Protein AF-A0A7S4MJ77-F1 (afdb_monomer)

Sequence (873 aa):
TINAGFRVDDPPHLICDTVRNLVAEMRLGDESDFGPYVQYLLDQRRGQLPSAWSEAGKRLLERVLEYGAGRDGEGTLPPFYATEILDVDWRGECGGSDDPFEENAAMLVIQRAEDDLMLPIYDFYNHRNGDYLNTVSERINKERGQVDFKVYAASDIHEGEEINSSYNMCAGCGGRADNYGTPEIFMDYGFVEMYPQRWIFKEQDFYFDLSEKKNESGELTGDIELTWFKDGRPQSSHRRRVSVRFFVHQIVRIEGLKQLEHAKRKQVPEIQHAVPAYEWNTIWEYSDALVDAMKRAIGANGESPGAGVADEDEDDDEGVCYEGDESARRERKMLPKYDDLDDESDDEFYEEAPYEYTLSCNSNLLFPGHKIMEEFETLYQSVDYFVVPSDGDVCLELDSVVQTCTKYRPHYHELGMDFPARYIDSVKRVLFVGGGDSMLLAEAIKYPDLELVVGLELEQDITRKTFKHMYTQPFFHDRRVQWWFGDAVKSLRLLPKEYFGSFDLVLVDLSETVASFSVSSHLDMLEALALLVKPEGIMVKNEWRYLDKLSGMFKYTARVNMRDIPYICDQAMTMASNKVDFMNHIPKDHKVDRRLLGAHVDIDDRFFMFHDYQKNDIHPHSSCVLMEEGHESDLEHEKSEGIMMIVNAENATEPLSPFGPVLECINASMKEEGLNILSMMSSPSNDNGIGETVVIFMREGYVTARTWPEKNYCAFDVFLWARFDKHEAIRDVVLRAVGTNDASYSDYRIVTGGMLGTESWEEDRDRIGPRFAQRKACKEVYPDEAKEGDVDLGEHSSMLDAVLVKVIALVQDAGSGFIVVCGTKDQPCKSLAVIKGNVGDAEVTALWTCPGIAGEAQHAEDVTSRMDACEEE

Mean predicted aligned error: 20.36 Å

Foldseek 3Di:
DQFPFDDDPDDDLFDLSSLVSLLVQLVCACPHPCNVVSVVLVPDDAQLFLLSFAPLLVVLLCLLQVPPVDPVCPLGHDDPCLNCCCPCPACNVSVHDPPSSSSRSRLCCLQADLVRDRDVVSVQAAEADDPLAQKAWDWDDDPTDDTDIDIDTPDDADPPRGHYDHDQHHDDSPPSVPPPWQRNCCSRNVAGHDPQTWDDDPSLLATWTWHFDADPVRDGPRDIDIGGDPRRAPPDPVSNVVSLLSLVVSLVSSVVSVVVLVVVCVPDVVSVPSGDPSSVVSSVNSSVVSNVVSQNSNVVVVDDPDDDDDDDDDDDDDDDDDDDDDDDDDDDDDDDPDDDDDDDDDPPQPDDDDPDDPDPPDPALDQPPWAWPDWDDDPPWTWTWTARVVRGWIFIATNNHTQDILPLLQLPQVCLQVVQCLLAPAAAAEEEEAPLLCSNVVNSVLGPNHQAYEYHHQDNVSNVVSCVGNVRDQPLLDPRYAYEYRDLLLVQQFAWPVQFQAGQEYEYSDDPVRQQPASAPPDGPVRSSLRSHHQSHKYKYWDDPCQVVLVVSAQKKWKFWRAPRPSNGITIMMMGHNPRHLVPRDGDQSVGDHDPDDSDDDPVCSCVRTDDMDGDPDDVPSPPPVDPDDDDDPCPPPFFKKKKKKKKFFPQPDQVVVVVQLVVQLVVQCVVVVWAWDDKDWDQDDPPQKGIWIWTDTLFFIKIWIDRRVRLMIMIITMGSAPSVCPVVSNVSSNVSRPGDSNGMGMYMYMGTHDPPRPRVVVSSVTGHDDDPDPVVVPPPPVPPPPPPPPPPPPDDDPVLVVLLVVLVVPDDDADAAEAEDEAPPDDDPSQVSCVVRNPPHHYHYDYPQPPLPPDDPDDPCNVVSVVVRVVD

pLDDT: mean 75.42, std 19.95, range [20.89, 98.31]

Secondary structure (DSSP, 8-state):
-B------SS--SS-HHHHHHHHHHHHHGGGSTTHHHHHHHHTSPS--SGGGS-HHHHHHHHHHHTTT-STTSTTPPSSSSTTTHIIIIIIIIS-----HHHHHHHHHHHHHEETTEE-HHHHTSEE--GGG--EEEEEEEETTTEEEEEEEESSPPPTT---EE-SSS-TT-TTHHHH--HHHHHHHHSSPPPSSEEEEETTTTEEEEEEEEEPTTS-EEEEEEEEE-TT-S-SSHHHHHHHHHHHHHHHHHHHHHHHHHHHHHHH-HHHHHHS-HHHHHHHHHHHHHHHHHHHHHHHTTT--TT--------------------------PPPP--------SS-SSSS---S-------SS---TT-EEEEEEE-SS-EEEEEE-TTT--EEEEETTEEEEETTTHHHHHHHHHHHHHTTSS---EEEEEE-TT-HHHHHHTT-TT--EEEEEES-HHHHHHHHHHH-----TT-TTEEEEES-HHHHHHHSBGGGTT-EEEEEEE--TTTTT-BSSSS-BHHHHHHTTEEEEEEEEEESGGGHHHHHTT-SEEEEEEEEEETTTEEEEEEEEESS--TTTSPPP------SSS-SS--TTTTTTTEEEEEE---TTTT-----S---------SS-EEEEEEEEE-S--S--SS-HHHHHHHHHHHHHTT--EEEEEEEPPBTTTB--EEEEEESSEEEEEEEEGGGTEEEEEEEESS-GGGHHHHHHHHHHHHT--TTSEEEEEEEEE--TT-TTHHHHHTTBS-----GGGS----------------S---HHHHHHHHHHHHS--TT--EEEE-S-TTS--HHHHHHHHHSTT--EEEE-PPTTTTT--TT-TTHHHHHHHHHT-

Organism: NCBI:txid265563

Radius of gyration: 35.15 Å; Cα contacts (8 Å, |Δi|>4): 1336; chains: 1; bounding box: 97×71×99 Å

Structure (mmCIF, N/CA/C/O backbone):
data_AF-A0A7S4MJ77-F1
#
_entry.id   AF-A0A7S4MJ77-F1
#
loop_
_atom_site.group_PDB
_atom_site.id
_atom_site.type_symbol
_atom_site.label_atom_id
_atom_site.label_alt_id
_atom_site.label_comp_id
_atom_site.label_asym_id
_atom_site.label_entity_id
_atom_site.label_seq_id
_atom_site.pdbx_PDB_ins_code
_atom_site.Cartn_x
_atom_site.Cartn_y
_atom_site.Cartn_z
_atom_site.occupancy
_atom_site.B_iso_or_equiv
_atom_site.auth_seq_id
_atom_site.auth_comp_id
_atom_site.auth_asym_id
_atom_site.auth_atom_id
_atom_site.pdbx_PDB_model_num
ATOM 1 N N . THR A 1 1 ? 42.739 3.612 -36.713 1.00 65.12 1 THR A N 1
ATOM 2 C CA . THR A 1 1 ? 41.517 4.042 -36.014 1.00 65.12 1 THR A CA 1
ATOM 3 C C . THR A 1 1 ? 40.373 3.458 -36.811 1.00 65.12 1 THR A C 1
ATOM 5 O O . THR A 1 1 ? 40.483 3.430 -38.034 1.00 65.12 1 THR A O 1
ATOM 8 N N . ILE A 1 2 ? 39.346 2.915 -36.166 1.00 72.69 2 ILE A N 1
ATOM 9 C CA . ILE A 1 2 ? 38.156 2.413 -36.874 1.00 72.69 2 ILE A CA 1
ATOM 10 C C . ILE A 1 2 ? 37.103 3.529 -36.766 1.00 72.69 2 ILE A C 1
ATOM 12 O O . ILE A 1 2 ? 36.807 3.948 -35.651 1.00 72.69 2 ILE A O 1
ATOM 16 N N . ASN A 1 3 ? 36.643 4.088 -37.898 1.00 69.00 3 ASN A N 1
ATOM 17 C CA . ASN A 1 3 ? 35.730 5.249 -37.961 1.00 69.00 3 ASN A CA 1
ATOM 18 C C . ASN A 1 3 ? 34.825 5.189 -39.216 1.00 69.00 3 ASN A C 1
ATOM 20 O O . ASN A 1 3 ? 35.270 4.744 -40.272 1.00 69.00 3 ASN A O 1
ATOM 24 N N . ALA A 1 4 ? 33.588 5.681 -39.108 1.00 56.53 4 ALA A N 1
ATOM 25 C CA . ALA A 1 4 ? 32.627 5.998 -40.170 1.00 56.53 4 ALA A CA 1
ATOM 26 C C . ALA A 1 4 ? 33.002 7.154 -41.141 1.00 56.53 4 ALA A C 1
ATOM 28 O O . ALA A 1 4 ? 32.500 7.206 -42.263 1.00 56.53 4 ALA A O 1
ATOM 29 N N . GLY A 1 5 ? 33.883 8.088 -40.766 1.00 54.16 5 GLY A N 1
ATOM 30 C CA . GLY A 1 5 ? 34.411 9.135 -41.655 1.00 54.16 5 GLY A CA 1
ATOM 31 C C . GLY A 1 5 ? 33.525 10.375 -41.885 1.00 54.16 5 GLY A C 1
ATOM 32 O O . GLY A 1 5 ? 33.781 11.109 -42.845 1.00 54.16 5 GLY A O 1
ATOM 33 N N . PHE A 1 6 ? 32.536 10.664 -41.028 1.00 51.47 6 PHE A N 1
ATOM 34 C CA . PHE A 1 6 ? 31.674 11.858 -41.130 1.00 51.47 6 PHE A CA 1
ATOM 35 C C . PHE A 1 6 ? 31.644 12.728 -39.862 1.00 51.47 6 PHE A C 1
ATOM 37 O O . PHE A 1 6 ? 31.845 12.250 -38.755 1.00 51.47 6 PHE A O 1
ATOM 44 N N . ARG A 1 7 ? 31.387 14.034 -40.064 1.00 45.91 7 ARG A N 1
ATOM 45 C CA . ARG A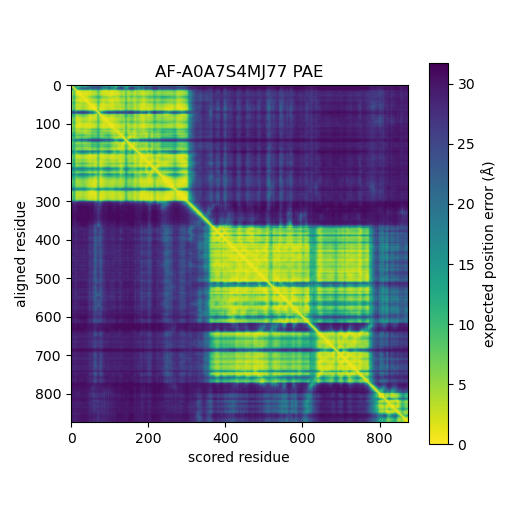 1 7 ? 31.031 15.015 -39.025 1.00 45.91 7 ARG A CA 1
ATOM 46 C C . ARG A 1 7 ? 29.522 14.976 -38.807 1.00 45.91 7 ARG A C 1
ATOM 48 O O . ARG A 1 7 ? 28.796 15.197 -39.777 1.00 45.91 7 ARG A O 1
ATOM 55 N N . VAL A 1 8 ? 29.086 14.825 -37.565 1.00 42.03 8 VAL A N 1
ATOM 56 C CA . VAL A 1 8 ? 27.757 15.262 -37.133 1.00 42.03 8 VAL A CA 1
ATOM 57 C C . VAL A 1 8 ? 27.953 16.085 -35.865 1.00 42.03 8 VAL A C 1
ATOM 59 O O . VAL A 1 8 ? 28.635 15.643 -34.944 1.00 42.03 8 VAL A O 1
ATOM 62 N N . ASP A 1 9 ? 27.432 17.310 -35.878 1.00 39.84 9 ASP A N 1
ATOM 63 C CA . ASP A 1 9 ? 27.186 18.078 -34.662 1.00 39.84 9 ASP A CA 1
ATOM 64 C C . ASP A 1 9 ? 25.943 17.422 -34.017 1.00 39.84 9 ASP A C 1
ATOM 66 O O . ASP A 1 9 ? 24.872 17.464 -34.622 1.00 39.84 9 ASP A O 1
ATOM 70 N N . ASP A 1 10 ? 26.150 16.749 -32.876 1.00 45.78 10 ASP A N 1
ATOM 71 C CA . ASP A 1 10 ? 25.280 15.787 -32.155 1.00 45.78 10 ASP A CA 1
ATOM 72 C C . ASP A 1 10 ? 25.068 14.406 -32.822 1.00 45.78 10 ASP A C 1
ATOM 74 O O . ASP A 1 10 ? 24.148 14.227 -33.626 1.00 45.78 10 ASP A O 1
ATOM 78 N N . PRO A 1 11 ? 25.902 13.391 -32.505 1.00 47.28 11 PRO A N 1
ATOM 79 C CA . PRO A 1 11 ? 25.659 12.019 -32.943 1.00 47.28 11 PRO A CA 1
ATOM 80 C C . PRO A 1 11 ? 24.521 11.351 -32.136 1.00 47.28 11 PRO A C 1
ATOM 82 O O . PRO A 1 11 ? 24.304 11.706 -30.978 1.00 47.28 11 PRO A O 1
ATOM 85 N N . PRO A 1 12 ? 23.814 10.355 -32.713 1.00 52.72 12 PRO A N 1
ATOM 86 C CA . PRO A 1 12 ? 22.982 9.426 -31.939 1.00 52.72 12 PRO A CA 1
ATOM 87 C C . PRO A 1 12 ? 23.816 8.716 -30.856 1.00 52.72 12 PRO A C 1
ATOM 89 O O . PRO A 1 12 ? 25.033 8.584 -31.016 1.00 52.72 12 PRO A O 1
ATOM 92 N N . HIS A 1 13 ? 23.171 8.232 -29.782 1.00 63.91 13 HIS A N 1
ATOM 93 C CA . HIS A 1 13 ? 23.837 7.534 -28.664 1.00 63.91 13 HIS A CA 1
ATOM 94 C C . HIS A 1 13 ? 24.745 6.378 -29.148 1.00 63.91 13 HIS A C 1
ATOM 96 O O . HIS A 1 13 ? 25.802 6.149 -28.563 1.00 63.91 13 HIS A O 1
ATOM 102 N N . LEU A 1 14 ? 24.400 5.709 -30.262 1.00 78.69 14 LEU A N 1
ATOM 103 C CA . LEU A 1 14 ? 25.219 4.693 -30.939 1.00 78.69 14 LEU A CA 1
ATOM 104 C C . LEU A 1 14 ? 25.559 5.081 -32.389 1.00 78.69 14 LEU A C 1
ATOM 106 O O . LEU A 1 14 ? 24.687 5.362 -33.210 1.00 78.69 14 LEU A O 1
ATOM 110 N N . ILE A 1 15 ? 26.836 4.978 -32.772 1.00 83.69 15 ILE A N 1
ATOM 111 C CA . ILE A 1 15 ? 27.294 5.330 -34.128 1.00 83.69 15 ILE A CA 1
ATOM 112 C C . ILE A 1 15 ? 27.328 4.087 -35.023 1.00 83.69 15 ILE A C 1
ATOM 114 O O . ILE A 1 15 ? 28.338 3.385 -35.131 1.00 83.69 15 ILE A O 1
ATOM 118 N N . CYS A 1 16 ? 26.207 3.839 -35.706 1.00 86.19 16 CYS A N 1
ATOM 119 C CA . CYS A 1 16 ? 25.943 2.634 -36.502 1.00 86.19 16 CYS A CA 1
ATOM 120 C C . CYS A 1 16 ? 27.074 2.240 -37.465 1.00 86.19 16 CYS A C 1
ATOM 122 O O . CYS A 1 16 ? 27.428 1.067 -37.583 1.00 86.19 16 CYS A O 1
ATOM 124 N N . ASP A 1 17 ? 27.648 3.207 -38.181 1.00 84.81 17 ASP A N 1
ATOM 125 C CA . ASP A 1 17 ? 28.687 2.934 -39.179 1.00 84.81 17 ASP A CA 1
ATOM 126 C C . ASP A 1 17 ? 30.021 2.537 -38.536 1.00 84.81 17 ASP A C 1
ATOM 128 O O . ASP A 1 17 ? 30.731 1.682 -39.071 1.00 84.81 17 ASP A O 1
ATOM 132 N N . THR A 1 18 ? 30.339 3.080 -37.357 1.00 86.81 18 THR A N 1
ATOM 133 C CA . THR A 1 18 ? 31.507 2.651 -36.579 1.00 86.81 18 THR A CA 1
ATOM 134 C C . THR A 1 18 ? 31.319 1.218 -36.084 1.00 86.81 18 THR A C 1
ATOM 136 O O . THR A 1 18 ? 32.254 0.425 -36.194 1.00 86.81 18 THR A O 1
ATOM 139 N N . VAL A 1 19 ? 30.105 0.840 -35.660 1.00 90.88 19 VAL A N 1
ATOM 140 C CA . VAL A 1 19 ? 29.773 -0.556 -35.313 1.00 90.88 19 VAL A CA 1
ATOM 141 C C . VAL A 1 19 ? 29.969 -1.482 -36.511 1.00 90.88 19 VAL A C 1
ATOM 143 O O . VAL A 1 19 ? 30.668 -2.485 -36.400 1.00 90.88 19 VAL A O 1
ATOM 146 N N . ARG A 1 20 ? 29.422 -1.143 -37.684 1.00 90.19 20 ARG A N 1
ATOM 147 C CA . ARG A 1 20 ? 29.556 -1.973 -38.899 1.00 90.19 20 ARG A CA 1
ATOM 148 C C . ARG A 1 20 ? 31.010 -2.140 -39.334 1.00 90.19 20 ARG A C 1
ATOM 150 O O . ARG A 1 20 ? 31.417 -3.242 -39.702 1.00 90.19 20 ARG A O 1
ATOM 157 N N . ASN A 1 21 ? 31.794 -1.066 -39.265 1.00 89.62 21 ASN A N 1
ATOM 158 C CA . ASN A 1 21 ? 33.223 -1.119 -39.558 1.00 89.62 21 ASN A CA 1
ATOM 159 C C . ASN A 1 21 ? 33.958 -2.000 -38.544 1.00 89.62 21 ASN A C 1
ATOM 161 O O . ASN A 1 21 ? 34.760 -2.841 -38.940 1.00 89.62 21 ASN A O 1
ATOM 165 N N . LEU A 1 22 ? 33.639 -1.878 -37.253 1.00 92.31 22 LEU A N 1
ATOM 166 C CA . LEU A 1 22 ? 34.215 -2.735 -36.223 1.00 92.31 22 LEU A CA 1
ATOM 167 C C . LEU A 1 22 ? 33.848 -4.210 -36.440 1.00 92.31 22 LEU A C 1
ATOM 169 O O . LEU A 1 22 ? 34.729 -5.059 -36.364 1.00 92.31 22 LEU A O 1
ATOM 173 N N . VAL A 1 23 ? 32.595 -4.527 -36.779 1.00 94.12 23 VAL A N 1
ATOM 174 C CA . VAL A 1 23 ? 32.156 -5.896 -37.110 1.00 94.12 23 VAL A CA 1
ATOM 175 C C . VAL A 1 23 ? 32.967 -6.465 -38.275 1.00 94.12 23 VAL A C 1
ATOM 177 O O . VAL A 1 23 ? 33.397 -7.619 -38.215 1.00 94.12 23 VAL A O 1
ATOM 180 N N . ALA A 1 24 ? 33.195 -5.676 -39.329 1.00 93.38 24 ALA A N 1
ATOM 181 C CA . ALA A 1 24 ? 33.993 -6.103 -40.476 1.00 93.38 24 ALA A CA 1
ATOM 182 C C . ALA A 1 24 ? 35.441 -6.423 -40.072 1.00 93.38 24 ALA A C 1
ATOM 184 O O . ALA A 1 24 ? 35.940 -7.496 -40.407 1.00 93.38 24 ALA A O 1
ATOM 185 N N . GLU A 1 25 ? 36.081 -5.545 -39.297 1.00 93.50 25 GLU A N 1
ATOM 186 C CA . GLU A 1 25 ? 37.453 -5.747 -38.817 1.00 93.50 25 GLU A CA 1
ATOM 187 C C . GLU A 1 25 ? 37.555 -6.919 -37.826 1.00 93.50 25 GLU A C 1
ATOM 189 O O . GLU A 1 25 ? 38.450 -7.755 -37.937 1.00 93.50 25 GLU A O 1
ATOM 194 N N . MET A 1 26 ? 36.598 -7.059 -36.903 1.00 94.00 26 MET A N 1
ATOM 195 C CA . MET A 1 26 ? 36.555 -8.168 -35.945 1.00 94.00 26 MET A CA 1
ATOM 196 C C . MET A 1 26 ? 36.364 -9.528 -36.622 1.00 94.00 26 MET A C 1
ATOM 198 O O . MET A 1 26 ? 36.892 -10.526 -36.134 1.00 94.00 26 MET A O 1
ATOM 202 N N . ARG A 1 27 ? 35.651 -9.589 -37.755 1.00 94.69 27 ARG A N 1
ATOM 203 C CA . ARG A 1 27 ? 35.516 -10.818 -38.559 1.00 94.69 27 ARG A CA 1
ATOM 204 C C . ARG A 1 27 ? 36.815 -11.215 -39.263 1.00 94.69 27 ARG A C 1
ATOM 206 O O . ARG A 1 27 ? 37.007 -12.402 -39.513 1.00 94.69 27 ARG A O 1
ATOM 213 N N . LEU A 1 28 ? 37.687 -10.254 -39.573 1.00 93.75 28 LEU A N 1
ATOM 214 C CA . LEU A 1 28 ? 39.014 -10.518 -40.141 1.00 93.75 28 LEU A CA 1
ATOM 215 C C . LEU A 1 28 ? 40.009 -11.021 -39.081 1.00 93.75 28 LEU A C 1
ATOM 217 O O . LEU A 1 28 ? 40.945 -11.743 -39.420 1.00 93.75 28 LEU A O 1
ATOM 221 N N . GLY A 1 29 ? 39.808 -10.679 -37.804 1.00 91.62 29 GLY A N 1
ATOM 222 C CA . GLY A 1 29 ? 40.673 -11.122 -36.707 1.00 91.62 29 GLY A CA 1
ATOM 223 C C . GLY A 1 29 ? 42.126 -10.688 -36.924 1.00 91.62 29 GLY A C 1
ATOM 224 O O . GLY A 1 29 ? 42.398 -9.513 -37.170 1.00 91.62 29 GLY A O 1
ATOM 225 N N . ASP A 1 30 ? 43.057 -11.644 -36.895 1.00 90.81 30 ASP A N 1
ATOM 226 C CA . ASP A 1 30 ? 44.486 -11.408 -37.154 1.00 90.81 30 ASP A CA 1
ATOM 227 C C . ASP A 1 30 ? 44.786 -10.885 -38.574 1.00 90.81 30 ASP A C 1
ATOM 229 O O . ASP A 1 30 ? 45.854 -10.316 -38.804 1.00 90.81 30 ASP A O 1
ATOM 233 N N . GLU A 1 31 ? 43.872 -11.078 -39.533 1.00 91.75 31 GLU A N 1
ATOM 234 C CA . GLU A 1 31 ? 44.019 -10.599 -40.916 1.00 91.75 31 GLU A CA 1
ATOM 235 C C . GLU A 1 31 ? 43.601 -9.127 -41.090 1.00 91.75 31 GLU A C 1
ATOM 237 O O . GLU A 1 31 ? 43.796 -8.563 -42.167 1.00 91.75 31 GLU A O 1
ATOM 242 N N . SER A 1 32 ? 43.047 -8.495 -40.048 1.00 91.50 32 SER A N 1
ATOM 243 C CA . SER A 1 32 ? 42.727 -7.064 -40.039 1.00 91.50 32 SER A CA 1
ATOM 244 C C . SER A 1 32 ? 43.999 -6.209 -40.083 1.00 91.50 32 SER A C 1
ATOM 246 O O . SER A 1 32 ? 44.989 -6.500 -39.404 1.00 91.50 32 SER A O 1
ATOM 248 N N . ASP A 1 33 ? 43.939 -5.065 -40.773 1.00 85.88 33 ASP A N 1
ATOM 249 C CA . ASP A 1 33 ? 44.979 -4.024 -40.698 1.00 85.88 33 ASP A CA 1
ATOM 250 C C . ASP A 1 33 ? 45.158 -3.482 -39.257 1.00 85.88 33 ASP A C 1
ATOM 252 O O . ASP A 1 33 ? 46.173 -2.857 -38.931 1.00 85.88 33 ASP A O 1
ATOM 256 N N . PHE A 1 34 ? 44.194 -3.758 -38.371 1.00 87.19 34 PHE A N 1
ATOM 257 C CA . PHE A 1 34 ? 44.184 -3.437 -36.944 1.00 87.19 34 PHE A CA 1
ATOM 258 C C . PHE A 1 34 ? 44.297 -4.681 -36.042 1.00 87.19 34 PHE A C 1
ATOM 260 O O . PHE A 1 34 ? 43.968 -4.597 -34.856 1.00 87.19 34 PHE A O 1
ATOM 267 N N . GLY A 1 35 ? 44.788 -5.809 -36.571 1.00 89.12 35 GLY A N 1
ATOM 268 C CA . GLY A 1 35 ? 44.808 -7.134 -35.931 1.00 89.12 35 GLY A CA 1
ATOM 269 C C . GLY A 1 35 ? 45.121 -7.157 -34.427 1.00 89.12 35 GLY A C 1
ATOM 270 O O . GLY A 1 35 ? 44.316 -7.692 -33.670 1.00 89.12 35 GLY A O 1
ATOM 271 N N . PRO A 1 36 ? 46.205 -6.523 -33.927 1.00 90.69 36 PRO A N 1
ATOM 272 C CA . PRO A 1 36 ? 46.503 -6.515 -32.491 1.00 90.69 36 PRO A CA 1
ATOM 273 C C . PRO A 1 36 ? 45.408 -5.891 -31.613 1.00 90.69 36 PRO A C 1
ATOM 275 O O . PRO A 1 36 ? 45.158 -6.367 -30.509 1.00 90.69 36 PRO A O 1
ATOM 278 N N . TYR A 1 37 ? 44.756 -4.826 -32.087 1.00 90.38 37 TYR A N 1
ATOM 279 C CA . TYR A 1 37 ? 43.664 -4.183 -31.355 1.00 90.38 37 TYR A CA 1
ATOM 280 C C . TYR A 1 37 ? 42.365 -4.971 -31.495 1.00 90.38 37 TYR A C 1
ATOM 282 O O . TYR A 1 37 ? 41.665 -5.167 -30.509 1.00 90.38 37 TYR A O 1
ATOM 290 N N . VAL A 1 38 ? 42.087 -5.498 -32.688 1.00 92.69 38 VAL A N 1
ATOM 291 C CA . VAL A 1 38 ? 40.949 -6.396 -32.919 1.00 92.69 38 VAL A CA 1
ATOM 292 C C . VAL A 1 38 ? 41.023 -7.622 -32.011 1.00 92.69 38 VAL A C 1
ATOM 294 O O . VAL A 1 38 ? 40.031 -7.963 -31.375 1.00 92.69 38 VAL A O 1
ATOM 297 N N . GLN A 1 39 ? 42.195 -8.246 -31.883 1.00 91.75 39 GLN A N 1
ATOM 298 C CA . GLN A 1 39 ? 42.382 -9.396 -31.004 1.00 91.75 39 GLN A CA 1
ATOM 299 C C . GLN A 1 39 ? 42.166 -9.021 -29.534 1.00 91.75 39 GLN A C 1
ATOM 301 O O . GLN A 1 39 ? 41.483 -9.739 -28.809 1.00 91.75 39 GLN A O 1
ATOM 306 N N . TYR A 1 40 ? 42.668 -7.857 -29.110 1.00 91.12 40 TYR A N 1
ATOM 307 C CA . TYR A 1 40 ? 42.387 -7.324 -27.777 1.00 91.12 40 TYR A CA 1
ATOM 308 C C . TYR A 1 40 ? 40.881 -7.130 -27.531 1.00 91.12 40 TYR A C 1
ATOM 310 O O . TYR A 1 40 ? 40.402 -7.491 -26.457 1.00 91.12 40 TYR A O 1
ATOM 318 N N . LEU A 1 41 ? 40.136 -6.600 -28.509 1.00 92.12 41 LEU A N 1
ATOM 319 C CA . LEU A 1 41 ? 38.684 -6.402 -28.425 1.00 92.12 41 LEU A CA 1
ATOM 320 C C . LEU A 1 41 ? 37.914 -7.732 -28.401 1.00 92.12 41 LEU A C 1
ATOM 322 O O . LEU A 1 41 ? 36.963 -7.874 -27.636 1.00 92.12 41 LEU A O 1
ATOM 326 N N . LEU A 1 42 ? 38.342 -8.723 -29.189 1.00 92.25 42 LEU A N 1
ATOM 327 C CA . LEU A 1 42 ? 37.767 -10.074 -29.202 1.00 92.25 42 LEU A CA 1
ATOM 328 C C . LEU A 1 42 ? 37.957 -10.813 -27.868 1.00 92.25 42 LEU A C 1
ATOM 330 O O . LEU A 1 42 ? 37.105 -11.622 -27.500 1.00 92.25 42 LEU A O 1
ATOM 334 N N . ASP A 1 43 ? 39.035 -10.508 -27.141 1.00 91.19 43 ASP A N 1
ATOM 335 C CA . ASP A 1 43 ? 39.339 -11.081 -25.826 1.00 91.19 43 ASP A CA 1
ATOM 336 C C . ASP A 1 43 ? 38.594 -10.378 -24.667 1.00 91.19 43 ASP A C 1
ATOM 338 O O . ASP A 1 43 ? 38.660 -10.837 -23.520 1.00 91.19 43 ASP A O 1
ATOM 342 N N . GLN A 1 44 ? 37.876 -9.275 -24.926 1.00 89.25 44 GLN A N 1
ATOM 343 C CA . GLN A 1 44 ? 37.091 -8.591 -23.895 1.00 89.25 44 GLN A CA 1
ATOM 344 C C . GLN A 1 44 ? 35.862 -9.402 -23.477 1.00 89.25 44 GLN A C 1
ATOM 346 O O . GLN A 1 44 ? 35.282 -10.179 -24.240 1.00 89.25 44 GLN A O 1
ATOM 351 N N . ARG A 1 45 ? 35.440 -9.212 -22.222 1.00 87.31 45 ARG A N 1
ATOM 352 C CA . ARG A 1 45 ? 34.238 -9.872 -21.701 1.00 87.31 45 ARG A CA 1
ATOM 353 C C . ARG A 1 45 ? 32.998 -9.274 -22.361 1.00 87.31 45 ARG A C 1
ATOM 355 O O . ARG A 1 45 ? 32.894 -8.061 -22.487 1.00 87.31 45 ARG A O 1
ATOM 362 N N . ARG A 1 46 ? 32.045 -10.135 -22.711 1.00 89.12 46 ARG A N 1
ATOM 363 C CA . ARG A 1 46 ? 30.735 -9.729 -23.239 1.00 89.12 46 ARG A CA 1
ATOM 364 C C . ARG A 1 46 ? 29.761 -9.406 -22.107 1.00 89.12 46 ARG A C 1
ATOM 366 O O . ARG A 1 46 ? 29.978 -9.847 -20.978 1.00 89.12 46 ARG A O 1
ATOM 373 N N . GLY A 1 47 ? 28.683 -8.689 -22.425 1.00 86.62 47 GLY A N 1
ATOM 374 C CA . GLY A 1 47 ? 27.582 -8.444 -21.486 1.00 86.62 47 GLY A CA 1
ATOM 375 C C . GLY A 1 47 ? 27.958 -7.535 -20.315 1.00 86.62 47 GLY A C 1
ATOM 376 O O . GLY A 1 47 ? 27.456 -7.729 -19.214 1.00 86.62 47 GLY A O 1
ATOM 377 N N . GLN A 1 48 ? 28.894 -6.601 -20.514 1.00 88.06 48 GLN A N 1
ATOM 378 C CA . GLN A 1 48 ? 29.344 -5.691 -19.455 1.00 88.06 48 GLN A CA 1
ATOM 379 C C . GLN A 1 48 ? 28.350 -4.551 -19.202 1.00 88.06 48 GLN A C 1
ATOM 381 O O . GLN A 1 48 ? 28.177 -4.158 -18.052 1.00 88.06 48 GLN A O 1
ATOM 386 N N . LEU A 1 49 ? 27.673 -4.072 -20.249 1.00 93.19 49 LEU A N 1
ATOM 387 C CA . LEU A 1 49 ? 26.720 -2.965 -20.169 1.00 93.19 49 LEU A CA 1
ATOM 388 C C . LEU A 1 49 ? 25.304 -3.455 -19.840 1.00 93.19 49 LEU A C 1
ATOM 390 O O . LEU A 1 49 ? 24.945 -4.547 -20.298 1.00 93.19 49 LEU A O 1
ATOM 394 N N . PRO A 1 50 ? 24.481 -2.656 -19.132 1.00 94.75 50 PRO A N 1
ATOM 395 C CA . PRO A 1 50 ? 23.134 -3.062 -18.737 1.00 94.75 50 PRO A CA 1
ATOM 396 C C . PRO A 1 50 ? 22.232 -3.519 -19.889 1.00 94.75 50 PRO A C 1
ATOM 398 O O . PRO A 1 50 ? 21.489 -4.488 -19.742 1.00 94.75 50 PRO A O 1
ATOM 401 N N . SER A 1 51 ? 22.345 -2.910 -21.072 1.00 92.88 51 SER A N 1
ATOM 402 C CA . SER A 1 51 ? 21.562 -3.324 -22.246 1.00 92.88 51 SER A CA 1
ATOM 403 C C . SER A 1 51 ? 21.903 -4.733 -22.764 1.00 92.88 51 SER A C 1
ATOM 405 O O . SER A 1 51 ? 21.062 -5.395 -23.373 1.00 92.88 51 SER A O 1
ATOM 407 N N . ALA A 1 52 ? 23.093 -5.251 -22.447 1.00 93.00 52 ALA A N 1
ATOM 408 C CA . ALA A 1 52 ? 23.533 -6.604 -22.793 1.00 93.00 52 ALA A CA 1
ATOM 409 C C . ALA A 1 52 ? 23.460 -7.599 -21.617 1.00 93.00 52 ALA A C 1
ATOM 411 O O . ALA A 1 52 ? 23.984 -8.712 -21.720 1.00 93.00 52 ALA A O 1
ATOM 412 N N . TRP A 1 53 ? 22.861 -7.207 -20.489 1.00 94.00 53 TRP A N 1
ATOM 413 C CA . TRP A 1 53 ? 22.645 -8.090 -19.342 1.00 94.00 53 TRP A CA 1
ATOM 414 C C . TRP A 1 53 ? 21.529 -9.101 -19.586 1.00 94.00 53 TRP A C 1
ATOM 416 O O . TRP A 1 53 ? 20.719 -8.979 -20.506 1.00 94.00 53 TRP A O 1
ATOM 426 N N . SER A 1 54 ? 21.471 -10.106 -18.714 1.00 92.75 54 SER A N 1
ATOM 427 C CA . SER A 1 54 ? 20.355 -11.041 -18.660 1.00 92.75 54 SER A CA 1
ATOM 428 C C . SER A 1 54 ? 19.014 -10.321 -18.458 1.00 92.75 54 SER A C 1
ATOM 430 O O . SER A 1 54 ? 18.926 -9.326 -17.742 1.00 92.75 54 SER A O 1
ATOM 432 N N . GLU A 1 55 ? 17.928 -10.884 -18.991 1.00 91.81 55 GLU A N 1
ATOM 433 C CA . GLU A 1 55 ? 16.565 -10.358 -18.784 1.00 91.81 55 GLU A CA 1
ATOM 434 C C . GLU A 1 55 ? 16.157 -10.280 -17.302 1.00 91.81 55 GLU A C 1
ATOM 436 O O . GLU A 1 55 ? 15.273 -9.519 -16.911 1.00 91.81 55 GLU A O 1
ATOM 441 N N . ALA A 1 56 ? 16.767 -11.096 -16.441 1.00 91.31 56 ALA A N 1
ATOM 442 C CA . ALA A 1 56 ? 16.569 -10.994 -15.000 1.00 91.31 56 ALA A CA 1
ATOM 443 C C . ALA A 1 56 ? 17.331 -9.796 -14.405 1.00 91.31 56 ALA A C 1
ATOM 445 O O . ALA A 1 56 ? 16.795 -9.112 -13.533 1.00 91.31 56 ALA A O 1
ATOM 446 N N . GLY A 1 57 ? 18.554 -9.534 -14.876 1.00 92.38 57 GLY A N 1
ATOM 447 C CA . GLY A 1 57 ? 19.357 -8.373 -14.493 1.00 92.38 57 GLY A CA 1
ATOM 448 C C . GLY A 1 57 ? 18.732 -7.056 -14.941 1.00 92.38 57 GLY A C 1
ATOM 449 O O . GLY A 1 57 ? 18.585 -6.158 -14.115 1.00 92.38 57 GLY A O 1
ATOM 450 N N . LYS A 1 58 ? 18.274 -6.975 -16.199 1.00 93.19 58 LYS A N 1
ATOM 451 C CA . LYS A 1 58 ? 17.553 -5.810 -16.742 1.00 93.19 58 LYS A CA 1
ATOM 452 C C . LYS A 1 58 ? 16.329 -5.458 -15.900 1.00 93.19 58 LYS A C 1
ATOM 454 O O . LYS A 1 58 ? 16.257 -4.362 -15.359 1.00 93.19 58 LYS A O 1
ATOM 459 N N . ARG A 1 59 ? 15.450 -6.435 -15.645 1.00 91.06 59 ARG A N 1
ATOM 460 C CA . ARG A 1 59 ? 14.252 -6.238 -14.806 1.00 91.06 59 ARG A CA 1
ATOM 461 C C . ARG A 1 59 ? 14.567 -5.833 -13.370 1.00 91.06 59 ARG A C 1
ATOM 463 O O . ARG A 1 59 ? 13.798 -5.100 -12.751 1.00 91.06 59 ARG A O 1
ATOM 470 N N . LEU A 1 60 ? 15.660 -6.339 -12.796 1.00 92.44 60 LEU A N 1
ATOM 471 C CA . LEU A 1 60 ? 16.079 -5.922 -11.459 1.00 92.44 60 LEU A CA 1
ATOM 472 C C . LEU A 1 60 ? 16.565 -4.468 -11.466 1.00 92.44 60 LEU A C 1
ATOM 474 O O . LEU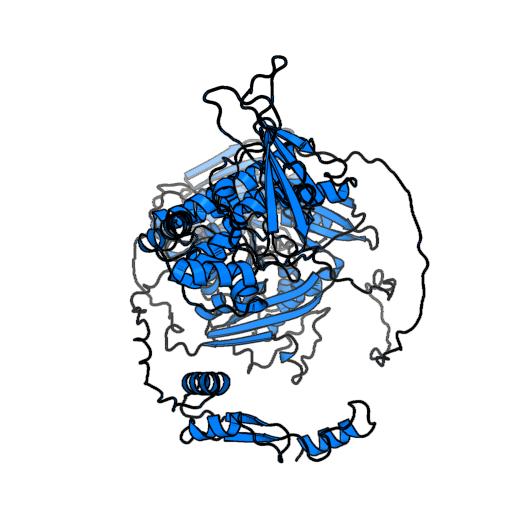 A 1 60 ? 16.166 -3.708 -10.585 1.00 92.44 60 LEU A O 1
ATOM 478 N N . LEU A 1 61 ? 17.373 -4.079 -12.455 1.00 93.62 61 LEU A N 1
ATOM 479 C CA . LEU A 1 61 ? 17.839 -2.702 -12.614 1.00 93.62 61 LEU A CA 1
ATOM 480 C C . LEU A 1 61 ? 16.671 -1.738 -12.865 1.00 93.62 61 LEU A C 1
ATOM 482 O O . LEU A 1 61 ? 16.569 -0.721 -12.190 1.00 93.62 61 LEU A O 1
ATOM 486 N N . GLU A 1 62 ? 15.742 -2.087 -13.751 1.00 91.38 62 GLU A N 1
ATOM 487 C CA . GLU A 1 62 ? 14.539 -1.295 -14.040 1.00 91.38 62 GLU A CA 1
ATOM 488 C C . GLU A 1 62 ? 13.681 -1.079 -12.791 1.00 91.38 62 GLU A C 1
ATOM 490 O O . GLU A 1 62 ? 13.192 0.022 -12.554 1.00 91.38 62 GLU A O 1
ATOM 495 N N . ARG A 1 63 ? 13.559 -2.094 -11.924 1.00 89.62 63 ARG A N 1
ATOM 496 C CA . ARG A 1 63 ? 12.886 -1.954 -10.622 1.00 89.62 63 ARG A CA 1
ATOM 497 C C . ARG A 1 63 ? 13.646 -1.052 -9.657 1.00 89.62 63 ARG A C 1
ATOM 499 O O . ARG A 1 63 ? 13.010 -0.328 -8.895 1.00 89.62 63 ARG A O 1
ATOM 506 N N . VAL A 1 64 ? 14.978 -1.099 -9.649 1.00 91.25 64 VAL A N 1
ATOM 507 C CA . VAL A 1 64 ? 15.800 -0.177 -8.848 1.00 91.25 64 VAL A CA 1
ATOM 508 C C . VAL A 1 64 ? 15.615 1.259 -9.328 1.00 91.25 64 VAL A C 1
ATOM 510 O O . VAL A 1 64 ? 15.514 2.148 -8.493 1.00 91.25 64 VAL A O 1
ATOM 513 N N . LEU A 1 65 ? 15.513 1.480 -10.634 1.00 89.94 65 LEU A N 1
ATOM 514 C CA . LEU A 1 65 ? 15.412 2.811 -11.238 1.00 89.94 65 LEU A CA 1
ATOM 515 C C . LEU A 1 65 ? 13.965 3.308 -11.419 1.00 89.94 65 LEU A C 1
ATOM 517 O O . LEU A 1 65 ? 13.755 4.462 -11.772 1.00 89.94 65 LEU A O 1
ATOM 521 N N . GLU A 1 66 ? 12.981 2.455 -11.117 1.00 83.25 66 GLU A N 1
ATOM 522 C CA . GLU A 1 66 ? 11.541 2.737 -11.208 1.00 83.25 66 GLU A CA 1
ATOM 523 C C . GLU A 1 66 ? 11.041 3.017 -12.641 1.00 83.25 66 GLU A C 1
ATOM 525 O O . GLU A 1 66 ? 10.091 3.764 -12.867 1.00 83.25 66 GLU A O 1
ATOM 530 N N . TYR A 1 67 ? 11.643 2.358 -13.636 1.00 66.75 67 TYR A N 1
ATOM 531 C CA . TYR A 1 67 ? 11.238 2.497 -15.039 1.00 66.75 67 TYR A CA 1
ATOM 532 C C . TYR A 1 67 ? 9.770 2.142 -15.273 1.00 66.75 67 TYR A C 1
ATOM 534 O O . TYR A 1 67 ? 9.297 1.078 -14.869 1.00 66.75 67 TYR A O 1
ATOM 542 N N . GLY A 1 68 ? 9.064 3.026 -15.986 1.00 53.03 68 GLY A N 1
ATOM 543 C CA . GLY A 1 68 ? 7.692 2.789 -16.443 1.00 53.03 68 GLY A CA 1
ATOM 544 C C . GLY A 1 68 ? 6.615 2.888 -15.357 1.00 53.03 68 GLY A C 1
ATOM 545 O O . GLY A 1 68 ? 5.504 2.404 -15.566 1.00 53.03 68 GLY A O 1
ATOM 546 N N . ALA A 1 69 ? 6.910 3.494 -14.201 1.00 45.44 69 ALA A N 1
ATOM 547 C CA . ALA A 1 69 ? 5.948 3.635 -13.105 1.00 45.44 69 ALA A CA 1
ATOM 548 C C . ALA A 1 69 ? 4.940 4.800 -13.262 1.00 45.44 69 ALA A C 1
ATOM 550 O O . ALA A 1 69 ? 3.960 4.833 -12.518 1.00 45.44 69 ALA A O 1
ATOM 551 N N . GLY A 1 70 ? 5.119 5.705 -14.237 1.00 40.41 70 GLY A N 1
ATOM 552 C CA . GLY A 1 70 ? 4.256 6.878 -14.473 1.00 40.41 70 GLY A CA 1
ATOM 553 C C . GLY A 1 70 ? 3.863 7.075 -15.944 1.00 40.41 70 GLY A C 1
ATOM 554 O O . GLY A 1 70 ? 4.493 6.511 -16.838 1.00 40.41 70 GLY A O 1
ATOM 555 N N . ARG A 1 71 ? 2.817 7.878 -16.213 1.00 36.25 71 ARG A N 1
ATOM 556 C CA . ARG A 1 71 ? 2.291 8.109 -17.579 1.00 36.25 71 ARG A CA 1
ATOM 557 C C . ARG A 1 71 ? 3.208 8.941 -18.489 1.00 36.25 71 ARG A C 1
ATOM 559 O O . ARG A 1 71 ? 2.961 8.922 -19.684 1.00 36.25 71 ARG A O 1
ATOM 566 N N . ASP A 1 72 ? 4.271 9.555 -17.960 1.00 38.72 72 ASP A N 1
ATOM 567 C CA . ASP A 1 72 ? 5.250 10.350 -18.727 1.00 38.72 72 ASP A CA 1
ATOM 568 C C . ASP A 1 72 ? 6.701 10.245 -18.182 1.00 38.72 72 ASP A C 1
ATOM 570 O O . ASP A 1 72 ? 7.538 11.096 -18.464 1.00 38.72 72 ASP A O 1
ATOM 574 N N . GLY A 1 73 ? 7.027 9.215 -17.387 1.00 42.34 73 GLY A N 1
ATOM 575 C CA . GLY A 1 73 ? 8.378 9.023 -16.819 1.00 42.34 73 GLY A CA 1
ATOM 576 C C . GLY A 1 73 ? 8.674 9.775 -15.513 1.00 42.34 73 GLY A C 1
ATOM 577 O O . GLY A 1 73 ? 9.682 9.473 -14.877 1.00 42.34 73 GLY A O 1
ATOM 578 N N . GLU A 1 74 ? 7.778 10.658 -15.058 1.00 44.44 74 GLU A N 1
ATOM 579 C CA . GLU A 1 74 ? 7.943 11.389 -13.794 1.00 44.44 74 GLU A CA 1
ATOM 580 C C . GLU A 1 74 ? 8.140 10.433 -12.606 1.00 44.44 74 GLU A C 1
ATOM 582 O O . GLU A 1 74 ? 7.276 9.609 -12.292 1.00 44.44 74 GLU A O 1
ATOM 587 N N . GLY A 1 75 ? 9.295 10.558 -11.949 1.00 58.78 75 GLY A N 1
ATOM 588 C CA . GLY A 1 75 ? 9.675 9.759 -10.783 1.00 58.78 75 GLY A CA 1
ATOM 589 C C . GLY A 1 75 ? 10.725 8.678 -11.051 1.00 58.78 75 GLY A C 1
ATOM 590 O O . GLY A 1 75 ? 11.077 7.938 -10.131 1.00 58.78 75 GLY A O 1
ATOM 591 N N . THR A 1 76 ? 11.254 8.602 -12.273 1.00 73.56 76 THR A N 1
ATOM 592 C CA . THR A 1 76 ? 12.340 7.681 -12.625 1.00 73.56 76 THR A CA 1
ATOM 593 C C . THR A 1 76 ? 13.697 8.196 -12.142 1.00 73.56 76 THR A C 1
ATOM 595 O O . THR A 1 76 ? 14.012 9.385 -12.205 1.00 73.56 76 THR A O 1
ATOM 598 N N . LEU A 1 77 ? 14.526 7.291 -11.620 1.00 88.44 77 LEU A N 1
ATOM 599 C CA . LEU A 1 77 ? 15.899 7.611 -11.231 1.00 88.44 77 LEU A CA 1
ATOM 600 C C . LEU A 1 77 ? 16.841 7.447 -12.430 1.00 88.44 77 LEU A C 1
ATOM 602 O O . LEU A 1 77 ? 16.647 6.536 -13.236 1.00 88.44 77 LEU A O 1
ATOM 606 N N . PRO A 1 78 ? 17.892 8.279 -12.540 1.00 89.50 78 PRO A N 1
ATOM 607 C CA . PRO A 1 78 ? 18.862 8.143 -13.617 1.00 89.50 78 PRO A CA 1
ATOM 608 C C . PRO A 1 78 ? 19.718 6.869 -13.427 1.00 89.50 78 PRO A C 1
ATOM 610 O O . PRO A 1 78 ? 19.842 6.391 -12.298 1.00 89.50 78 PRO A O 1
ATOM 613 N N . PRO A 1 79 ? 20.359 6.339 -14.489 1.00 89.44 79 PRO A N 1
ATOM 614 C CA . PRO A 1 79 ? 20.256 6.797 -15.878 1.00 89.44 79 PRO A CA 1
ATOM 615 C C . PRO A 1 79 ? 18.917 6.401 -16.497 1.00 89.44 79 PRO A C 1
ATOM 617 O O . PRO A 1 79 ? 18.326 5.419 -16.057 1.00 89.44 79 PRO A O 1
ATOM 620 N N . PHE A 1 80 ? 18.480 7.140 -17.523 1.00 83.31 80 PHE A N 1
ATOM 621 C CA . PHE A 1 80 ? 17.304 6.831 -18.351 1.00 83.31 80 PHE A CA 1
ATOM 622 C C . PHE A 1 80 ? 17.708 5.955 -19.557 1.00 83.31 80 PHE A C 1
ATOM 624 O O . PHE A 1 80 ? 18.820 6.079 -20.057 1.00 83.31 80 PHE A O 1
ATOM 631 N N . TYR A 1 81 ? 16.811 5.079 -20.017 1.00 81.00 81 TYR A N 1
ATOM 632 C CA . TYR A 1 81 ? 16.993 4.086 -21.090 1.00 81.00 81 TYR A CA 1
ATOM 633 C C . TYR A 1 81 ? 18.174 3.100 -20.935 1.00 81.00 81 TYR A C 1
ATOM 635 O O . TYR A 1 81 ? 18.682 2.556 -21.915 1.00 81.00 81 TYR A O 1
ATOM 643 N N . ALA A 1 82 ? 18.592 2.802 -19.701 1.00 86.81 82 ALA A N 1
ATOM 644 C CA . ALA A 1 82 ? 19.803 2.027 -19.405 1.00 86.81 82 ALA A CA 1
ATOM 645 C C . ALA A 1 82 ? 19.840 0.627 -20.044 1.00 86.81 82 ALA A C 1
ATOM 647 O O . ALA A 1 82 ? 20.909 0.102 -20.370 1.00 86.81 82 ALA A O 1
ATOM 648 N N . THR A 1 83 ? 18.676 -0.005 -20.201 1.00 91.12 83 THR A N 1
ATOM 649 C CA . THR A 1 83 ? 18.536 -1.374 -20.711 1.00 91.12 83 THR A CA 1
ATOM 650 C C . THR A 1 83 ? 18.229 -1.429 -22.210 1.00 91.12 83 THR A C 1
ATOM 652 O O . THR A 1 83 ? 18.289 -2.512 -22.795 1.00 91.12 83 THR A O 1
ATOM 655 N N . GLU A 1 84 ? 18.004 -0.286 -22.865 1.00 88.38 84 GLU A N 1
ATOM 656 C CA . GLU A 1 84 ? 17.344 -0.212 -24.176 1.00 88.38 84 GLU A CA 1
ATOM 657 C C . GLU A 1 84 ? 18.291 0.027 -25.367 1.00 88.38 84 GLU A C 1
ATOM 659 O O . GLU A 1 84 ? 17.863 -0.129 -26.505 1.00 88.38 84 GLU A O 1
ATOM 664 N N . ILE A 1 85 ? 19.577 0.328 -25.147 1.00 88.31 85 ILE A N 1
ATOM 665 C CA . ILE A 1 85 ? 20.543 0.694 -26.211 1.00 88.31 85 ILE A CA 1
ATOM 666 C C . ILE A 1 85 ? 20.582 -0.318 -27.378 1.00 88.31 85 ILE A C 1
ATOM 668 O O . ILE A 1 85 ? 20.575 0.052 -28.552 1.00 88.31 85 ILE A O 1
ATOM 672 N N . LEU A 1 86 ? 20.618 -1.625 -27.102 1.00 90.94 86 LEU A N 1
ATOM 673 C CA . LEU A 1 86 ? 20.611 -2.644 -28.161 1.00 90.94 86 LEU A CA 1
ATOM 674 C C . LEU A 1 86 ? 19.269 -2.722 -28.904 1.00 90.94 86 LEU A C 1
ATOM 676 O O . LEU A 1 86 ? 19.248 -3.018 -30.100 1.00 90.94 86 LEU A O 1
ATOM 680 N N . ASP A 1 87 ? 18.161 -2.489 -28.208 1.00 88.94 87 ASP A N 1
ATOM 681 C CA . ASP A 1 87 ? 16.812 -2.604 -28.760 1.00 88.94 87 ASP A CA 1
ATOM 682 C C . ASP A 1 87 ? 16.433 -1.377 -29.591 1.00 88.94 87 ASP A C 1
ATOM 684 O O . ASP A 1 87 ? 15.975 -1.510 -30.729 1.00 88.94 87 ASP A O 1
ATOM 688 N N . VAL A 1 88 ? 16.671 -0.190 -29.042 1.00 87.19 88 VAL A N 1
ATOM 689 C CA . VAL A 1 88 ? 16.311 1.091 -29.644 1.00 87.19 88 VAL A CA 1
ATOM 690 C C . VAL A 1 88 ? 17.379 1.531 -30.636 1.00 87.19 88 VAL A C 1
ATOM 692 O O . VAL A 1 88 ? 17.066 1.689 -31.815 1.00 87.19 88 VAL A O 1
ATOM 695 N N . ASP A 1 89 ? 18.642 1.648 -30.220 1.00 87.50 89 ASP A N 1
ATOM 696 C CA . ASP A 1 89 ? 19.681 2.205 -31.091 1.00 87.50 89 ASP A CA 1
ATOM 697 C C . ASP A 1 89 ? 20.182 1.173 -32.108 1.00 87.50 89 ASP A C 1
ATOM 699 O O . ASP A 1 89 ? 20.161 1.414 -33.314 1.00 87.50 89 ASP A O 1
ATOM 703 N N . TRP A 1 90 ? 20.625 -0.010 -31.664 1.00 91.56 90 TRP A N 1
ATOM 704 C CA . TRP A 1 90 ? 21.217 -0.986 -32.589 1.00 91.56 90 TRP A CA 1
ATOM 705 C C . TRP A 1 90 ? 20.171 -1.639 -33.501 1.00 91.56 90 TRP A C 1
ATOM 707 O O . TRP A 1 90 ? 20.274 -1.558 -34.727 1.00 91.56 90 TRP A O 1
ATOM 717 N N . ARG A 1 91 ? 19.148 -2.287 -32.940 1.00 91.38 91 ARG A N 1
ATOM 718 C CA . ARG A 1 91 ? 18.109 -2.959 -33.738 1.00 91.38 91 ARG A CA 1
ATOM 719 C C . ARG A 1 91 ? 17.150 -1.973 -34.397 1.00 91.38 91 ARG A C 1
ATOM 721 O O . ARG A 1 91 ? 16.818 -2.156 -35.568 1.00 91.38 91 ARG A O 1
ATOM 728 N N . GLY A 1 92 ? 16.714 -0.952 -33.664 1.00 88.00 92 GLY A N 1
ATOM 729 C CA . GLY A 1 92 ? 15.756 0.040 -34.143 1.00 88.00 92 GLY A CA 1
ATOM 730 C C . GLY A 1 92 ? 16.367 1.021 -35.141 1.00 88.00 92 GLY A C 1
ATOM 731 O O . GLY A 1 92 ? 16.033 0.985 -36.328 1.00 88.00 92 GLY A O 1
ATOM 732 N N . GLU A 1 93 ? 17.261 1.896 -34.682 1.00 85.50 93 GLU A N 1
ATOM 733 C CA . GLU A 1 93 ? 17.803 2.987 -35.503 1.00 85.50 93 GLU A CA 1
ATOM 734 C C . GLU A 1 93 ? 18.846 2.508 -36.521 1.00 85.50 93 GLU A C 1
ATOM 736 O O . GLU A 1 93 ? 18.799 2.872 -37.701 1.00 85.50 93 GLU A O 1
ATOM 741 N N . CYS A 1 94 ? 19.779 1.652 -36.100 1.00 86.19 94 CYS A N 1
ATOM 742 C CA . CYS A 1 94 ? 20.847 1.152 -36.961 1.00 86.19 94 CYS A CA 1
ATOM 743 C C . CYS A 1 94 ? 20.410 -0.011 -37.866 1.00 86.19 94 CYS A C 1
ATOM 745 O O . CYS A 1 94 ? 21.172 -0.383 -38.768 1.00 86.19 94 CYS A O 1
ATOM 747 N N . GLY A 1 95 ? 19.228 -0.603 -37.663 1.00 87.50 95 GLY A N 1
ATOM 748 C CA . GLY A 1 95 ? 18.786 -1.795 -38.401 1.00 87.50 95 GLY A CA 1
ATOM 749 C C . GLY A 1 95 ? 19.759 -2.973 -38.266 1.00 87.50 95 GLY A C 1
ATOM 750 O O . GLY A 1 95 ? 19.987 -3.710 -39.228 1.00 87.50 95 GLY A O 1
ATOM 751 N N . GLY A 1 96 ? 20.412 -3.071 -37.110 1.00 87.75 96 GLY A N 1
ATOM 752 C CA . GLY A 1 96 ? 21.368 -4.109 -36.758 1.00 87.75 96 GLY A CA 1
ATOM 753 C C . GLY A 1 96 ? 20.718 -5.472 -36.529 1.00 87.75 96 GLY A C 1
ATOM 754 O O . GLY A 1 96 ? 19.512 -5.568 -36.303 1.00 87.75 96 GLY A O 1
ATOM 755 N N . SER A 1 97 ? 21.515 -6.542 -36.607 1.00 90.94 97 SER A N 1
ATOM 756 C CA . SER A 1 97 ? 21.024 -7.906 -36.374 1.00 90.94 97 SER A CA 1
ATOM 757 C C . SER A 1 97 ? 20.998 -8.284 -34.887 1.00 90.94 97 SER A C 1
ATOM 759 O O . SER A 1 97 ? 21.597 -7.609 -34.047 1.00 90.94 97 SER A O 1
ATOM 761 N N . ASP A 1 98 ? 20.320 -9.390 -34.578 1.00 90.56 98 ASP A N 1
ATOM 762 C CA . ASP A 1 98 ? 20.312 -10.082 -33.284 1.00 90.56 98 ASP A CA 1
ATOM 763 C C . ASP A 1 98 ? 21.487 -11.072 -33.125 1.00 90.56 98 ASP A C 1
ATOM 765 O O . ASP A 1 98 ? 21.495 -11.891 -32.207 1.00 90.56 98 ASP A O 1
ATOM 769 N N . ASP A 1 99 ? 22.493 -11.019 -34.012 1.00 93.81 99 ASP A N 1
ATOM 770 C CA . ASP A 1 99 ? 23.712 -11.821 -33.888 1.00 93.81 99 ASP A CA 1
ATOM 771 C C . ASP A 1 99 ? 24.499 -11.382 -32.637 1.00 93.81 99 ASP A C 1
ATOM 773 O O . ASP A 1 99 ? 24.996 -10.250 -32.602 1.00 93.81 99 ASP A O 1
ATOM 777 N N . PRO A 1 100 ? 24.726 -12.265 -31.640 1.00 92.31 100 PRO A N 1
ATOM 778 C CA . PRO A 1 100 ? 25.448 -11.909 -30.416 1.00 92.31 100 PRO A CA 1
ATOM 779 C C . PRO A 1 100 ? 26.877 -11.408 -30.659 1.00 92.31 100 PRO A C 1
ATOM 781 O O . PRO A 1 100 ? 27.503 -10.820 -29.774 1.00 92.31 100 PRO A O 1
ATOM 784 N N . PHE A 1 101 ? 27.453 -11.700 -31.828 1.00 93.69 101 PHE A N 1
ATOM 785 C CA . PHE A 1 101 ? 28.734 -11.133 -32.235 1.00 93.69 101 PHE A CA 1
ATOM 786 C C . PHE A 1 101 ? 28.616 -9.653 -32.623 1.00 93.69 101 PHE A C 1
ATOM 788 O O . PHE A 1 101 ? 29.463 -8.856 -32.216 1.00 93.69 101 PHE A O 1
ATOM 795 N N . GLU A 1 102 ? 27.579 -9.279 -33.374 1.00 93.81 102 GLU A N 1
ATOM 796 C CA . GLU A 1 102 ? 27.325 -7.892 -33.776 1.00 93.81 102 GLU A CA 1
ATOM 797 C C . GLU A 1 102 ? 26.833 -7.041 -32.600 1.00 93.81 102 GLU A C 1
ATOM 799 O O . GLU A 1 102 ? 27.328 -5.931 -32.420 1.00 93.81 102 GLU A O 1
ATOM 804 N N . GLU A 1 103 ? 25.968 -7.577 -31.733 1.00 93.94 103 GLU A N 1
ATOM 805 C CA . GLU A 1 103 ? 25.571 -6.909 -30.482 1.00 93.94 103 GLU A CA 1
ATOM 806 C C . GLU A 1 103 ? 26.782 -6.617 -29.590 1.00 93.94 103 GLU A C 1
ATOM 808 O O . GLU A 1 103 ? 26.923 -5.526 -29.042 1.00 93.94 103 GLU A O 1
ATOM 813 N N . ASN A 1 104 ? 27.706 -7.578 -29.472 1.00 94.25 104 ASN A N 1
ATOM 814 C CA . ASN A 1 104 ? 28.932 -7.371 -28.711 1.00 94.25 104 ASN A CA 1
ATOM 815 C C . ASN A 1 104 ? 29.806 -6.272 -29.328 1.00 94.25 104 ASN A C 1
ATOM 817 O O . ASN A 1 104 ? 30.397 -5.486 -28.594 1.00 94.25 104 ASN A O 1
ATOM 821 N N . ALA A 1 105 ? 29.885 -6.191 -30.658 1.00 93.25 105 ALA A N 1
ATOM 822 C CA . ALA A 1 105 ? 30.581 -5.095 -31.324 1.00 93.25 105 ALA A CA 1
ATOM 823 C C . ALA A 1 105 ? 29.894 -3.744 -31.056 1.00 93.25 105 ALA A C 1
ATOM 825 O O . ALA A 1 105 ? 30.589 -2.766 -30.793 1.00 93.25 105 ALA A O 1
ATOM 826 N N . ALA A 1 106 ? 28.557 -3.688 -31.047 1.00 92.50 106 ALA A N 1
ATOM 827 C CA . ALA A 1 106 ? 27.808 -2.480 -30.696 1.00 92.50 106 ALA A CA 1
ATOM 828 C C . ALA A 1 106 ? 28.115 -2.011 -29.264 1.00 92.50 106 ALA A C 1
ATOM 830 O O . ALA A 1 106 ? 28.455 -0.848 -29.056 1.00 92.50 106 ALA A O 1
ATOM 831 N N . MET A 1 107 ? 28.101 -2.927 -28.291 1.00 93.38 107 MET A N 1
ATOM 832 C CA . MET A 1 107 ? 28.449 -2.615 -26.897 1.00 93.38 107 MET A CA 1
ATOM 833 C C . MET A 1 107 ? 29.911 -2.189 -26.729 1.00 93.38 107 MET A C 1
ATOM 835 O O . MET A 1 107 ? 30.202 -1.298 -25.935 1.00 93.38 107 MET A O 1
ATOM 839 N N . LEU A 1 108 ? 30.838 -2.782 -27.491 1.00 92.25 108 LEU A N 1
ATOM 840 C CA . LEU A 1 108 ? 32.240 -2.357 -27.488 1.00 92.25 108 LEU A CA 1
ATOM 841 C C . LEU A 1 108 ? 32.410 -0.938 -28.035 1.00 92.25 108 LEU A C 1
ATOM 843 O O . LEU A 1 108 ? 33.260 -0.217 -27.526 1.00 92.25 108 LEU A O 1
ATOM 847 N N . VAL A 1 109 ? 31.623 -0.530 -29.037 1.00 90.44 109 VAL A N 1
ATOM 848 C CA . VAL A 1 109 ? 31.660 0.851 -29.543 1.00 90.44 109 VAL A CA 1
ATOM 849 C C . VAL A 1 109 ? 31.214 1.835 -28.467 1.00 90.44 109 VAL A C 1
ATOM 851 O O . VAL A 1 109 ? 31.939 2.792 -28.229 1.00 90.44 109 VAL A O 1
ATOM 854 N N . ILE A 1 110 ? 30.106 1.575 -27.766 1.00 88.62 110 ILE A N 1
ATOM 855 C CA . ILE A 1 110 ? 29.650 2.443 -26.663 1.00 88.62 110 ILE A CA 1
ATOM 856 C C . ILE A 1 110 ? 30.724 2.571 -25.576 1.00 88.62 110 ILE A C 1
ATOM 858 O O . ILE A 1 110 ? 31.097 3.673 -25.189 1.00 88.62 110 ILE A O 1
ATOM 862 N N . GLN A 1 111 ? 31.282 1.443 -25.134 1.00 88.56 111 GLN A N 1
ATOM 863 C CA . GLN A 1 111 ? 32.216 1.422 -24.010 1.00 88.56 111 GLN A CA 1
ATOM 864 C C . GLN A 1 111 ? 33.598 2.016 -24.338 1.00 88.56 111 GLN A C 1
ATOM 866 O O . GLN A 1 111 ? 34.347 2.364 -23.426 1.00 88.56 111 GLN A O 1
ATOM 871 N N . ARG A 1 112 ? 34.018 2.042 -25.609 1.00 86.50 112 ARG A N 1
ATOM 872 C CA . ARG A 1 112 ? 35.439 2.261 -25.962 1.00 86.50 112 ARG A CA 1
ATOM 873 C C . ARG A 1 112 ? 35.676 3.321 -27.019 1.00 86.50 112 ARG A C 1
ATOM 875 O O . ARG A 1 112 ? 36.821 3.726 -27.208 1.00 86.50 112 ARG A O 1
ATOM 882 N N . ALA A 1 113 ? 34.645 3.772 -27.724 1.00 80.94 113 ALA A N 1
ATOM 883 C CA . ALA A 1 113 ? 34.829 4.840 -28.686 1.00 80.94 113 ALA A CA 1
ATOM 884 C C . ALA A 1 113 ? 35.016 6.184 -27.968 1.00 80.94 113 ALA A C 1
ATOM 886 O O . ALA A 1 113 ? 34.252 6.552 -27.076 1.00 80.94 113 ALA A O 1
ATOM 887 N N . GLU A 1 114 ? 36.016 6.946 -28.406 1.00 75.31 114 GLU A N 1
ATOM 888 C CA . GLU A 1 114 ? 36.050 8.386 -28.170 1.00 75.31 114 GLU A CA 1
ATOM 889 C C . GLU A 1 114 ? 35.154 9.017 -29.241 1.00 75.31 114 GLU A C 1
ATOM 891 O O . GLU A 1 114 ? 35.551 9.163 -30.399 1.00 75.31 114 GLU A O 1
ATOM 896 N N . ASP A 1 115 ? 33.888 9.237 -28.883 1.00 69.81 115 ASP A N 1
ATOM 897 C CA . ASP A 1 115 ? 32.795 9.598 -29.793 1.00 69.81 115 ASP A CA 1
ATOM 898 C C . ASP A 1 115 ? 32.617 8.590 -30.953 1.00 69.81 115 ASP A C 1
ATOM 900 O O . ASP A 1 115 ? 32.027 7.531 -30.768 1.00 69.81 115 ASP A O 1
ATOM 904 N N . ASP A 1 116 ? 33.130 8.890 -32.155 1.00 69.94 116 ASP A N 1
ATOM 905 C CA . ASP A 1 116 ? 33.051 8.057 -33.369 1.00 69.94 116 ASP A CA 1
ATOM 906 C C . ASP A 1 116 ? 34.304 7.208 -33.636 1.00 69.94 116 ASP A C 1
ATOM 908 O O . ASP A 1 116 ? 34.378 6.524 -34.666 1.00 69.94 116 ASP A O 1
ATOM 912 N N . LEU A 1 117 ? 35.303 7.258 -32.747 1.00 77.56 117 LEU A N 1
ATOM 913 C CA . LEU A 1 117 ? 36.642 6.716 -32.974 1.00 77.56 117 LEU A CA 1
ATOM 914 C C . LEU A 1 117 ? 36.995 5.574 -32.021 1.00 77.56 117 LEU A C 1
ATOM 916 O O . LEU A 1 117 ? 37.240 5.792 -30.839 1.00 77.56 117 LEU A O 1
ATOM 920 N N . MET A 1 118 ? 37.210 4.375 -32.568 1.00 84.38 118 MET A N 1
ATOM 921 C CA . MET A 1 118 ? 37.860 3.295 -31.813 1.00 84.38 118 MET A CA 1
ATOM 922 C C . MET A 1 118 ? 39.385 3.464 -31.870 1.00 84.38 118 MET A C 1
ATOM 924 O O . MET A 1 118 ? 40.003 3.398 -32.952 1.00 84.38 118 MET A O 1
ATOM 928 N N . LEU A 1 119 ? 39.994 3.699 -30.705 1.00 82.50 119 LEU A N 1
ATOM 929 C CA . LEU A 1 119 ? 41.403 4.054 -30.540 1.00 82.50 119 LEU A CA 1
ATOM 930 C C . LEU A 1 119 ? 42.038 3.223 -29.415 1.00 82.50 119 LEU A C 1
ATOM 932 O O . LEU A 1 119 ? 41.743 3.475 -28.254 1.00 82.50 119 LEU A O 1
ATOM 936 N N . PRO A 1 120 ? 43.020 2.344 -29.702 1.00 82.38 120 PRO A N 1
ATOM 937 C CA . PRO A 1 120 ? 43.643 1.521 -28.662 1.00 82.38 120 PRO A CA 1
ATOM 938 C C . PRO A 1 120 ? 44.243 2.335 -27.514 1.00 82.38 120 PRO A C 1
ATOM 940 O O . PRO A 1 120 ? 44.267 1.890 -26.377 1.00 82.38 120 PRO A O 1
ATOM 943 N N . ILE A 1 121 ? 44.771 3.525 -27.816 1.00 78.56 121 ILE A N 1
ATOM 944 C CA . ILE A 1 121 ? 45.411 4.367 -26.807 1.00 78.56 121 ILE A CA 1
ATOM 945 C C . ILE A 1 121 ? 44.401 4.954 -25.811 1.00 78.56 121 ILE A C 1
ATOM 947 O O . ILE A 1 121 ? 44.771 5.158 -24.663 1.00 78.56 121 ILE A O 1
ATOM 951 N N . TYR A 1 122 ? 43.155 5.179 -26.241 1.00 78.94 122 TYR A N 1
ATOM 952 C CA . TYR A 1 122 ? 42.073 5.661 -25.386 1.00 78.94 122 TYR A CA 1
ATOM 953 C C . TYR A 1 122 ? 41.665 4.571 -24.385 1.00 78.94 122 TYR A C 1
ATOM 955 O O . TYR A 1 122 ? 41.658 4.820 -23.185 1.00 78.94 122 TYR A O 1
ATOM 963 N N . ASP A 1 123 ? 41.510 3.327 -24.853 1.00 79.06 123 ASP A N 1
ATOM 964 C CA . ASP A 1 123 ? 41.240 2.149 -24.011 1.00 79.06 123 ASP A CA 1
ATOM 965 C C . ASP A 1 123 ? 42.324 1.865 -22.955 1.00 79.06 123 ASP A C 1
ATOM 967 O O . ASP A 1 123 ? 42.058 1.183 -21.965 1.00 79.06 123 ASP A O 1
ATOM 971 N N . PHE A 1 124 ? 43.562 2.320 -23.175 1.00 79.62 124 PHE A N 1
ATOM 972 C CA . PHE A 1 124 ? 44.683 2.090 -22.257 1.00 79.62 124 PHE A CA 1
ATOM 973 C C . PHE A 1 124 ? 44.883 3.199 -21.221 1.00 79.62 124 PHE A C 1
ATOM 975 O O . PHE A 1 124 ? 45.767 3.066 -20.371 1.00 79.62 124 PHE A O 1
ATOM 982 N N . TYR A 1 125 ? 44.101 4.278 -21.266 1.00 83.12 125 TYR A N 1
ATOM 983 C CA . TYR A 1 125 ? 44.127 5.275 -20.203 1.00 83.12 125 TYR A CA 1
ATOM 984 C C . TYR A 1 125 ? 43.357 4.781 -18.983 1.00 83.12 125 TYR A C 1
ATOM 986 O O . TYR A 1 125 ? 42.271 4.207 -19.094 1.00 83.12 125 TYR A O 1
ATOM 994 N N . ASN A 1 126 ? 43.901 5.052 -17.797 1.00 86.38 126 ASN A N 1
ATOM 995 C CA . ASN A 1 126 ? 43.073 5.019 -16.603 1.00 86.38 126 ASN A CA 1
ATOM 996 C C . ASN A 1 126 ? 42.128 6.218 -16.668 1.00 86.38 126 ASN A C 1
ATOM 998 O O . ASN A 1 126 ? 42.492 7.275 -17.180 1.00 86.38 126 ASN A O 1
ATOM 1002 N N . HIS A 1 127 ? 40.903 6.051 -16.186 1.00 84.62 127 HIS A N 1
ATOM 1003 C CA . HIS A 1 127 ? 39.911 7.116 -16.217 1.00 84.62 127 HIS A CA 1
ATOM 1004 C C . HIS A 1 127 ? 39.565 7.517 -14.790 1.00 84.62 127 HIS A C 1
ATOM 1006 O O . HIS A 1 127 ? 39.028 6.717 -14.022 1.00 84.62 127 HIS A O 1
ATOM 1012 N N . ARG A 1 128 ? 39.941 8.743 -14.421 1.00 85.19 128 ARG A N 1
ATOM 1013 C CA . ARG A 1 128 ? 39.717 9.306 -13.094 1.00 85.19 128 ARG A CA 1
ATOM 1014 C C . ARG A 1 128 ? 39.568 10.821 -13.162 1.00 85.19 128 ARG A C 1
ATOM 1016 O O . ARG A 1 128 ? 40.393 11.521 -13.745 1.00 85.19 128 ARG A O 1
ATOM 1023 N N . ASN A 1 129 ? 38.515 11.310 -12.523 1.00 83.81 129 ASN A N 1
ATOM 1024 C CA . ASN A 1 129 ? 38.123 12.712 -12.569 1.00 83.81 129 ASN A CA 1
ATOM 1025 C C . ASN A 1 129 ? 38.922 13.606 -11.612 1.00 83.81 129 ASN A C 1
ATOM 1027 O O . ASN A 1 129 ? 39.650 13.139 -10.734 1.00 83.81 129 ASN A O 1
ATOM 1031 N N . GLY A 1 130 ? 38.722 14.918 -11.752 1.00 79.81 130 GLY A N 1
ATOM 1032 C CA . GLY A 1 130 ? 39.241 15.930 -10.833 1.00 79.81 130 GLY A CA 1
ATOM 1033 C C . GLY A 1 130 ? 40.761 16.051 -10.863 1.00 79.81 130 GLY A C 1
ATOM 1034 O O . GLY A 1 130 ? 41.377 16.053 -11.924 1.00 79.81 130 GLY A O 1
ATOM 1035 N N . ASP A 1 131 ? 41.373 16.148 -9.684 1.00 78.50 131 ASP A N 1
ATOM 1036 C CA . ASP A 1 131 ? 42.812 16.415 -9.532 1.00 78.50 131 ASP A CA 1
ATOM 1037 C C . ASP A 1 131 ? 43.729 15.277 -9.999 1.00 78.50 131 ASP A C 1
ATOM 1039 O O . ASP A 1 131 ? 44.946 15.445 -10.049 1.00 78.50 131 ASP A O 1
ATOM 1043 N N . TYR A 1 132 ? 43.159 14.115 -10.313 1.00 81.75 132 TYR A N 1
ATOM 1044 C CA . TYR A 1 132 ? 43.898 12.983 -10.862 1.00 81.75 132 TYR A CA 1
ATOM 1045 C C . TYR A 1 132 ? 44.091 13.096 -12.376 1.00 81.75 132 TYR A C 1
ATOM 1047 O O . TYR A 1 132 ? 44.946 12.403 -12.921 1.00 81.75 132 TYR A O 1
ATOM 1055 N N . LEU A 1 133 ? 43.331 13.962 -13.053 1.00 84.88 133 LEU A N 1
ATOM 1056 C CA . LEU A 1 133 ? 43.438 14.181 -14.489 1.00 84.88 133 LEU A CA 1
ATOM 1057 C C . LEU A 1 133 ? 44.805 14.787 -14.833 1.00 84.88 133 LEU A C 1
ATOM 1059 O O . LEU A 1 133 ? 45.100 15.928 -14.478 1.00 84.88 133 LEU A O 1
ATOM 1063 N N . ASN A 1 134 ? 45.622 14.047 -15.581 1.00 88.44 134 ASN A N 1
ATOM 1064 C CA . ASN A 1 134 ? 46.936 14.512 -16.035 1.00 88.44 134 ASN A CA 1
ATOM 1065 C C . ASN A 1 134 ? 47.085 14.490 -17.562 1.00 88.44 134 ASN A C 1
ATOM 1067 O O . ASN A 1 134 ? 48.168 14.758 -18.086 1.00 88.44 134 ASN A O 1
ATOM 1071 N N . THR A 1 135 ? 45.991 14.265 -18.296 1.00 86.75 135 THR A N 1
ATOM 1072 C CA . THR A 1 135 ? 45.952 14.322 -19.762 1.00 86.75 135 THR A CA 1
ATOM 1073 C C . THR A 1 135 ? 44.834 15.205 -20.308 1.00 86.75 135 THR A C 1
ATOM 1075 O O . THR A 1 135 ? 43.802 15.403 -19.674 1.00 86.75 135 THR A O 1
ATOM 1078 N N . VAL A 1 136 ? 45.044 15.730 -21.516 1.00 83.12 136 VAL A N 1
ATOM 1079 C CA . VAL A 1 136 ? 44.031 16.387 -22.350 1.00 83.12 136 VAL A CA 1
ATOM 1080 C C . VAL A 1 136 ? 44.111 15.792 -23.751 1.00 83.12 136 VAL A C 1
ATOM 1082 O O . VAL A 1 136 ? 45.174 15.830 -24.376 1.00 83.12 136 VAL A O 1
ATOM 1085 N N . SER A 1 137 ? 43.002 15.254 -24.250 1.00 78.00 137 SER A N 1
ATOM 1086 C CA . SER A 1 137 ? 42.856 14.815 -25.637 1.00 78.00 137 SER A CA 1
ATOM 1087 C C . SER A 1 137 ? 42.324 15.946 -26.519 1.00 78.00 137 SER A C 1
ATOM 1089 O O . SER A 1 137 ? 41.465 16.726 -26.122 1.00 78.00 137 SER A O 1
ATOM 1091 N N . GLU A 1 138 ? 42.848 16.049 -27.736 1.00 73.50 138 GLU A N 1
ATOM 1092 C CA . GLU A 1 138 ? 42.396 16.989 -28.756 1.00 73.50 138 GLU A CA 1
ATOM 1093 C C . GLU A 1 138 ? 42.246 16.265 -30.094 1.00 73.50 138 GLU A C 1
ATOM 1095 O O . GLU A 1 138 ? 43.183 15.632 -30.604 1.00 73.50 138 GLU A O 1
ATOM 1100 N N . ARG A 1 139 ? 41.074 16.430 -30.707 1.00 70.44 139 ARG A N 1
ATOM 1101 C CA . ARG A 1 139 ? 40.804 15.972 -32.065 1.00 70.44 139 ARG A CA 1
ATOM 1102 C C . ARG A 1 139 ? 41.137 17.073 -33.068 1.00 70.44 139 ARG A C 1
ATOM 1104 O O . ARG A 1 139 ? 40.458 18.094 -33.158 1.00 70.44 139 ARG A O 1
ATOM 1111 N N . ILE A 1 140 ? 42.154 16.850 -33.892 1.00 63.88 140 ILE A N 1
ATOM 1112 C CA . ILE A 1 140 ? 42.543 17.779 -34.954 1.00 63.88 140 ILE A CA 1
ATOM 1113 C C . ILE A 1 140 ? 41.968 17.271 -36.273 1.00 63.88 140 ILE A C 1
ATOM 1115 O O . ILE A 1 140 ? 42.489 16.353 -36.909 1.00 63.88 140 ILE A O 1
ATOM 1119 N N . ASN A 1 141 ? 40.878 17.905 -36.703 1.00 59.09 141 ASN A N 1
ATOM 1120 C CA . ASN A 1 141 ? 40.278 17.666 -38.010 1.00 59.09 141 ASN A CA 1
ATOM 1121 C C . ASN A 1 141 ? 41.209 18.171 -39.123 1.00 59.09 141 ASN A C 1
ATOM 1123 O O . ASN A 1 141 ? 41.197 19.357 -39.465 1.00 59.09 141 ASN A O 1
ATOM 1127 N N . LYS A 1 142 ? 41.988 17.268 -39.722 1.00 48.91 142 LYS A N 1
ATOM 1128 C CA . LYS A 1 142 ? 42.542 17.480 -41.062 1.00 48.91 142 LYS A CA 1
ATOM 1129 C C . LYS A 1 142 ? 41.507 17.020 -42.091 1.00 48.91 142 LYS A C 1
ATOM 1131 O O . LYS A 1 142 ? 40.614 16.239 -41.784 1.00 48.91 142 LYS A O 1
ATOM 1136 N N . GLU A 1 143 ? 41.550 17.607 -43.282 1.00 47.41 143 GLU A N 1
ATOM 1137 C CA . GLU A 1 143 ? 40.545 17.419 -44.335 1.00 47.41 143 GLU A CA 1
ATOM 1138 C C . GLU A 1 143 ? 40.138 15.943 -44.547 1.00 47.41 143 GLU A C 1
ATOM 1140 O O . GLU A 1 143 ? 40.973 15.047 -44.469 1.00 47.41 143 GLU A O 1
ATOM 1145 N N . ARG A 1 144 ? 38.834 15.734 -44.813 1.00 42.59 144 ARG A N 1
ATOM 1146 C CA . ARG A 1 144 ? 38.132 14.474 -45.150 1.00 42.59 144 ARG A CA 1
ATOM 1147 C C . ARG A 1 144 ? 38.974 13.189 -45.051 1.00 42.59 144 ARG A C 1
ATOM 1149 O O . ARG A 1 144 ? 39.663 12.818 -45.998 1.00 42.59 144 ARG A O 1
ATOM 1156 N N . GLY A 1 145 ? 38.791 12.461 -43.948 1.00 51.19 145 GLY A N 1
ATOM 1157 C CA . GLY A 1 145 ? 39.224 11.065 -43.807 1.00 51.19 145 GLY A CA 1
ATOM 1158 C C . GLY A 1 145 ? 40.494 10.837 -42.983 1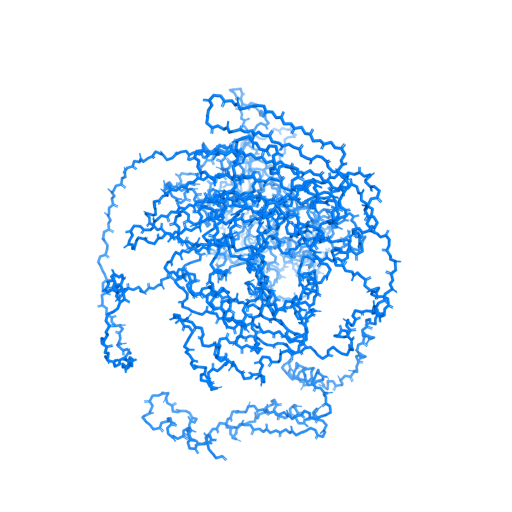.00 51.19 145 GLY A C 1
ATOM 1159 O O . GLY A 1 145 ? 40.853 9.685 -42.766 1.00 51.19 145 GLY A O 1
ATOM 1160 N N . GLN A 1 146 ? 41.156 11.888 -42.486 1.00 53.94 146 GLN A N 1
ATOM 1161 C CA . GLN A 1 146 ? 42.235 11.766 -41.498 1.00 53.94 146 GLN A CA 1
ATOM 1162 C C . GLN A 1 146 ? 41.914 12.572 -40.241 1.00 53.94 146 GLN A C 1
ATOM 1164 O O . GLN A 1 146 ? 41.985 13.800 -40.228 1.00 53.94 146 GLN A O 1
ATOM 1169 N N . VAL A 1 147 ? 41.581 11.853 -39.172 1.00 61.88 147 VAL A N 1
ATOM 1170 C CA . VAL A 1 147 ? 41.449 12.420 -37.832 1.00 61.88 147 VAL A CA 1
ATOM 1171 C C . VAL A 1 147 ? 42.781 12.237 -37.111 1.00 61.88 147 VAL A C 1
ATOM 1173 O O . VAL A 1 147 ? 43.171 11.105 -36.828 1.00 61.88 147 VAL A O 1
ATOM 1176 N N . ASP A 1 148 ? 43.480 13.336 -36.825 1.00 68.62 148 ASP A N 1
ATOM 1177 C CA . ASP A 1 148 ? 44.632 13.306 -35.921 1.00 68.62 148 ASP A CA 1
ATOM 1178 C C . ASP A 1 148 ? 44.102 13.392 -34.482 1.00 68.62 148 ASP A C 1
ATOM 1180 O O . ASP A 1 148 ? 43.552 14.420 -34.090 1.00 68.62 148 ASP A O 1
ATOM 1184 N N . PHE A 1 149 ? 44.276 12.329 -33.696 1.00 75.00 149 PHE A N 1
ATOM 1185 C CA . PHE A 1 149 ? 44.012 12.337 -32.256 1.00 75.00 149 PHE A CA 1
ATOM 1186 C C . PHE A 1 149 ? 45.322 12.608 -31.517 1.00 75.00 149 PHE A C 1
ATOM 1188 O O . PHE A 1 149 ? 46.298 11.868 -31.685 1.00 75.00 149 PHE A O 1
ATOM 1195 N N . LYS A 1 150 ? 45.380 13.692 -30.743 1.00 78.69 150 LYS A N 1
ATOM 1196 C CA . LYS A 1 150 ? 46.558 14.049 -29.947 1.00 78.69 150 LYS A CA 1
ATOM 1197 C C . LYS A 1 150 ? 46.211 14.059 -28.477 1.00 78.69 150 LYS A C 1
ATOM 1199 O O . LYS A 1 150 ? 45.152 14.535 -28.100 1.00 78.69 150 LYS A O 1
ATOM 1204 N N . VAL A 1 151 ? 47.147 13.598 -27.659 1.00 81.00 151 VAL A N 1
ATOM 1205 C CA . VAL A 1 151 ? 47.041 13.676 -26.205 1.00 81.00 151 VAL A CA 1
ATOM 1206 C C . VAL A 1 151 ? 48.233 14.451 -25.674 1.00 81.00 151 VAL A C 1
ATOM 1208 O O . VAL A 1 151 ? 49.381 14.177 -26.034 1.00 81.00 151 VAL A O 1
ATOM 1211 N N . TYR A 1 152 ? 47.942 15.451 -24.856 1.00 86.31 152 TYR A N 1
ATOM 1212 C CA . TYR A 1 152 ? 48.912 16.297 -24.180 1.00 86.31 152 TYR A CA 1
ATOM 1213 C C . TYR A 1 152 ? 48.838 16.027 -22.681 1.00 86.31 152 TYR A C 1
ATOM 1215 O O . TYR A 1 152 ? 47.777 15.691 -22.161 1.00 86.31 152 TYR A O 1
ATOM 1223 N N . ALA A 1 153 ? 49.954 16.195 -21.978 1.00 88.44 153 ALA A N 1
ATOM 1224 C CA . ALA A 1 153 ? 49.926 16.192 -20.524 1.00 88.44 153 ALA A CA 1
ATOM 1225 C C . ALA A 1 153 ? 49.248 17.484 -20.029 1.00 88.44 153 ALA A C 1
ATOM 1227 O O . ALA A 1 153 ? 49.610 18.578 -20.470 1.00 88.44 153 ALA A O 1
ATOM 1228 N N . ALA A 1 154 ? 48.255 17.353 -19.149 1.00 84.56 154 ALA A N 1
ATOM 1229 C CA . ALA A 1 154 ? 47.587 18.475 -18.485 1.00 84.56 154 ALA A CA 1
ATOM 1230 C C . ALA A 1 154 ? 48.461 19.076 -17.367 1.00 84.56 154 ALA A C 1
ATOM 1232 O O . ALA A 1 154 ? 48.323 20.249 -17.021 1.00 84.56 154 ALA A O 1
ATOM 1233 N N . SER A 1 155 ? 49.368 18.263 -16.824 1.00 85.75 155 SER A N 1
ATOM 1234 C CA . SER A 1 155 ? 50.281 18.561 -15.720 1.00 85.75 155 SER A CA 1
ATOM 1235 C C . SER A 1 155 ? 51.604 17.800 -15.897 1.00 85.75 155 SER A C 1
ATOM 1237 O O . SER A 1 155 ? 51.752 16.993 -16.816 1.00 85.75 155 SER A O 1
ATOM 1239 N N . ASP A 1 156 ? 52.595 18.074 -15.045 1.00 88.81 156 ASP A N 1
ATOM 1240 C CA . ASP A 1 156 ? 53.835 17.293 -15.022 1.00 88.81 156 ASP A CA 1
ATOM 1241 C C . ASP A 1 156 ? 53.532 15.855 -14.560 1.00 88.81 156 ASP A C 1
ATOM 1243 O O . ASP A 1 156 ? 53.038 15.666 -13.454 1.00 88.81 156 ASP A O 1
ATOM 1247 N N . ILE A 1 157 ? 53.846 14.854 -15.392 1.00 88.88 157 ILE A N 1
ATOM 1248 C CA . ILE A 1 157 ? 53.672 13.425 -15.074 1.00 88.88 157 ILE A CA 1
ATOM 1249 C C . ILE A 1 157 ? 55.023 12.853 -14.635 1.00 88.88 157 ILE A C 1
ATOM 1251 O O . ILE A 1 157 ? 55.989 12.846 -15.410 1.00 88.88 157 ILE A O 1
ATOM 1255 N N . HIS A 1 158 ? 55.115 12.384 -13.393 1.00 88.06 158 HIS A N 1
ATOM 1256 C CA . HIS A 1 158 ? 56.358 11.868 -12.820 1.00 88.06 158 HIS A CA 1
ATOM 1257 C C . HIS A 1 158 ? 56.613 10.389 -13.167 1.00 88.06 158 HIS A C 1
ATOM 1259 O O . HIS A 1 158 ? 55.722 9.637 -13.553 1.00 88.06 158 HIS A O 1
ATOM 1265 N N . GLU A 1 159 ? 57.868 9.941 -13.040 1.00 89.31 159 GLU A N 1
ATOM 1266 C CA . GLU A 1 159 ? 58.226 8.538 -13.287 1.00 89.31 159 GLU A CA 1
ATOM 1267 C C . GLU A 1 159 ? 57.456 7.600 -12.339 1.00 89.31 159 GLU A C 1
ATOM 1269 O O . GLU A 1 159 ? 57.541 7.737 -11.119 1.00 89.31 159 GLU A O 1
ATOM 1274 N N . GLY A 1 160 ? 56.730 6.634 -12.911 1.00 86.38 160 GLY A N 1
ATOM 1275 C CA . GLY A 1 160 ? 55.894 5.683 -12.169 1.00 86.38 160 GLY A CA 1
ATOM 1276 C C . GLY A 1 160 ? 54.462 6.156 -11.902 1.00 86.38 160 GLY A C 1
ATOM 1277 O O . GLY A 1 160 ? 53.689 5.395 -11.328 1.00 86.38 160 GLY A O 1
ATOM 1278 N N . GLU A 1 161 ? 54.104 7.371 -12.319 1.00 85.81 161 GLU A N 1
ATOM 1279 C CA . GLU A 1 161 ? 52.739 7.891 -12.244 1.00 85.81 161 GLU A CA 1
ATOM 1280 C C . GLU A 1 161 ? 51.863 7.327 -13.376 1.00 85.81 161 GLU A C 1
ATOM 1282 O O . GLU A 1 161 ? 52.324 7.127 -14.503 1.00 85.81 161 GLU A O 1
ATOM 1287 N N . GLU A 1 162 ? 50.594 7.049 -13.071 1.00 87.25 162 GLU A N 1
ATOM 1288 C CA . GLU A 1 162 ? 49.628 6.546 -14.047 1.00 87.25 162 GLU A CA 1
ATOM 1289 C C . GLU A 1 162 ? 49.088 7.665 -14.942 1.00 87.25 162 GLU A C 1
ATOM 1291 O O . GLU A 1 162 ? 48.885 8.797 -14.503 1.00 87.25 162 GLU A O 1
ATOM 1296 N N . ILE A 1 163 ? 48.807 7.332 -16.202 1.00 88.12 163 ILE A N 1
ATOM 1297 C CA . ILE A 1 163 ? 48.184 8.252 -17.154 1.00 88.12 163 ILE A CA 1
ATOM 1298 C C . ILE A 1 163 ? 46.672 8.201 -16.942 1.00 88.12 163 ILE A C 1
ATOM 1300 O O . ILE A 1 163 ? 46.051 7.163 -17.177 1.00 88.12 163 ILE A O 1
ATOM 1304 N N . ASN A 1 164 ? 46.101 9.324 -16.513 1.00 87.06 164 ASN A N 1
ATOM 1305 C CA . ASN A 1 164 ? 44.688 9.462 -16.197 1.00 87.06 164 ASN A CA 1
ATOM 1306 C C . ASN A 1 164 ? 44.005 10.434 -17.165 1.00 87.06 164 ASN A C 1
ATOM 1308 O O . ASN A 1 164 ? 44.458 11.568 -17.363 1.00 87.06 164 ASN A O 1
ATOM 1312 N N . SER A 1 165 ? 42.901 9.978 -17.748 1.00 85.56 165 SER A N 1
ATOM 1313 C CA . SER A 1 165 ? 41.945 10.768 -18.521 1.00 85.56 165 SER A CA 1
ATOM 1314 C C . SER A 1 165 ? 40.603 10.854 -17.787 1.00 85.56 165 SER A C 1
ATOM 1316 O O . SER A 1 165 ? 40.447 10.289 -16.708 1.00 85.56 165 SER A O 1
ATOM 1318 N N . SER A 1 166 ? 39.629 11.570 -18.337 1.00 83.50 166 SER A N 1
ATOM 1319 C CA . SER A 1 166 ? 38.291 11.705 -17.749 1.00 83.50 166 SER A CA 1
ATOM 1320 C C . SER A 1 166 ? 37.231 11.501 -18.824 1.00 83.50 166 SER A C 1
ATOM 1322 O O . SER A 1 166 ? 37.413 11.956 -19.951 1.00 83.50 166 SER A O 1
ATOM 1324 N N . TYR A 1 167 ? 36.134 10.825 -18.470 1.00 81.25 167 TYR A N 1
ATOM 1325 C CA . TYR A 1 167 ? 34.997 10.616 -19.371 1.00 81.25 167 TYR A CA 1
ATOM 1326 C C . TYR A 1 167 ? 34.069 11.839 -19.451 1.00 81.25 167 TYR A C 1
ATOM 1328 O O . TYR A 1 167 ? 33.460 12.081 -20.491 1.00 81.25 167 TYR A O 1
ATOM 1336 N N . ASN A 1 168 ? 33.957 12.615 -18.368 1.00 78.69 168 ASN A N 1
ATOM 1337 C CA . ASN A 1 168 ? 32.924 13.645 -18.197 1.00 78.69 168 ASN A CA 1
ATOM 1338 C C . ASN A 1 168 ? 33.430 14.996 -17.644 1.00 78.69 168 ASN A C 1
ATOM 1340 O O . ASN A 1 168 ? 32.721 15.996 -17.742 1.00 78.69 168 ASN A O 1
ATOM 1344 N N . MET A 1 169 ? 34.654 15.064 -17.105 1.00 77.00 169 MET A N 1
ATOM 1345 C CA . MET A 1 169 ? 35.287 16.270 -16.533 1.00 77.00 169 MET A CA 1
ATOM 1346 C C . MET A 1 169 ? 36.541 16.729 -17.309 1.00 77.00 169 MET A C 1
ATOM 1348 O O . MET A 1 169 ? 37.414 17.417 -16.781 1.00 77.00 169 MET A O 1
ATOM 1352 N N . CYS A 1 170 ? 36.651 16.342 -18.575 1.00 71.12 170 CYS A N 1
ATOM 1353 C CA . CYS A 1 170 ? 37.762 16.638 -19.481 1.00 71.12 170 CYS A CA 1
ATOM 1354 C C . CYS A 1 170 ? 37.703 18.051 -20.093 1.00 71.12 170 CYS A C 1
ATOM 1356 O O . CYS A 1 170 ? 36.641 18.587 -20.413 1.00 71.12 170 CYS A O 1
ATOM 1358 N N . ALA A 1 171 ? 38.875 18.648 -20.344 1.00 60.25 171 ALA A N 1
ATOM 1359 C CA . ALA A 1 171 ? 38.994 19.928 -21.043 1.00 60.25 171 ALA A CA 1
ATOM 1360 C C . ALA A 1 171 ? 38.746 19.752 -22.555 1.00 60.25 171 ALA A C 1
ATOM 1362 O O . ALA A 1 171 ? 39.691 19.625 -23.327 1.00 60.25 171 ALA A O 1
ATOM 1363 N N . GLY A 1 172 ? 37.475 19.742 -22.973 1.00 58.81 172 GLY A N 1
ATOM 1364 C CA . GLY A 1 172 ? 37.085 19.717 -24.390 1.00 58.81 172 GLY A CA 1
ATOM 1365 C C . GLY A 1 172 ? 36.195 18.556 -24.844 1.00 58.81 172 GLY A C 1
ATOM 1366 O O . GLY A 1 172 ? 36.016 18.405 -26.048 1.00 58.81 172 GLY A O 1
ATOM 1367 N N . CYS A 1 173 ? 35.600 17.772 -23.940 1.00 61.03 173 CYS A N 1
ATOM 1368 C CA . CYS A 1 173 ? 34.708 16.652 -24.289 1.00 61.03 173 CYS A CA 1
ATOM 1369 C C . CYS A 1 173 ? 33.273 17.053 -24.689 1.00 61.03 173 CYS A C 1
ATOM 1371 O O . CYS A 1 173 ? 32.291 16.409 -24.317 1.00 61.03 173 CYS A O 1
ATOM 1373 N N . GLY A 1 174 ? 33.141 18.135 -25.459 1.00 59.28 174 GLY A N 1
ATOM 1374 C CA . GLY A 1 174 ? 31.853 18.601 -25.977 1.00 59.28 174 GLY A CA 1
ATOM 1375 C C . GLY A 1 174 ? 30.838 18.964 -24.883 1.00 59.28 174 GLY A C 1
ATOM 1376 O O . GLY A 1 174 ? 31.205 19.457 -23.817 1.00 59.28 174 GLY A O 1
ATOM 1377 N N . GLY A 1 175 ? 29.550 18.726 -25.155 1.00 56.44 175 GLY A N 1
ATOM 1378 C CA . GLY A 1 175 ? 28.432 19.014 -24.240 1.00 56.44 175 GLY A CA 1
ATOM 1379 C C . GLY A 1 175 ? 28.319 18.081 -23.024 1.00 56.44 175 GLY A C 1
ATOM 1380 O O . GLY A 1 175 ? 27.414 18.258 -22.208 1.00 56.44 175 GLY A O 1
ATOM 1381 N N . ARG A 1 176 ? 29.230 17.104 -22.867 1.00 68.38 176 ARG A N 1
ATOM 1382 C CA . ARG A 1 176 ? 29.227 16.153 -21.737 1.00 68.38 176 ARG A CA 1
ATOM 1383 C C . ARG A 1 176 ? 29.494 16.832 -20.390 1.00 68.38 176 ARG A C 1
ATOM 1385 O O . ARG A 1 176 ? 29.051 16.337 -19.361 1.00 68.38 176 ARG A O 1
ATOM 1392 N N . ALA A 1 177 ? 30.143 17.997 -20.396 1.00 62.84 177 ALA A N 1
ATOM 1393 C CA . ALA A 1 177 ? 30.450 18.745 -19.179 1.00 62.84 177 ALA A CA 1
ATOM 1394 C C . ALA A 1 177 ? 29.204 19.151 -18.364 1.00 62.84 177 ALA A C 1
ATOM 1396 O O . ALA A 1 177 ? 29.321 19.300 -17.148 1.00 62.84 177 ALA A O 1
ATOM 1397 N N . ASP A 1 178 ? 28.035 19.287 -19.002 1.00 65.56 178 ASP A N 1
ATOM 1398 C CA . ASP A 1 178 ? 26.827 19.819 -18.355 1.00 65.56 178 ASP A CA 1
ATOM 1399 C C . ASP A 1 178 ? 25.722 18.768 -18.136 1.00 65.56 178 ASP A C 1
ATOM 1401 O O . ASP A 1 178 ? 24.838 18.977 -17.311 1.00 65.56 178 ASP A O 1
ATOM 1405 N N . ASN A 1 179 ? 25.755 17.638 -18.855 1.00 72.81 179 ASN A N 1
ATOM 1406 C CA . ASN A 1 179 ? 24.639 16.678 -18.910 1.00 72.81 179 ASN A CA 1
ATOM 1407 C C . ASN A 1 179 ? 25.041 15.200 -18.781 1.00 72.81 179 ASN A C 1
ATOM 1409 O O . ASN A 1 179 ? 24.184 14.342 -18.988 1.00 72.81 179 ASN A O 1
ATOM 1413 N N . TYR A 1 180 ? 26.306 14.911 -18.466 1.00 84.38 180 TYR A N 1
ATOM 1414 C CA . TYR A 1 180 ? 26.850 13.555 -18.395 1.00 84.38 180 TYR A CA 1
ATOM 1415 C C . TYR A 1 180 ? 27.551 13.327 -17.048 1.00 84.38 180 TYR A C 1
ATOM 1417 O O . TYR A 1 180 ? 28.475 14.061 -16.682 1.00 84.38 180 TYR A O 1
ATOM 1425 N N . GLY A 1 181 ? 27.114 12.325 -16.289 1.00 90.00 181 GLY A N 1
ATOM 1426 C CA . GLY A 1 181 ? 27.586 12.045 -14.936 1.00 90.00 181 GLY A CA 1
ATOM 1427 C C . GLY A 1 181 ? 27.758 10.558 -14.636 1.00 90.00 181 GLY A C 1
ATOM 1428 O O . GLY A 1 181 ? 27.837 9.717 -15.527 1.00 90.00 181 GLY A O 1
ATOM 1429 N N . THR A 1 182 ? 27.816 10.240 -13.344 1.00 94.06 182 THR A N 1
ATOM 1430 C CA . THR A 1 182 ? 27.890 8.870 -12.812 1.00 94.06 182 THR A CA 1
ATOM 1431 C C . THR A 1 182 ? 26.789 7.957 -13.370 1.00 94.06 182 THR A C 1
ATOM 1433 O O . THR A 1 182 ? 27.105 6.810 -13.689 1.00 94.06 182 THR A O 1
ATOM 1436 N N . PRO A 1 183 ? 25.520 8.406 -13.518 1.00 93.38 183 PRO A N 1
ATOM 1437 C CA . PRO A 1 183 ? 24.480 7.588 -14.141 1.00 93.38 183 PRO A CA 1
ATOM 1438 C C . PRO A 1 183 ? 24.815 7.171 -15.576 1.00 93.38 183 PRO A C 1
ATOM 1440 O O . PRO A 1 183 ? 24.746 5.987 -15.903 1.00 93.38 183 PRO A O 1
ATOM 1443 N N . GLU A 1 184 ? 25.225 8.117 -16.418 1.00 90.25 184 GLU A N 1
ATOM 1444 C CA . GLU A 1 184 ? 25.588 7.852 -17.810 1.00 90.25 184 GLU A CA 1
ATOM 1445 C C . GLU A 1 184 ? 26.852 6.989 -17.901 1.00 90.25 184 GLU A C 1
ATOM 1447 O O . GLU A 1 184 ? 26.916 6.085 -18.727 1.00 90.25 184 GLU A O 1
ATOM 1452 N N . ILE A 1 185 ? 27.820 7.169 -16.995 1.00 91.00 185 ILE A N 1
ATOM 1453 C CA . ILE A 1 185 ? 29.017 6.317 -16.948 1.00 91.00 185 ILE A CA 1
ATOM 1454 C C . ILE A 1 185 ? 28.669 4.868 -16.599 1.00 91.00 185 ILE A C 1
ATOM 1456 O O . ILE A 1 185 ? 29.204 3.932 -17.195 1.00 91.00 185 ILE A O 1
ATOM 1460 N N . PHE A 1 186 ? 27.755 4.666 -15.652 1.00 94.44 186 PHE A N 1
ATOM 1461 C CA . PHE A 1 186 ? 27.263 3.334 -15.319 1.00 94.44 186 PHE A CA 1
ATOM 1462 C C . PHE A 1 186 ? 26.566 2.674 -16.514 1.00 94.44 186 PHE A C 1
ATOM 1464 O O . PHE A 1 186 ? 26.804 1.495 -16.780 1.00 94.44 186 PHE A O 1
ATOM 1471 N N . MET A 1 187 ? 25.758 3.434 -17.252 1.00 91.75 187 MET A N 1
ATOM 1472 C CA . MET A 1 187 ? 25.072 2.964 -18.455 1.00 91.75 187 MET A CA 1
ATOM 1473 C C . MET A 1 187 ? 26.048 2.605 -19.588 1.00 91.75 187 MET A C 1
ATOM 1475 O O . MET A 1 187 ? 25.981 1.495 -20.117 1.00 91.75 187 MET A O 1
ATOM 1479 N N . ASP A 1 188 ? 26.976 3.505 -19.921 1.00 88.75 188 ASP A N 1
ATOM 1480 C CA . ASP A 1 188 ? 27.830 3.400 -21.112 1.00 88.75 188 ASP A CA 1
ATOM 1481 C C . ASP A 1 188 ? 29.096 2.565 -20.882 1.00 88.75 188 ASP A C 1
ATOM 1483 O O . ASP A 1 188 ? 29.639 1.982 -21.821 1.00 88.75 188 ASP A O 1
ATOM 1487 N N . TYR A 1 189 ? 29.570 2.461 -19.635 1.00 89.62 189 TYR A N 1
ATOM 1488 C CA . TYR A 1 189 ? 30.809 1.743 -19.317 1.00 89.62 189 TYR A CA 1
ATOM 1489 C C . TYR A 1 189 ? 30.637 0.561 -18.355 1.00 89.62 189 TYR A C 1
ATOM 1491 O O . TYR A 1 189 ? 31.527 -0.296 -18.289 1.00 89.62 189 TYR A O 1
ATOM 1499 N N . GLY A 1 190 ? 29.499 0.455 -17.659 1.00 90.06 190 GLY A N 1
ATOM 1500 C CA . GLY A 1 190 ? 29.157 -0.695 -16.814 1.00 90.06 190 GLY A CA 1
ATOM 1501 C C . GLY A 1 190 ? 29.832 -0.704 -15.439 1.00 90.06 190 GLY A C 1
ATOM 1502 O O . GLY A 1 190 ? 30.053 -1.779 -14.878 1.00 90.06 190 GLY A O 1
ATOM 1503 N N . PHE A 1 191 ? 30.204 0.460 -14.898 1.00 91.62 191 PHE A N 1
ATOM 1504 C CA . PHE A 1 191 ? 30.783 0.587 -13.554 1.00 91.62 191 PHE A CA 1
ATOM 1505 C C . PHE A 1 191 ? 30.429 1.928 -12.893 1.00 91.62 191 PHE A C 1
ATOM 1507 O O . PHE A 1 191 ? 30.045 2.880 -13.565 1.00 91.62 191 PHE A O 1
ATOM 1514 N N . VAL A 1 192 ? 30.585 2.011 -11.569 1.00 92.69 192 VAL A N 1
ATOM 1515 C CA . VAL A 1 192 ? 30.467 3.270 -10.816 1.00 92.69 192 VAL A CA 1
ATOM 1516 C C . VAL A 1 192 ? 31.838 3.926 -10.719 1.00 92.69 192 VAL A C 1
ATOM 1518 O O . VAL A 1 192 ? 32.788 3.310 -10.233 1.00 92.69 192 VAL A O 1
ATOM 1521 N N . GLU A 1 193 ? 31.972 5.165 -11.188 1.00 89.62 193 GLU A N 1
ATOM 1522 C CA . GLU A 1 193 ? 33.261 5.856 -11.159 1.00 89.62 193 GLU A CA 1
ATOM 1523 C C . GLU A 1 193 ? 33.756 6.148 -9.733 1.00 89.62 193 GLU A C 1
ATOM 1525 O O . GLU A 1 193 ? 32.982 6.349 -8.793 1.00 89.62 193 GLU A O 1
ATOM 1530 N N . MET A 1 194 ? 35.080 6.182 -9.566 1.00 88.50 194 MET A N 1
ATOM 1531 C CA . MET A 1 194 ? 35.693 6.659 -8.327 1.00 88.50 194 MET A CA 1
ATOM 1532 C C . MET A 1 194 ? 35.475 8.168 -8.172 1.00 88.50 194 MET A C 1
ATOM 1534 O O . MET A 1 194 ? 35.347 8.883 -9.162 1.00 88.50 194 MET A O 1
ATOM 1538 N N . TYR A 1 195 ? 35.526 8.674 -6.937 1.00 88.94 195 TYR A N 1
ATOM 1539 C CA . TYR A 1 195 ? 35.450 10.114 -6.705 1.00 88.94 195 TYR A CA 1
ATOM 1540 C C . TYR A 1 195 ? 36.581 10.879 -7.434 1.00 88.94 195 TYR A C 1
ATOM 1542 O O . TYR A 1 195 ? 37.733 10.415 -7.433 1.00 88.94 195 TYR A O 1
ATOM 1550 N N . PRO A 1 196 ? 36.288 12.071 -7.991 1.00 90.00 196 PRO A N 1
ATOM 1551 C CA . PRO A 1 196 ? 34.994 12.763 -7.947 1.00 90.00 196 PRO A CA 1
ATOM 1552 C C . PRO A 1 196 ? 33.895 12.164 -8.839 1.00 90.00 196 PRO A C 1
ATOM 1554 O O . PRO A 1 196 ? 34.132 11.866 -10.006 1.00 90.00 196 PRO A O 1
ATOM 1557 N N . GLN A 1 197 ? 32.691 12.055 -8.276 1.00 92.62 197 GLN A N 1
ATOM 1558 C CA . GLN A 1 197 ? 31.480 11.575 -8.945 1.00 92.62 197 GLN A CA 1
ATOM 1559 C C . GLN A 1 197 ? 30.556 12.743 -9.263 1.00 92.62 197 GLN A C 1
ATOM 1561 O O . GLN A 1 197 ? 30.341 13.603 -8.407 1.00 92.62 197 GLN A O 1
ATOM 1566 N N . ARG A 1 198 ? 29.953 12.738 -10.449 1.00 90.94 198 ARG A N 1
ATOM 1567 C CA . ARG A 1 198 ? 28.968 13.750 -10.855 1.00 90.94 198 ARG A CA 1
ATOM 1568 C C . ARG A 1 198 ? 27.554 13.199 -10.812 1.00 90.94 198 ARG A C 1
ATOM 1570 O O . ARG A 1 198 ? 27.305 12.139 -11.380 1.00 90.94 198 ARG A O 1
ATOM 1577 N N . TRP A 1 199 ? 26.625 13.921 -10.199 1.00 92.81 199 TRP A N 1
ATOM 1578 C CA . TRP A 1 199 ? 25.226 13.510 -10.090 1.00 92.81 199 TRP A CA 1
ATOM 1579 C C . TRP A 1 199 ? 24.297 14.576 -10.661 1.00 92.81 199 TRP A C 1
ATOM 1581 O O . TRP A 1 199 ? 24.357 15.747 -10.281 1.00 92.81 199 TRP A O 1
ATOM 1591 N N . ILE A 1 200 ? 23.453 14.146 -11.600 1.00 88.69 200 ILE A N 1
ATOM 1592 C CA . ILE A 1 200 ? 22.554 14.997 -12.377 1.00 88.69 200 ILE A CA 1
ATOM 1593 C C . ILE A 1 200 ? 21.145 14.401 -12.300 1.00 88.69 200 ILE A C 1
ATOM 1595 O O . ILE A 1 200 ? 20.823 13.435 -12.986 1.00 88.69 200 ILE A O 1
ATOM 1599 N N . PHE A 1 201 ? 20.298 14.992 -11.464 1.00 88.50 201 PHE A N 1
ATOM 1600 C CA . PHE A 1 201 ? 18.883 14.654 -11.329 1.00 88.50 201 PHE A CA 1
ATOM 1601 C C . PHE A 1 201 ? 18.058 15.716 -12.055 1.00 88.50 201 PHE A C 1
ATOM 1603 O O . PHE A 1 201 ? 17.652 16.717 -11.460 1.00 88.50 201 PHE A O 1
ATOM 1610 N N . LYS A 1 202 ? 17.866 15.515 -13.366 1.00 80.75 202 LYS A N 1
ATOM 1611 C CA . LYS A 1 202 ? 17.252 16.510 -14.264 1.00 80.75 202 LYS A CA 1
ATOM 1612 C C . LYS A 1 202 ? 15.819 16.859 -13.861 1.00 80.75 202 LYS A C 1
ATOM 1614 O O . LYS A 1 202 ? 15.471 18.028 -13.851 1.00 80.75 202 LYS A O 1
ATOM 1619 N N . GLU A 1 203 ? 15.010 15.870 -13.488 1.00 78.94 203 GLU A N 1
ATOM 1620 C CA . GLU A 1 203 ? 13.615 16.099 -13.081 1.00 78.94 203 GLU A CA 1
ATOM 1621 C C . GLU A 1 203 ? 13.511 16.878 -11.760 1.00 78.94 203 GLU A C 1
ATOM 1623 O O . GLU A 1 203 ? 12.627 17.717 -11.576 1.00 78.94 203 GLU A O 1
ATOM 1628 N N . GLN A 1 204 ? 14.444 16.632 -10.838 1.00 83.00 204 GLN A N 1
ATOM 1629 C CA . GLN A 1 204 ? 14.444 17.228 -9.503 1.00 83.00 204 GLN A CA 1
ATOM 1630 C C . GLN A 1 204 ? 15.204 18.561 -9.429 1.00 83.00 204 GLN A C 1
ATOM 1632 O O . GLN A 1 204 ? 15.171 19.201 -8.375 1.00 83.00 204 GLN A O 1
ATOM 1637 N N . ASP A 1 205 ? 15.856 18.996 -10.512 1.00 82.25 205 ASP A N 1
ATOM 1638 C CA . ASP A 1 205 ? 16.748 20.162 -10.586 1.00 82.25 205 ASP A CA 1
ATOM 1639 C C . ASP A 1 205 ? 17.956 20.099 -9.618 1.00 82.25 205 ASP A C 1
ATOM 1641 O O . ASP A 1 205 ? 18.350 21.104 -9.019 1.00 82.25 205 ASP A O 1
ATOM 1645 N N . PHE A 1 206 ? 18.563 18.919 -9.436 1.00 86.88 206 PHE A N 1
ATOM 1646 C CA . PHE A 1 206 ? 19.775 18.754 -8.613 1.00 86.88 206 PHE A CA 1
ATOM 1647 C C . PHE A 1 206 ? 20.991 18.391 -9.466 1.00 86.88 206 PHE A C 1
ATOM 1649 O O . PHE A 1 206 ? 21.008 17.362 -10.136 1.00 86.88 206 PHE A O 1
ATOM 1656 N N . TYR A 1 207 ? 22.037 19.211 -9.379 1.00 89.94 207 TYR A N 1
ATOM 1657 C CA . TYR A 1 207 ? 23.289 19.058 -10.117 1.00 89.94 207 TYR A CA 1
ATOM 1658 C C . TYR A 1 207 ? 24.455 19.340 -9.172 1.00 89.94 207 TYR A C 1
ATOM 1660 O O . TYR A 1 207 ? 24.661 20.477 -8.723 1.00 89.94 207 TYR A O 1
ATOM 1668 N N . PHE A 1 208 ? 25.212 18.301 -8.836 1.00 91.50 208 PHE A N 1
ATOM 1669 C CA . PHE A 1 208 ? 26.306 18.410 -7.878 1.00 91.50 208 PHE A CA 1
ATOM 1670 C C . PHE A 1 208 ? 27.404 17.381 -8.132 1.00 91.50 208 PHE A C 1
ATOM 1672 O O . PHE A 1 208 ? 27.163 16.293 -8.655 1.00 91.50 208 PHE A O 1
ATOM 1679 N N . ASP A 1 209 ? 28.613 17.733 -7.707 1.00 90.94 209 ASP A N 1
ATOM 1680 C CA . ASP A 1 209 ? 29.765 16.841 -7.677 1.00 90.94 209 ASP A CA 1
ATOM 1681 C C . ASP A 1 209 ? 30.027 16.390 -6.232 1.00 90.94 209 ASP A C 1
ATOM 1683 O O . ASP A 1 209 ? 29.915 17.173 -5.284 1.00 90.94 209 ASP A O 1
ATOM 1687 N N . LEU A 1 210 ? 30.385 15.121 -6.065 1.00 92.31 210 LEU A N 1
ATOM 1688 C CA . LEU A 1 210 ? 30.879 14.547 -4.818 1.00 92.31 210 LEU A CA 1
ATOM 1689 C C . LEU A 1 210 ? 32.382 14.324 -4.945 1.00 92.31 210 LEU A C 1
ATOM 1691 O O . LEU A 1 210 ? 32.818 13.594 -5.834 1.00 92.31 210 LEU A O 1
ATOM 1695 N N . SER A 1 211 ? 33.179 14.914 -4.060 1.00 90.19 211 SER A N 1
ATOM 1696 C CA . SER A 1 211 ? 34.644 14.823 -4.089 1.00 90.19 211 SER A CA 1
ATOM 1697 C C . SER A 1 211 ? 35.229 14.502 -2.719 1.00 90.19 211 SER A C 1
ATOM 1699 O O . SER A 1 211 ? 34.633 14.788 -1.685 1.00 90.19 211 SER A O 1
ATOM 1701 N N . GLU A 1 212 ? 36.425 13.919 -2.695 1.00 88.69 212 GLU A N 1
ATOM 1702 C CA . GLU A 1 212 ? 37.169 13.722 -1.450 1.00 88.69 212 GLU A CA 1
ATOM 1703 C C . GLU A 1 212 ? 37.689 15.066 -0.919 1.00 88.69 212 GLU A C 1
ATOM 1705 O O . GLU A 1 212 ? 38.439 15.778 -1.593 1.00 88.69 212 GLU A O 1
ATOM 1710 N N . LYS A 1 213 ? 37.330 15.396 0.320 1.00 85.44 213 LYS A N 1
ATOM 1711 C CA . LYS A 1 213 ? 37.729 16.625 0.994 1.00 85.44 213 LYS A CA 1
ATOM 1712 C C . LYS A 1 213 ? 39.229 16.637 1.263 1.00 85.44 213 LYS A C 1
ATOM 1714 O O . LYS A 1 213 ? 39.794 15.686 1.820 1.00 85.44 213 LYS A O 1
ATOM 1719 N N . LYS A 1 214 ? 39.863 17.766 0.954 1.00 82.50 214 LYS A N 1
ATOM 1720 C CA . LYS A 1 214 ? 41.279 18.026 1.240 1.00 82.50 214 LYS A CA 1
ATOM 1721 C C . LYS A 1 214 ? 41.455 18.835 2.523 1.00 82.50 214 LYS A C 1
ATOM 1723 O O . LYS A 1 214 ? 40.670 19.732 2.824 1.00 82.50 214 LYS A O 1
ATOM 1728 N N . ASN A 1 215 ? 42.497 18.525 3.292 1.00 80.44 215 ASN A N 1
ATOM 1729 C CA . ASN A 1 215 ? 42.907 19.347 4.433 1.00 80.44 215 ASN A CA 1
ATOM 1730 C C . ASN A 1 215 ? 43.673 20.608 3.974 1.00 80.44 215 ASN A C 1
ATOM 1732 O O . ASN A 1 215 ? 44.003 20.756 2.799 1.00 80.44 215 ASN A O 1
ATOM 1736 N N . GLU A 1 216 ? 43.994 21.519 4.901 1.00 79.06 216 GLU A N 1
ATOM 1737 C CA . GLU A 1 216 ? 44.736 22.763 4.600 1.00 79.06 216 GLU A CA 1
ATOM 1738 C C . GLU A 1 216 ? 46.124 22.519 3.969 1.00 79.06 216 GLU A C 1
ATOM 1740 O O . GLU A 1 216 ? 46.672 23.402 3.311 1.00 79.06 216 GLU A O 1
ATOM 1745 N N . SER A 1 217 ? 46.690 21.320 4.147 1.00 74.19 217 SER A N 1
ATOM 1746 C CA . SER A 1 217 ? 47.945 20.870 3.530 1.00 74.19 217 SER A CA 1
ATOM 1747 C C . SER A 1 217 ? 47.775 20.195 2.160 1.00 74.19 217 SER A C 1
ATOM 1749 O O . SER A 1 217 ? 48.777 19.839 1.545 1.00 74.19 217 SER A O 1
ATOM 1751 N N . GLY A 1 218 ? 46.544 20.037 1.663 1.00 70.00 218 GLY A N 1
ATOM 1752 C CA . GLY A 1 218 ? 46.237 19.426 0.366 1.00 70.00 218 GLY A CA 1
ATOM 1753 C C . GLY A 1 218 ? 46.166 17.894 0.359 1.00 70.00 218 GLY A C 1
ATOM 1754 O O . GLY A 1 218 ? 46.026 17.309 -0.713 1.00 70.00 218 GLY A O 1
ATOM 1755 N N . GLU A 1 219 ? 46.242 17.238 1.519 1.00 76.12 219 GLU A N 1
ATOM 1756 C CA . GLU A 1 219 ? 46.094 15.783 1.650 1.00 76.12 219 GLU A CA 1
ATOM 1757 C C . GLU A 1 219 ? 44.613 15.387 1.768 1.00 76.12 219 GLU A C 1
ATOM 1759 O O . GLU A 1 219 ? 43.807 16.103 2.371 1.00 76.12 219 GLU A O 1
ATOM 1764 N N . LEU A 1 220 ? 44.266 14.226 1.209 1.00 78.06 220 LEU A N 1
ATOM 1765 C CA . LEU A 1 220 ? 42.910 13.674 1.219 1.00 78.06 220 LEU A CA 1
ATOM 1766 C C . LEU A 1 220 ? 42.540 13.192 2.624 1.00 78.06 220 LEU A C 1
ATOM 1768 O O . LEU A 1 220 ? 43.280 12.434 3.251 1.00 78.06 220 LEU A O 1
ATOM 1772 N N . THR A 1 221 ? 41.385 13.631 3.115 1.00 78.38 221 THR A N 1
ATOM 1773 C CA . THR A 1 221 ? 40.902 13.304 4.467 1.00 78.38 221 THR A CA 1
ATOM 1774 C C . THR A 1 221 ? 40.060 12.030 4.521 1.00 78.38 221 THR A C 1
ATOM 1776 O O . THR A 1 221 ? 39.879 11.471 5.599 1.00 78.38 221 THR A O 1
ATOM 1779 N N . GLY A 1 222 ? 39.571 11.561 3.369 1.00 76.06 222 GLY A N 1
ATOM 1780 C CA . GLY A 1 222 ? 38.619 10.454 3.254 1.00 76.06 222 GLY A CA 1
ATOM 1781 C C . GLY A 1 222 ? 37.155 10.854 3.483 1.00 76.06 222 GLY A C 1
ATOM 1782 O O . GLY A 1 222 ? 36.266 10.052 3.211 1.00 76.06 222 GLY A O 1
ATOM 1783 N N . ASP A 1 223 ? 36.886 12.083 3.935 1.00 83.25 223 ASP A N 1
ATOM 1784 C CA . ASP A 1 223 ? 35.528 12.629 3.994 1.00 83.25 223 ASP A CA 1
ATOM 1785 C C . ASP A 1 223 ? 35.078 13.059 2.593 1.00 83.25 223 ASP A C 1
ATOM 1787 O O . ASP A 1 223 ? 35.859 13.642 1.845 1.00 83.25 223 ASP A O 1
ATOM 1791 N N . ILE A 1 224 ? 33.815 12.815 2.242 1.00 88.50 224 ILE A N 1
ATOM 1792 C CA . ILE A 1 224 ? 33.248 13.231 0.952 1.00 88.50 224 ILE A CA 1
ATOM 1793 C C . ILE A 1 224 ? 32.473 14.538 1.127 1.00 88.50 224 ILE A C 1
ATOM 1795 O O . ILE A 1 224 ? 31.574 14.625 1.970 1.00 88.50 224 ILE A O 1
ATOM 1799 N N . GLU A 1 225 ? 32.805 15.541 0.319 1.00 88.56 225 GLU A N 1
ATOM 1800 C CA . GLU A 1 225 ? 32.128 16.835 0.252 1.00 88.56 225 GLU A CA 1
ATOM 1801 C C . GLU A 1 225 ? 31.281 16.968 -1.016 1.00 88.56 225 GLU A C 1
ATOM 1803 O O . GLU A 1 225 ? 31.588 16.375 -2.049 1.00 88.56 225 GLU A O 1
ATOM 1808 N N . LEU A 1 226 ? 30.197 17.741 -0.916 1.00 91.12 226 LEU A N 1
ATOM 1809 C CA . LEU A 1 226 ? 29.278 18.019 -2.018 1.00 91.12 226 LEU A CA 1
ATOM 1810 C C . LEU A 1 226 ? 29.496 19.448 -2.517 1.00 91.12 226 LEU A C 1
ATOM 1812 O O . LEU A 1 226 ? 29.423 20.398 -1.733 1.00 91.12 226 LEU A O 1
ATOM 1816 N N . THR A 1 227 ? 29.705 19.596 -3.824 1.00 88.56 227 THR A N 1
ATOM 1817 C CA . THR A 1 227 ? 29.854 20.888 -4.502 1.00 88.56 227 THR A CA 1
ATOM 1818 C C . THR A 1 227 ? 28.717 21.093 -5.500 1.00 88.56 227 THR A C 1
ATOM 1820 O O . THR A 1 227 ? 28.551 20.314 -6.434 1.00 88.56 227 THR A O 1
ATOM 1823 N N . TRP A 1 228 ? 27.932 22.156 -5.311 1.00 85.56 228 TRP A N 1
ATOM 1824 C CA . TRP A 1 228 ? 26.829 22.517 -6.207 1.00 85.56 228 TRP A CA 1
ATOM 1825 C C . TRP A 1 228 ? 27.321 23.174 -7.494 1.00 85.56 228 TRP A C 1
ATOM 1827 O O . TRP A 1 228 ? 28.258 23.977 -7.481 1.00 85.56 228 TRP A O 1
ATOM 1837 N N . PHE A 1 229 ? 26.609 22.923 -8.589 1.00 83.62 229 PHE A N 1
ATOM 1838 C CA . PHE A 1 229 ? 26.740 23.729 -9.800 1.00 83.62 229 PHE A CA 1
ATOM 1839 C C . PHE A 1 229 ? 26.141 25.124 -9.573 1.00 83.62 229 PHE A C 1
ATOM 1841 O O . PHE A 1 229 ? 25.341 25.330 -8.659 1.00 83.62 229 PHE A O 1
ATOM 1848 N N . LYS A 1 230 ? 26.502 26.089 -10.431 1.00 69.06 230 LYS A N 1
ATOM 1849 C CA . LYS A 1 230 ? 26.090 27.501 -10.308 1.00 69.06 230 LYS A CA 1
ATOM 1850 C C . LYS A 1 230 ? 24.565 27.695 -10.204 1.00 69.06 230 LYS A C 1
ATOM 1852 O O . LYS A 1 230 ? 24.142 28.597 -9.492 1.00 69.06 230 LYS A O 1
ATOM 1857 N N . ASP A 1 231 ? 23.790 26.804 -10.825 1.00 67.75 231 ASP A N 1
ATOM 1858 C CA . ASP A 1 231 ? 22.324 26.712 -10.737 1.00 67.75 231 ASP A CA 1
ATOM 1859 C C . ASP A 1 231 ? 21.869 25.279 -10.386 1.00 67.75 231 ASP A C 1
ATOM 1861 O O . ASP A 1 231 ? 20.751 24.867 -10.672 1.00 67.75 231 ASP A O 1
ATOM 1865 N N . GLY A 1 232 ? 22.751 24.493 -9.761 1.00 68.19 232 GLY A N 1
ATOM 1866 C CA . GLY A 1 232 ? 22.548 23.062 -9.514 1.00 68.19 232 GLY A CA 1
ATOM 1867 C C . GLY A 1 232 ? 21.647 22.720 -8.337 1.00 68.19 232 GLY A C 1
ATOM 1868 O O . GLY A 1 232 ? 21.629 21.577 -7.890 1.00 68.19 232 GLY A O 1
ATOM 1869 N N . ARG A 1 233 ? 20.957 23.717 -7.790 1.00 77.69 233 ARG A N 1
ATOM 1870 C CA . ARG A 1 233 ? 20.074 23.588 -6.636 1.00 77.69 233 ARG A CA 1
ATOM 1871 C C . ARG A 1 233 ? 18.797 24.368 -6.929 1.00 77.69 233 ARG A C 1
ATOM 1873 O O . ARG A 1 233 ? 18.911 25.536 -7.313 1.00 77.69 233 ARG A O 1
ATOM 1880 N N . PRO A 1 234 ? 17.599 23.812 -6.661 1.00 72.62 234 PRO A N 1
ATOM 1881 C CA . PRO A 1 234 ? 16.362 24.538 -6.907 1.00 72.62 234 PRO A CA 1
ATOM 1882 C C . PRO A 1 234 ? 16.347 25.854 -6.124 1.00 72.62 234 PRO A C 1
ATOM 1884 O O . PRO A 1 234 ? 16.537 25.867 -4.896 1.00 72.62 234 PRO A O 1
ATOM 1887 N N . GLN A 1 235 ? 16.146 26.966 -6.838 1.00 72.81 235 GLN A N 1
ATOM 1888 C CA . GLN A 1 235 ? 16.128 28.298 -6.227 1.00 72.81 235 GLN A CA 1
ATOM 1889 C C . GLN A 1 235 ? 14.882 28.489 -5.357 1.00 72.81 235 GLN A C 1
ATOM 1891 O O . GLN A 1 235 ? 14.997 28.967 -4.230 1.00 72.81 235 GLN A O 1
ATOM 1896 N N . SER A 1 236 ? 13.718 28.020 -5.817 1.00 73.88 236 SER A N 1
ATOM 1897 C CA . SER A 1 236 ? 12.479 28.048 -5.036 1.00 73.88 236 SER A CA 1
ATOM 1898 C C . SER A 1 236 ? 12.529 27.065 -3.862 1.00 73.88 236 SER A C 1
ATOM 1900 O O . SER A 1 236 ? 12.796 25.873 -4.059 1.00 73.88 236 SER A O 1
ATOM 1902 N N . SER A 1 237 ? 12.194 27.543 -2.663 1.00 69.31 237 SER A N 1
ATOM 1903 C CA . SER A 1 237 ? 12.074 26.732 -1.443 1.00 69.31 237 SER A CA 1
ATOM 1904 C C . SER A 1 237 ? 11.092 25.569 -1.613 1.00 69.31 237 SER A C 1
ATOM 1906 O O . SER A 1 237 ? 11.413 24.443 -1.242 1.00 69.31 237 SER A O 1
ATOM 1908 N N . HIS A 1 238 ? 9.950 25.811 -2.262 1.00 66.62 238 HIS A N 1
ATOM 1909 C CA . HIS A 1 238 ? 8.936 24.793 -2.538 1.00 66.62 238 HIS A CA 1
ATOM 1910 C C . HIS A 1 238 ? 9.485 23.631 -3.380 1.00 66.62 238 HIS A C 1
ATOM 1912 O O . HIS A 1 238 ? 9.469 22.487 -2.933 1.00 66.62 238 HIS A O 1
ATOM 1918 N N . ARG A 1 239 ? 10.063 23.912 -4.559 1.00 68.50 239 ARG A N 1
ATOM 1919 C CA . ARG A 1 239 ? 10.640 22.865 -5.424 1.00 68.50 239 ARG A CA 1
ATOM 1920 C C . ARG A 1 239 ? 11.775 22.109 -4.737 1.00 68.50 239 ARG A C 1
ATOM 1922 O O . ARG A 1 239 ? 11.915 20.910 -4.926 1.00 68.50 239 ARG A O 1
ATOM 1929 N N . ARG A 1 240 ? 12.547 22.786 -3.880 1.00 74.56 240 ARG A N 1
ATOM 1930 C CA . ARG A 1 240 ? 13.587 22.141 -3.072 1.00 74.56 240 ARG A CA 1
ATOM 1931 C C . ARG A 1 240 ? 13.002 21.134 -2.077 1.00 74.56 240 ARG A C 1
ATOM 1933 O O . ARG A 1 240 ? 13.528 20.028 -2.001 1.00 74.56 240 ARG A O 1
ATOM 1940 N N . ARG A 1 241 ? 11.923 21.487 -1.364 1.00 68.88 241 ARG A N 1
ATOM 1941 C CA . ARG A 1 241 ? 11.212 20.576 -0.444 1.00 68.88 241 ARG A CA 1
ATOM 1942 C C . ARG A 1 241 ? 10.629 19.370 -1.192 1.00 68.88 241 ARG A C 1
ATOM 1944 O O . ARG A 1 241 ? 10.827 18.241 -0.758 1.00 68.88 241 ARG A O 1
ATOM 1951 N N . VAL A 1 242 ? 9.996 19.592 -2.349 1.00 68.50 242 VAL A N 1
ATOM 1952 C CA . VAL A 1 242 ? 9.444 18.515 -3.199 1.00 68.50 242 VAL A CA 1
ATOM 1953 C C . VAL A 1 242 ? 10.536 17.537 -3.648 1.00 68.50 242 VAL A C 1
ATOM 1955 O O . VAL A 1 242 ? 10.391 16.329 -3.475 1.00 68.50 242 VAL A O 1
ATOM 1958 N N . SER A 1 243 ? 11.665 18.041 -4.150 1.00 74.31 243 SER A N 1
ATOM 1959 C CA . SER A 1 243 ? 12.789 17.203 -4.583 1.00 74.31 243 SER A CA 1
ATOM 1960 C C . SER A 1 243 ? 13.471 16.457 -3.428 1.00 74.31 243 SER A C 1
ATOM 1962 O O . SER A 1 243 ? 13.852 15.299 -3.584 1.00 74.31 243 SER A O 1
ATOM 1964 N N . VAL A 1 244 ? 13.606 17.079 -2.248 1.00 77.44 244 VAL A N 1
ATOM 1965 C CA . VAL A 1 244 ? 14.122 16.399 -1.043 1.00 77.44 244 VAL A CA 1
ATOM 1966 C C . VAL A 1 244 ? 13.188 15.270 -0.618 1.00 77.44 244 VAL A C 1
ATOM 1968 O O . VAL A 1 244 ? 13.652 14.162 -0.349 1.00 77.44 244 VAL A O 1
ATOM 1971 N N . ARG A 1 245 ? 11.875 15.514 -0.618 1.00 73.56 245 ARG A N 1
ATOM 1972 C CA . ARG A 1 245 ? 10.872 14.493 -0.312 1.00 73.56 245 ARG A CA 1
ATOM 1973 C C . ARG A 1 245 ? 10.925 13.328 -1.301 1.00 73.56 245 ARG A C 1
ATOM 1975 O O . ARG A 1 245 ? 10.887 12.173 -0.876 1.00 73.56 245 ARG A O 1
ATOM 1982 N N . PHE A 1 246 ? 11.089 13.617 -2.592 1.00 80.50 246 PHE A N 1
ATOM 1983 C CA . PHE A 1 246 ? 11.322 12.593 -3.609 1.00 80.50 246 PHE A CA 1
ATOM 1984 C C . PHE A 1 246 ? 12.549 11.732 -3.270 1.00 80.50 246 PHE A C 1
ATOM 1986 O O . PHE A 1 246 ? 12.443 10.507 -3.236 1.00 80.50 246 PHE A O 1
ATOM 1993 N N . PHE A 1 247 ? 13.688 12.342 -2.927 1.00 83.50 247 PHE A N 1
ATOM 1994 C CA . PHE A 1 247 ? 14.887 11.594 -2.530 1.00 83.50 247 PHE A CA 1
ATOM 1995 C C . PHE A 1 247 ? 14.674 10.731 -1.285 1.00 83.50 247 PHE A C 1
ATOM 1997 O O . PHE A 1 247 ? 15.099 9.578 -1.279 1.00 83.50 247 PHE A O 1
ATOM 2004 N N . VAL A 1 248 ? 13.997 11.236 -0.248 1.00 76.19 248 VAL A N 1
ATOM 2005 C CA . VAL A 1 248 ? 13.682 10.446 0.958 1.00 76.19 248 VAL A CA 1
ATOM 2006 C C . VAL A 1 248 ? 12.861 9.208 0.594 1.00 76.19 248 VAL A C 1
ATOM 2008 O O . VAL A 1 248 ? 13.216 8.099 1.000 1.00 76.19 248 VAL A O 1
ATOM 2011 N N . HIS A 1 249 ? 11.818 9.376 -0.221 1.00 77.88 249 HIS A N 1
ATOM 2012 C CA . HIS A 1 249 ? 10.978 8.268 -0.669 1.00 77.88 249 HIS A CA 1
ATOM 2013 C C . HIS A 1 249 ? 11.783 7.220 -1.457 1.00 77.88 249 HIS A C 1
ATOM 2015 O O . HIS A 1 249 ? 11.719 6.025 -1.156 1.00 77.88 249 HIS A O 1
ATOM 2021 N N . GLN A 1 250 ? 12.613 7.664 -2.404 1.00 83.19 250 GLN A N 1
ATOM 2022 C CA . GLN A 1 250 ? 13.446 6.779 -3.221 1.00 83.19 250 GLN A CA 1
ATOM 2023 C C . GLN A 1 250 ? 14.508 6.030 -2.404 1.00 83.19 250 GLN A C 1
ATOM 2025 O O . GLN A 1 250 ? 14.743 4.844 -2.641 1.00 83.19 250 GLN A O 1
ATOM 2030 N N . ILE A 1 251 ? 15.113 6.675 -1.399 1.00 82.81 251 ILE A N 1
ATOM 2031 C CA . ILE A 1 251 ? 16.067 6.030 -0.483 1.00 82.81 251 ILE A CA 1
ATOM 2032 C C . ILE A 1 251 ? 15.397 4.867 0.253 1.00 82.81 251 ILE A C 1
ATOM 2034 O O . ILE A 1 251 ? 15.913 3.748 0.225 1.00 82.81 251 ILE A O 1
ATOM 2038 N N . VAL A 1 252 ? 14.239 5.110 0.877 1.00 75.94 252 VAL A N 1
ATOM 2039 C CA . VAL A 1 252 ? 13.506 4.077 1.628 1.00 75.94 252 VAL A CA 1
ATOM 2040 C C . VAL A 1 252 ? 13.105 2.924 0.705 1.00 75.94 252 VAL A C 1
ATOM 2042 O O . VAL A 1 252 ? 13.295 1.755 1.054 1.00 75.94 252 VAL A O 1
ATOM 2045 N N . ARG A 1 253 ? 12.621 3.240 -0.502 1.00 88.50 253 ARG A N 1
ATOM 2046 C CA . ARG A 1 253 ? 12.233 2.249 -1.513 1.00 88.50 253 ARG A CA 1
ATOM 2047 C C . ARG A 1 253 ? 13.406 1.360 -1.929 1.00 88.50 253 ARG A C 1
ATOM 2049 O O . ARG A 1 253 ? 13.270 0.136 -1.905 1.00 88.50 253 ARG A O 1
ATOM 2056 N N . ILE A 1 254 ? 14.553 1.942 -2.288 1.00 86.56 254 ILE A N 1
ATOM 2057 C CA . ILE A 1 254 ? 15.737 1.189 -2.736 1.00 86.56 254 ILE A CA 1
ATOM 2058 C C . ILE A 1 254 ? 16.306 0.340 -1.601 1.00 86.56 254 ILE A C 1
ATOM 2060 O O . ILE A 1 254 ? 16.631 -0.829 -1.817 1.00 86.56 254 ILE A O 1
ATOM 2064 N N . GLU A 1 255 ? 16.403 0.879 -0.384 1.00 83.12 255 GLU A N 1
ATOM 2065 C CA . GLU A 1 255 ? 16.904 0.125 0.769 1.00 83.12 255 GLU A CA 1
ATOM 2066 C C . GLU A 1 255 ? 15.982 -1.051 1.120 1.00 83.12 255 GLU A C 1
ATOM 2068 O O . GLU A 1 255 ? 16.464 -2.168 1.344 1.00 83.12 255 GLU A O 1
ATOM 2073 N N . GLY A 1 256 ? 14.662 -0.841 1.096 1.00 78.06 256 GLY A N 1
ATOM 2074 C CA . GLY A 1 256 ? 13.671 -1.904 1.277 1.00 78.06 256 GLY A CA 1
ATOM 2075 C C . GLY A 1 256 ? 13.746 -2.964 0.175 1.00 78.06 256 GLY A C 1
ATOM 2076 O O . GLY A 1 256 ? 13.793 -4.165 0.460 1.00 78.06 256 GLY A O 1
ATOM 2077 N N . LEU A 1 257 ? 13.846 -2.535 -1.087 1.00 85.25 257 LEU A N 1
ATOM 2078 C CA . LEU A 1 257 ? 14.004 -3.422 -2.239 1.00 85.25 257 LEU A CA 1
ATOM 2079 C C . LEU A 1 257 ? 15.282 -4.263 -2.129 1.00 85.25 257 LEU A C 1
ATOM 2081 O O . LEU A 1 257 ? 15.235 -5.477 -2.333 1.00 85.25 257 LEU A O 1
ATOM 2085 N N . LYS A 1 258 ? 16.405 -3.651 -1.742 1.00 89.38 258 LYS A N 1
ATOM 2086 C CA . LYS A 1 258 ? 17.681 -4.341 -1.521 1.00 89.38 258 LYS A CA 1
ATOM 2087 C C . LYS A 1 258 ? 17.540 -5.431 -0.470 1.00 89.38 258 LYS A C 1
ATOM 2089 O O . LYS A 1 258 ? 17.937 -6.570 -0.710 1.00 89.38 258 LYS A O 1
ATOM 2094 N N . GLN A 1 259 ? 16.942 -5.125 0.680 1.00 82.81 259 GLN A N 1
ATOM 2095 C CA . GLN A 1 259 ? 16.729 -6.119 1.738 1.00 82.81 259 GLN A CA 1
ATOM 2096 C C . GLN A 1 259 ? 15.882 -7.298 1.247 1.00 82.81 259 GLN A C 1
ATOM 2098 O O . GLN A 1 259 ? 16.249 -8.458 1.463 1.00 82.81 259 GLN A O 1
ATOM 2103 N N . LEU A 1 260 ? 14.789 -7.003 0.545 1.00 83.12 260 LEU A N 1
ATOM 2104 C CA . LEU A 1 260 ? 13.856 -7.992 0.021 1.00 83.12 260 LEU A CA 1
ATOM 2105 C C . LEU A 1 260 ? 14.506 -8.900 -1.032 1.00 83.12 260 LEU A C 1
ATOM 2107 O O . LEU A 1 260 ? 14.403 -10.124 -0.944 1.00 83.12 260 LEU A O 1
ATOM 2111 N N . GLU A 1 261 ? 15.232 -8.334 -1.994 1.00 86.75 261 GLU A N 1
ATOM 2112 C CA . GLU A 1 261 ? 15.909 -9.108 -3.038 1.00 86.75 261 GLU A CA 1
ATOM 2113 C C . GLU A 1 261 ? 17.086 -9.920 -2.470 1.00 86.75 261 GLU A C 1
ATOM 2115 O O . GLU A 1 261 ? 17.260 -11.093 -2.815 1.00 86.75 261 GLU A O 1
ATOM 2120 N N . HIS A 1 262 ? 17.852 -9.373 -1.519 1.00 86.69 262 HIS A N 1
ATOM 2121 C CA . HIS A 1 262 ? 18.884 -10.136 -0.808 1.00 86.69 262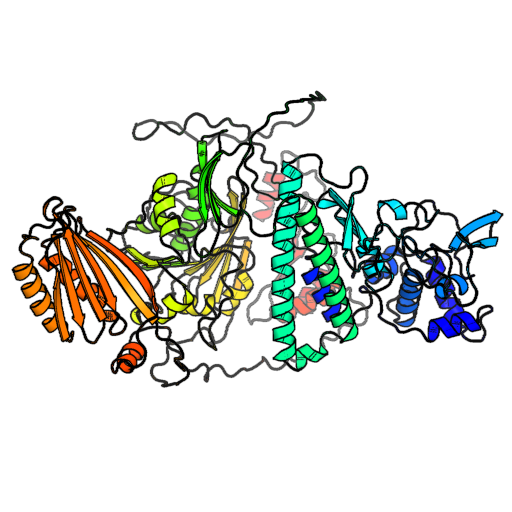 HIS A CA 1
ATOM 2122 C C . HIS A 1 262 ? 18.299 -11.292 0.019 1.00 86.69 262 HIS A C 1
ATOM 2124 O O . HIS A 1 262 ? 18.930 -12.349 0.117 1.00 86.69 262 HIS A O 1
ATOM 2130 N N . ALA A 1 263 ? 17.115 -11.122 0.616 1.00 79.44 263 ALA A N 1
ATOM 2131 C CA . ALA A 1 263 ? 16.421 -12.190 1.332 1.00 79.44 263 ALA A CA 1
ATOM 2132 C C . ALA A 1 263 ? 15.960 -13.298 0.372 1.00 79.44 263 ALA A C 1
ATOM 2134 O O . ALA A 1 263 ? 16.270 -14.468 0.610 1.00 79.44 263 ALA A O 1
ATOM 2135 N N . LYS A 1 264 ? 15.328 -12.935 -0.753 1.00 81.31 264 LYS A N 1
ATOM 2136 C CA . LYS A 1 264 ? 14.927 -13.882 -1.811 1.00 81.31 264 LYS A CA 1
ATOM 2137 C C . LYS A 1 264 ? 16.111 -14.697 -2.323 1.00 81.31 264 LYS A C 1
ATOM 2139 O O . LYS A 1 264 ? 16.043 -15.923 -2.367 1.00 81.31 264 LYS A O 1
ATOM 2144 N N . ARG A 1 265 ? 17.230 -14.030 -2.630 1.00 81.38 265 ARG A N 1
ATOM 2145 C CA . ARG A 1 265 ? 18.445 -14.676 -3.151 1.00 81.38 265 ARG A CA 1
ATOM 2146 C C . ARG A 1 265 ? 19.082 -15.661 -2.162 1.00 81.38 265 ARG A C 1
ATOM 2148 O O . ARG A 1 265 ? 19.768 -16.583 -2.589 1.00 81.38 265 ARG A O 1
ATOM 2155 N N . LYS A 1 266 ? 18.875 -15.479 -0.851 1.00 77.94 266 LYS A N 1
ATOM 2156 C CA . LYS A 1 266 ? 19.350 -16.410 0.192 1.00 77.94 266 LYS A CA 1
ATOM 2157 C C . LYS A 1 266 ? 18.431 -17.616 0.392 1.00 77.94 266 LYS A C 1
ATOM 2159 O O . LYS A 1 266 ? 18.923 -18.669 0.782 1.00 77.94 266 LYS A O 1
ATOM 2164 N N . GLN A 1 267 ? 17.123 -17.448 0.202 1.00 70.94 267 GLN A N 1
ATOM 2165 C CA . GLN A 1 267 ? 16.121 -18.471 0.526 1.00 70.94 267 GLN A CA 1
ATOM 2166 C C . GLN A 1 267 ? 15.809 -19.406 -0.648 1.00 70.94 267 GLN A C 1
ATOM 2168 O O . GLN A 1 267 ? 15.472 -20.563 -0.414 1.00 70.94 267 GLN A O 1
ATOM 2173 N N . VAL A 1 268 ? 15.945 -18.930 -1.890 1.00 67.69 268 VAL A N 1
ATOM 2174 C CA . VAL A 1 268 ? 15.571 -19.681 -3.097 1.00 67.69 268 VAL A CA 1
ATOM 2175 C C . VAL A 1 268 ? 16.817 -19.957 -3.953 1.00 67.69 268 VAL A C 1
ATOM 2177 O O . VAL A 1 268 ? 17.338 -19.029 -4.583 1.00 67.69 268 VAL A O 1
ATOM 2180 N N . PRO A 1 269 ? 17.316 -21.208 -4.005 1.00 57.31 269 PRO A N 1
ATOM 2181 C CA . PRO A 1 269 ? 18.502 -21.571 -4.782 1.00 57.31 269 PRO A CA 1
ATOM 2182 C C . PRO A 1 269 ? 18.378 -21.262 -6.281 1.00 57.31 269 PRO A C 1
ATOM 2184 O O . PRO A 1 269 ? 19.371 -20.892 -6.905 1.00 57.31 269 PRO A O 1
ATOM 2187 N N . GLU A 1 270 ? 17.178 -21.345 -6.871 1.00 58.75 270 GLU A N 1
ATOM 2188 C CA . GLU A 1 270 ? 16.965 -20.987 -8.282 1.00 58.75 270 GLU A CA 1
ATOM 2189 C C . GLU A 1 270 ? 17.151 -19.479 -8.546 1.00 58.75 270 GLU A C 1
ATOM 2191 O O . GLU A 1 270 ? 17.709 -19.091 -9.574 1.00 58.75 270 GLU A O 1
ATOM 2196 N N . ILE A 1 271 ? 16.778 -18.610 -7.596 1.00 59.91 271 ILE A N 1
ATOM 2197 C CA . ILE A 1 271 ? 16.948 -17.146 -7.705 1.00 59.91 271 ILE A CA 1
ATOM 2198 C C . ILE A 1 271 ? 18.426 -16.754 -7.575 1.00 59.91 271 ILE A C 1
ATOM 2200 O O . ILE A 1 271 ? 18.869 -15.771 -8.175 1.00 59.91 271 ILE A O 1
ATOM 2204 N N . GLN A 1 272 ? 19.231 -17.552 -6.863 1.00 57.91 272 GLN A N 1
ATOM 2205 C CA . GLN A 1 272 ? 20.678 -17.344 -6.761 1.00 57.91 272 GLN A CA 1
ATOM 2206 C C . GLN A 1 272 ? 21.383 -17.377 -8.128 1.00 57.91 272 GLN A C 1
ATOM 2208 O O . GLN A 1 272 ? 22.430 -16.740 -8.276 1.00 57.91 272 GLN A O 1
ATOM 2213 N N . HIS A 1 273 ? 20.815 -18.077 -9.115 1.00 62.16 273 HIS A N 1
ATOM 2214 C CA . HIS A 1 273 ? 21.370 -18.209 -10.464 1.00 62.16 273 HIS A CA 1
ATOM 2215 C C . HIS A 1 273 ? 20.631 -17.393 -11.532 1.00 62.16 273 HIS A C 1
ATOM 2217 O O . HIS A 1 273 ? 21.157 -17.265 -12.634 1.00 62.16 273 HIS A O 1
ATOM 2223 N N . ALA A 1 274 ? 19.463 -16.821 -11.215 1.00 81.25 274 ALA A N 1
ATOM 2224 C CA . ALA A 1 274 ? 18.662 -16.052 -12.168 1.00 81.25 274 ALA A CA 1
ATOM 2225 C C . ALA A 1 274 ? 19.363 -14.762 -12.626 1.00 81.25 274 ALA A C 1
ATOM 2227 O O . ALA A 1 274 ? 19.406 -14.488 -13.818 1.00 81.25 274 ALA A O 1
ATOM 2228 N N . VAL A 1 275 ? 19.950 -14.005 -11.690 1.00 89.94 275 VAL A N 1
ATOM 2229 C CA . VAL A 1 275 ? 20.780 -12.827 -12.000 1.00 89.94 275 VAL A CA 1
ATOM 2230 C C . VAL A 1 275 ? 22.252 -13.188 -11.775 1.00 89.94 275 VAL A C 1
ATOM 2232 O O . VAL A 1 275 ? 22.617 -13.486 -10.624 1.00 89.94 275 VAL A O 1
ATOM 2235 N N . PRO A 1 276 ? 23.109 -13.170 -12.813 1.00 90.69 276 PRO A N 1
ATOM 2236 C CA . PRO A 1 276 ? 24.548 -13.377 -12.687 1.00 90.69 276 PRO A CA 1
ATOM 2237 C C . PRO A 1 276 ? 25.184 -12.522 -11.584 1.00 90.69 276 PRO A C 1
ATOM 2239 O O . PRO A 1 276 ? 24.782 -11.391 -11.332 1.00 90.69 276 PRO A O 1
ATOM 2242 N N . ALA A 1 277 ? 26.199 -13.065 -10.906 1.00 89.94 277 ALA A N 1
ATOM 2243 C CA . ALA A 1 277 ? 26.801 -12.405 -9.744 1.00 89.94 277 ALA A CA 1
ATOM 2244 C C . ALA A 1 277 ? 27.433 -11.043 -10.077 1.00 89.94 277 ALA A C 1
ATOM 2246 O O . ALA A 1 277 ? 27.436 -10.162 -9.226 1.00 89.94 277 ALA A O 1
ATOM 2247 N N . TYR A 1 278 ? 27.962 -10.874 -11.293 1.00 90.56 278 TYR A N 1
ATOM 2248 C CA . TYR A 1 278 ? 28.529 -9.594 -11.709 1.00 90.56 278 TYR A CA 1
ATOM 2249 C C . TYR A 1 278 ? 27.425 -8.543 -11.901 1.00 90.56 278 TYR A C 1
ATOM 2251 O O . TYR A 1 278 ? 27.519 -7.501 -11.273 1.00 90.56 278 TYR A O 1
ATOM 2259 N N . GLU A 1 279 ? 26.345 -8.857 -12.634 1.00 94.00 279 GLU A N 1
ATOM 2260 C CA . GLU A 1 279 ? 25.183 -7.966 -12.808 1.00 94.00 279 GLU A CA 1
ATOM 2261 C C . GLU A 1 279 ? 24.597 -7.579 -11.449 1.00 94.00 279 GLU A C 1
ATOM 2263 O O . GLU A 1 279 ? 24.404 -6.407 -11.152 1.00 94.00 279 GLU A O 1
ATOM 2268 N N . TRP A 1 280 ? 24.403 -8.568 -10.571 1.00 93.75 280 TRP A N 1
ATOM 2269 C CA . TRP A 1 280 ? 23.910 -8.349 -9.214 1.00 93.75 280 TRP A CA 1
ATOM 2270 C C . TRP A 1 280 ? 24.782 -7.371 -8.424 1.00 93.75 280 TRP A C 1
ATOM 2272 O O . TRP A 1 280 ? 24.268 -6.447 -7.800 1.00 93.75 280 TRP A O 1
ATOM 2282 N N . ASN A 1 281 ? 26.099 -7.584 -8.424 1.00 94.06 281 ASN A N 1
ATOM 2283 C CA . ASN A 1 281 ? 27.018 -6.729 -7.681 1.00 94.06 281 ASN A CA 1
ATOM 2284 C C . ASN A 1 281 ? 27.042 -5.314 -8.260 1.00 94.06 281 ASN A C 1
ATOM 2286 O O . ASN A 1 281 ? 26.971 -4.363 -7.492 1.00 94.06 281 ASN A O 1
ATOM 2290 N N . THR A 1 282 ? 27.075 -5.180 -9.586 1.00 95.00 282 THR A N 1
ATOM 2291 C CA . THR A 1 282 ? 27.112 -3.885 -10.271 1.00 95.00 282 THR A CA 1
ATOM 2292 C C . THR A 1 282 ? 25.820 -3.088 -10.059 1.00 95.00 282 THR A C 1
ATOM 2294 O O . THR A 1 282 ? 25.893 -1.891 -9.793 1.00 95.00 282 THR A O 1
ATOM 2297 N N . ILE A 1 283 ? 24.646 -3.736 -10.064 1.00 95.75 283 ILE A N 1
ATOM 2298 C CA . ILE A 1 283 ? 23.358 -3.094 -9.729 1.00 95.75 283 ILE A CA 1
ATOM 2299 C C . ILE A 1 283 ? 23.400 -2.494 -8.325 1.00 95.75 283 ILE A C 1
ATOM 2301 O O . ILE A 1 283 ? 23.026 -1.337 -8.131 1.00 95.75 283 ILE A O 1
ATOM 2305 N N . TRP A 1 284 ? 23.838 -3.268 -7.331 1.00 96.00 284 TRP A N 1
ATOM 2306 C CA . TRP A 1 284 ? 23.823 -2.802 -5.945 1.00 96.00 284 TRP A CA 1
ATOM 2307 C C . TRP A 1 284 ? 24.946 -1.819 -5.629 1.00 96.00 284 TRP A C 1
ATOM 2309 O O . TRP A 1 284 ? 24.730 -0.934 -4.810 1.00 96.00 284 TRP A O 1
ATOM 2319 N N . GLU A 1 285 ? 26.094 -1.919 -6.298 1.00 96.81 285 GLU A N 1
ATOM 2320 C CA . GLU A 1 285 ? 27.154 -0.908 -6.237 1.00 96.81 285 GLU A CA 1
ATOM 2321 C C . GLU A 1 285 ? 26.642 0.446 -6.744 1.00 96.81 285 GLU A C 1
ATOM 2323 O O . GLU A 1 285 ? 26.793 1.458 -6.059 1.00 96.81 285 GLU A O 1
ATOM 2328 N N . TYR A 1 286 ? 25.950 0.457 -7.888 1.00 97.19 286 TYR A N 1
ATOM 2329 C CA . TYR A 1 286 ? 25.308 1.662 -8.412 1.00 97.19 286 TYR A CA 1
ATOM 2330 C C . TYR A 1 286 ? 24.205 2.185 -7.491 1.00 97.19 286 TYR A C 1
ATOM 2332 O O . TYR A 1 286 ? 24.174 3.371 -7.173 1.00 97.19 286 TYR A O 1
ATOM 2340 N N . SER A 1 287 ? 23.338 1.293 -7.004 1.00 96.31 287 SER A N 1
ATOM 2341 C CA . SER A 1 287 ? 22.252 1.647 -6.080 1.00 96.31 287 SER A CA 1
ATOM 2342 C C . SER A 1 287 ? 22.779 2.299 -4.800 1.00 96.31 287 SER A C 1
ATOM 2344 O O . SER A 1 287 ? 22.196 3.264 -4.314 1.00 96.31 287 SER A O 1
ATOM 2346 N N . ASP A 1 288 ? 23.886 1.788 -4.256 1.00 96.38 288 ASP A N 1
ATOM 2347 C CA . ASP A 1 288 ? 24.506 2.327 -3.046 1.00 96.38 288 ASP A CA 1
ATOM 2348 C C . ASP A 1 288 ? 25.104 3.715 -3.291 1.00 96.38 288 ASP A C 1
ATOM 2350 O O . ASP A 1 288 ? 24.917 4.612 -2.468 1.00 96.38 288 ASP A O 1
ATOM 2354 N N . ALA A 1 289 ? 25.764 3.915 -4.435 1.00 96.25 289 ALA A N 1
ATOM 2355 C CA . ALA A 1 289 ? 26.290 5.221 -4.825 1.00 96.25 289 ALA A CA 1
ATOM 2356 C C . ALA A 1 289 ? 25.165 6.247 -5.053 1.00 96.25 289 ALA A C 1
ATOM 2358 O O . ALA A 1 289 ? 25.255 7.380 -4.581 1.00 96.25 289 ALA A O 1
ATOM 2359 N N . LEU A 1 290 ? 24.070 5.828 -5.693 1.00 95.69 290 LEU A N 1
ATOM 2360 C CA . LEU A 1 290 ? 22.873 6.639 -5.926 1.00 95.69 290 LEU A CA 1
ATOM 2361 C C . LEU A 1 290 ? 22.202 7.060 -4.607 1.00 95.69 290 LEU A C 1
ATOM 2363 O O . LEU A 1 290 ? 21.871 8.231 -4.417 1.00 95.69 290 LEU A O 1
ATOM 2367 N N . VAL A 1 291 ? 22.051 6.128 -3.659 1.00 95.25 291 VAL A N 1
ATOM 2368 C CA . VAL A 1 291 ? 21.515 6.410 -2.317 1.00 95.25 291 VAL A CA 1
ATOM 2369 C C . VAL A 1 291 ? 22.432 7.345 -1.526 1.00 95.25 291 VAL A C 1
ATOM 2371 O O . VAL A 1 291 ? 21.937 8.272 -0.881 1.00 95.25 291 VAL A O 1
ATOM 2374 N N . ASP A 1 292 ? 23.752 7.141 -1.563 1.00 94.44 292 ASP A N 1
ATOM 2375 C CA . ASP A 1 292 ? 24.717 8.031 -0.900 1.00 94.44 292 ASP A CA 1
ATOM 2376 C C . ASP A 1 292 ? 24.647 9.455 -1.473 1.00 94.44 292 ASP A C 1
ATOM 2378 O O . ASP A 1 292 ? 24.590 10.424 -0.712 1.00 94.44 292 ASP A O 1
ATOM 2382 N N . ALA A 1 293 ? 24.541 9.592 -2.797 1.00 94.81 293 ALA A N 1
ATOM 2383 C CA . ALA A 1 293 ? 24.387 10.884 -3.455 1.00 94.81 293 ALA A CA 1
ATOM 2384 C C . ALA A 1 293 ? 23.114 11.619 -3.020 1.00 94.81 293 ALA A C 1
ATOM 2386 O O . ALA A 1 293 ? 23.185 12.786 -2.626 1.00 94.81 293 ALA A O 1
ATOM 2387 N N . MET A 1 294 ? 21.969 10.930 -3.002 1.00 93.81 294 MET A N 1
ATOM 2388 C CA . MET A 1 294 ? 20.705 11.496 -2.517 1.00 93.81 294 MET A CA 1
ATOM 2389 C C . MET A 1 294 ? 20.790 11.909 -1.039 1.00 93.81 294 MET A C 1
ATOM 2391 O O . MET A 1 294 ? 20.418 13.028 -0.688 1.00 93.81 294 MET A O 1
ATOM 2395 N N . LYS A 1 295 ? 21.351 11.063 -0.162 1.00 91.12 295 LYS A N 1
ATOM 2396 C CA . LYS A 1 295 ? 21.531 11.384 1.270 1.00 91.12 295 LYS A CA 1
ATOM 2397 C C . LYS A 1 295 ? 22.394 12.626 1.482 1.00 91.12 295 LYS A C 1
ATOM 2399 O O . LYS A 1 295 ? 22.078 13.460 2.333 1.00 91.12 295 LYS A O 1
ATOM 2404 N N . ARG A 1 296 ? 23.473 12.773 0.711 1.00 90.38 296 ARG A N 1
ATOM 2405 C CA . ARG A 1 296 ? 24.353 13.950 0.776 1.00 90.38 296 ARG A CA 1
ATOM 2406 C C . ARG A 1 296 ? 23.673 15.204 0.251 1.00 90.38 296 ARG A C 1
ATOM 2408 O O . ARG A 1 296 ? 23.829 16.256 0.866 1.00 90.38 296 ARG A O 1
ATOM 2415 N N . ALA A 1 297 ? 22.889 15.094 -0.820 1.00 89.19 297 ALA A N 1
ATOM 2416 C CA . ALA A 1 297 ? 22.090 16.199 -1.340 1.00 89.19 297 ALA A CA 1
ATOM 2417 C C . ALA A 1 297 ? 21.071 16.710 -0.306 1.00 89.19 297 ALA A C 1
ATOM 2419 O O . ALA A 1 297 ? 20.930 17.922 -0.135 1.00 89.19 297 ALA A O 1
ATOM 2420 N N . ILE A 1 298 ? 20.424 15.801 0.434 1.00 85.44 298 ILE A N 1
ATOM 2421 C CA . ILE A 1 298 ? 19.525 16.137 1.552 1.00 85.44 298 ILE A CA 1
ATOM 2422 C C . ILE A 1 298 ? 20.304 16.840 2.674 1.00 85.44 298 ILE A C 1
ATOM 2424 O O . ILE A 1 298 ? 19.962 17.957 3.057 1.00 85.44 298 ILE A O 1
ATOM 2428 N N . GLY A 1 299 ? 21.400 16.244 3.156 1.00 81.00 299 GLY A N 1
ATOM 2429 C CA . GLY A 1 299 ? 22.184 16.814 4.260 1.00 81.00 299 GLY A CA 1
ATOM 2430 C C . GLY A 1 299 ? 22.794 18.185 3.940 1.00 81.00 299 GLY A C 1
ATOM 2431 O O . GLY A 1 299 ? 22.820 19.076 4.790 1.00 81.00 299 GLY A O 1
ATOM 2432 N N . ALA A 1 300 ? 23.230 18.399 2.695 1.00 78.19 300 ALA A N 1
ATOM 2433 C CA . ALA A 1 300 ? 23.742 19.685 2.220 1.00 78.19 300 ALA A CA 1
ATOM 2434 C C . ALA A 1 300 ? 22.654 20.771 2.103 1.00 78.19 300 ALA A C 1
ATOM 2436 O O . ALA A 1 300 ? 22.982 21.956 2.002 1.00 78.19 300 ALA A O 1
ATOM 2437 N N . ASN A 1 301 ? 21.368 20.401 2.151 1.00 66.06 301 ASN A N 1
ATOM 2438 C CA . ASN A 1 301 ? 20.253 21.345 2.161 1.00 66.06 301 ASN A CA 1
ATOM 2439 C C . ASN A 1 301 ? 19.930 21.927 3.545 1.00 66.06 301 ASN A C 1
ATOM 2441 O O . ASN A 1 301 ? 19.101 22.832 3.608 1.00 66.06 301 ASN A O 1
ATOM 2445 N N . GLY A 1 302 ? 20.622 21.504 4.610 1.00 52.53 302 GLY A N 1
ATOM 2446 C CA . GLY A 1 302 ? 20.387 21.984 5.978 1.00 52.53 302 GLY A CA 1
ATOM 2447 C C . GLY A 1 302 ? 19.300 21.211 6.730 1.00 52.53 302 GLY A C 1
ATOM 2448 O O . GLY A 1 302 ? 18.994 21.555 7.868 1.00 52.53 302 GLY A O 1
ATOM 2449 N N . GLU A 1 303 ? 18.764 20.148 6.132 1.00 47.41 303 GLU A N 1
ATOM 2450 C CA . GLU A 1 303 ? 17.792 19.251 6.751 1.00 47.41 303 GLU A CA 1
ATOM 2451 C C . GLU A 1 303 ? 18.519 17.975 7.205 1.00 47.41 303 GLU A C 1
ATOM 2453 O O . GLU A 1 303 ? 19.188 17.296 6.424 1.00 47.41 303 GLU A O 1
ATOM 2458 N N . SER A 1 304 ? 18.459 17.671 8.506 1.00 33.84 304 SER A N 1
ATOM 2459 C CA . SER A 1 304 ? 18.945 16.381 9.013 1.00 33.84 304 SER A CA 1
ATOM 2460 C C . SER A 1 304 ? 17.950 15.274 8.644 1.00 33.84 304 SER A C 1
ATOM 2462 O O . SER A 1 304 ? 16.753 15.553 8.655 1.00 33.84 304 SER A O 1
ATOM 2464 N N . PRO A 1 305 ? 18.383 14.013 8.429 1.00 36.81 305 PRO A N 1
ATOM 2465 C CA . PRO A 1 305 ? 17.496 12.872 8.145 1.00 36.81 305 PRO A CA 1
ATOM 2466 C C . PRO A 1 305 ? 16.606 12.433 9.334 1.00 36.81 305 PRO A C 1
ATOM 2468 O O . PRO A 1 305 ? 16.405 11.244 9.556 1.00 36.81 305 PRO A O 1
ATOM 2471 N N . GLY A 1 306 ? 16.126 13.366 10.156 1.00 34.94 306 GLY A N 1
ATOM 2472 C CA . GLY A 1 306 ? 15.378 13.072 11.379 1.00 34.94 306 GLY A CA 1
ATOM 2473 C C . GLY A 1 306 ? 15.132 14.273 12.293 1.00 34.94 306 GLY A C 1
ATOM 2474 O O . GLY A 1 306 ? 15.101 14.103 13.508 1.00 34.94 306 GLY A O 1
ATOM 2475 N N . ALA A 1 307 ? 15.003 15.487 11.757 1.00 27.23 307 ALA A N 1
ATOM 2476 C CA . ALA A 1 307 ? 14.591 16.645 12.546 1.00 27.23 307 ALA A CA 1
ATOM 2477 C C . ALA A 1 307 ? 13.408 17.318 11.851 1.00 27.23 307 ALA A C 1
ATOM 2479 O O . ALA A 1 307 ? 13.576 17.829 10.749 1.00 27.23 307 ALA A O 1
ATOM 2480 N N . GLY A 1 308 ? 12.234 17.303 12.492 1.00 41.84 308 GLY A N 1
ATOM 2481 C CA . GLY A 1 308 ? 11.100 18.126 12.082 1.00 41.84 308 GLY A CA 1
ATOM 2482 C C . GLY A 1 308 ? 11.528 19.589 11.994 1.00 41.84 308 GLY A C 1
ATOM 2483 O O . GLY A 1 308 ? 12.250 20.084 12.867 1.00 41.84 308 GLY A O 1
ATOM 2484 N N . VAL A 1 309 ? 11.136 20.265 10.918 1.00 31.03 309 VAL A N 1
ATOM 2485 C CA . VAL A 1 309 ? 11.484 21.667 10.690 1.00 31.03 309 VAL A CA 1
ATOM 2486 C C . VAL A 1 309 ? 10.195 22.465 10.604 1.00 31.03 309 VAL A C 1
ATOM 2488 O O . VAL A 1 309 ? 9.437 22.348 9.650 1.00 31.03 309 VAL A O 1
ATOM 2491 N N . ALA A 1 310 ? 9.985 23.249 11.659 1.00 28.11 310 ALA A N 1
ATOM 2492 C CA . ALA A 1 310 ? 8.942 24.246 11.800 1.00 28.11 310 ALA A CA 1
ATOM 2493 C C . ALA A 1 310 ? 8.977 25.282 10.666 1.00 28.11 310 ALA A C 1
ATOM 2495 O O . ALA A 1 310 ? 10.053 25.684 10.213 1.00 28.11 310 ALA A O 1
ATOM 2496 N N . ASP A 1 311 ? 7.789 25.736 10.272 1.00 27.97 311 ASP A N 1
ATOM 2497 C CA . ASP A 1 311 ? 7.592 26.879 9.391 1.00 27.97 311 ASP A CA 1
ATOM 2498 C C . ASP A 1 311 ? 8.155 28.161 10.011 1.00 27.97 311 ASP A C 1
ATOM 2500 O O . ASP A 1 311 ? 7.768 28.575 11.107 1.00 27.97 311 ASP A O 1
ATOM 2504 N N . GLU A 1 312 ? 9.026 28.825 9.261 1.00 27.58 312 GLU A N 1
ATOM 2505 C CA . GLU A 1 312 ? 9.165 30.272 9.333 1.00 27.58 312 GLU A CA 1
ATOM 2506 C C . GLU A 1 312 ? 8.812 30.823 7.948 1.00 27.58 312 GLU A C 1
ATOM 2508 O O . GLU A 1 312 ? 9.488 30.543 6.953 1.00 27.58 312 GLU A O 1
ATOM 2513 N N . ASP A 1 313 ? 7.685 31.537 7.918 1.00 34.69 313 ASP A N 1
ATOM 2514 C CA . ASP A 1 313 ? 7.245 32.426 6.850 1.00 34.69 313 ASP A CA 1
ATOM 2515 C C . ASP A 1 313 ? 8.364 33.406 6.476 1.00 34.69 313 ASP A C 1
ATOM 2517 O O . ASP A 1 313 ? 8.990 33.980 7.366 1.00 34.69 313 ASP A O 1
ATOM 2521 N N . GLU A 1 314 ? 8.541 33.689 5.185 1.00 28.83 314 GLU A N 1
ATOM 2522 C CA . GLU A 1 314 ? 8.798 35.060 4.738 1.00 28.83 314 GLU A CA 1
ATOM 2523 C C . GLU A 1 314 ? 8.477 35.211 3.244 1.00 28.83 314 GLU A C 1
ATOM 2525 O O . GLU A 1 314 ? 8.863 34.396 2.401 1.00 28.83 314 GLU A O 1
ATOM 2530 N N . ASP A 1 315 ? 7.696 36.258 2.982 1.00 31.41 315 ASP A N 1
ATOM 2531 C CA . ASP A 1 315 ? 7.269 36.784 1.695 1.00 31.41 315 ASP A CA 1
ATOM 2532 C C . ASP A 1 315 ? 8.438 36.964 0.712 1.00 31.41 315 ASP A C 1
ATOM 2534 O O . ASP A 1 315 ? 9.484 37.483 1.090 1.00 31.41 315 ASP A O 1
ATOM 2538 N N . ASP A 1 316 ? 8.224 36.652 -0.568 1.00 25.14 316 ASP A N 1
ATOM 2539 C CA . ASP A 1 316 ? 8.667 37.549 -1.638 1.00 25.14 316 ASP A CA 1
ATOM 2540 C C . ASP A 1 316 ? 7.833 37.327 -2.909 1.00 25.14 316 ASP A C 1
ATOM 2542 O O . ASP A 1 316 ? 7.815 36.272 -3.548 1.00 25.14 316 ASP A O 1
ATOM 2546 N N . ASP A 1 317 ? 7.098 38.387 -3.205 1.00 29.36 317 ASP A N 1
ATOM 2547 C CA . ASP A 1 317 ? 6.150 38.623 -4.275 1.00 29.36 317 ASP A CA 1
ATOM 2548 C C . ASP A 1 317 ? 6.920 39.231 -5.459 1.00 29.36 317 ASP A C 1
ATOM 2550 O O . ASP A 1 317 ? 7.387 40.361 -5.357 1.00 29.36 317 ASP A O 1
ATOM 2554 N N . GLU A 1 318 ? 7.065 38.528 -6.587 1.00 25.92 318 GLU A N 1
ATOM 2555 C CA . GLU A 1 318 ? 7.324 39.180 -7.881 1.00 25.92 318 GLU A CA 1
ATOM 2556 C C . GLU A 1 318 ? 6.584 38.455 -9.011 1.00 25.92 318 GLU A C 1
ATOM 2558 O O . GLU A 1 318 ? 7.014 37.438 -9.559 1.00 25.92 318 GLU A O 1
ATOM 2563 N N . GLY A 1 319 ? 5.430 39.021 -9.366 1.00 24.72 319 GLY A N 1
ATOM 2564 C CA . GLY A 1 319 ? 4.672 38.657 -10.549 1.00 24.72 319 GLY A CA 1
ATOM 2565 C C . GLY A 1 319 ? 5.347 39.077 -11.854 1.00 24.72 319 GLY A C 1
ATOM 2566 O O . GLY A 1 319 ? 5.944 40.148 -11.960 1.00 24.72 319 GLY A O 1
ATOM 2567 N N . VAL A 1 320 ? 5.135 38.274 -12.897 1.00 25.08 320 VAL A N 1
ATOM 2568 C CA . VAL A 1 320 ? 5.215 38.731 -14.288 1.00 25.08 320 VAL A CA 1
ATOM 2569 C C . VAL A 1 320 ? 4.062 38.115 -15.077 1.00 25.08 320 VAL A C 1
ATOM 2571 O O . VAL A 1 320 ? 4.037 36.920 -15.359 1.00 25.08 320 VAL A O 1
ATOM 2574 N N . CYS A 1 321 ? 3.106 38.968 -15.438 1.00 20.89 321 CYS A N 1
ATOM 2575 C CA . CYS A 1 321 ? 2.041 38.681 -16.388 1.00 20.89 321 CYS A CA 1
ATOM 2576 C C . CYS A 1 321 ? 2.614 38.513 -17.804 1.00 20.89 321 CYS A C 1
ATOM 2578 O O . CYS A 1 321 ? 3.353 39.381 -18.272 1.00 20.89 321 CYS A O 1
ATOM 2580 N N . TYR A 1 322 ? 2.186 37.474 -18.522 1.00 24.02 322 TYR A N 1
ATOM 2581 C CA . TYR A 1 322 ? 2.170 37.473 -19.985 1.00 24.02 322 TYR A CA 1
ATOM 2582 C C . TYR A 1 322 ? 0.727 37.297 -20.464 1.00 24.02 322 TYR A C 1
ATOM 2584 O O . TYR A 1 322 ? 0.143 36.223 -20.354 1.00 24.02 322 TYR A O 1
ATOM 2592 N N . GLU A 1 323 ? 0.159 38.388 -20.980 1.00 25.27 323 GLU A N 1
ATOM 2593 C CA . GLU A 1 323 ? -1.025 38.383 -21.839 1.00 25.27 323 GLU A CA 1
ATOM 2594 C C . GLU A 1 323 ? -0.629 37.854 -23.227 1.00 25.27 323 GLU A C 1
ATOM 2596 O O . GLU A 1 323 ? 0.393 38.274 -23.780 1.00 25.27 323 GLU A O 1
ATOM 2601 N N . GLY A 1 324 ? -1.433 36.960 -23.811 1.00 23.50 324 GLY A N 1
ATOM 2602 C CA . GLY A 1 324 ? -1.135 36.420 -25.136 1.00 23.50 324 GLY A CA 1
ATOM 2603 C C . GLY A 1 324 ? -2.149 35.430 -25.706 1.00 23.50 324 GLY A C 1
ATOM 2604 O O . GLY A 1 324 ? -1.852 34.249 -25.810 1.00 23.50 324 GLY A O 1
ATOM 2605 N N . ASP A 1 325 ? -3.267 35.982 -26.179 1.00 24.47 325 ASP A N 1
ATOM 2606 C CA . ASP A 1 325 ? -4.058 35.545 -27.344 1.00 24.47 325 ASP A CA 1
ATOM 2607 C C . ASP A 1 325 ? -5.140 34.453 -27.173 1.00 24.47 325 ASP A C 1
ATOM 2609 O O . ASP A 1 325 ? -4.941 33.249 -27.342 1.00 24.47 325 ASP A O 1
ATOM 2613 N N . GLU A 1 326 ? -6.362 34.945 -26.945 1.00 29.22 326 GLU A N 1
ATOM 2614 C CA . GLU A 1 326 ? -7.624 34.274 -27.239 1.00 29.22 326 GLU A CA 1
ATOM 2615 C C . GLU A 1 326 ? -7.814 34.129 -28.760 1.00 29.22 326 GLU A C 1
ATOM 2617 O O . GLU A 1 326 ? -8.052 35.109 -29.463 1.00 29.22 326 GLU A O 1
ATOM 2622 N N . SER A 1 327 ? -7.856 32.902 -29.286 1.00 26.70 327 SER A N 1
ATOM 2623 C CA . SER A 1 327 ? -8.886 32.550 -30.276 1.00 26.70 327 SER A CA 1
ATOM 2624 C C . SER A 1 327 ? -8.980 31.044 -30.539 1.00 26.70 327 SER A C 1
ATOM 2626 O O . SER A 1 327 ? -7.994 30.353 -30.762 1.00 26.70 327 SER A O 1
ATOM 2628 N N . ALA A 1 328 ? -10.236 30.590 -30.613 1.00 28.45 328 ALA A N 1
ATOM 2629 C CA . ALA A 1 328 ? -10.718 29.309 -31.136 1.00 28.45 328 ALA A CA 1
ATOM 2630 C C . ALA A 1 328 ? -10.797 28.107 -30.173 1.00 28.45 328 ALA A C 1
ATOM 2632 O O . ALA A 1 328 ? -10.124 27.096 -30.355 1.00 28.45 328 ALA A O 1
ATOM 2633 N N . ARG A 1 329 ? -11.825 28.105 -29.312 1.00 26.09 329 ARG A N 1
ATOM 2634 C CA . ARG A 1 329 ? -12.625 26.888 -29.083 1.00 26.09 329 ARG A CA 1
ATOM 2635 C C . ARG A 1 329 ? -14.111 27.186 -29.257 1.00 26.09 329 ARG A C 1
ATOM 2637 O O . ARG A 1 329 ? -14.719 27.932 -28.504 1.00 26.09 329 ARG A O 1
ATOM 2644 N N . ARG A 1 330 ? -14.662 26.620 -30.335 1.00 26.69 330 ARG A N 1
ATOM 2645 C CA . ARG A 1 330 ? -16.093 26.576 -30.635 1.00 26.69 330 ARG A CA 1
ATOM 2646 C C . ARG A 1 330 ? -16.803 25.689 -29.616 1.00 26.69 330 ARG A C 1
ATOM 2648 O O . ARG A 1 330 ? -16.372 24.570 -29.352 1.00 26.69 330 ARG A O 1
ATOM 2655 N N . GLU A 1 331 ? -17.909 26.225 -29.128 1.00 25.42 331 GLU A N 1
ATOM 2656 C CA . GLU A 1 331 ? -18.914 25.638 -28.253 1.00 25.42 331 GLU A CA 1
ATOM 2657 C C . GLU A 1 331 ? -19.325 24.213 -28.664 1.00 25.42 331 GLU A C 1
ATOM 2659 O O . GLU A 1 331 ? -19.721 23.966 -29.807 1.00 25.42 331 GLU A O 1
ATOM 2664 N N . ARG A 1 332 ? -19.334 23.290 -27.695 1.00 26.09 332 ARG A N 1
ATOM 2665 C CA . ARG A 1 332 ? -20.240 22.139 -27.703 1.00 26.09 332 ARG A CA 1
ATOM 2666 C C . ARG A 1 332 ? -21.315 22.391 -26.648 1.00 26.09 332 ARG A C 1
ATOM 2668 O O . ARG A 1 332 ? -21.055 22.322 -25.455 1.00 26.09 332 ARG A O 1
ATOM 2675 N N . LYS A 1 333 ? -22.520 22.707 -27.124 1.00 24.27 333 LYS A N 1
ATOM 2676 C CA . LYS A 1 333 ? -23.767 22.695 -26.352 1.00 24.27 333 LYS A CA 1
ATOM 2677 C C . LYS A 1 333 ? -24.040 21.274 -25.850 1.00 24.27 333 LYS A C 1
ATOM 2679 O O . LYS A 1 333 ? -24.294 20.399 -26.674 1.00 24.27 333 LYS A O 1
ATOM 2684 N N . MET A 1 334 ? -24.079 21.074 -24.535 1.00 25.23 334 MET A N 1
ATOM 2685 C CA . MET A 1 334 ? -24.946 20.057 -23.935 1.00 25.23 334 MET A CA 1
ATOM 2686 C C . MET A 1 334 ? -26.275 20.714 -23.548 1.00 25.23 334 MET A C 1
ATOM 2688 O O . MET A 1 334 ? -26.305 21.826 -23.025 1.00 25.23 334 MET A O 1
ATOM 2692 N N . LEU A 1 335 ? -27.373 20.052 -23.913 1.00 25.25 335 LEU A N 1
ATOM 2693 C CA . LEU A 1 335 ? -28.745 20.447 -23.600 1.00 25.25 335 LEU A CA 1
ATOM 2694 C C . LEU A 1 335 ? -29.095 20.086 -22.141 1.00 25.25 335 LEU A C 1
ATOM 2696 O O . LEU A 1 335 ? -28.511 19.153 -21.593 1.00 25.25 335 LEU A O 1
ATOM 2700 N N . PRO A 1 336 ? -30.038 20.818 -21.521 1.00 29.69 336 PRO A N 1
ATOM 2701 C CA . PRO A 1 336 ? -30.266 20.833 -20.083 1.00 29.69 336 PRO A CA 1
ATOM 2702 C C . PRO A 1 336 ? -31.182 19.685 -19.654 1.00 29.69 336 PRO A C 1
ATOM 2704 O O . PRO A 1 336 ? -32.162 19.378 -20.335 1.00 29.69 336 PRO A O 1
ATOM 2707 N N . LYS A 1 337 ? -30.910 19.084 -18.496 1.00 29.25 337 LYS A N 1
ATOM 2708 C CA . LYS A 1 337 ? -31.861 18.189 -17.833 1.00 29.25 337 LYS A CA 1
ATOM 2709 C C . LYS A 1 337 ? -31.850 18.410 -16.326 1.00 29.25 337 LYS A C 1
ATOM 2711 O O . LYS A 1 337 ? -31.468 17.517 -15.588 1.00 29.25 337 LYS A O 1
ATOM 2716 N N . TYR A 1 338 ? -32.303 19.583 -15.900 1.00 28.41 338 TYR A N 1
ATOM 2717 C CA . TYR A 1 338 ? -32.831 19.782 -14.554 1.00 28.41 338 TYR A CA 1
ATOM 2718 C C . TYR A 1 338 ? -34.063 20.674 -14.689 1.00 28.41 338 TYR A C 1
ATOM 2720 O O . TYR A 1 338 ? -33.964 21.793 -15.187 1.00 28.41 338 TYR A O 1
ATOM 2728 N N . ASP A 1 339 ? -35.223 20.094 -14.381 1.00 28.12 339 ASP A N 1
ATOM 2729 C CA . ASP A 1 339 ? -36.483 20.813 -14.205 1.00 28.12 339 ASP A CA 1
ATOM 2730 C C . ASP A 1 339 ? -36.579 21.161 -12.717 1.00 28.12 339 ASP A C 1
ATOM 2732 O O . ASP A 1 339 ? -36.288 20.317 -11.864 1.00 28.12 339 ASP A O 1
ATOM 2736 N N . ASP A 1 340 ? -36.959 22.410 -12.461 1.00 38.34 340 ASP A N 1
ATOM 2737 C CA . ASP A 1 340 ? -37.176 23.029 -11.157 1.00 38.34 340 ASP A CA 1
ATOM 2738 C C . ASP A 1 340 ? -38.069 22.176 -10.235 1.00 38.34 340 ASP A C 1
ATOM 2740 O O . ASP A 1 340 ? -39.012 21.533 -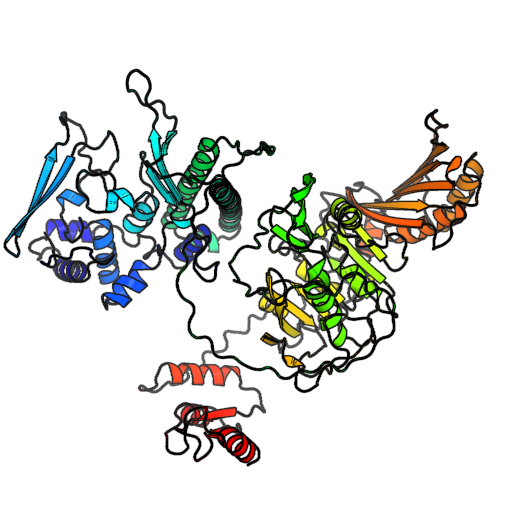10.708 1.00 38.34 340 ASP A O 1
ATOM 2744 N N . LEU A 1 341 ? -37.830 22.236 -8.917 1.00 28.16 341 LEU A N 1
ATOM 2745 C CA . LEU A 1 341 ? -38.812 22.710 -7.926 1.00 28.16 341 LEU A CA 1
ATOM 2746 C C . LEU A 1 341 ? -38.291 22.589 -6.481 1.00 28.16 341 LEU A C 1
ATOM 2748 O O . LEU A 1 341 ? -37.852 21.528 -6.042 1.00 28.16 341 LEU A O 1
ATOM 2752 N N . ASP A 1 342 ? -38.448 23.707 -5.775 1.00 32.75 342 ASP A N 1
ATOM 2753 C CA . ASP A 1 342 ? -38.271 23.943 -4.344 1.00 32.75 342 ASP A CA 1
ATOM 2754 C C . ASP A 1 342 ? -39.100 23.007 -3.438 1.00 32.75 342 ASP A C 1
ATOM 2756 O O . ASP A 1 342 ? -40.264 22.719 -3.731 1.00 32.75 342 ASP A O 1
ATOM 2760 N N . ASP A 1 343 ? -38.532 22.629 -2.288 1.00 30.06 343 ASP A N 1
ATOM 2761 C CA . ASP A 1 343 ? -39.112 22.898 -0.958 1.00 30.06 343 ASP A CA 1
ATOM 2762 C C . ASP A 1 343 ? -38.063 22.570 0.136 1.00 30.06 343 ASP A C 1
ATOM 2764 O O . ASP A 1 343 ? -37.573 21.447 0.242 1.00 30.06 343 ASP A O 1
ATOM 2768 N N . GLU A 1 344 ? -37.721 23.589 0.928 1.00 38.50 344 GLU A N 1
ATOM 2769 C CA . GLU A 1 344 ? -36.565 23.718 1.835 1.00 38.50 344 GLU A CA 1
ATOM 2770 C C . GLU A 1 344 ? -36.382 22.607 2.902 1.00 38.50 344 GLU A C 1
ATOM 2772 O O . GLU A 1 344 ? -37.280 22.378 3.720 1.00 38.50 344 GLU A O 1
ATOM 2777 N N . SER A 1 345 ? -35.160 22.048 3.008 1.00 34.66 345 SER A N 1
ATOM 2778 C CA . SER A 1 345 ? -34.409 21.907 4.281 1.00 34.66 345 SER A CA 1
ATOM 2779 C C . SER A 1 345 ? -32.969 21.395 4.070 1.00 34.66 345 SER A C 1
ATOM 2781 O O . SER A 1 345 ? -32.789 20.322 3.501 1.00 34.66 345 SER A O 1
ATOM 2783 N N . ASP A 1 346 ? -32.002 22.122 4.654 1.00 33.47 346 ASP A N 1
ATOM 2784 C CA . ASP A 1 346 ? -30.529 21.931 4.687 1.00 33.47 346 ASP A CA 1
ATOM 2785 C C . ASP A 1 346 ? -29.699 22.503 3.503 1.00 33.47 346 ASP A C 1
ATOM 2787 O O . ASP A 1 346 ? -28.562 22.092 3.266 1.00 33.47 346 ASP A O 1
ATOM 2791 N N . ASP A 1 347 ? -30.212 23.546 2.836 1.00 33.25 347 ASP A N 1
ATOM 2792 C CA . ASP A 1 347 ? -29.622 24.197 1.646 1.00 33.25 347 ASP A CA 1
ATOM 2793 C C . ASP A 1 347 ? -28.778 25.471 1.905 1.00 33.25 347 ASP A C 1
ATOM 2795 O O . ASP A 1 347 ? -28.913 26.459 1.189 1.00 33.25 347 ASP A O 1
ATOM 2799 N N . GLU A 1 348 ? -27.871 25.507 2.889 1.00 29.58 348 GLU A N 1
ATOM 2800 C CA . GLU A 1 348 ? -26.989 26.692 3.067 1.00 29.58 348 GLU A CA 1
ATOM 2801 C C . GLU A 1 348 ? -25.549 26.529 2.541 1.00 29.58 348 GLU A C 1
ATOM 2803 O O . GLU A 1 348 ? -24.703 27.381 2.804 1.00 29.58 348 GLU A O 1
ATOM 2808 N N . PHE A 1 349 ? -25.239 25.480 1.763 1.00 34.81 349 PHE A N 1
ATOM 2809 C CA . PHE A 1 349 ? -23.861 25.253 1.280 1.00 34.81 349 PHE A CA 1
ATOM 2810 C C . PHE A 1 349 ? -23.687 25.011 -0.232 1.00 34.81 349 PHE A C 1
ATOM 2812 O O . PHE A 1 349 ? -22.559 24.815 -0.679 1.00 34.81 349 PHE A O 1
ATOM 2819 N N . TYR A 1 350 ? -24.750 25.039 -1.044 1.00 38.66 350 TYR A N 1
ATOM 2820 C CA . TYR A 1 350 ? -24.680 24.526 -2.424 1.00 38.66 350 TYR A CA 1
ATOM 2821 C C . TYR A 1 350 ? -24.816 25.542 -3.574 1.00 38.66 350 TYR A C 1
ATOM 2823 O O . TYR A 1 350 ? -24.845 25.113 -4.723 1.00 38.66 350 TYR A O 1
ATOM 2831 N N . GLU A 1 351 ? -24.801 26.859 -3.336 1.00 27.28 351 GLU A N 1
ATOM 2832 C CA . GLU A 1 351 ? -25.020 27.836 -4.429 1.00 27.28 351 GLU A CA 1
ATOM 2833 C C . GLU A 1 351 ? -23.815 28.659 -4.925 1.00 27.28 351 GLU A C 1
ATOM 2835 O O . GLU A 1 351 ? -23.973 29.421 -5.874 1.00 27.28 351 GLU A O 1
ATOM 2840 N N . GLU A 1 352 ? -22.586 28.476 -4.431 1.00 27.91 352 GLU A N 1
ATOM 2841 C CA . GLU A 1 352 ? -21.421 29.165 -5.027 1.00 27.91 352 GLU A CA 1
ATOM 2842 C C . GLU A 1 352 ? -20.238 28.223 -5.297 1.00 27.91 352 GLU A C 1
ATOM 2844 O O . GLU A 1 352 ? -19.190 28.295 -4.661 1.00 27.91 352 GLU A O 1
ATOM 2849 N N . ALA A 1 353 ? -20.381 27.346 -6.294 1.00 29.83 353 ALA A N 1
ATOM 2850 C CA . ALA A 1 353 ? -19.234 26.757 -6.986 1.00 29.83 353 ALA A CA 1
ATOM 2851 C C . ALA A 1 353 ? -19.114 27.412 -8.376 1.00 29.83 353 ALA A C 1
ATOM 2853 O O . ALA A 1 353 ? -19.983 27.192 -9.226 1.00 29.83 353 ALA A O 1
ATOM 2854 N N . PRO A 1 354 ? -18.083 28.238 -8.642 1.00 29.38 354 PRO A N 1
ATOM 2855 C CA . PRO A 1 354 ? -17.868 28.799 -9.966 1.00 29.38 354 PRO A CA 1
ATOM 2856 C C . PRO A 1 354 ? -17.644 27.671 -10.975 1.00 29.38 354 PRO A C 1
ATOM 2858 O O . PRO A 1 354 ? -16.719 26.867 -10.849 1.00 29.38 354 PRO A O 1
ATOM 2861 N N . TYR A 1 355 ? -18.510 27.640 -11.985 1.00 29.73 355 TYR A N 1
ATOM 2862 C CA . TYR A 1 355 ? -18.381 26.874 -13.220 1.00 29.73 355 TYR A CA 1
ATOM 2863 C C . TYR A 1 355 ? -17.148 27.348 -14.008 1.00 29.73 355 TYR A C 1
ATOM 2865 O O . TYR A 1 355 ? -17.284 28.038 -15.010 1.00 29.73 355 TYR A O 1
ATOM 2873 N N . GLU A 1 356 ? -15.941 27.022 -13.544 1.00 26.33 356 GLU A N 1
ATOM 2874 C CA . GLU A 1 356 ? -14.702 27.198 -14.314 1.00 26.33 356 GLU A CA 1
ATOM 2875 C C . GLU A 1 356 ? -13.516 26.451 -13.671 1.00 26.33 356 GLU A C 1
ATOM 2877 O O . GLU A 1 356 ? -12.483 27.025 -13.355 1.00 26.33 356 GLU A O 1
ATOM 2882 N N . TYR A 1 357 ? -13.635 25.134 -13.477 1.00 32.03 357 TYR A N 1
ATOM 2883 C CA . TYR A 1 357 ? -12.458 24.284 -13.260 1.00 32.03 357 TYR A CA 1
ATOM 2884 C C . TYR A 1 357 ? -12.218 23.432 -14.503 1.00 32.03 357 TYR A C 1
ATOM 2886 O O . TYR A 1 357 ? -12.639 22.283 -14.608 1.00 32.03 357 TYR A O 1
ATOM 2894 N N . THR A 1 358 ? -11.510 24.002 -15.476 1.00 27.16 358 THR A N 1
ATOM 2895 C CA . THR A 1 358 ? -10.686 23.197 -16.381 1.00 27.16 358 THR A CA 1
ATOM 2896 C C . THR A 1 358 ? -9.574 22.559 -15.548 1.00 27.16 358 THR A C 1
ATOM 2898 O O . THR A 1 358 ? -8.537 23.176 -15.320 1.00 27.16 358 THR A O 1
ATOM 2901 N N . LEU A 1 359 ? -9.822 21.347 -15.045 1.00 36.56 359 LEU A N 1
ATOM 2902 C CA . LEU A 1 359 ? -8.851 20.530 -14.317 1.00 36.56 359 LEU A CA 1
ATOM 2903 C C . LEU A 1 359 ? -7.689 20.145 -15.245 1.00 36.56 359 LEU A C 1
ATOM 2905 O O . LEU A 1 359 ? -7.855 19.355 -16.174 1.00 36.56 359 LEU A O 1
ATOM 2909 N N . SER A 1 360 ? -6.498 20.691 -14.991 1.00 35.16 360 SER A N 1
ATOM 2910 C CA . SER A 1 360 ? -5.255 20.067 -15.439 1.00 35.16 360 SER A CA 1
ATOM 2911 C C . SER A 1 360 ? -4.974 18.891 -14.505 1.00 35.16 360 SER A C 1
ATOM 2913 O O . SER A 1 360 ? -4.538 19.094 -13.372 1.00 35.16 360 SER A O 1
ATOM 2915 N N . CYS A 1 361 ? -5.258 17.670 -14.954 1.00 41.03 361 CYS A N 1
ATOM 2916 C CA . CYS A 1 361 ? -4.841 16.452 -14.260 1.00 41.03 361 CYS A CA 1
ATOM 2917 C C . CYS A 1 361 ? -3.311 16.313 -14.377 1.00 41.03 361 CYS A C 1
ATOM 2919 O O . CYS A 1 361 ? -2.821 15.641 -15.281 1.00 41.03 361 CYS A O 1
ATOM 2921 N N . ASN A 1 362 ? -2.568 16.997 -13.502 1.00 36.22 362 ASN A N 1
ATOM 2922 C CA . ASN A 1 362 ? -1.144 16.751 -13.280 1.00 36.22 362 ASN A CA 1
ATOM 2923 C C . ASN A 1 362 ? -0.982 15.702 -12.168 1.00 36.22 362 ASN A C 1
ATOM 2925 O O . ASN A 1 362 ? -1.801 15.615 -11.258 1.00 36.22 362 ASN A O 1
ATOM 2929 N N . SER A 1 363 ? 0.084 14.915 -12.256 1.00 45.56 363 SER A N 1
ATOM 2930 C CA . SER A 1 363 ? 0.416 13.686 -11.508 1.00 45.56 363 SER A CA 1
ATOM 2931 C C . SER A 1 363 ? 0.549 13.793 -9.977 1.00 45.56 363 SER A C 1
ATOM 2933 O O . SER A 1 363 ? 0.822 12.785 -9.331 1.00 45.56 363 SER A O 1
ATOM 2935 N N . ASN A 1 364 ? 0.332 14.966 -9.375 1.00 43.97 364 ASN A N 1
ATOM 2936 C CA . ASN A 1 364 ? 0.356 15.165 -7.926 1.00 43.97 364 ASN A CA 1
ATOM 2937 C C . ASN A 1 364 ? -0.869 15.970 -7.479 1.00 43.97 364 ASN A C 1
ATOM 2939 O O . ASN A 1 364 ? -1.110 17.064 -7.999 1.00 43.97 364 ASN A O 1
ATOM 2943 N N . LEU A 1 365 ? -1.594 15.475 -6.466 1.00 56.78 365 LEU A N 1
ATOM 2944 C CA . LEU A 1 365 ? -2.563 16.292 -5.734 1.00 56.78 365 LEU A CA 1
ATOM 2945 C C . LEU A 1 365 ? -1.813 17.403 -5.001 1.00 56.78 365 LEU A C 1
ATOM 2947 O O . LEU A 1 365 ? -1.239 17.190 -3.937 1.00 56.78 365 LEU A O 1
ATOM 2951 N N . LEU A 1 366 ? -1.808 18.593 -5.588 1.00 55.72 366 LEU A N 1
ATOM 2952 C CA . LEU A 1 366 ? -1.221 19.782 -4.991 1.00 55.72 366 LEU A CA 1
ATOM 2953 C C . LEU A 1 366 ? -2.339 20.745 -4.609 1.00 55.72 366 LEU A C 1
ATOM 2955 O O . LEU A 1 366 ? -3.113 21.183 -5.458 1.00 55.72 366 LEU A O 1
ATOM 2959 N N . PHE A 1 367 ? -2.383 21.105 -3.328 1.00 67.94 367 PHE A N 1
ATOM 2960 C CA . PHE A 1 367 ? -3.290 22.113 -2.791 1.00 67.94 367 PHE A CA 1
ATOM 2961 C C . PHE A 1 367 ? -2.503 23.405 -2.527 1.00 67.94 367 PHE A C 1
ATOM 2963 O O . PHE A 1 367 ? -1.947 23.579 -1.436 1.00 67.94 367 PHE A O 1
ATOM 2970 N N . PRO A 1 368 ? -2.367 24.306 -3.519 1.00 57.44 368 PRO A N 1
ATOM 2971 C CA . PRO A 1 368 ? -1.617 25.542 -3.339 1.00 57.44 368 PRO A CA 1
ATOM 2972 C C . PRO A 1 368 ? -2.253 26.405 -2.244 1.00 57.44 368 PRO A C 1
ATOM 2974 O O . PRO A 1 368 ? -3.461 26.630 -2.227 1.00 57.44 368 PRO A O 1
ATOM 2977 N N . GLY A 1 369 ? -1.421 26.883 -1.317 1.00 65.56 369 GLY A N 1
ATOM 2978 C CA . GLY A 1 369 ? -1.855 27.731 -0.208 1.00 65.56 369 GLY A CA 1
ATOM 2979 C C . GLY A 1 369 ? -2.641 27.012 0.891 1.00 65.56 369 GLY A C 1
ATOM 2980 O O . GLY A 1 369 ? -3.232 27.702 1.714 1.00 65.56 369 GLY A O 1
ATOM 2981 N N . HIS A 1 370 ? -2.677 25.673 0.933 1.00 77.31 370 HIS A N 1
ATOM 2982 C CA . HIS A 1 370 ? -3.308 24.954 2.042 1.00 77.31 370 HIS A CA 1
ATOM 2983 C C . HIS A 1 370 ? -2.767 25.407 3.404 1.00 77.31 370 HIS A C 1
ATOM 2985 O O . HIS A 1 370 ? -1.602 25.773 3.550 1.00 77.31 370 HIS A O 1
ATOM 2991 N N . LYS A 1 371 ? -3.631 25.380 4.417 1.00 83.75 371 LYS A N 1
ATOM 2992 C CA . LYS A 1 371 ? -3.283 25.749 5.785 1.00 83.75 371 LYS A CA 1
ATOM 2993 C C . LYS A 1 371 ? -3.439 24.545 6.696 1.00 83.75 371 LYS A C 1
ATOM 2995 O O . LYS A 1 371 ? -4.547 24.035 6.852 1.00 83.75 371 LYS A O 1
ATOM 3000 N N . ILE A 1 372 ? -2.352 24.145 7.346 1.00 87.50 372 ILE A N 1
ATOM 3001 C CA . ILE A 1 372 ? -2.364 23.058 8.326 1.00 87.50 372 ILE A CA 1
ATOM 3002 C C . ILE A 1 372 ? -3.264 23.450 9.509 1.00 87.50 372 ILE A C 1
ATOM 3004 O O . ILE A 1 372 ? -3.137 24.525 10.102 1.00 87.50 372 ILE A O 1
ATOM 3008 N N . MET A 1 373 ? -4.221 22.581 9.821 1.00 88.50 373 MET A N 1
ATOM 3009 C CA . MET A 1 373 ? -5.114 22.679 10.975 1.00 88.50 373 MET A CA 1
ATOM 3010 C C . MET A 1 373 ? -4.533 21.944 12.181 1.00 88.50 373 MET A C 1
ATOM 3012 O O . MET A 1 373 ? -4.594 22.450 13.303 1.00 88.50 373 MET A O 1
ATOM 3016 N N . GLU A 1 374 ? -4.004 20.744 11.958 1.00 90.25 374 GLU A N 1
ATOM 3017 C CA . GLU A 1 374 ? -3.327 19.939 12.968 1.00 90.25 374 GLU A CA 1
ATOM 3018 C C . GLU A 1 374 ? -2.375 18.960 12.277 1.00 90.25 374 GLU A C 1
ATOM 3020 O O . GLU A 1 374 ? -2.800 18.228 11.390 1.00 90.25 374 GLU A O 1
ATOM 3025 N N . GLU A 1 375 ? -1.124 18.947 12.726 1.00 89.56 375 GLU A N 1
ATOM 3026 C CA . GLU A 1 375 ? -0.060 18.030 12.305 1.00 89.56 375 GLU A CA 1
ATOM 3027 C C . GLU A 1 375 ? 0.406 17.255 13.538 1.00 89.56 375 GLU A C 1
ATOM 3029 O O . GLU A 1 375 ? 0.556 17.824 14.632 1.00 89.56 375 GLU A O 1
ATOM 3034 N N . PHE A 1 376 ? 0.584 15.947 13.391 1.00 85.69 376 PHE A N 1
ATOM 3035 C CA . PHE A 1 376 ? 1.128 15.091 14.438 1.00 85.69 376 PHE A CA 1
ATOM 3036 C C . PHE A 1 376 ? 1.712 13.800 13.864 1.00 85.69 376 PHE A C 1
ATOM 3038 O O . PHE A 1 376 ? 1.345 13.336 12.791 1.00 85.69 376 PHE A O 1
ATOM 3045 N N . GLU A 1 377 ? 2.604 13.183 14.633 1.00 82.62 377 GLU A N 1
ATOM 3046 C CA . GLU A 1 377 ? 3.208 11.894 14.304 1.00 82.62 377 GLU A CA 1
ATOM 3047 C C . GLU A 1 377 ? 2.630 10.809 15.217 1.00 82.62 377 GLU A C 1
ATOM 3049 O O . GLU A 1 377 ? 2.515 10.993 16.438 1.00 82.62 377 GLU A O 1
ATOM 3054 N N . THR A 1 378 ? 2.240 9.681 14.628 1.00 78.94 378 THR A N 1
ATOM 3055 C CA . THR A 1 378 ? 1.746 8.511 15.361 1.00 78.94 378 THR A CA 1
ATOM 3056 C C . THR A 1 378 ? 2.896 7.525 15.571 1.00 78.94 378 THR A C 1
ATOM 3058 O O . THR A 1 378 ? 4.046 7.792 15.236 1.00 78.94 378 THR A O 1
ATOM 3061 N N . LEU A 1 379 ? 2.629 6.349 16.145 1.00 76.00 379 LEU A N 1
ATOM 3062 C CA . LEU A 1 379 ? 3.649 5.291 16.201 1.00 76.00 379 LEU A CA 1
ATOM 3063 C C . LEU A 1 379 ? 3.954 4.674 14.822 1.00 76.00 379 LEU A C 1
ATOM 3065 O O . LEU A 1 379 ? 4.848 3.829 14.738 1.00 76.00 379 LEU A O 1
ATOM 3069 N N . TYR A 1 380 ? 3.191 5.038 13.787 1.00 75.69 380 TYR A N 1
ATOM 3070 C CA . TYR A 1 380 ? 3.174 4.356 12.497 1.00 75.69 380 TYR A CA 1
ATOM 3071 C C . TYR A 1 380 ? 3.407 5.284 11.301 1.00 75.69 380 TYR A C 1
ATOM 3073 O O . TYR A 1 380 ? 4.069 4.844 10.366 1.00 75.69 380 TYR A O 1
ATOM 3081 N N . GLN A 1 381 ? 2.879 6.512 11.324 1.00 75.06 381 GLN A N 1
ATOM 3082 C CA . GLN A 1 381 ? 2.858 7.421 10.169 1.00 75.06 381 GLN A CA 1
ATOM 3083 C C . GLN A 1 381 ? 2.753 8.897 10.591 1.00 75.06 381 GLN A C 1
ATOM 3085 O O . GLN A 1 381 ? 2.364 9.199 11.728 1.00 75.06 381 GLN A O 1
ATOM 3090 N N . SER A 1 382 ? 3.077 9.819 9.681 1.00 81.69 382 SER A N 1
ATOM 3091 C CA . SER A 1 382 ? 2.776 11.248 9.851 1.00 81.69 382 SER A CA 1
ATOM 3092 C C . SER A 1 382 ? 1.344 11.551 9.409 1.00 81.69 382 SER A C 1
ATOM 3094 O O . SER A 1 382 ? 0.870 10.998 8.415 1.00 81.69 382 SER A O 1
ATOM 3096 N N . VAL A 1 383 ? 0.640 12.406 10.155 1.00 85.88 383 VAL A N 1
ATOM 3097 C CA . VAL A 1 383 ? -0.772 12.728 9.916 1.00 85.88 383 VAL A CA 1
ATOM 3098 C C . VAL A 1 383 ? -0.985 14.232 9.904 1.00 85.88 383 VAL A C 1
ATOM 3100 O O . VAL A 1 383 ? -0.798 14.896 10.928 1.00 85.88 383 VAL A O 1
ATOM 3103 N N . ASP A 1 384 ? -1.510 14.722 8.785 1.00 89.44 384 ASP A N 1
ATOM 3104 C CA . ASP A 1 384 ? -1.799 16.131 8.563 1.00 89.44 384 ASP A CA 1
ATOM 3105 C C . ASP A 1 384 ? -3.269 16.331 8.205 1.00 89.44 384 ASP A C 1
ATOM 3107 O O . ASP A 1 384 ? -3.817 15.714 7.291 1.00 89.44 384 ASP A O 1
ATOM 3111 N N . TYR A 1 385 ? -3.921 17.234 8.932 1.00 90.81 385 TYR A N 1
ATOM 3112 C CA . TYR A 1 385 ? -5.200 17.803 8.529 1.00 90.81 385 TYR A CA 1
ATOM 3113 C C . TYR A 1 385 ? -4.951 19.220 8.059 1.00 90.81 385 TYR A C 1
ATOM 3115 O O . TYR A 1 385 ? -4.437 20.040 8.824 1.00 90.81 385 TYR A O 1
ATOM 3123 N N . PHE A 1 386 ? -5.362 19.541 6.840 1.00 89.62 386 PHE A N 1
ATOM 3124 C CA . PHE A 1 386 ? -5.242 20.888 6.297 1.00 89.62 386 PHE A CA 1
ATOM 3125 C C . PHE A 1 386 ? -6.550 21.359 5.678 1.00 89.62 386 PHE A C 1
ATOM 3127 O O . PHE A 1 386 ? -7.381 20.564 5.250 1.00 89.62 386 PHE A O 1
ATOM 3134 N N . VAL A 1 387 ? -6.724 22.677 5.635 1.00 90.00 387 VAL A N 1
ATOM 3135 C CA . VAL A 1 387 ? -7.828 23.332 4.937 1.00 90.00 387 VAL A CA 1
ATOM 3136 C C . VAL A 1 387 ? -7.316 23.987 3.663 1.00 90.00 387 VAL A C 1
ATOM 3138 O O . VAL A 1 387 ? -6.266 24.632 3.665 1.00 90.00 387 VAL A O 1
ATOM 3141 N N . VAL A 1 388 ? -8.066 23.850 2.581 1.00 83.38 388 VAL A N 1
ATOM 3142 C CA . VAL A 1 388 ? -7.805 24.477 1.288 1.00 83.38 388 VAL A CA 1
ATOM 3143 C C . VAL A 1 388 ? -8.476 25.858 1.278 1.00 83.38 388 VAL A C 1
ATOM 3145 O O . VAL A 1 388 ? -9.704 25.931 1.296 1.00 83.38 388 VAL A O 1
ATOM 3148 N N . PRO A 1 389 ? -7.745 26.992 1.267 1.00 75.94 389 PRO A N 1
ATOM 3149 C CA . PRO A 1 389 ? -8.378 28.302 1.434 1.00 75.94 389 PRO A CA 1
ATOM 3150 C C . PRO A 1 389 ? -9.265 28.732 0.275 1.00 75.94 389 PRO A C 1
ATOM 3152 O O . PRO A 1 389 ? -10.136 29.573 0.481 1.00 75.94 389 PRO A O 1
ATOM 3155 N N . SER A 1 390 ? -9.034 28.202 -0.932 1.00 74.31 390 SER A N 1
ATOM 3156 C CA . SER A 1 390 ? -9.818 28.570 -2.113 1.00 74.31 390 SER A CA 1
ATOM 3157 C C . SER A 1 390 ? -11.298 28.265 -1.935 1.00 74.31 390 SER A C 1
ATOM 3159 O O . SER A 1 390 ? -12.135 28.959 -2.504 1.00 74.31 390 SER A O 1
ATOM 3161 N N . ASP A 1 391 ? -11.623 27.224 -1.172 1.00 77.19 391 ASP A N 1
ATOM 3162 C CA . ASP A 1 391 ? -12.981 26.709 -1.111 1.00 77.19 391 ASP A CA 1
ATOM 3163 C C . ASP A 1 391 ? -13.374 26.127 0.264 1.00 77.19 391 ASP A C 1
ATOM 3165 O O . ASP A 1 391 ? -14.514 25.695 0.442 1.00 77.19 391 ASP A O 1
ATOM 3169 N N . GLY A 1 392 ? -12.468 26.159 1.241 1.00 82.75 392 GLY A N 1
ATOM 3170 C CA . GLY A 1 392 ? -12.688 25.727 2.618 1.00 82.75 392 GLY A CA 1
ATOM 3171 C C . GLY A 1 392 ? -12.705 24.212 2.822 1.00 82.75 392 GLY A C 1
ATOM 3172 O O . GLY A 1 392 ? -13.107 23.783 3.903 1.00 82.75 392 GLY A O 1
ATOM 3173 N N . ASP A 1 393 ? -12.318 23.406 1.824 1.00 86.50 393 ASP A N 1
ATOM 3174 C CA . ASP A 1 393 ? -12.305 21.944 1.956 1.00 86.50 393 ASP A CA 1
ATOM 3175 C C . ASP A 1 393 ? -11.256 21.493 2.980 1.00 86.50 393 ASP A C 1
ATOM 3177 O O . ASP A 1 393 ? -10.142 22.015 3.004 1.00 86.50 393 ASP A O 1
ATOM 3181 N N . VAL A 1 394 ? -11.609 20.531 3.831 1.00 90.31 394 VAL A N 1
ATOM 3182 C CA . VAL A 1 394 ? -10.680 19.926 4.792 1.00 90.31 394 VAL A CA 1
ATOM 3183 C C . VAL A 1 394 ? -10.211 18.592 4.236 1.00 90.31 394 VAL A C 1
ATOM 3185 O O . VAL A 1 394 ? -11.033 17.764 3.846 1.00 90.31 394 VAL A O 1
ATOM 3188 N N . CYS A 1 395 ? -8.903 18.375 4.235 1.00 89.00 395 CYS A N 1
ATOM 3189 C CA . CYS A 1 395 ? -8.252 17.185 3.710 1.00 89.00 395 CYS A CA 1
ATOM 3190 C C . CYS A 1 395 ? -7.461 16.458 4.797 1.00 89.00 395 CYS A C 1
ATOM 3192 O O . CYS A 1 395 ? -6.922 17.091 5.709 1.00 89.00 395 CYS A O 1
ATOM 3194 N N . LEU A 1 396 ? -7.393 15.134 4.667 1.00 89.75 396 LEU A N 1
ATOM 3195 C CA . LEU A 1 396 ? -6.538 14.238 5.437 1.00 89.75 396 LEU A CA 1
ATOM 3196 C C . LEU A 1 396 ? -5.366 13.797 4.566 1.00 89.75 396 LEU A C 1
ATOM 3198 O O . LEU A 1 396 ? -5.557 13.258 3.474 1.00 89.75 396 LEU A O 1
ATOM 3202 N N . GLU A 1 397 ? -4.166 13.968 5.090 1.00 85.56 397 GLU A N 1
ATOM 3203 C CA . GLU A 1 397 ? -2.914 13.536 4.496 1.00 85.56 397 GLU A CA 1
ATOM 3204 C C . GLU A 1 397 ? -2.179 12.593 5.462 1.00 85.56 397 GLU A C 1
ATOM 3206 O O . GLU A 1 397 ? -2.067 12.869 6.656 1.00 85.56 397 GLU A O 1
ATOM 3211 N N . LEU A 1 398 ? -1.734 11.443 4.946 1.00 81.69 398 LEU A N 1
ATOM 3212 C CA . LEU A 1 398 ? -0.986 10.412 5.679 1.00 81.69 398 LEU A CA 1
ATOM 3213 C C . LEU A 1 398 ? 0.330 10.139 4.952 1.00 81.69 398 LEU A C 1
ATOM 3215 O O . LEU A 1 398 ? 0.306 9.906 3.743 1.00 81.69 398 LEU A O 1
ATOM 3219 N N . ASP A 1 399 ? 1.468 10.195 5.650 1.00 77.75 399 ASP A N 1
ATOM 3220 C CA . ASP A 1 399 ? 2.821 10.105 5.055 1.00 77.75 399 ASP A CA 1
ATOM 3221 C C . ASP A 1 399 ? 2.980 11.005 3.817 1.00 77.75 399 ASP A C 1
ATOM 3223 O O . ASP A 1 399 ? 3.570 10.679 2.778 1.00 77.75 399 ASP A O 1
ATOM 3227 N N . SER A 1 400 ? 2.377 12.181 3.953 1.00 71.31 400 SER A N 1
ATOM 3228 C CA . SER A 1 400 ? 2.299 13.231 2.963 1.00 71.31 400 SER A CA 1
ATOM 3229 C C . SER A 1 400 ? 1.527 12.881 1.666 1.00 71.31 400 SER A C 1
ATOM 3231 O O . SER A 1 400 ? 1.638 13.565 0.642 1.00 71.31 400 SER A O 1
ATOM 3233 N N . VAL A 1 401 ? 0.753 11.793 1.672 1.00 74.38 401 VAL A N 1
ATOM 3234 C CA . VAL A 1 401 ? -0.192 11.411 0.613 1.00 74.38 401 VAL A CA 1
ATOM 3235 C C . VAL A 1 401 ? -1.604 11.797 1.040 1.00 74.38 401 VAL A C 1
ATOM 3237 O O . VAL A 1 401 ? -2.107 11.317 2.059 1.00 74.38 401 VAL A O 1
ATOM 3240 N N . VAL A 1 402 ? -2.264 12.630 0.237 1.00 80.81 402 VAL A N 1
ATOM 3241 C CA . VAL A 1 402 ? -3.664 13.014 0.455 1.00 80.81 402 VAL A CA 1
ATOM 3242 C C . VAL A 1 402 ? -4.552 11.785 0.293 1.00 80.81 402 VAL A C 1
ATOM 3244 O O . VAL A 1 402 ? -4.598 11.187 -0.778 1.00 80.81 402 VAL A O 1
ATOM 3247 N N . GLN A 1 403 ? -5.250 11.417 1.363 1.00 83.62 403 GLN A N 1
ATOM 3248 C CA . GLN A 1 403 ? -6.133 10.252 1.399 1.00 83.62 403 GLN A CA 1
ATOM 3249 C C . GLN A 1 403 ? -7.554 10.618 0.974 1.00 83.62 403 GLN A C 1
ATOM 3251 O O . GLN A 1 403 ? -8.166 9.938 0.158 1.00 83.62 403 GLN A O 1
ATOM 3256 N N . THR A 1 404 ? -8.096 11.693 1.547 1.00 85.69 404 THR A N 1
ATOM 3257 C CA . THR A 1 404 ? -9.488 12.104 1.336 1.00 85.69 404 THR A CA 1
ATOM 3258 C C . THR A 1 404 ? -9.676 13.580 1.685 1.00 85.69 404 THR A C 1
ATOM 3260 O O . THR A 1 404 ? -8.972 14.106 2.547 1.00 85.69 404 THR A O 1
ATOM 3263 N N . CYS A 1 405 ? -10.643 14.250 1.054 1.00 86.69 405 CYS A N 1
ATOM 3264 C CA . CYS A 1 405 ? -11.122 15.569 1.473 1.00 86.69 405 CYS A CA 1
ATOM 3265 C C . CYS A 1 405 ? -12.648 15.589 1.598 1.00 86.69 405 CYS A C 1
ATOM 3267 O O . CYS A 1 405 ? -13.366 14.787 0.986 1.00 86.69 405 CYS A O 1
ATOM 3269 N N . THR A 1 406 ? -13.172 16.508 2.408 1.00 83.50 406 THR A N 1
ATOM 3270 C CA . THR A 1 406 ? -14.598 16.540 2.752 1.00 83.50 406 THR A CA 1
ATOM 3271 C C . THR A 1 406 ? -15.514 16.743 1.546 1.00 83.50 406 THR A C 1
ATOM 3273 O O . THR A 1 406 ? -16.580 16.123 1.506 1.00 83.50 406 THR A O 1
ATOM 3276 N N . LYS A 1 407 ? -15.124 17.538 0.540 1.00 77.44 407 LYS A N 1
ATOM 3277 C CA . LYS A 1 407 ? -16.007 17.849 -0.599 1.00 77.44 407 LYS A CA 1
ATOM 3278 C C . LYS A 1 407 ? -16.163 16.727 -1.610 1.00 77.44 407 LYS A C 1
ATOM 3280 O O . LYS A 1 407 ? -17.225 16.625 -2.219 1.00 77.44 407 LYS A O 1
ATOM 3285 N N . TYR A 1 408 ? -15.160 15.870 -1.788 1.00 76.62 408 TYR A N 1
ATOM 3286 C CA . TYR A 1 408 ? -15.265 14.760 -2.741 1.00 76.62 408 TYR A CA 1
ATOM 3287 C C . TYR A 1 408 ? -15.561 13.410 -2.107 1.00 76.62 408 TYR A C 1
ATOM 3289 O O . TYR A 1 408 ? -15.750 12.444 -2.842 1.00 76.62 408 TYR A O 1
ATOM 3297 N N . ARG A 1 409 ? -15.734 13.363 -0.783 1.00 78.19 409 ARG A N 1
ATOM 3298 C CA . ARG A 1 409 ? -16.175 12.195 -0.013 1.00 78.19 409 ARG A CA 1
ATOM 3299 C C . ARG A 1 409 ? -17.110 11.218 -0.753 1.00 78.19 409 ARG A C 1
ATOM 3301 O O . ARG A 1 409 ? -16.772 10.032 -0.756 1.00 78.19 409 ARG A O 1
ATOM 3308 N N . PRO A 1 410 ? -18.253 11.628 -1.352 1.00 79.06 410 PRO A N 1
ATOM 3309 C CA . PRO A 1 410 ? -19.161 10.663 -1.973 1.00 79.06 410 PRO A CA 1
ATOM 3310 C C . PRO A 1 410 ? -18.543 9.957 -3.191 1.00 79.06 410 PRO A C 1
ATOM 3312 O O . PRO A 1 410 ? -18.867 8.805 -3.446 1.00 79.06 410 PRO A O 1
ATOM 3315 N N . HIS A 1 411 ? -17.609 10.584 -3.908 1.00 81.19 411 HIS A N 1
ATOM 3316 C CA . HIS A 1 411 ? -17.046 10.030 -5.143 1.00 81.19 411 HIS A CA 1
ATOM 3317 C C . HIS A 1 411 ? -16.248 8.752 -4.900 1.00 81.19 411 HIS A C 1
ATOM 3319 O O . HIS A 1 411 ? -16.303 7.847 -5.718 1.00 81.19 411 HIS A O 1
ATOM 3325 N N . TYR A 1 412 ? -15.553 8.640 -3.769 1.00 85.75 412 TYR A N 1
ATOM 3326 C CA . TYR A 1 412 ? -14.837 7.413 -3.423 1.00 85.75 412 TYR A CA 1
ATOM 3327 C C . TYR A 1 412 ? -15.701 6.461 -2.589 1.00 85.75 412 TYR A C 1
ATOM 3329 O O . TYR A 1 412 ? -15.860 5.291 -2.931 1.00 85.75 412 TYR A O 1
ATOM 3337 N N . HIS A 1 413 ? -16.308 6.962 -1.510 1.00 89.94 413 HIS A N 1
ATOM 3338 C CA . HIS A 1 413 ? -16.928 6.109 -0.494 1.00 89.94 413 HIS A CA 1
ATOM 3339 C C . HIS A 1 413 ? -18.320 5.612 -0.889 1.00 89.94 413 HIS A C 1
ATOM 3341 O O . HIS A 1 413 ? -18.625 4.440 -0.671 1.00 89.94 413 HIS A O 1
ATOM 3347 N N . GLU A 1 414 ? -19.153 6.470 -1.496 1.00 87.62 414 GLU A N 1
ATOM 3348 C CA . GLU A 1 414 ? -20.477 6.055 -1.982 1.00 87.62 414 GLU A CA 1
ATOM 3349 C C . GLU A 1 414 ? -20.299 5.047 -3.117 1.00 87.62 414 GLU A C 1
ATOM 3351 O O . GLU A 1 414 ? -20.916 3.988 -3.103 1.00 87.62 414 GLU A O 1
ATOM 3356 N N . LEU A 1 415 ? -19.385 5.308 -4.060 1.00 86.38 415 LEU A N 1
ATOM 3357 C CA . LEU A 1 415 ? -19.085 4.350 -5.125 1.00 86.38 415 LEU A CA 1
ATOM 3358 C C . LEU A 1 415 ? -18.484 3.049 -4.572 1.00 86.38 415 LEU A C 1
ATOM 3360 O O . LEU A 1 415 ? -18.924 1.970 -4.959 1.00 86.38 415 LEU A O 1
ATOM 3364 N N . GLY A 1 416 ? -17.540 3.122 -3.633 1.00 88.94 416 GLY A N 1
ATOM 3365 C CA . GLY A 1 416 ? -16.894 1.945 -3.051 1.00 88.94 416 GLY A CA 1
ATOM 3366 C C . GLY A 1 416 ? -17.805 1.050 -2.216 1.00 88.94 416 GLY A C 1
ATOM 3367 O O . GLY A 1 416 ? -17.565 -0.155 -2.147 1.00 88.94 416 GLY A O 1
ATOM 3368 N N . MET A 1 417 ? -18.864 1.603 -1.623 1.00 92.06 417 MET A N 1
ATOM 3369 C CA . MET A 1 417 ? -19.834 0.847 -0.828 1.00 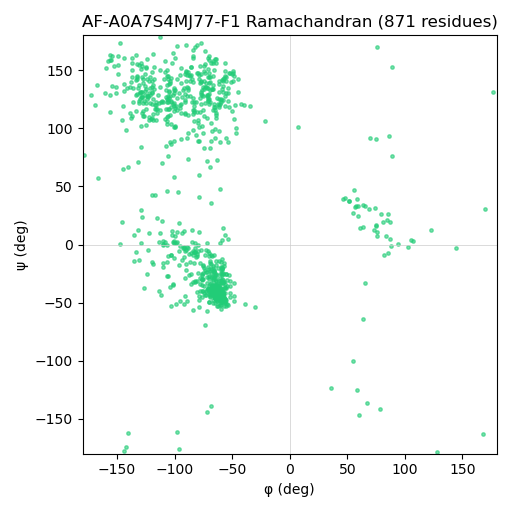92.06 417 MET A CA 1
ATOM 3370 C C . MET A 1 417 ? -21.098 0.492 -1.622 1.00 92.06 417 MET A C 1
ATOM 3372 O O . MET A 1 417 ? -21.499 -0.673 -1.688 1.00 92.06 417 MET A O 1
ATOM 3376 N N . ASP A 1 418 ? -21.730 1.473 -2.264 1.00 90.31 418 ASP A N 1
ATOM 3377 C CA . ASP A 1 418 ? -23.053 1.298 -2.863 1.00 90.31 418 ASP A CA 1
ATOM 3378 C C . ASP A 1 418 ? -23.005 0.650 -4.242 1.00 90.31 418 ASP A C 1
ATOM 3380 O O . ASP A 1 418 ? -23.929 -0.086 -4.599 1.00 90.31 418 ASP A O 1
ATOM 3384 N N . PHE A 1 419 ? -21.947 0.872 -5.029 1.00 90.19 419 PHE A N 1
ATOM 3385 C CA . PHE A 1 419 ? -21.808 0.195 -6.317 1.00 90.19 419 PHE A CA 1
ATOM 3386 C C . PHE A 1 419 ? -21.751 -1.338 -6.173 1.00 90.19 419 PHE A C 1
ATOM 3388 O O . PHE A 1 419 ? -22.571 -2.010 -6.806 1.00 90.19 419 PHE A O 1
ATOM 3395 N N . PRO A 1 420 ? -20.881 -1.929 -5.327 1.00 93.31 420 PRO A N 1
ATOM 3396 C CA . PRO A 1 420 ? -20.876 -3.375 -5.114 1.00 93.31 420 PRO A CA 1
ATOM 3397 C C . PRO A 1 420 ? -22.151 -3.865 -4.417 1.00 93.31 420 PRO A C 1
ATOM 3399 O O . PRO A 1 420 ? -22.665 -4.927 -4.774 1.00 93.31 420 PRO A O 1
ATOM 3402 N N . ALA A 1 421 ? -22.729 -3.089 -3.492 1.00 93.62 421 ALA A N 1
ATOM 3403 C CA . ALA A 1 421 ? -23.969 -3.461 -2.810 1.00 93.62 421 ALA A CA 1
ATOM 3404 C C . ALA A 1 421 ? -25.145 -3.702 -3.771 1.00 93.62 421 ALA A C 1
ATOM 3406 O O . ALA A 1 421 ? -25.989 -4.558 -3.496 1.00 93.62 421 ALA A O 1
ATOM 3407 N N . ARG A 1 422 ? -25.193 -3.024 -4.929 1.00 90.38 422 ARG A N 1
ATOM 3408 C CA . ARG A 1 422 ? -26.223 -3.247 -5.969 1.00 90.38 422 ARG A CA 1
ATOM 3409 C C . ARG A 1 422 ? -26.254 -4.680 -6.499 1.00 90.38 422 ARG A C 1
ATOM 3411 O O . ARG A 1 422 ? -27.271 -5.098 -7.045 1.00 90.38 422 ARG A O 1
ATOM 3418 N N . TYR A 1 423 ? -25.180 -5.441 -6.338 1.00 92.44 423 TYR A N 1
ATOM 3419 C CA . TYR A 1 423 ? -25.091 -6.830 -6.788 1.00 92.44 423 TYR A CA 1
ATOM 3420 C C . TYR A 1 423 ? -25.371 -7.847 -5.672 1.00 92.44 423 TYR A C 1
ATOM 3422 O O . TYR A 1 423 ? -25.151 -9.044 -5.849 1.00 92.44 423 TYR A O 1
ATOM 3430 N N . ILE A 1 424 ? -25.859 -7.380 -4.519 1.00 92.50 424 ILE A N 1
ATOM 3431 C CA . ILE A 1 424 ? -26.226 -8.205 -3.367 1.00 92.50 424 ILE A CA 1
ATOM 3432 C C . ILE A 1 424 ? -27.696 -7.956 -3.028 1.00 92.50 424 ILE A C 1
ATOM 3434 O O . ILE A 1 424 ? -28.172 -6.826 -3.048 1.00 92.50 424 ILE A O 1
ATOM 3438 N N . ASP A 1 425 ? -28.429 -9.010 -2.666 1.00 90.62 425 ASP A N 1
ATOM 3439 C CA . ASP A 1 425 ? -29.853 -8.900 -2.335 1.00 90.62 425 ASP A CA 1
ATOM 3440 C C . ASP A 1 425 ? -30.147 -8.122 -1.045 1.00 90.62 425 ASP A C 1
ATOM 3442 O O . ASP A 1 425 ? -31.163 -7.434 -0.966 1.00 90.62 425 ASP A O 1
ATOM 3446 N N . SER A 1 426 ? -29.310 -8.237 -0.020 1.00 92.75 426 SER A N 1
ATOM 3447 C CA . SER A 1 426 ? -29.461 -7.544 1.265 1.00 92.75 426 SER A CA 1
ATOM 3448 C C . SER A 1 426 ? -28.082 -7.400 1.903 1.00 92.75 426 SER A C 1
ATOM 3450 O O . SER A 1 426 ? -27.289 -8.345 1.866 1.00 92.75 426 SER A O 1
ATOM 3452 N N . VAL A 1 427 ? -27.800 -6.215 2.444 1.00 95.94 427 VAL A N 1
ATOM 3453 C CA . VAL A 1 427 ? -26.530 -5.872 3.093 1.00 95.94 427 VAL A CA 1
ATOM 3454 C C . VAL A 1 427 ? -26.743 -5.894 4.603 1.00 95.94 427 VAL A C 1
ATOM 3456 O O . VAL A 1 427 ? -27.352 -4.986 5.165 1.00 95.94 427 VAL A O 1
ATOM 3459 N N . LYS A 1 428 ? -26.259 -6.953 5.249 1.00 97.44 428 LYS A N 1
ATOM 3460 C CA . LYS A 1 428 ? -26.411 -7.236 6.682 1.00 97.44 428 LYS A CA 1
ATOM 3461 C C . LYS A 1 428 ? -25.086 -7.182 7.424 1.00 97.44 428 LYS A C 1
ATOM 3463 O O . LYS A 1 428 ? -25.036 -6.711 8.556 1.00 97.44 428 LYS A O 1
ATOM 3468 N N . ARG A 1 429 ? -24.022 -7.705 6.821 1.00 98.25 429 ARG A N 1
ATOM 3469 C CA . ARG A 1 429 ? -22.703 -7.871 7.431 1.00 98.25 429 ARG A CA 1
ATOM 3470 C C . ARG A 1 429 ? -21.644 -7.268 6.524 1.00 98.25 429 ARG A C 1
ATOM 3472 O O . ARG A 1 429 ? -21.386 -7.790 5.441 1.00 98.25 429 ARG A O 1
ATOM 3479 N N . VAL A 1 430 ? -21.016 -6.196 6.988 1.00 98.31 430 VAL A N 1
ATOM 3480 C CA . VAL A 1 430 ? -19.955 -5.480 6.269 1.00 98.31 430 VAL A CA 1
ATOM 3481 C C . VAL A 1 430 ? -18.670 -5.539 7.087 1.00 98.31 430 VAL A C 1
ATOM 3483 O O . VAL A 1 430 ? -18.696 -5.390 8.305 1.00 98.31 430 VAL A O 1
ATOM 3486 N N . LEU A 1 431 ? -17.537 -5.777 6.445 1.00 97.94 431 LEU A N 1
ATOM 3487 C CA . LEU A 1 431 ? -16.227 -5.612 7.064 1.00 97.94 431 LEU A CA 1
ATOM 3488 C C . LEU A 1 431 ? -15.409 -4.669 6.203 1.00 97.94 431 LEU A C 1
ATOM 3490 O O . LEU A 1 431 ? -15.383 -4.839 4.988 1.00 97.94 431 LEU A O 1
ATOM 3494 N N . PHE A 1 432 ? -14.741 -3.704 6.819 1.00 96.56 432 PHE A N 1
ATOM 3495 C CA . PHE A 1 432 ? -13.775 -2.863 6.134 1.00 96.56 432 PHE A CA 1
ATOM 3496 C C . PHE A 1 432 ? -12.425 -2.884 6.853 1.00 96.56 432 PHE A C 1
ATOM 3498 O O . PHE A 1 432 ? -12.359 -3.045 8.074 1.00 96.56 432 PHE A O 1
ATOM 3505 N N . VAL A 1 433 ? -11.349 -2.787 6.079 1.00 94.19 433 VAL A N 1
ATOM 3506 C CA . VAL A 1 433 ? -9.965 -2.760 6.570 1.00 94.19 433 VAL A CA 1
ATOM 3507 C C . VAL A 1 433 ? -9.329 -1.452 6.134 1.00 94.19 433 VAL A C 1
ATOM 3509 O O . VAL A 1 433 ? -9.414 -1.130 4.953 1.00 94.19 433 VAL A O 1
ATOM 3512 N N . GLY A 1 434 ? -8.705 -0.738 7.070 1.00 90.44 434 GLY A N 1
ATOM 3513 C CA . GLY A 1 434 ? -8.396 0.681 6.921 1.00 90.44 434 GLY A CA 1
ATOM 3514 C C . GLY A 1 434 ? -9.646 1.525 7.170 1.00 90.44 434 GLY A C 1
ATOM 3515 O O . GLY A 1 434 ? -10.464 1.190 8.034 1.00 90.44 434 GLY A O 1
ATOM 3516 N N . GLY A 1 435 ? -9.827 2.594 6.395 1.00 87.12 435 GLY A N 1
ATOM 3517 C CA . GLY A 1 435 ? -11.004 3.456 6.512 1.00 87.12 435 GLY A CA 1
ATOM 3518 C C . GLY A 1 435 ? -11.081 4.189 7.854 1.00 87.12 435 GLY A C 1
ATOM 3519 O O . GLY A 1 435 ? -12.176 4.413 8.381 1.00 87.12 435 GLY A O 1
ATOM 3520 N N . GLY A 1 436 ? -9.927 4.549 8.430 1.00 86.94 436 GLY A N 1
ATOM 3521 C CA . GLY A 1 436 ? -9.830 5.319 9.669 1.00 86.94 436 GLY A CA 1
ATOM 3522 C C . GLY A 1 436 ? -10.647 6.613 9.637 1.00 86.94 436 GLY A C 1
ATOM 3523 O O . GLY A 1 436 ? -11.147 7.032 10.679 1.00 86.94 436 GLY A O 1
ATOM 3524 N N . ASP A 1 437 ? -10.895 7.180 8.453 1.00 91.12 437 ASP A N 1
ATOM 3525 C CA . ASP A 1 437 ? -11.756 8.347 8.254 1.00 91.12 437 ASP A CA 1
ATOM 3526 C C . ASP A 1 437 ? -13.258 8.114 8.536 1.00 91.12 437 ASP A C 1
ATOM 3528 O O . ASP A 1 437 ? -14.035 9.071 8.618 1.00 91.12 437 ASP A O 1
ATOM 3532 N N . SER A 1 438 ? -13.682 6.861 8.741 1.00 92.44 438 SER A N 1
ATOM 3533 C CA . SER A 1 438 ? -15.069 6.441 9.002 1.00 92.44 438 SER A CA 1
ATOM 3534 C C . SER A 1 438 ? -16.075 6.760 7.886 1.00 92.44 438 SER A C 1
ATOM 3536 O O . SER A 1 438 ? -17.288 6.681 8.104 1.00 92.44 438 SER A O 1
ATOM 3538 N N . MET A 1 439 ? -15.627 7.106 6.681 1.00 91.06 439 MET A N 1
ATOM 3539 C CA . MET A 1 439 ? -16.514 7.464 5.577 1.00 91.06 439 MET A CA 1
ATOM 3540 C C . MET A 1 439 ? -17.168 6.229 4.949 1.00 91.06 439 MET A C 1
ATOM 3542 O O . MET A 1 439 ? -18.376 6.263 4.726 1.00 91.06 439 MET A O 1
ATOM 3546 N N . LEU A 1 440 ? -16.444 5.112 4.780 1.00 93.19 440 LEU A N 1
ATOM 3547 C CA . LEU A 1 440 ? -17.055 3.824 4.394 1.00 93.19 440 LEU A CA 1
ATOM 3548 C C . LEU A 1 440 ? -18.112 3.368 5.409 1.00 93.19 440 LEU A C 1
ATOM 3550 O O . LEU A 1 440 ? -19.190 2.908 5.033 1.00 93.19 440 LEU A O 1
ATOM 3554 N N . LEU A 1 441 ? -17.831 3.539 6.706 1.00 95.25 441 LEU A N 1
ATOM 3555 C CA . LEU A 1 441 ? -18.778 3.228 7.778 1.00 95.25 441 LEU A CA 1
ATOM 3556 C C . LEU A 1 441 ? -20.055 4.071 7.664 1.00 95.25 441 LEU A C 1
ATOM 3558 O O . LEU A 1 441 ? -21.162 3.558 7.834 1.00 95.25 441 LEU A O 1
ATOM 3562 N N . ALA A 1 442 ? -19.911 5.358 7.361 1.00 92.81 442 ALA A N 1
ATOM 3563 C CA . ALA A 1 442 ? -21.040 6.261 7.217 1.00 92.81 442 ALA A CA 1
ATOM 3564 C C . ALA A 1 442 ? -21.908 5.969 5.979 1.00 92.81 442 ALA A C 1
ATOM 3566 O O . ALA A 1 442 ? -23.088 6.314 5.987 1.00 92.81 442 ALA A O 1
ATOM 3567 N N . GLU A 1 443 ? -21.368 5.307 4.954 1.00 93.31 443 GLU A N 1
ATOM 3568 C CA . GLU A 1 443 ? -22.162 4.753 3.850 1.00 93.31 443 GLU A CA 1
ATOM 3569 C C . GLU A 1 443 ? -22.830 3.433 4.260 1.00 93.31 443 GLU A C 1
ATOM 3571 O O . GLU A 1 443 ? -24.035 3.251 4.079 1.00 93.31 443 GLU A O 1
ATOM 3576 N N . ALA A 1 444 ? -22.094 2.539 4.927 1.00 95.06 444 ALA A N 1
ATOM 3577 C CA . ALA A 1 444 ? -22.619 1.247 5.361 1.00 95.06 444 ALA A CA 1
ATOM 3578 C C . ALA A 1 444 ? -23.806 1.363 6.330 1.00 95.06 444 ALA A C 1
ATOM 3580 O O . ALA A 1 444 ? -24.763 0.593 6.238 1.00 95.06 444 ALA A O 1
ATOM 3581 N N . ILE A 1 445 ? -23.788 2.344 7.235 1.00 94.12 445 ILE A N 1
ATOM 3582 C CA . ILE A 1 445 ? -24.827 2.515 8.259 1.00 94.12 445 ILE A CA 1
ATOM 3583 C C . ILE A 1 445 ? -26.195 2.933 7.693 1.00 94.12 445 ILE A C 1
ATOM 3585 O O . ILE A 1 445 ? -27.209 2.786 8.383 1.00 94.12 445 ILE A O 1
ATOM 3589 N N . LYS A 1 446 ? -26.236 3.418 6.442 1.00 92.81 446 LYS A N 1
ATOM 3590 C CA . LYS A 1 446 ? -27.470 3.792 5.731 1.00 92.81 446 LYS A CA 1
ATOM 3591 C C . LYS A 1 446 ? -28.341 2.581 5.390 1.00 92.81 446 LYS A C 1
ATOM 3593 O O . LYS A 1 446 ? -29.540 2.739 5.164 1.00 92.81 446 LYS A O 1
ATOM 3598 N N . TYR A 1 447 ? -27.765 1.377 5.356 1.00 94.44 447 TYR A N 1
ATOM 3599 C CA . TYR A 1 447 ? -28.486 0.162 4.993 1.00 94.44 447 TYR A CA 1
ATOM 3600 C C . TYR A 1 447 ? -29.424 -0.284 6.129 1.00 94.44 447 TYR A C 1
ATOM 3602 O O . TYR A 1 447 ? -28.967 -0.556 7.242 1.00 94.44 447 TYR A O 1
ATOM 3610 N N . PRO A 1 448 ? -30.743 -0.401 5.875 1.00 91.31 448 PRO A N 1
ATOM 3611 C CA . PRO A 1 448 ? -31.724 -0.694 6.922 1.00 91.31 448 PRO A CA 1
ATOM 3612 C C . PRO A 1 448 ? -31.622 -2.126 7.464 1.00 91.31 448 PRO A C 1
ATOM 3614 O O . PRO A 1 448 ? -31.968 -2.366 8.617 1.00 91.31 448 PRO A O 1
ATOM 3617 N N . ASP A 1 449 ? -31.133 -3.059 6.644 1.00 94.12 449 ASP A N 1
ATOM 3618 C CA . ASP A 1 449 ? -30.941 -4.464 7.015 1.00 94.12 449 ASP A CA 1
ATOM 3619 C C . ASP A 1 449 ? -29.596 -4.713 7.724 1.00 94.12 449 ASP A C 1
ATOM 3621 O O . ASP A 1 449 ? -29.294 -5.860 8.049 1.00 94.12 449 ASP A O 1
ATOM 3625 N N . LEU A 1 450 ? -28.780 -3.674 7.963 1.00 96.75 450 LEU A N 1
ATOM 3626 C CA . LEU A 1 450 ? -27.457 -3.824 8.567 1.00 96.75 450 LEU A CA 1
ATOM 3627 C C . LEU A 1 450 ? -27.566 -4.403 9.989 1.00 96.75 450 LEU A C 1
ATOM 3629 O O . LEU A 1 450 ? -28.169 -3.805 10.880 1.00 96.75 450 LEU A O 1
ATOM 3633 N N . GLU A 1 451 ? -26.923 -5.548 10.202 1.00 96.94 451 GLU A N 1
ATOM 3634 C CA . GLU A 1 451 ? -26.841 -6.274 11.472 1.00 96.94 451 GLU A CA 1
ATOM 3635 C C . GLU A 1 451 ? -25.467 -6.090 12.138 1.00 96.94 451 GLU A C 1
ATOM 3637 O O . GLU A 1 451 ? -25.389 -5.996 13.363 1.00 96.94 451 GLU A O 1
ATOM 3642 N N . LEU A 1 452 ? -24.388 -6.036 11.348 1.00 97.19 452 LEU A N 1
ATOM 3643 C CA . LEU A 1 452 ? -23.015 -5.872 11.830 1.00 97.19 452 LEU A CA 1
ATOM 3644 C C . LEU A 1 452 ? -22.138 -5.157 10.792 1.00 97.19 452 LEU A C 1
ATOM 3646 O O . LEU A 1 452 ? -22.113 -5.532 9.623 1.00 97.19 452 LEU A O 1
ATOM 3650 N N . VAL A 1 453 ? -21.334 -4.204 11.242 1.00 97.81 453 VAL A N 1
ATOM 3651 C CA . VAL A 1 453 ? -20.212 -3.628 10.508 1.00 97.81 453 VAL A CA 1
ATOM 3652 C C . VAL A 1 453 ? -18.950 -3.678 11.368 1.00 97.81 453 VAL A C 1
ATOM 3654 O O . VAL A 1 453 ? -18.952 -3.246 12.520 1.00 97.81 453 VAL A O 1
ATOM 3657 N N . VAL A 1 454 ? -17.874 -4.243 10.824 1.00 97.50 454 VAL A N 1
ATOM 3658 C CA . VAL A 1 454 ? -16.585 -4.393 11.513 1.00 97.50 454 VAL A CA 1
ATOM 3659 C C . VAL A 1 454 ? -15.540 -3.524 10.824 1.00 97.50 454 VAL A C 1
ATOM 3661 O O . VAL A 1 454 ? -15.288 -3.717 9.639 1.00 97.50 454 VAL A O 1
ATOM 3664 N N . GLY A 1 455 ? -14.927 -2.603 11.566 1.00 96.94 455 GLY A N 1
ATOM 3665 C CA . GLY A 1 455 ? -13.799 -1.794 11.103 1.00 96.94 455 GLY A CA 1
ATOM 3666 C C . GLY A 1 455 ? -12.488 -2.300 11.693 1.00 96.94 455 GLY A C 1
ATOM 3667 O O . GLY A 1 455 ? -12.333 -2.310 12.918 1.00 96.94 455 GLY A O 1
ATOM 3668 N N . LEU A 1 456 ? -11.564 -2.739 10.837 1.00 96.06 456 LEU A N 1
ATOM 3669 C CA . LEU A 1 456 ? -10.196 -3.100 11.212 1.00 96.06 456 LEU A CA 1
ATOM 3670 C C . LEU A 1 456 ? -9.268 -1.938 10.848 1.00 96.06 456 LEU A C 1
ATOM 3672 O O . LEU A 1 456 ? -8.900 -1.790 9.687 1.00 96.06 456 LEU A O 1
ATOM 3676 N N . GLU A 1 457 ? -8.884 -1.134 11.829 1.00 92.75 457 GLU A N 1
ATOM 3677 C CA . GLU A 1 457 ? -8.045 0.055 11.633 1.00 92.75 457 GLU A CA 1
ATOM 3678 C C . GLU A 1 457 ? -6.777 -0.081 12.473 1.00 92.75 457 GLU A C 1
ATOM 3680 O O . GLU A 1 457 ? -6.810 -0.635 13.567 1.00 92.75 457 GLU A O 1
ATOM 3685 N N . LEU A 1 458 ? -5.637 0.392 11.986 1.00 89.00 458 LEU A N 1
ATOM 3686 C CA . LEU A 1 458 ? -4.382 0.290 12.719 1.00 89.00 458 LEU A CA 1
ATOM 3687 C C . LEU A 1 458 ? -4.413 1.143 13.990 1.00 89.00 458 LEU A C 1
ATOM 3689 O O . LEU A 1 458 ? -3.958 0.695 15.047 1.00 89.00 458 LEU A O 1
ATOM 3693 N N . GLU A 1 459 ? -4.978 2.347 13.908 1.00 84.31 459 GLU A N 1
ATOM 3694 C CA . GLU A 1 459 ? -4.901 3.323 14.989 1.00 84.31 459 GLU A CA 1
ATOM 3695 C C . GLU A 1 459 ? -6.162 4.180 15.185 1.00 84.31 459 GLU A C 1
ATOM 3697 O O . GLU A 1 459 ? -6.711 4.796 14.278 1.00 84.31 459 GLU A O 1
ATOM 3702 N N . GLN A 1 460 ? -6.602 4.283 16.443 1.00 90.31 460 GLN A N 1
ATOM 3703 C CA . GLN A 1 460 ? -7.811 5.036 16.802 1.00 90.31 460 GLN A CA 1
ATOM 3704 C C . GLN A 1 460 ? -7.665 6.558 16.682 1.00 90.31 460 GLN A C 1
ATOM 3706 O O . GLN A 1 460 ? -8.673 7.272 16.696 1.00 90.31 460 GLN A O 1
ATOM 3711 N N . ASP A 1 461 ? -6.432 7.069 16.665 1.00 89.38 461 ASP A N 1
ATOM 3712 C CA . ASP A 1 461 ? -6.187 8.508 16.673 1.00 89.38 461 ASP A CA 1
ATOM 3713 C C . ASP A 1 461 ? -6.635 9.130 15.351 1.00 89.38 461 ASP A C 1
ATOM 3715 O O . ASP A 1 461 ? -7.311 10.159 15.385 1.00 89.38 461 ASP A O 1
ATOM 3719 N N . ILE A 1 462 ? -6.412 8.450 14.219 1.00 90.44 462 ILE A N 1
ATOM 3720 C CA . ILE A 1 462 ? -6.939 8.858 12.908 1.00 90.44 462 ILE A CA 1
ATOM 3721 C C . ILE A 1 462 ? -8.459 8.990 12.969 1.00 90.44 462 ILE A C 1
ATOM 3723 O O . ILE A 1 462 ? -8.995 10.051 12.658 1.00 90.44 462 ILE A O 1
ATOM 3727 N N . THR A 1 463 ? -9.161 7.979 13.477 1.00 92.06 463 THR A N 1
ATOM 3728 C CA . THR A 1 463 ? -10.624 7.998 13.600 1.00 92.06 463 THR A CA 1
ATOM 3729 C C . THR A 1 463 ? -11.144 9.147 14.457 1.00 92.06 463 THR A C 1
ATOM 3731 O O . THR A 1 463 ? -12.086 9.851 14.084 1.00 92.06 463 THR A O 1
ATOM 3734 N N . ARG A 1 464 ? -10.517 9.401 15.607 1.00 91.31 464 ARG A N 1
ATOM 3735 C CA . ARG A 1 464 ? -10.939 10.483 16.510 1.00 91.31 464 ARG A CA 1
ATOM 3736 C C . ARG A 1 464 ? -10.631 11.868 15.953 1.00 91.31 464 ARG A C 1
ATOM 3738 O O . ARG A 1 464 ? -11.417 12.794 16.157 1.00 91.31 464 ARG A O 1
ATOM 3745 N N . LYS A 1 465 ? -9.487 12.030 15.293 1.00 91.44 465 LYS A N 1
ATOM 3746 C CA . LYS A 1 465 ? -9.067 13.302 14.694 1.00 91.44 465 LYS A CA 1
ATOM 3747 C C . LYS A 1 465 ? -9.859 13.599 13.427 1.00 91.44 465 LYS A C 1
ATOM 3749 O O . LYS A 1 465 ? -10.274 14.741 13.255 1.00 91.44 465 LYS A O 1
ATOM 3754 N N . THR A 1 466 ? -10.199 12.578 12.643 1.00 91.56 466 THR A N 1
ATOM 3755 C CA . THR A 1 466 ? -11.099 12.733 11.495 1.00 91.56 466 THR A CA 1
ATOM 3756 C C . THR A 1 466 ? -12.473 13.183 11.972 1.00 91.56 466 THR A C 1
ATOM 3758 O O . THR A 1 466 ? -13.013 14.154 11.450 1.00 91.56 466 THR A O 1
ATOM 3761 N N . PHE A 1 467 ? -13.005 12.589 13.046 1.00 92.12 467 PHE A N 1
ATOM 3762 C CA . PHE A 1 467 ? -14.252 13.075 13.634 1.00 92.12 467 PHE A CA 1
ATOM 3763 C C . PHE A 1 467 ? -14.163 14.548 14.072 1.00 92.12 467 PHE A C 1
ATOM 3765 O O . PHE A 1 467 ? -15.090 15.325 13.846 1.00 92.12 467 PHE A O 1
ATOM 3772 N N . LYS A 1 468 ? -13.038 14.954 14.673 1.00 92.00 468 LYS A N 1
ATOM 3773 C CA . LYS A 1 468 ? -12.806 16.337 15.116 1.00 92.00 468 LYS A CA 1
ATOM 3774 C C . LYS A 1 468 ? -12.757 17.336 13.951 1.00 92.00 468 LYS A C 1
ATOM 3776 O O . LYS A 1 468 ? -13.295 18.430 14.106 1.00 92.00 468 LYS A O 1
ATOM 3781 N N . HIS A 1 469 ? -12.095 16.993 12.844 1.00 90.31 469 HIS A N 1
ATOM 3782 C CA . HIS A 1 469 ? -11.783 17.938 11.758 1.00 90.31 469 HIS A CA 1
ATOM 3783 C C . HIS A 1 469 ? -12.704 17.833 10.543 1.00 90.31 469 HIS A C 1
ATOM 3785 O O . HIS A 1 469 ? -13.004 18.843 9.920 1.00 90.31 469 HIS A O 1
ATOM 3791 N N . MET A 1 470 ? -13.174 16.629 10.222 1.00 89.56 470 MET A N 1
ATOM 3792 C CA . MET A 1 470 ? -14.002 16.329 9.045 1.00 89.56 470 MET A CA 1
ATOM 3793 C C . MET A 1 470 ? -15.430 15.896 9.418 1.00 89.56 470 MET A C 1
ATOM 3795 O O . MET A 1 470 ? -16.232 15.576 8.541 1.00 89.56 470 MET A O 1
ATOM 3799 N N . TYR A 1 471 ? -15.764 15.881 10.715 1.00 88.69 471 TYR A N 1
ATOM 3800 C CA . TYR A 1 471 ? -17.106 15.609 11.249 1.00 88.69 471 TYR A CA 1
ATOM 3801 C C . TYR A 1 471 ? -17.695 14.235 10.873 1.00 88.69 471 TYR A C 1
ATOM 3803 O O . TYR A 1 471 ? -18.914 14.042 10.894 1.00 88.69 471 TYR A O 1
ATOM 3811 N N . THR A 1 472 ? -16.850 13.247 10.568 1.00 86.81 472 THR A N 1
ATOM 3812 C CA . THR A 1 472 ? -17.267 11.863 10.303 1.00 86.81 472 THR A CA 1
ATOM 3813 C C . THR A 1 472 ? -17.442 11.092 11.610 1.00 86.81 472 THR A C 1
ATOM 3815 O O . THR A 1 472 ? -16.524 10.954 12.413 1.00 86.81 472 THR A O 1
ATOM 3818 N N . GLN A 1 473 ? -18.656 10.606 11.871 1.00 90.38 473 GLN A N 1
ATOM 3819 C CA . GLN A 1 473 ? -18.957 9.895 13.113 1.00 90.38 473 GLN A CA 1
ATOM 3820 C C . GLN A 1 473 ? -18.395 8.465 13.076 1.00 90.38 473 GLN A C 1
ATOM 3822 O O . GLN A 1 473 ? -18.730 7.717 12.159 1.00 90.38 473 GLN A O 1
ATOM 3827 N N . PRO A 1 474 ? -17.631 8.033 14.095 1.00 91.50 474 PRO A N 1
ATOM 3828 C CA . PRO A 1 474 ? -17.146 6.657 14.185 1.00 91.50 474 PRO A CA 1
ATOM 3829 C C . PRO A 1 474 ? -18.183 5.688 14.768 1.00 91.50 474 PRO A C 1
ATOM 3831 O O . PRO A 1 474 ? -17.936 4.488 14.830 1.00 91.50 474 PRO A O 1
ATOM 3834 N N . PHE A 1 475 ? -19.328 6.197 15.240 1.00 93.56 475 PHE A N 1
ATOM 3835 C CA . PHE A 1 475 ? -20.446 5.407 15.769 1.00 93.56 475 PHE A CA 1
ATOM 3836 C C . PHE A 1 475 ? -20.062 4.380 16.851 1.00 93.56 475 PHE A C 1
ATOM 3838 O O . PHE A 1 475 ? -20.671 3.320 16.937 1.00 93.56 475 PHE A O 1
ATOM 3845 N N . PHE A 1 476 ? -19.119 4.707 17.748 1.00 92.06 476 PHE A N 1
ATOM 3846 C CA . PHE A 1 476 ? -18.734 3.818 18.863 1.00 92.06 476 PHE A CA 1
ATOM 3847 C C . PHE A 1 476 ? -19.898 3.413 19.789 1.00 92.06 476 PHE A C 1
ATOM 3849 O O . PHE A 1 476 ? -19.746 2.508 20.600 1.00 92.06 476 PHE A O 1
ATOM 3856 N N . HIS A 1 477 ? -21.031 4.115 19.719 1.00 88.88 477 HIS A N 1
ATOM 3857 C CA . HIS A 1 477 ? -22.243 3.845 20.492 1.00 88.88 477 HIS A CA 1
ATOM 3858 C C . HIS A 1 477 ? -23.259 2.954 19.760 1.00 88.88 477 HIS A C 1
ATOM 3860 O O . HIS A 1 477 ? -24.215 2.487 20.375 1.00 88.88 477 HIS A O 1
ATOM 3866 N N . ASP A 1 478 ? -23.105 2.733 18.451 1.00 91.56 478 ASP A N 1
ATOM 3867 C CA . ASP A 1 478 ? -24.033 1.907 17.683 1.00 91.56 478 ASP A CA 1
ATOM 3868 C C . ASP A 1 478 ? -23.658 0.430 17.834 1.00 91.56 478 ASP A C 1
ATOM 3870 O O . ASP A 1 478 ? -22.558 0.005 17.491 1.00 91.56 478 ASP A O 1
ATOM 3874 N N . ARG A 1 479 ? -24.603 -0.379 18.319 1.00 89.19 479 ARG A N 1
ATOM 3875 C CA . ARG A 1 479 ? -24.421 -1.822 18.539 1.00 89.19 479 ARG A CA 1
ATOM 3876 C C . ARG A 1 479 ? -24.077 -2.627 17.296 1.00 89.19 479 ARG A C 1
ATOM 3878 O O . ARG A 1 479 ? -23.556 -3.734 17.422 1.00 89.19 479 ARG A O 1
ATOM 3885 N N . ARG A 1 480 ? -24.405 -2.106 16.117 1.00 93.75 480 ARG A N 1
ATOM 3886 C CA . ARG A 1 480 ? -24.061 -2.729 14.841 1.00 93.75 480 ARG A CA 1
ATOM 3887 C C . ARG A 1 480 ? -22.586 -2.523 14.516 1.00 93.75 480 ARG A C 1
ATOM 3889 O O . ARG A 1 480 ? -22.082 -3.240 13.669 1.00 93.75 480 ARG A O 1
ATOM 3896 N N . VAL A 1 481 ? -21.891 -1.582 15.154 1.00 95.62 481 VAL A N 1
ATOM 3897 C CA . VAL A 1 481 ? -20.524 -1.180 14.805 1.00 95.62 481 VAL A CA 1
ATOM 3898 C C . VAL A 1 481 ? -19.518 -1.810 15.761 1.00 95.62 481 VAL A C 1
ATOM 3900 O O . VAL A 1 481 ? -19.635 -1.699 16.978 1.00 95.62 481 VAL A O 1
ATOM 3903 N N . GLN A 1 482 ? -18.493 -2.458 15.212 1.00 95.38 482 GLN A N 1
ATOM 3904 C CA . GLN A 1 482 ? -17.368 -2.985 15.979 1.00 95.38 482 GLN A CA 1
ATOM 3905 C C . GLN A 1 482 ? -16.046 -2.480 15.417 1.00 95.38 482 GLN A C 1
ATOM 3907 O O . GLN A 1 482 ? -15.598 -2.926 14.363 1.00 95.38 482 GLN A O 1
ATOM 3912 N N . TRP A 1 483 ? -15.378 -1.612 16.171 1.00 96.44 483 TRP A N 1
ATOM 3913 C CA . TRP A 1 483 ? -14.009 -1.206 15.874 1.00 96.44 483 TRP A CA 1
ATOM 3914 C C . TRP A 1 483 ? -12.995 -2.135 16.530 1.00 96.44 483 TRP A C 1
ATOM 3916 O O . TRP A 1 483 ? -13.113 -2.460 17.717 1.00 96.44 483 TRP A O 1
ATOM 3926 N N . TRP A 1 484 ? -11.995 -2.527 15.749 1.00 96.12 484 TRP A N 1
ATOM 3927 C CA . TRP A 1 484 ? -10.824 -3.280 16.170 1.00 96.12 484 TRP A CA 1
ATOM 3928 C C . TRP A 1 484 ? -9.585 -2.491 15.762 1.00 96.12 484 TRP A C 1
ATOM 3930 O O . TRP A 1 484 ? -9.208 -2.483 14.593 1.00 96.12 484 TRP A O 1
ATOM 3940 N N . PHE A 1 485 ? -8.976 -1.822 16.738 1.00 94.69 485 PHE A N 1
ATOM 3941 C CA . PHE A 1 485 ? -7.762 -1.050 16.536 1.00 94.69 485 PHE A CA 1
ATOM 3942 C C . PHE A 1 485 ? -6.516 -1.910 16.719 1.00 94.69 485 PHE A C 1
ATOM 3944 O O . PHE A 1 485 ? -6.394 -2.623 17.715 1.00 94.69 485 PHE A O 1
ATOM 3951 N N . GLY A 1 486 ? -5.573 -1.816 15.797 1.00 88.94 486 GLY A N 1
ATOM 3952 C CA . GLY A 1 486 ? -4.303 -2.525 15.818 1.00 88.94 486 GLY A CA 1
ATOM 3953 C C . GLY A 1 486 ? -4.047 -3.282 14.521 1.00 88.94 486 GLY A C 1
ATOM 3954 O O . GLY A 1 486 ? -4.827 -3.261 13.577 1.00 88.94 486 GLY A O 1
ATOM 3955 N N . ASP A 1 487 ? -2.917 -3.977 14.484 1.00 84.88 487 ASP A N 1
ATOM 3956 C CA . ASP A 1 487 ? -2.462 -4.718 13.309 1.00 84.88 487 ASP A CA 1
ATOM 3957 C C . ASP A 1 487 ? -3.548 -5.675 12.772 1.00 84.88 487 ASP A C 1
ATOM 3959 O O . ASP A 1 487 ? -3.970 -6.614 13.461 1.00 84.88 487 ASP A O 1
ATOM 3963 N N . ALA A 1 488 ? -3.987 -5.449 11.530 1.00 84.25 488 ALA A N 1
ATOM 3964 C CA . ALA A 1 488 ? -5.017 -6.245 10.870 1.00 84.25 488 ALA A CA 1
ATOM 3965 C C . ALA A 1 488 ? -4.631 -7.730 10.769 1.00 84.25 488 ALA A C 1
ATOM 3967 O O . ALA A 1 488 ? -5.494 -8.594 10.924 1.00 84.25 488 ALA A O 1
ATOM 3968 N N . VAL A 1 489 ? -3.341 -8.058 10.609 1.00 81.75 489 VAL A N 1
ATOM 3969 C CA . VAL A 1 489 ? -2.857 -9.449 10.601 1.00 81.75 489 VAL A CA 1
ATOM 3970 C C . VAL A 1 489 ? -3.146 -10.132 11.935 1.00 81.75 489 VAL A C 1
ATOM 3972 O O . VAL A 1 489 ? -3.610 -11.275 11.966 1.00 81.75 489 VAL A O 1
ATOM 3975 N N . LYS A 1 490 ? -2.905 -9.437 13.049 1.00 84.12 490 LYS A N 1
ATOM 3976 C CA . LYS A 1 490 ? -3.205 -9.966 14.389 1.00 84.12 490 LYS A CA 1
ATOM 3977 C C . LYS A 1 490 ? -4.707 -10.040 14.614 1.00 84.12 490 LYS A C 1
ATOM 3979 O O . LYS A 1 490 ? -5.194 -11.055 15.102 1.00 84.12 490 LYS A O 1
ATOM 3984 N N . SER A 1 491 ? -5.437 -9.007 14.202 1.00 89.12 491 SER A N 1
ATOM 3985 C CA . SER A 1 491 ? -6.897 -8.957 14.299 1.00 89.12 491 SER A CA 1
ATOM 3986 C C . SER A 1 491 ? -7.541 -10.152 13.596 1.00 89.12 491 SER A C 1
ATOM 3988 O O . SER A 1 491 ? -8.340 -10.852 14.210 1.00 89.12 491 SER A O 1
ATOM 3990 N N . LEU A 1 492 ? -7.118 -10.476 12.369 1.00 87.44 492 LEU A N 1
ATOM 3991 C CA . LEU A 1 492 ? -7.623 -11.617 11.593 1.00 87.44 492 LEU A CA 1
ATOM 3992 C C . LEU A 1 492 ? -7.443 -12.967 12.301 1.00 87.44 492 LEU A C 1
ATOM 3994 O O . LEU A 1 492 ? -8.294 -13.845 12.165 1.00 87.44 492 LEU A O 1
ATOM 3998 N N . ARG A 1 493 ? -6.375 -13.145 13.088 1.00 83.75 493 ARG A N 1
ATOM 3999 C CA . ARG A 1 493 ? -6.161 -14.363 13.894 1.00 83.75 493 ARG A CA 1
ATOM 4000 C C . ARG A 1 493 ? -7.089 -14.448 15.104 1.00 83.75 493 ARG A C 1
ATOM 4002 O O . ARG A 1 493 ? -7.334 -15.543 15.596 1.00 83.75 493 ARG A O 1
ATOM 4009 N N . LEU A 1 494 ? -7.585 -13.309 15.579 1.00 86.75 494 LEU A N 1
ATOM 4010 C CA . LEU A 1 494 ? -8.418 -13.191 16.774 1.00 86.75 494 LEU A CA 1
ATOM 4011 C C . LEU A 1 494 ? -9.911 -13.055 16.468 1.00 86.75 494 LEU A C 1
ATOM 4013 O O . LEU A 1 494 ? -10.725 -13.162 17.388 1.00 86.75 494 LEU A O 1
ATOM 4017 N N . LEU A 1 495 ? -10.281 -12.823 15.204 1.00 90.25 495 LEU A N 1
ATOM 4018 C CA . LEU A 1 495 ? -11.681 -12.730 14.808 1.00 90.25 495 LEU A CA 1
ATOM 4019 C C . LEU A 1 495 ? -12.438 -14.019 15.168 1.00 90.25 495 LEU A C 1
ATOM 4021 O O . LEU A 1 495 ? -11.882 -15.115 15.020 1.00 90.25 495 LEU A O 1
ATOM 4025 N N . PRO A 1 496 ? -13.708 -13.912 15.602 1.00 89.44 496 PRO A N 1
ATOM 4026 C CA . PRO A 1 496 ? -14.528 -15.077 15.899 1.00 89.44 496 PRO A CA 1
ATOM 4027 C C . PRO A 1 496 ? -14.657 -16.008 14.692 1.00 89.44 496 PRO A C 1
ATOM 4029 O O . PRO A 1 496 ? -14.769 -15.563 13.551 1.00 89.44 496 PRO A O 1
ATOM 4032 N N . LYS A 1 497 ? -14.684 -17.319 14.916 1.00 84.19 497 LYS A N 1
ATOM 4033 C CA . LYS A 1 497 ? -14.791 -18.310 13.835 1.00 84.19 497 LYS A CA 1
ATOM 4034 C C . LYS A 1 497 ? -16.036 -18.093 12.969 1.00 84.19 497 LYS A C 1
ATOM 4036 O O . LYS A 1 497 ? -15.986 -18.282 11.758 1.00 84.19 497 LYS A O 1
ATOM 4041 N N . GLU A 1 498 ? -17.147 -17.695 13.574 1.00 87.19 498 GLU A N 1
ATOM 4042 C CA . GLU A 1 498 ? -18.415 -17.416 12.898 1.00 87.19 498 GLU A CA 1
ATOM 4043 C C . GLU A 1 498 ? -18.365 -16.205 11.954 1.00 87.19 498 GLU A C 1
ATOM 4045 O O . GLU A 1 498 ? -19.309 -15.990 11.198 1.00 87.19 498 GLU A O 1
ATOM 4050 N N . TYR A 1 499 ? -17.283 -15.418 11.970 1.00 92.19 499 TYR A N 1
ATOM 4051 C CA . TYR A 1 499 ? -17.088 -14.307 11.037 1.00 92.19 499 TYR A CA 1
ATOM 4052 C C . TYR A 1 499 ? -16.669 -14.806 9.646 1.00 92.19 499 TYR A C 1
ATOM 4054 O O . TYR A 1 499 ? -17.048 -14.198 8.642 1.00 92.19 499 TYR A O 1
ATOM 4062 N N . PHE A 1 500 ? -15.965 -15.936 9.563 1.00 88.44 500 PHE A N 1
ATOM 4063 C CA . PHE A 1 500 ? -15.497 -16.509 8.301 1.00 88.44 500 PHE A CA 1
ATOM 4064 C C . PHE A 1 500 ? -16.659 -17.089 7.477 1.00 88.44 500 PHE A C 1
ATOM 4066 O O . PHE A 1 500 ? -17.429 -17.918 7.958 1.00 88.44 500 PHE A O 1
ATOM 4073 N N . GLY A 1 501 ? -16.795 -16.626 6.231 1.00 88.50 501 GLY A N 1
ATOM 4074 C CA . GLY A 1 501 ? -17.891 -16.953 5.316 1.00 88.50 501 GLY A CA 1
ATOM 4075 C C . GLY A 1 501 ? -19.219 -16.261 5.635 1.00 88.50 501 GLY A C 1
ATOM 4076 O O . GLY A 1 501 ? -20.259 -16.713 5.154 1.00 88.50 501 GLY A O 1
ATOM 4077 N N . SER A 1 502 ? -19.210 -15.208 6.461 1.00 92.75 502 SER A N 1
ATOM 4078 C CA . SER A 1 502 ? -20.432 -14.552 6.952 1.00 92.75 502 SER A CA 1
ATOM 4079 C C . SER A 1 502 ? -20.687 -13.156 6.387 1.00 92.75 502 SER A C 1
ATOM 4081 O O . SER A 1 502 ? -21.798 -12.656 6.539 1.00 92.75 502 SER A O 1
ATOM 4083 N N . PHE A 1 503 ? -19.695 -12.504 5.776 1.00 97.25 503 PHE A N 1
ATOM 4084 C CA . PHE A 1 503 ? -19.816 -11.109 5.350 1.00 97.25 503 PHE A CA 1
ATOM 4085 C C . PHE A 1 503 ? -20.381 -10.986 3.940 1.00 97.25 503 PHE A C 1
ATOM 4087 O O . PHE A 1 503 ? -19.960 -11.691 3.022 1.00 97.25 503 PHE A O 1
ATOM 4094 N N . ASP A 1 504 ? -21.327 -10.063 3.772 1.00 97.44 504 ASP A N 1
ATOM 4095 C CA . ASP A 1 504 ? -21.885 -9.711 2.472 1.00 97.44 504 ASP A CA 1
ATOM 4096 C C . ASP A 1 504 ? -20.893 -8.874 1.666 1.00 97.44 504 ASP A C 1
ATOM 4098 O O . ASP A 1 504 ? -20.708 -9.123 0.476 1.00 97.44 504 ASP A O 1
ATOM 4102 N N . LEU A 1 505 ? -20.233 -7.925 2.335 1.00 97.88 505 LEU A N 1
ATOM 4103 C CA . LEU A 1 505 ? -19.224 -7.046 1.756 1.00 97.88 505 LEU A CA 1
ATOM 4104 C C . LEU A 1 505 ? -17.956 -7.058 2.607 1.00 97.88 505 LEU A C 1
ATOM 4106 O O . LEU A 1 505 ? -18.022 -6.890 3.825 1.00 97.88 505 LEU A O 1
ATOM 4110 N N . VAL A 1 506 ? -16.812 -7.235 1.948 1.00 97.38 506 VAL A N 1
ATOM 4111 C CA . VAL A 1 506 ? -15.481 -7.046 2.537 1.00 97.38 506 VAL A CA 1
ATOM 4112 C C . VAL A 1 506 ? -14.757 -5.974 1.728 1.00 97.38 506 VAL A C 1
ATOM 4114 O O . VAL A 1 506 ? -14.377 -6.216 0.584 1.00 97.38 506 VAL A O 1
ATOM 4117 N N . LEU A 1 507 ? -14.601 -4.787 2.308 1.00 96.50 507 LEU A N 1
ATOM 4118 C CA . LEU A 1 507 ? -13.996 -3.612 1.684 1.00 96.50 507 LEU A CA 1
ATOM 4119 C C . LEU A 1 507 ? -12.556 -3.465 2.174 1.00 96.50 507 LEU A C 1
ATOM 4121 O O . LEU A 1 507 ? -12.302 -3.330 3.368 1.00 96.50 507 LEU A O 1
ATOM 4125 N N . VAL A 1 508 ? -11.593 -3.516 1.268 1.00 93.38 508 VAL A N 1
ATOM 4126 C CA . VAL A 1 508 ? -10.181 -3.356 1.607 1.00 93.38 508 VAL A CA 1
ATOM 4127 C C . VAL A 1 508 ? -9.743 -1.988 1.122 1.00 93.38 508 VAL A C 1
ATOM 4129 O O . VAL A 1 508 ? -9.540 -1.807 -0.076 1.00 93.38 508 VAL A O 1
ATOM 4132 N N . ASP A 1 509 ? -9.622 -1.059 2.062 1.00 90.12 509 ASP A N 1
ATOM 4133 C CA . ASP A 1 509 ? -9.262 0.339 1.850 1.00 90.12 509 ASP A CA 1
ATOM 4134 C C . ASP A 1 509 ? -7.867 0.586 2.428 1.00 90.12 509 ASP A C 1
ATOM 4136 O O . ASP A 1 509 ? -7.678 1.144 3.507 1.00 90.12 509 ASP A O 1
ATOM 4140 N N . LEU A 1 510 ? -6.878 0.016 1.743 1.00 80.81 510 LEU A N 1
ATOM 4141 C CA . LEU A 1 510 ? -5.481 0.028 2.163 1.00 80.81 510 LEU A CA 1
ATOM 4142 C C . LEU A 1 510 ? -4.603 0.545 1.032 1.00 80.81 510 LEU A C 1
ATOM 4144 O O . LEU A 1 510 ? -4.791 0.167 -0.133 1.00 80.81 510 LEU A O 1
ATOM 4148 N N . SER A 1 511 ? -3.586 1.321 1.399 1.00 65.06 511 SER A N 1
ATOM 4149 C CA . SER A 1 511 ? -2.495 1.696 0.504 1.00 65.06 511 SER A CA 1
ATOM 4150 C C . SER A 1 511 ? -1.674 0.468 0.069 1.00 65.06 511 SER A C 1
ATOM 4152 O O . SER A 1 511 ? -1.657 -0.582 0.725 1.00 65.06 511 SER A O 1
ATOM 4154 N N . GLU A 1 512 ? -0.995 0.586 -1.077 1.00 58.72 512 GLU A N 1
ATOM 4155 C CA . GLU A 1 512 ? -0.267 -0.504 -1.755 1.00 58.72 512 GLU A CA 1
ATOM 4156 C C . GLU A 1 512 ? 0.783 -1.214 -0.872 1.00 58.72 512 GLU A C 1
ATOM 4158 O O . GLU A 1 512 ? 1.094 -2.386 -1.087 1.00 58.72 512 GLU A O 1
ATOM 4163 N N . THR A 1 513 ? 1.317 -0.546 0.156 1.00 48.72 513 THR A N 1
ATOM 4164 C CA . THR A 1 513 ? 2.399 -1.056 1.017 1.00 48.72 513 THR A CA 1
ATOM 4165 C C . THR A 1 513 ? 1.957 -2.121 2.029 1.00 48.72 513 THR A C 1
ATOM 4167 O O . THR A 1 513 ? 2.802 -2.868 2.524 1.00 48.72 513 THR A O 1
ATOM 4170 N N . VAL A 1 514 ? 0.657 -2.237 2.330 1.00 49.88 514 VAL A N 1
ATOM 4171 C CA . VAL A 1 514 ? 0.156 -3.041 3.468 1.00 49.88 514 VAL A CA 1
ATOM 4172 C C . VAL A 1 514 ? -0.497 -4.365 3.039 1.00 49.88 514 VAL A C 1
ATOM 4174 O O . VAL A 1 514 ? -0.457 -5.357 3.772 1.00 49.88 514 VAL A O 1
ATOM 4177 N N . ALA A 1 515 ? -1.046 -4.443 1.823 1.00 47.12 515 ALA A N 1
ATOM 4178 C CA . ALA A 1 515 ? -1.837 -5.592 1.357 1.00 47.12 515 ALA A CA 1
ATOM 4179 C C . ALA A 1 515 ? -1.026 -6.887 1.094 1.00 47.12 515 ALA A C 1
ATOM 4181 O O . ALA A 1 515 ? -1.606 -7.935 0.792 1.00 47.12 515 ALA A O 1
ATOM 4182 N N . SER A 1 516 ? 0.309 -6.839 1.200 1.00 45.91 516 SER A N 1
ATOM 4183 C CA . SER A 1 516 ? 1.214 -7.982 0.996 1.00 45.91 516 SER A CA 1
ATOM 4184 C C . SER A 1 516 ? 1.718 -8.649 2.282 1.00 45.91 516 SER A C 1
ATOM 4186 O O . SER A 1 516 ? 2.530 -9.572 2.200 1.00 45.91 516 SER A O 1
ATOM 4188 N N . PHE A 1 517 ? 1.282 -8.217 3.472 1.00 54.09 517 PHE A N 1
ATOM 4189 C CA . PHE A 1 517 ? 1.714 -8.852 4.721 1.00 54.09 517 PHE A CA 1
ATOM 4190 C C . PHE A 1 517 ? 1.101 -10.250 4.907 1.00 54.09 517 PHE A C 1
ATOM 4192 O O . PHE A 1 517 ? -0.097 -10.471 4.722 1.00 54.09 517 PHE A O 1
ATOM 4199 N N . SER A 1 518 ? 1.940 -11.209 5.298 1.00 45.62 518 SER A N 1
ATOM 4200 C CA . SER A 1 518 ? 1.548 -12.597 5.561 1.00 45.62 518 SER A CA 1
ATOM 4201 C C . SER A 1 518 ? 0.860 -12.750 6.923 1.00 45.62 518 SER A C 1
ATOM 4203 O O . SER A 1 518 ? 1.427 -12.386 7.955 1.00 45.62 518 SER A O 1
ATOM 4205 N N . VAL A 1 519 ? -0.345 -13.333 6.931 1.00 48.62 519 VAL A N 1
ATOM 4206 C CA . VAL A 1 519 ? -1.158 -13.598 8.132 1.00 48.62 519 VAL A CA 1
ATOM 4207 C C . VAL A 1 519 ? -0.765 -14.899 8.818 1.00 48.62 519 VAL A C 1
ATOM 4209 O O . VAL A 1 519 ? -0.819 -14.998 10.044 1.00 48.62 519 VAL A O 1
ATOM 4212 N N . SER A 1 520 ? -0.318 -15.895 8.063 1.00 50.12 520 SER A N 1
ATOM 4213 C CA . SER A 1 520 ? 0.275 -17.137 8.571 1.00 50.12 520 SER A CA 1
ATOM 4214 C C . SER A 1 520 ? 1.395 -17.595 7.632 1.00 50.12 520 SER A C 1
ATOM 4216 O O . SER A 1 520 ? 1.677 -16.930 6.638 1.00 50.12 520 SER A O 1
ATOM 4218 N N . SER A 1 521 ? 2.024 -18.742 7.906 1.00 43.81 521 SER A N 1
ATOM 4219 C CA . SER A 1 521 ? 2.980 -19.380 6.984 1.00 43.81 521 SER A CA 1
ATOM 4220 C C . SER A 1 521 ? 2.385 -19.719 5.606 1.00 43.81 521 SER A C 1
ATOM 4222 O O . SER A 1 521 ? 3.134 -20.060 4.691 1.00 43.81 521 SER A O 1
ATOM 4224 N N . HIS A 1 522 ? 1.056 -19.658 5.454 1.00 52.50 522 HIS A N 1
ATOM 4225 C CA . HIS A 1 522 ? 0.337 -20.141 4.274 1.00 52.50 522 HIS A CA 1
ATOM 4226 C C . HIS A 1 522 ? -0.727 -19.186 3.720 1.00 52.50 522 HIS A C 1
ATOM 4228 O O . HIS A 1 522 ? -1.299 -19.520 2.686 1.00 52.50 522 HIS A O 1
ATOM 4234 N N . LEU A 1 523 ? -1.024 -18.073 4.403 1.00 60.88 523 LEU A N 1
ATOM 4235 C CA . LEU A 1 523 ? -2.035 -17.098 3.985 1.00 60.88 523 LEU A CA 1
ATOM 4236 C C . LEU A 1 523 ? -1.465 -15.687 4.004 1.00 60.88 523 LEU A C 1
ATOM 4238 O O . LEU A 1 523 ? -0.913 -15.259 5.025 1.00 60.88 523 LEU A O 1
ATOM 4242 N N . ASP A 1 524 ? -1.665 -14.950 2.919 1.00 73.19 524 ASP A N 1
ATOM 4243 C CA . ASP A 1 524 ? -1.551 -13.495 2.927 1.00 73.19 524 ASP A CA 1
ATOM 4244 C C . ASP A 1 524 ? -2.832 -12.813 3.444 1.00 73.19 524 ASP A C 1
ATOM 4246 O O . ASP A 1 524 ? -3.858 -13.454 3.695 1.00 73.19 524 ASP A O 1
ATOM 4250 N N . MET A 1 525 ? -2.756 -11.503 3.687 1.00 79.62 525 MET A N 1
ATOM 4251 C CA . MET A 1 525 ? -3.884 -10.724 4.200 1.00 79.62 525 MET A CA 1
ATOM 4252 C C . MET A 1 525 ? -5.121 -10.797 3.298 1.00 79.62 525 MET A C 1
ATOM 4254 O O . MET A 1 525 ? -6.229 -10.951 3.810 1.00 79.62 525 MET A O 1
ATOM 4258 N N . LEU A 1 526 ? -4.957 -10.719 1.975 1.00 81.94 526 LEU A N 1
ATOM 4259 C CA . LEU A 1 526 ? -6.089 -10.742 1.047 1.00 81.94 526 LEU A CA 1
ATOM 4260 C C . LEU A 1 526 ? -6.724 -12.133 0.978 1.00 81.94 526 LEU A C 1
ATOM 4262 O O . LEU A 1 526 ? -7.948 -12.227 0.946 1.00 81.94 526 LEU A O 1
ATOM 4266 N N . GLU A 1 527 ? -5.929 -13.201 1.042 1.00 81.25 527 GLU A N 1
ATOM 4267 C CA . GLU A 1 527 ? -6.432 -14.576 1.132 1.00 81.25 527 GLU A CA 1
ATOM 4268 C C . GLU A 1 527 ? -7.218 -14.802 2.432 1.00 81.25 527 GLU A C 1
ATOM 4270 O O . GLU A 1 527 ? -8.287 -15.412 2.418 1.00 81.25 527 GLU A O 1
ATOM 4275 N N . ALA A 1 528 ? -6.734 -14.278 3.562 1.00 82.75 528 ALA A N 1
ATOM 4276 C CA . ALA A 1 528 ? -7.446 -14.364 4.837 1.00 82.75 528 ALA A CA 1
ATOM 4277 C C . ALA A 1 528 ? -8.761 -13.562 4.829 1.00 82.75 528 ALA A C 1
ATOM 4279 O O . ALA A 1 528 ? -9.772 -14.037 5.349 1.00 82.75 528 ALA A O 1
ATOM 4280 N N . LEU A 1 529 ? -8.771 -12.377 4.212 1.00 89.69 529 LEU A N 1
ATOM 4281 C CA . LEU A 1 529 ? -9.974 -11.557 4.038 1.00 89.69 529 LEU A CA 1
ATOM 4282 C C . LEU A 1 529 ? -10.979 -12.209 3.082 1.00 89.69 529 LEU A C 1
ATOM 4284 O O . LEU A 1 529 ? -12.180 -12.170 3.346 1.00 89.69 529 LEU A O 1
ATOM 4288 N N . ALA A 1 530 ? -10.514 -12.884 2.029 1.00 88.69 530 ALA A N 1
ATOM 4289 C CA . ALA A 1 530 ? -11.376 -13.623 1.109 1.00 88.69 530 ALA A CA 1
ATOM 4290 C C . ALA A 1 530 ? -12.178 -14.729 1.821 1.00 88.69 530 ALA A C 1
ATOM 4292 O O . ALA A 1 530 ? -13.326 -14.986 1.461 1.00 88.69 530 ALA A O 1
ATOM 4293 N N . LEU A 1 531 ? -11.626 -15.334 2.883 1.00 87.06 531 LEU A N 1
ATOM 4294 C CA . LEU A 1 531 ? -12.329 -16.325 3.709 1.00 87.06 531 LEU A CA 1
ATOM 4295 C C . LEU A 1 531 ? -13.469 -15.730 4.552 1.00 87.06 531 LEU A C 1
ATOM 4297 O O . LEU A 1 531 ? -14.293 -16.488 5.059 1.00 87.06 531 LEU A O 1
ATOM 4301 N N . LEU A 1 532 ? -13.540 -14.408 4.737 1.00 90.06 532 LEU A N 1
ATOM 4302 C CA . LEU A 1 532 ? -14.641 -13.740 5.449 1.00 90.06 532 LEU A CA 1
ATOM 4303 C C . LEU A 1 532 ? -15.882 -13.575 4.563 1.00 90.06 532 LEU A C 1
ATOM 4305 O O . LEU A 1 532 ? -17.001 -13.520 5.078 1.00 90.06 532 LEU A O 1
ATOM 4309 N N . VAL A 1 533 ? -15.691 -13.550 3.244 1.00 91.44 533 VAL A N 1
ATOM 4310 C CA . VAL A 1 533 ? -16.734 -13.298 2.246 1.00 91.44 533 VAL A CA 1
ATOM 4311 C C . VAL A 1 533 ? -17.668 -14.506 2.147 1.00 91.44 533 VAL A C 1
ATOM 4313 O O . VAL A 1 533 ? -17.230 -15.641 1.944 1.00 91.44 533 VAL A O 1
ATOM 4316 N N . LYS A 1 534 ? -18.979 -14.280 2.267 1.00 90.75 534 LYS A N 1
ATOM 4317 C CA . LYS A 1 534 ? -19.989 -15.318 2.004 1.00 90.75 534 LYS A CA 1
ATOM 4318 C C . LYS A 1 534 ? -19.942 -15.742 0.519 1.00 90.75 534 LYS A C 1
ATOM 4320 O O . LYS A 1 534 ? -19.499 -14.964 -0.322 1.00 90.75 534 LYS A O 1
ATOM 4325 N N . PRO A 1 535 ? -20.453 -16.921 0.123 1.00 83.50 535 PRO A N 1
ATOM 4326 C CA . PRO A 1 535 ? -20.416 -17.350 -1.282 1.00 83.50 535 PRO A CA 1
ATOM 4327 C C . PRO A 1 535 ? -21.067 -16.362 -2.271 1.00 83.50 535 PRO A C 1
ATOM 4329 O O . PRO A 1 535 ? -20.579 -16.193 -3.386 1.00 83.50 535 PRO A O 1
ATOM 4332 N N . GLU A 1 536 ? -22.159 -15.714 -1.864 1.00 88.44 536 GLU A N 1
ATOM 4333 C CA . GLU A 1 536 ? -22.879 -14.658 -2.594 1.00 88.44 536 GLU A CA 1
ATOM 4334 C C . GLU A 1 536 ? -22.396 -13.236 -2.239 1.00 88.44 536 GLU A C 1
ATOM 4336 O O . GLU A 1 536 ? -23.090 -12.261 -2.514 1.00 88.44 536 GLU A O 1
ATOM 4341 N N . GLY A 1 537 ? -21.276 -13.112 -1.530 1.00 94.00 537 GLY A N 1
ATOM 4342 C CA . GLY A 1 537 ? -20.703 -11.844 -1.095 1.00 94.00 537 GLY A CA 1
ATOM 4343 C C . GLY A 1 537 ? -19.728 -11.290 -2.115 1.00 94.00 537 GLY A C 1
ATOM 4344 O O . GLY A 1 537 ? -19.384 -11.958 -3.098 1.00 94.00 537 GLY A O 1
ATOM 4345 N N . ILE A 1 538 ? -19.291 -10.061 -1.870 1.00 96.88 538 ILE A N 1
ATOM 4346 C CA . ILE A 1 538 ? -18.358 -9.349 -2.737 1.00 96.88 538 ILE A CA 1
ATOM 4347 C C . ILE A 1 538 ? -17.199 -8.820 -1.898 1.00 96.88 538 ILE A C 1
ATOM 4349 O O . ILE A 1 538 ? -17.394 -8.181 -0.864 1.00 96.88 538 ILE A O 1
ATOM 4353 N N . MET A 1 539 ? -15.985 -9.082 -2.368 1.00 95.69 539 MET A N 1
ATOM 4354 C CA . MET A 1 539 ? -14.778 -8.412 -1.902 1.00 95.69 539 MET A CA 1
ATOM 4355 C C . MET A 1 539 ? -14.472 -7.235 -2.820 1.00 95.69 539 MET A C 1
ATOM 4357 O O . MET A 1 539 ? -14.584 -7.369 -4.039 1.00 95.69 539 MET A O 1
ATOM 4361 N N . VAL A 1 540 ? -14.068 -6.108 -2.246 1.00 95.50 540 VAL A N 1
ATOM 4362 C CA . VAL A 1 540 ? -13.706 -4.892 -2.977 1.00 95.50 540 VAL A CA 1
ATOM 4363 C C . VAL A 1 540 ? -12.317 -4.470 -2.540 1.00 95.50 540 VAL A C 1
ATOM 4365 O O . VAL A 1 540 ? -12.038 -4.420 -1.345 1.00 95.50 540 VAL A O 1
ATOM 4368 N N . LYS A 1 541 ? -11.445 -4.169 -3.497 1.00 91.12 541 LYS A N 1
ATOM 4369 C CA . LYS A 1 541 ? -10.120 -3.603 -3.242 1.00 91.12 541 LYS A CA 1
ATOM 4370 C C . LYS A 1 541 ? -9.945 -2.357 -4.100 1.00 91.12 541 LYS A C 1
ATOM 4372 O O . LYS A 1 541 ? -10.152 -2.422 -5.314 1.00 91.12 541 LYS A O 1
ATOM 4377 N N . ASN A 1 542 ? -9.580 -1.242 -3.474 1.00 82.94 542 ASN A N 1
ATOM 4378 C CA . ASN A 1 542 ? -9.158 -0.039 -4.189 1.00 82.94 542 ASN A CA 1
ATOM 4379 C C . ASN A 1 542 ? -7.835 -0.285 -4.928 1.00 82.94 542 ASN A C 1
ATOM 4381 O O . ASN A 1 542 ? -7.065 -1.155 -4.520 1.00 82.94 542 ASN A O 1
ATOM 4385 N N . GLU A 1 543 ? -7.572 0.495 -5.974 1.00 77.31 543 GLU A N 1
ATOM 4386 C CA . GLU A 1 543 ? -6.412 0.428 -6.876 1.00 77.31 543 GLU A CA 1
ATOM 4387 C C . GLU A 1 543 ? -6.557 -0.498 -8.091 1.00 77.31 543 GLU A C 1
ATOM 4389 O O . GLU A 1 543 ? -7.266 -1.510 -8.110 1.00 77.31 543 GLU A O 1
ATOM 4394 N N . TRP A 1 544 ? -5.824 -0.141 -9.146 1.00 71.56 544 TRP A N 1
ATOM 4395 C CA . TRP A 1 544 ? -5.959 -0.743 -10.471 1.00 71.56 544 TRP A CA 1
ATOM 4396 C C . TRP A 1 544 ? -5.318 -2.138 -10.601 1.00 71.56 544 TRP A C 1
ATOM 4398 O O . TRP A 1 544 ? -5.754 -2.940 -11.430 1.00 71.56 544 TRP A O 1
ATOM 4408 N N . ARG A 1 545 ? -4.311 -2.483 -9.786 1.00 77.06 545 ARG A N 1
ATOM 4409 C CA . ARG A 1 545 ? -3.460 -3.684 -9.975 1.00 77.06 545 ARG A CA 1
ATOM 4410 C C . ARG A 1 545 ? -4.036 -5.004 -9.441 1.00 77.06 545 ARG A C 1
ATOM 4412 O O . ARG A 1 545 ? -3.392 -6.042 -9.563 1.00 77.06 545 ARG A O 1
ATOM 4419 N N . TYR A 1 546 ? -5.241 -5.005 -8.872 1.00 81.94 546 TYR A N 1
ATOM 4420 C CA . TYR A 1 546 ? -5.744 -6.148 -8.091 1.00 81.94 546 TYR A CA 1
ATOM 4421 C C . TYR A 1 546 ? -6.628 -7.145 -8.850 1.00 81.94 546 TYR A C 1
ATOM 4423 O O . TYR A 1 546 ? -7.014 -8.162 -8.268 1.00 81.94 546 TYR A O 1
ATOM 4431 N N . LEU A 1 547 ? -6.909 -6.909 -10.137 1.00 83.88 547 LEU A N 1
ATOM 4432 C CA . LEU A 1 547 ? -7.724 -7.817 -10.955 1.00 83.88 547 LEU A CA 1
ATOM 4433 C C . LEU A 1 547 ? -7.139 -9.234 -10.988 1.00 83.88 547 LEU A C 1
ATOM 4435 O O . LEU A 1 547 ? -7.828 -10.176 -10.603 1.00 83.88 547 LEU A O 1
ATOM 4439 N N . ASP A 1 548 ? -5.860 -9.373 -11.344 1.00 79.88 548 ASP A N 1
ATOM 4440 C CA . ASP A 1 548 ? -5.204 -10.679 -11.472 1.00 79.88 548 ASP A CA 1
ATOM 4441 C C . ASP A 1 548 ? -5.183 -11.428 -10.135 1.00 79.88 548 ASP A C 1
ATOM 4443 O O . ASP A 1 548 ? -5.555 -12.602 -10.063 1.00 79.88 548 ASP A O 1
ATOM 4447 N N . LYS A 1 549 ? -4.825 -10.730 -9.049 1.00 81.00 549 LYS A N 1
ATOM 4448 C CA . LYS A 1 549 ? -4.735 -11.321 -7.709 1.00 81.00 549 LYS A CA 1
ATOM 4449 C C . LYS A 1 549 ? -6.099 -11.788 -7.198 1.00 81.00 549 LYS A C 1
ATOM 4451 O O . LYS A 1 549 ? -6.209 -12.908 -6.703 1.00 81.00 549 LYS A O 1
ATOM 4456 N N . LEU A 1 550 ? -7.143 -10.968 -7.339 1.00 84.75 550 LEU A N 1
ATOM 4457 C CA . LEU A 1 550 ? -8.498 -11.361 -6.947 1.00 84.75 550 LEU A CA 1
ATOM 4458 C C . LEU A 1 550 ? -9.061 -12.457 -7.857 1.00 84.75 550 LEU A C 1
ATOM 4460 O O . LEU A 1 550 ? -9.762 -13.342 -7.368 1.00 84.75 550 LEU A O 1
ATOM 4464 N N . SER A 1 551 ? -8.713 -12.465 -9.145 1.00 84.31 551 SER A N 1
ATOM 4465 C CA . SER A 1 551 ? -9.152 -13.512 -10.075 1.00 84.31 551 SER A CA 1
ATOM 4466 C C . SER A 1 551 ? -8.599 -14.891 -9.696 1.00 84.31 551 SER A C 1
ATOM 4468 O O . SER A 1 551 ? -9.275 -15.903 -9.871 1.00 84.31 551 SER A O 1
ATOM 4470 N N . GLY A 1 552 ? -7.407 -14.949 -9.092 1.00 78.88 552 GLY A N 1
ATOM 4471 C CA . GLY A 1 552 ? -6.845 -16.189 -8.553 1.00 78.88 552 GLY A CA 1
ATOM 4472 C C . GLY A 1 552 ? -7.617 -16.759 -7.354 1.00 78.88 552 GLY A C 1
ATOM 4473 O O . GLY A 1 552 ? -7.498 -17.949 -7.070 1.00 78.88 552 GLY A O 1
ATOM 4474 N N . MET A 1 553 ? -8.415 -15.936 -6.662 1.00 81.50 553 MET A N 1
ATOM 4475 C CA . MET A 1 553 ? -9.166 -16.317 -5.456 1.00 81.50 553 MET A CA 1
ATOM 4476 C C . MET A 1 553 ? -10.674 -16.474 -5.692 1.00 81.50 553 MET A C 1
ATOM 4478 O O . MET A 1 553 ? -11.326 -17.236 -4.978 1.00 81.50 553 MET A O 1
ATOM 4482 N N . PHE A 1 554 ? -11.233 -15.766 -6.676 1.00 85.69 554 PHE A N 1
ATOM 4483 C CA . PHE A 1 554 ? -12.670 -15.695 -6.928 1.00 85.69 554 PHE A CA 1
ATOM 4484 C C . PHE A 1 554 ? -13.028 -16.090 -8.359 1.00 85.69 554 PHE A C 1
ATOM 4486 O O . PHE A 1 554 ? -12.263 -15.900 -9.301 1.00 85.69 554 PHE A O 1
ATOM 4493 N N . LYS A 1 555 ? -14.244 -16.616 -8.533 1.00 84.94 555 LYS A N 1
ATOM 4494 C CA . LYS A 1 555 ? -14.746 -17.032 -9.848 1.00 84.94 555 LYS A CA 1
ATOM 4495 C C . LYS A 1 555 ? -15.010 -15.856 -10.795 1.00 84.94 555 LYS A C 1
ATOM 4497 O O . LYS A 1 555 ? -14.710 -15.964 -11.983 1.00 84.94 555 LYS A O 1
ATOM 4502 N N . TYR A 1 556 ? -15.624 -14.795 -10.285 1.00 91.06 556 TYR A N 1
ATOM 4503 C CA . TYR A 1 556 ? -16.017 -13.615 -11.047 1.00 91.06 556 TYR A CA 1
ATOM 4504 C C . TYR A 1 556 ? -15.297 -12.402 -10.482 1.00 91.06 556 TYR A C 1
ATOM 4506 O O . TYR A 1 556 ? -15.416 -12.116 -9.289 1.00 91.06 556 TYR A O 1
ATOM 4514 N N . THR A 1 557 ? -14.583 -11.673 -11.330 1.00 92.56 557 THR A N 1
ATOM 4515 C CA . THR A 1 557 ? -13.932 -10.417 -10.962 1.00 92.56 557 THR A CA 1
ATOM 4516 C C . THR A 1 557 ? -14.220 -9.340 -11.992 1.00 92.56 557 THR A C 1
ATOM 4518 O O . THR A 1 557 ? -14.341 -9.607 -13.186 1.00 92.56 557 THR A O 1
ATOM 4521 N N . ALA A 1 558 ? -14.369 -8.110 -11.518 1.00 92.38 558 ALA A N 1
ATOM 4522 C CA . ALA A 1 558 ? -14.637 -6.949 -12.346 1.00 92.38 558 ALA A CA 1
ATOM 4523 C C . ALA A 1 558 ? -13.823 -5.758 -11.855 1.00 92.38 558 ALA A C 1
ATOM 4525 O O . ALA A 1 558 ? -13.768 -5.490 -10.655 1.00 92.38 558 ALA A O 1
ATOM 4526 N N . ARG A 1 559 ? -13.220 -5.027 -12.787 1.00 90.38 559 ARG A N 1
ATOM 4527 C CA . ARG A 1 559 ? -12.609 -3.726 -12.533 1.00 90.38 559 ARG A CA 1
ATOM 4528 C C . ARG A 1 559 ? -13.599 -2.635 -12.906 1.00 90.38 559 ARG A C 1
ATOM 4530 O O . ARG A 1 559 ? -14.149 -2.641 -14.007 1.00 90.38 559 ARG A O 1
ATOM 4537 N N . VAL A 1 560 ? -13.778 -1.696 -11.993 1.00 87.50 560 VAL A N 1
ATOM 4538 C CA . VAL A 1 560 ? -14.674 -0.555 -12.113 1.00 87.50 560 VAL A CA 1
ATOM 4539 C C . VAL A 1 560 ? -13.824 0.708 -12.097 1.00 87.50 560 VAL A C 1
ATOM 4541 O O . VAL A 1 560 ? -13.082 0.927 -11.142 1.00 87.50 560 VAL A O 1
ATOM 4544 N N . ASN A 1 561 ? -13.924 1.524 -13.144 1.00 82.62 561 ASN A N 1
ATOM 4545 C CA . ASN A 1 561 ? -13.252 2.814 -13.231 1.00 82.62 561 ASN A CA 1
ATOM 4546 C C . ASN A 1 561 ? -14.259 3.930 -12.968 1.00 82.62 561 ASN A C 1
ATOM 4548 O O . ASN A 1 561 ? -15.267 4.072 -13.662 1.00 82.62 561 ASN A O 1
ATOM 4552 N N . MET A 1 562 ? -13.944 4.732 -11.967 1.00 77.00 562 MET A N 1
ATOM 4553 C CA . MET A 1 562 ? -14.683 5.901 -11.534 1.00 77.00 562 MET A CA 1
ATOM 4554 C C . MET A 1 562 ? -13.965 7.117 -12.109 1.00 77.00 562 MET A C 1
ATOM 4556 O O . MET A 1 562 ? -12.803 7.347 -11.786 1.00 77.00 562 MET A O 1
ATOM 4560 N N . ARG A 1 563 ? -14.631 7.839 -13.007 1.00 70.81 563 ARG A N 1
ATOM 4561 C CA . ARG A 1 563 ? -14.078 9.022 -13.678 1.00 70.81 563 ARG A CA 1
ATOM 4562 C C . ARG A 1 563 ? -14.613 10.296 -13.048 1.00 70.81 563 ARG A C 1
ATOM 4564 O O . ARG A 1 563 ? -15.627 10.259 -12.353 1.00 70.81 563 ARG A O 1
ATOM 4571 N N . ASP A 1 564 ? -13.948 11.402 -13.350 1.00 69.06 564 ASP A N 1
ATOM 4572 C CA . ASP A 1 564 ? -14.328 12.750 -12.928 1.00 69.06 564 ASP A CA 1
ATOM 4573 C C . ASP A 1 564 ? -14.387 12.906 -11.397 1.00 69.06 564 ASP A C 1
ATOM 4575 O O . ASP A 1 564 ? -15.195 13.664 -10.857 1.00 69.06 564 ASP A O 1
ATOM 4579 N N . ILE A 1 565 ? -13.517 12.191 -10.677 1.00 70.88 565 ILE A N 1
ATOM 4580 C CA . ILE A 1 565 ? -13.384 12.361 -9.231 1.00 70.88 565 ILE A CA 1
ATOM 4581 C C . ILE A 1 565 ? -12.617 13.659 -8.962 1.00 70.88 565 ILE A C 1
ATOM 4583 O O . ILE A 1 565 ? -11.514 13.836 -9.492 1.00 70.88 565 ILE A O 1
ATOM 4587 N N . PRO A 1 566 ? -13.145 14.566 -8.120 1.00 67.31 566 PRO A N 1
ATOM 4588 C CA . PRO A 1 566 ? -12.438 15.790 -7.786 1.00 67.31 566 PRO A CA 1
ATOM 4589 C C . PRO A 1 566 ? -11.035 15.505 -7.239 1.00 67.31 566 PRO A C 1
ATOM 4591 O O . PRO A 1 566 ? -10.828 14.569 -6.470 1.00 67.31 566 PRO A O 1
ATOM 4594 N N . TYR A 1 567 ? -10.082 16.341 -7.643 1.00 65.62 567 TYR A N 1
ATOM 4595 C CA . TYR A 1 567 ? -8.658 16.291 -7.298 1.00 65.62 567 TYR A CA 1
ATOM 4596 C C . TYR A 1 567 ? -7.857 15.073 -7.802 1.00 65.62 567 TYR A C 1
ATOM 4598 O O . TYR A 1 567 ? -6.693 15.258 -8.143 1.00 65.62 567 TYR A O 1
ATOM 4606 N N . ILE A 1 568 ? -8.441 13.871 -7.904 1.00 63.53 568 ILE A N 1
ATOM 4607 C CA . ILE A 1 568 ? -7.729 12.642 -8.335 1.00 63.53 568 ILE A CA 1
ATOM 4608 C C . ILE A 1 568 ? -8.019 12.224 -9.789 1.00 63.53 568 ILE A C 1
ATOM 4610 O O . ILE A 1 568 ? -7.344 11.351 -10.326 1.00 63.53 568 ILE A O 1
ATOM 4614 N N . CYS A 1 569 ? -8.989 12.870 -10.443 1.00 66.69 569 CYS A N 1
ATOM 4615 C CA . CYS A 1 569 ? -9.470 12.619 -11.805 1.00 66.69 569 CYS A CA 1
ATOM 4616 C C . CYS A 1 569 ? -10.108 11.232 -12.005 1.00 66.69 569 CYS A C 1
ATOM 4618 O O . CYS A 1 569 ? -11.311 11.163 -12.243 1.00 66.69 569 CYS A O 1
ATOM 4620 N N . ASP A 1 570 ? -9.351 10.142 -11.856 1.00 71.50 570 ASP A N 1
ATOM 4621 C CA . ASP A 1 570 ? -9.825 8.769 -12.045 1.00 71.50 570 ASP A CA 1
ATOM 4622 C C . ASP A 1 570 ? -9.419 7.875 -10.857 1.00 71.50 570 ASP A C 1
ATOM 4624 O O . ASP A 1 570 ? -8.267 7.895 -10.433 1.00 71.50 570 ASP A O 1
ATOM 4628 N N . GLN A 1 571 ? -10.330 7.024 -10.373 1.00 76.94 571 GLN A N 1
ATOM 4629 C CA . GLN A 1 571 ? -10.035 5.947 -9.416 1.00 76.94 571 GLN A CA 1
ATOM 4630 C C . GLN A 1 571 ? -10.490 4.602 -9.974 1.00 76.94 571 GLN A C 1
ATOM 4632 O O . GLN A 1 571 ? -11.552 4.492 -10.585 1.00 76.94 571 GLN A O 1
ATOM 4637 N N . ALA A 1 572 ? -9.718 3.549 -9.716 1.00 83.44 572 ALA A N 1
ATOM 4638 C CA . ALA A 1 572 ? -10.120 2.182 -10.026 1.00 83.44 572 ALA A CA 1
ATOM 4639 C C . ALA A 1 572 ? -10.425 1.387 -8.751 1.00 83.44 572 ALA A C 1
ATOM 4641 O O . ALA A 1 572 ? -9.724 1.491 -7.741 1.00 83.44 572 ALA A O 1
ATOM 4642 N N . MET A 1 573 ? -11.448 0.540 -8.825 1.00 89.44 573 MET A N 1
ATOM 4643 C CA . MET A 1 573 ? -11.762 -0.467 -7.817 1.00 89.44 573 MET A CA 1
ATOM 4644 C C . MET A 1 573 ? -11.924 -1.836 -8.461 1.00 89.44 573 MET A C 1
ATOM 4646 O O . MET A 1 573 ? -12.462 -1.967 -9.558 1.00 89.44 573 MET A O 1
ATOM 4650 N N . THR A 1 574 ? -11.487 -2.878 -7.764 1.00 92.38 574 THR A N 1
ATOM 4651 C CA . THR A 1 574 ? -11.669 -4.263 -8.198 1.00 92.38 574 THR A CA 1
ATOM 4652 C C . THR A 1 574 ? -12.656 -4.965 -7.275 1.00 92.38 574 THR A C 1
ATOM 4654 O O . THR A 1 574 ? -12.443 -5.035 -6.067 1.00 92.38 574 THR A O 1
ATOM 4657 N N . MET A 1 575 ? -13.725 -5.505 -7.854 1.00 94.75 575 MET A N 1
ATOM 4658 C CA . MET A 1 575 ? -14.755 -6.291 -7.181 1.00 94.75 575 MET A CA 1
ATOM 4659 C C . MET A 1 575 ? -14.607 -7.772 -7.519 1.00 94.75 575 MET A C 1
ATOM 4661 O O . MET A 1 575 ? -14.311 -8.126 -8.661 1.00 94.75 575 MET A O 1
ATOM 4665 N N . ALA A 1 576 ? -14.856 -8.650 -6.551 1.00 93.50 576 ALA A N 1
ATOM 4666 C CA . ALA A 1 576 ? -14.685 -10.089 -6.714 1.00 93.50 576 ALA A CA 1
ATOM 4667 C C . ALA A 1 576 ? -15.747 -10.900 -5.962 1.00 93.50 576 ALA A C 1
ATOM 4669 O O . ALA A 1 576 ? -16.085 -10.581 -4.824 1.00 93.50 576 ALA A O 1
ATOM 4670 N N . SER A 1 577 ? -16.275 -11.957 -6.586 1.00 93.12 577 SER A N 1
ATOM 4671 C CA . SER A 1 577 ? -17.276 -12.853 -5.994 1.00 93.12 577 SER A CA 1
ATOM 4672 C C . SER A 1 577 ? -17.168 -14.288 -6.513 1.00 93.12 577 SER A C 1
ATOM 4674 O O . SER A 1 577 ? -16.720 -14.551 -7.628 1.00 93.12 577 SER A O 1
ATOM 4676 N N . ASN A 1 578 ? -17.633 -15.248 -5.711 1.00 87.06 578 ASN A N 1
ATOM 4677 C CA . ASN A 1 578 ? -17.700 -16.658 -6.102 1.00 87.06 578 ASN A CA 1
ATOM 4678 C C . ASN A 1 578 ? -19.000 -17.030 -6.829 1.00 87.06 578 ASN A C 1
ATOM 4680 O O . ASN A 1 578 ? -19.013 -17.984 -7.612 1.00 87.06 578 ASN A O 1
ATOM 4684 N N . LYS A 1 579 ? -20.095 -16.297 -6.589 1.00 88.88 579 LYS A N 1
ATOM 4685 C CA . LYS A 1 579 ? -21.412 -16.588 -7.183 1.00 88.88 579 LYS A CA 1
ATOM 4686 C C . LYS A 1 579 ? -22.031 -15.432 -7.955 1.00 88.88 579 LYS A C 1
ATOM 4688 O O . LYS A 1 579 ? -22.847 -15.701 -8.834 1.00 88.88 579 LYS A O 1
ATOM 4693 N N . VAL A 1 580 ? -21.669 -14.192 -7.643 1.00 90.25 580 VAL A N 1
ATOM 4694 C CA . VAL A 1 580 ? -22.234 -13.018 -8.310 1.00 90.25 580 VAL A CA 1
ATOM 4695 C C . VAL A 1 580 ? -21.540 -12.825 -9.652 1.00 90.25 580 VAL A C 1
ATOM 4697 O O . VAL A 1 580 ? -20.384 -12.421 -9.715 1.00 90.25 580 VAL A O 1
ATOM 4700 N N . ASP A 1 581 ? -22.257 -13.123 -10.730 1.00 90.06 581 ASP A N 1
ATOM 4701 C CA . ASP A 1 581 ? -21.821 -12.802 -12.084 1.00 90.06 581 ASP A CA 1
ATOM 4702 C C . ASP A 1 581 ? -22.214 -11.358 -12.417 1.00 90.06 581 ASP A C 1
ATOM 4704 O O . ASP A 1 581 ? -23.357 -11.092 -12.790 1.00 90.06 581 ASP A O 1
ATOM 4708 N N . PHE A 1 582 ? -21.267 -10.429 -12.287 1.00 90.25 582 PHE A N 1
ATOM 4709 C CA . PHE A 1 582 ? -21.504 -8.998 -12.498 1.00 90.25 582 PHE A CA 1
ATOM 4710 C C . PHE A 1 582 ? -22.036 -8.648 -13.899 1.00 90.25 582 PHE A C 1
ATOM 4712 O O . PHE A 1 582 ? -22.732 -7.647 -14.046 1.00 90.25 582 PHE A O 1
ATOM 4719 N N . MET A 1 583 ? -21.771 -9.479 -14.917 1.00 84.94 583 MET A N 1
ATOM 4720 C CA . MET A 1 583 ? -22.261 -9.243 -16.281 1.00 84.94 583 MET A CA 1
ATOM 4721 C C . MET A 1 583 ? -23.749 -9.573 -16.436 1.00 84.94 583 MET A C 1
ATOM 4723 O O . MET A 1 583 ? -24.476 -8.925 -17.191 1.00 84.94 583 MET A O 1
ATOM 4727 N N . ASN A 1 584 ? -24.218 -10.592 -15.720 1.00 83.88 584 ASN A N 1
ATOM 4728 C CA . ASN A 1 584 ? -25.576 -11.118 -15.870 1.00 83.88 584 ASN A CA 1
ATOM 4729 C C . ASN A 1 584 ? -26.503 -10.749 -14.707 1.00 83.88 584 ASN A C 1
ATOM 4731 O O . ASN A 1 584 ? -27.722 -10.886 -14.821 1.00 83.88 584 ASN A O 1
ATOM 4735 N N . HIS A 1 585 ? -25.949 -10.284 -13.590 1.00 84.62 585 HIS A N 1
ATOM 4736 C CA . HIS A 1 585 ? -26.724 -9.860 -12.438 1.00 84.62 585 HIS A CA 1
ATOM 4737 C C . HIS A 1 585 ? -27.332 -8.477 -12.681 1.00 84.62 585 HIS A C 1
ATOM 4739 O O . HIS A 1 585 ? -26.649 -7.535 -13.074 1.00 84.62 585 HIS A O 1
ATOM 4745 N N . ILE A 1 586 ? -28.630 -8.345 -12.415 1.00 83.75 586 ILE A N 1
ATOM 4746 C CA . ILE A 1 586 ? -29.338 -7.072 -12.549 1.00 83.75 586 ILE A CA 1
ATOM 4747 C C . ILE A 1 586 ? -29.075 -6.245 -11.281 1.00 83.75 586 ILE A C 1
ATOM 4749 O O . ILE A 1 586 ? -29.369 -6.738 -10.188 1.00 83.75 586 ILE A O 1
ATOM 4753 N N . PRO A 1 587 ? -28.529 -5.021 -11.387 1.00 85.62 587 PRO A N 1
ATOM 4754 C CA . PRO A 1 587 ? -28.298 -4.162 -10.232 1.00 85.62 587 PRO A CA 1
ATOM 4755 C C . PRO A 1 587 ? -29.596 -3.848 -9.477 1.00 85.62 587 PRO A C 1
ATOM 4757 O O . PRO A 1 587 ? -30.616 -3.501 -10.074 1.00 85.62 587 PRO A O 1
ATOM 4760 N N . LYS A 1 588 ? -29.554 -3.957 -8.150 1.00 85.56 588 LYS A N 1
ATOM 4761 C CA . LYS A 1 588 ? -30.678 -3.709 -7.249 1.00 85.56 588 LYS A CA 1
ATOM 4762 C C . LYS A 1 588 ? -30.577 -2.332 -6.607 1.00 85.56 588 LYS A C 1
ATOM 4764 O O . LYS A 1 588 ? -29.541 -1.961 -6.066 1.00 85.56 588 LYS A O 1
ATOM 4769 N N . ASP A 1 589 ? -31.695 -1.613 -6.586 1.00 85.19 589 ASP A N 1
ATOM 4770 C CA . ASP A 1 589 ? -31.833 -0.414 -5.768 1.00 85.19 589 ASP A CA 1
ATOM 4771 C C . ASP A 1 589 ? -32.242 -0.776 -4.328 1.00 85.19 589 ASP A C 1
ATOM 4773 O O . ASP A 1 589 ? -33.364 -1.229 -4.080 1.00 85.19 589 ASP A O 1
ATOM 4777 N N . HIS A 1 590 ? -31.333 -0.556 -3.375 1.00 87.38 590 HIS A N 1
ATOM 4778 C CA . HIS A 1 590 ? -31.575 -0.737 -1.937 1.00 87.38 590 HIS A CA 1
ATOM 4779 C C . HIS A 1 590 ? -32.337 0.419 -1.280 1.00 87.38 590 HIS A C 1
ATOM 4781 O O . HIS A 1 590 ? -32.637 0.342 -0.091 1.00 87.38 590 HIS A O 1
ATOM 4787 N N . LYS A 1 591 ? -32.705 1.460 -2.042 1.00 84.94 591 LYS A N 1
ATOM 4788 C CA . LYS A 1 591 ? -33.456 2.638 -1.571 1.00 84.94 591 LYS A CA 1
ATOM 4789 C C . LYS A 1 591 ? -32.766 3.384 -0.424 1.00 84.94 591 LYS A C 1
ATOM 4791 O O . LYS A 1 591 ? -33.434 3.929 0.452 1.00 84.94 591 LYS A O 1
ATOM 4796 N N . VAL A 1 592 ? -31.438 3.382 -0.441 1.00 85.69 592 VAL A N 1
ATOM 4797 C CA . VAL A 1 592 ? -30.596 4.186 0.447 1.00 85.69 592 VAL A CA 1
ATOM 4798 C C . VAL A 1 592 ? -30.383 5.579 -0.149 1.00 85.69 592 VAL A C 1
ATOM 4800 O O . VAL A 1 592 ? -30.471 5.760 -1.369 1.00 85.69 592 VAL A O 1
ATOM 4803 N N . ASP A 1 593 ? -30.149 6.558 0.723 1.00 80.56 593 ASP A N 1
ATOM 4804 C CA . ASP A 1 593 ? -29.863 7.940 0.335 1.00 80.56 593 ASP A CA 1
ATOM 4805 C C . ASP A 1 593 ? -28.476 8.055 -0.316 1.00 80.56 593 ASP A C 1
ATOM 4807 O O . ASP A 1 593 ? -27.471 7.629 0.264 1.00 80.56 593 ASP A O 1
ATOM 4811 N N . ARG A 1 594 ? -28.441 8.618 -1.526 1.00 77.31 594 ARG A N 1
ATOM 4812 C CA . ARG A 1 594 ? -27.290 8.639 -2.440 1.00 77.31 594 ARG A CA 1
ATOM 4813 C C . ARG A 1 594 ? -27.166 10.009 -3.072 1.00 77.31 594 ARG A C 1
ATOM 4815 O O . ARG A 1 594 ? -28.173 10.594 -3.470 1.00 77.31 594 ARG A O 1
ATOM 4822 N N . ARG A 1 595 ? -25.935 10.487 -3.208 1.00 74.06 595 ARG A N 1
ATOM 4823 C CA . ARG A 1 595 ? -25.628 11.800 -3.778 1.00 74.06 595 ARG A CA 1
ATOM 4824 C C . ARG A 1 595 ? -25.154 11.708 -5.221 1.00 74.06 595 ARG A C 1
ATOM 4826 O O . ARG A 1 595 ? -25.469 12.598 -6.001 1.00 74.06 595 ARG A O 1
ATOM 4833 N N . LEU A 1 596 ? -24.420 10.654 -5.581 1.00 73.56 596 LEU A N 1
ATOM 4834 C CA . LEU A 1 596 ? -23.826 10.498 -6.915 1.00 73.56 596 LEU A CA 1
ATOM 4835 C C . LEU A 1 596 ? -24.470 9.369 -7.711 1.00 73.56 596 LEU A C 1
ATOM 4837 O O . LEU A 1 596 ? -24.762 9.515 -8.898 1.00 73.56 596 LEU A O 1
ATOM 4841 N N . LEU A 1 597 ? -24.712 8.229 -7.071 1.00 71.62 597 LEU A N 1
ATOM 4842 C CA . LEU A 1 597 ? -25.295 7.076 -7.735 1.00 71.62 597 LEU A CA 1
ATOM 4843 C C . LEU A 1 597 ? -26.811 7.244 -7.859 1.00 71.62 597 LEU A C 1
ATOM 4845 O O . LEU A 1 597 ? -27.560 7.022 -6.908 1.00 71.62 597 LEU A O 1
ATOM 4849 N N . GLY A 1 598 ? -27.278 7.553 -9.072 1.00 64.44 598 GLY A N 1
ATOM 4850 C CA . GLY A 1 598 ? -28.706 7.676 -9.379 1.00 64.44 598 GLY A CA 1
ATOM 4851 C C . GLY A 1 598 ? -29.530 6.454 -8.946 1.00 64.44 598 GLY A C 1
ATOM 4852 O O . GLY A 1 598 ? -29.048 5.315 -8.965 1.00 64.44 598 GLY A O 1
ATOM 4853 N N . ALA A 1 599 ? -30.791 6.683 -8.560 1.00 59.22 599 ALA A N 1
ATOM 4854 C CA . ALA A 1 599 ? -31.666 5.640 -8.012 1.00 59.22 599 ALA A CA 1
ATOM 4855 C C . ALA A 1 599 ? -32.017 4.522 -9.005 1.00 59.22 599 ALA A C 1
ATOM 4857 O O . ALA A 1 599 ? -32.267 3.382 -8.615 1.00 59.22 599 ALA A O 1
ATOM 4858 N N . HIS A 1 600 ? -31.985 4.838 -10.298 1.00 55.62 600 HIS A N 1
ATOM 4859 C CA . HIS A 1 600 ? -32.165 3.881 -11.375 1.00 55.62 600 HIS A CA 1
ATOM 4860 C C . HIS A 1 600 ? -30.818 3.613 -12.043 1.00 55.62 600 HIS A C 1
ATOM 4862 O O . HIS A 1 600 ? -30.172 4.538 -12.526 1.00 55.62 600 HIS A O 1
ATOM 4868 N N . VAL A 1 601 ? -30.400 2.344 -12.074 1.00 57.66 601 VAL A N 1
ATOM 4869 C CA . VAL A 1 601 ? -29.408 1.902 -13.059 1.00 57.66 601 VAL A CA 1
ATOM 4870 C C . VAL A 1 601 ? -30.159 1.744 -14.363 1.00 57.66 601 VAL A C 1
ATOM 4872 O O . VAL A 1 601 ? -31.044 0.890 -14.445 1.00 57.66 601 VAL A O 1
ATOM 4875 N N . ASP A 1 602 ? -29.841 2.572 -15.354 1.00 60.31 602 ASP A N 1
ATOM 4876 C CA . ASP A 1 602 ? -30.269 2.272 -16.711 1.00 60.31 602 ASP A CA 1
ATOM 4877 C C . ASP A 1 602 ? -29.658 0.919 -17.102 1.00 60.31 602 ASP A C 1
ATOM 4879 O O . ASP A 1 602 ? -28.454 0.695 -16.952 1.00 60.31 602 ASP A O 1
ATOM 4883 N N . ILE A 1 603 ? -30.505 -0.021 -17.520 1.00 60.28 603 ILE A N 1
ATOM 4884 C CA . ILE A 1 603 ? -30.078 -1.380 -17.872 1.00 60.28 603 ILE A CA 1
ATOM 4885 C C . ILE A 1 603 ? -29.084 -1.332 -19.035 1.00 60.28 603 ILE A C 1
ATOM 4887 O O . ILE A 1 603 ? -28.214 -2.211 -19.101 1.00 60.28 603 ILE A O 1
ATOM 4891 N N . ASP A 1 604 ? -29.197 -0.311 -19.886 1.00 57.88 604 ASP A N 1
ATOM 4892 C CA . ASP A 1 604 ? -28.334 -0.087 -21.041 1.00 57.88 604 ASP A CA 1
ATOM 4893 C C . ASP A 1 604 ? -26.959 0.483 -20.627 1.00 57.88 604 ASP A C 1
ATOM 4895 O O . ASP A 1 604 ? -25.948 0.104 -21.215 1.00 57.88 604 ASP A O 1
ATOM 4899 N N . ASP A 1 605 ? -26.877 1.246 -19.527 1.00 65.25 605 ASP A N 1
ATOM 4900 C CA . ASP A 1 605 ? -25.627 1.837 -19.005 1.00 65.25 605 ASP A CA 1
ATOM 4901 C C . ASP A 1 605 ? -25.000 1.059 -17.833 1.00 65.25 605 ASP A C 1
ATOM 4903 O O . ASP A 1 605 ? -24.015 1.496 -17.231 1.00 65.25 605 ASP A O 1
ATOM 4907 N N . ARG A 1 606 ? -25.519 -0.125 -17.481 1.00 68.50 606 ARG A N 1
ATOM 4908 C CA . ARG A 1 606 ? -25.044 -0.879 -16.299 1.00 68.50 606 ARG A CA 1
ATOM 4909 C C . ARG A 1 606 ? -23.557 -1.258 -16.338 1.00 68.50 606 ARG A C 1
ATOM 4911 O O . ARG A 1 606 ? -22.975 -1.537 -15.292 1.00 68.50 606 ARG A O 1
ATOM 4918 N N . PHE A 1 607 ? -22.950 -1.251 -17.526 1.00 77.31 607 PHE A N 1
ATOM 4919 C CA . PHE A 1 607 ? -21.529 -1.536 -17.742 1.00 77.31 607 PHE A CA 1
ATOM 4920 C C . PHE A 1 607 ? -20.665 -0.292 -17.932 1.00 77.31 607 PHE A C 1
ATOM 4922 O O . PHE A 1 607 ? -19.465 -0.434 -18.126 1.00 77.31 607 PHE A O 1
ATOM 4929 N N . PHE A 1 608 ? -21.231 0.914 -17.865 1.00 74.44 608 PHE A N 1
ATOM 4930 C CA . PHE A 1 608 ? -20.506 2.152 -18.165 1.00 74.44 608 PHE A CA 1
ATOM 4931 C C . PHE A 1 608 ? -19.232 2.325 -17.324 1.00 74.44 608 PHE A C 1
ATOM 4933 O O . PHE A 1 608 ? -18.210 2.783 -17.826 1.00 74.44 608 PHE A O 1
ATOM 4940 N N . MET A 1 609 ? -19.281 1.916 -16.054 1.00 76.25 609 MET A N 1
ATOM 4941 C CA . MET A 1 609 ? -18.124 1.981 -15.160 1.00 76.25 609 MET A CA 1
ATOM 4942 C C . MET A 1 609 ? -17.226 0.736 -15.228 1.00 76.25 609 MET A C 1
ATOM 4944 O O . MET A 1 609 ? -16.155 0.746 -14.633 1.00 76.25 609 MET A O 1
ATOM 4948 N N . PHE A 1 610 ? -17.611 -0.338 -15.925 1.00 83.50 610 PHE A N 1
ATOM 4949 C CA . PHE A 1 610 ? -16.773 -1.534 -16.046 1.00 83.50 610 PHE A CA 1
ATOM 4950 C C . PHE A 1 610 ? -15.649 -1.288 -17.049 1.00 83.50 610 PHE A C 1
ATOM 4952 O O . PHE A 1 610 ? -15.889 -0.870 -18.179 1.00 83.50 610 PHE A O 1
ATOM 4959 N N . HIS A 1 611 ? -14.421 -1.590 -16.640 1.00 84.69 611 HIS A N 1
ATOM 4960 C CA . HIS A 1 611 ? -13.256 -1.551 -17.516 1.00 84.69 611 HIS A CA 1
ATOM 4961 C C . HIS A 1 611 ? -12.839 -2.958 -17.947 1.00 84.69 611 HIS A C 1
ATOM 4963 O O . HIS A 1 611 ? -12.752 -3.236 -19.138 1.00 84.69 611 HIS A O 1
ATOM 4969 N N . ASP A 1 612 ? -12.648 -3.862 -16.982 1.00 86.12 612 ASP A N 1
ATOM 4970 C CA . ASP A 1 612 ? -12.274 -5.255 -17.234 1.00 86.12 612 ASP A CA 1
ATOM 4971 C C . ASP A 1 612 ? -13.205 -6.203 -16.488 1.00 86.12 612 ASP A C 1
ATOM 4973 O O . ASP A 1 612 ? -13.707 -5.891 -15.407 1.00 86.12 612 ASP A O 1
ATOM 4977 N N . TYR A 1 613 ? -13.398 -7.394 -17.041 1.00 88.69 613 TYR A N 1
ATOM 4978 C CA . TYR A 1 613 ? -14.144 -8.468 -16.402 1.00 88.69 613 TYR A CA 1
ATOM 4979 C C . TYR A 1 613 ? -13.459 -9.798 -16.685 1.00 88.69 613 TYR A C 1
ATOM 4981 O O . TYR A 1 613 ? -13.098 -10.092 -17.826 1.00 88.69 613 TYR A O 1
ATOM 4989 N N . GLN A 1 614 ? -13.319 -10.621 -15.653 1.00 86.62 614 GLN A N 1
ATOM 4990 C CA . GLN A 1 614 ? -12.756 -11.952 -15.764 1.00 86.62 614 GLN A CA 1
ATOM 4991 C C . GLN A 1 614 ? -13.679 -12.965 -15.091 1.00 86.62 614 GLN A C 1
ATOM 4993 O O . GLN A 1 614 ? -14.119 -12.814 -13.950 1.00 86.62 614 GLN A O 1
ATOM 4998 N N . LYS A 1 615 ? -13.961 -14.031 -15.837 1.00 86.62 615 LYS A N 1
ATOM 4999 C CA . LYS A 1 615 ? -14.655 -15.218 -15.355 1.00 86.62 615 LYS A CA 1
ATOM 5000 C C . LYS A 1 615 ? -13.699 -16.388 -15.486 1.00 86.62 615 LYS A C 1
ATOM 5002 O O . LYS A 1 615 ? -13.327 -16.763 -16.593 1.00 86.62 615 LYS A O 1
ATOM 5007 N N . ASN A 1 616 ? -13.344 -16.983 -14.359 1.00 76.62 616 ASN A N 1
ATOM 5008 C CA . ASN A 1 616 ? -12.453 -18.128 -14.336 1.00 76.62 616 ASN A CA 1
ATOM 5009 C C . ASN A 1 616 ? -13.269 -19.430 -14.300 1.00 76.62 616 ASN A C 1
ATOM 5011 O O . ASN A 1 616 ? -13.999 -19.697 -13.340 1.00 76.62 616 ASN A O 1
ATOM 5015 N N . ASP A 1 617 ? -13.133 -20.268 -15.336 1.00 55.34 617 ASP A N 1
ATOM 5016 C CA . ASP A 1 617 ? -13.689 -21.631 -15.385 1.00 55.34 617 ASP A CA 1
ATOM 5017 C C . ASP A 1 617 ? -12.808 -22.596 -14.589 1.00 55.34 617 ASP A C 1
ATOM 5019 O O . ASP A 1 617 ? -12.238 -23.577 -15.062 1.00 55.34 617 ASP A O 1
ATOM 5023 N N . ILE A 1 618 ? -12.683 -22.291 -13.306 1.00 47.41 618 ILE A N 1
ATOM 5024 C CA . ILE A 1 618 ? -12.000 -23.144 -12.355 1.00 47.41 618 ILE A CA 1
ATOM 5025 C C . ILE A 1 618 ? -12.930 -24.331 -12.049 1.00 47.41 618 ILE A C 1
ATOM 5027 O O . ILE A 1 618 ? -13.811 -24.260 -11.183 1.00 47.41 618 ILE A O 1
ATOM 5031 N N . HIS A 1 619 ? -12.726 -25.450 -12.753 1.00 39.00 619 HIS A N 1
ATOM 5032 C CA . HIS A 1 619 ? -13.068 -26.784 -12.245 1.00 39.00 619 HIS A CA 1
ATOM 5033 C C . HIS A 1 619 ? -12.464 -26.954 -10.835 1.00 39.00 619 HIS A C 1
ATOM 5035 O O . HIS A 1 619 ? -11.391 -26.431 -10.555 1.00 39.00 619 HIS A O 1
ATOM 5041 N N . PRO A 1 620 ? -13.131 -27.697 -9.942 1.00 37.69 620 PRO A N 1
ATOM 5042 C CA . PRO A 1 620 ? -13.641 -27.292 -8.627 1.00 37.69 620 PRO A CA 1
ATOM 5043 C C . PRO A 1 620 ? -12.608 -26.789 -7.584 1.00 37.69 620 PRO A C 1
ATOM 5045 O O . PRO A 1 620 ? -12.690 -27.155 -6.418 1.00 37.69 620 PRO A O 1
ATOM 5048 N N . HIS A 1 621 ? -11.682 -25.888 -7.921 1.00 39.94 621 HIS A N 1
ATOM 5049 C CA . HIS A 1 621 ? -10.979 -25.086 -6.904 1.00 39.94 621 HIS A CA 1
ATOM 5050 C C . HIS A 1 621 ? -11.850 -23.940 -6.357 1.00 39.94 621 HIS A C 1
ATOM 5052 O O . HIS A 1 621 ? -11.487 -23.308 -5.375 1.00 39.94 621 HIS A O 1
ATOM 5058 N N . SER A 1 622 ? -13.054 -23.748 -6.914 1.00 37.62 622 SER A N 1
ATOM 5059 C CA . SER A 1 622 ? -14.138 -22.946 -6.326 1.00 37.62 622 SER A CA 1
ATOM 5060 C C . SER A 1 622 ? -14.987 -23.719 -5.305 1.00 37.62 622 SER A C 1
ATOM 5062 O O . SER A 1 622 ? -15.840 -23.134 -4.639 1.00 37.62 622 SER A O 1
ATOM 5064 N N . SER A 1 623 ? -14.747 -25.027 -5.128 1.00 35.34 623 SER A N 1
ATOM 5065 C CA . SER A 1 623 ? -15.276 -25.786 -3.995 1.00 35.34 623 SER A CA 1
ATOM 5066 C C . SER A 1 623 ? -14.201 -25.966 -2.927 1.00 35.34 623 SER A C 1
ATOM 5068 O O . SER A 1 623 ? -13.909 -27.084 -2.506 1.00 35.34 623 SER A O 1
ATOM 5070 N N . CYS A 1 624 ? -13.663 -24.861 -2.413 1.00 40.75 624 CYS A N 1
ATOM 5071 C CA . CYS A 1 624 ? -13.245 -24.838 -1.013 1.00 40.75 624 CYS A CA 1
ATOM 5072 C C . CYS A 1 624 ? -14.515 -24.887 -0.152 1.00 40.75 624 CYS A C 1
ATOM 5074 O O . CYS A 1 624 ? -14.894 -23.931 0.517 1.00 40.75 624 CYS A O 1
ATOM 5076 N N . VAL A 1 625 ? -15.229 -26.015 -0.215 1.00 35.38 625 VAL A N 1
ATOM 5077 C CA . VAL A 1 625 ? -16.148 -26.379 0.853 1.00 35.38 625 VAL A CA 1
ATOM 5078 C C . VAL A 1 625 ? -15.254 -26.528 2.069 1.00 35.38 625 VAL A C 1
ATOM 5080 O O . VAL A 1 625 ? -14.325 -27.335 2.041 1.00 35.38 625 VAL A O 1
ATOM 5083 N N . LEU A 1 626 ? -15.518 -25.721 3.096 1.00 39.12 626 LEU A N 1
ATOM 5084 C CA . LEU A 1 626 ? -15.009 -25.921 4.446 1.00 39.12 626 LEU A CA 1
ATOM 5085 C C . LEU A 1 626 ? -15.232 -27.397 4.807 1.00 39.12 626 LEU A C 1
ATOM 5087 O O . LEU A 1 626 ? -16.341 -27.791 5.162 1.00 39.12 626 LEU A O 1
ATOM 5091 N N . MET A 1 627 ? -14.213 -28.238 4.625 1.00 29.44 627 MET A N 1
ATOM 5092 C CA . MET A 1 627 ? -14.272 -29.614 5.086 1.00 29.44 627 MET A CA 1
ATOM 5093 C C . MET A 1 627 ? -14.042 -29.582 6.588 1.00 29.44 627 MET A C 1
ATOM 5095 O O . MET A 1 627 ? -13.027 -29.074 7.065 1.00 29.44 627 MET A O 1
ATOM 5099 N N . GLU A 1 628 ? -15.021 -30.083 7.331 1.00 39.16 628 GLU A N 1
ATOM 5100 C CA . GLU A 1 628 ? -14.868 -30.314 8.756 1.00 39.16 628 GLU A CA 1
ATOM 5101 C C . GLU A 1 628 ? -13.753 -31.338 9.008 1.00 39.16 628 GLU A C 1
ATOM 5103 O O . GLU A 1 628 ? -13.652 -32.360 8.332 1.00 39.16 628 GLU A O 1
ATOM 5108 N N . GLU A 1 629 ? -12.959 -31.021 10.033 1.00 38.50 629 GLU A N 1
ATOM 5109 C CA . GLU A 1 629 ? -11.997 -31.880 10.724 1.00 38.50 629 GLU A CA 1
ATOM 5110 C C . GLU A 1 629 ? -10.676 -32.191 9.996 1.00 38.50 629 GLU A C 1
ATOM 5112 O O . GLU A 1 629 ? -10.482 -33.215 9.345 1.00 38.50 629 GLU A O 1
ATOM 5117 N N . GLY A 1 630 ? -9.688 -31.332 10.260 1.00 35.09 630 GLY A N 1
ATOM 5118 C CA . GLY A 1 630 ? -8.268 -31.662 10.188 1.00 35.09 630 GLY A CA 1
ATOM 5119 C C . GLY A 1 630 ? -7.507 -30.888 11.263 1.00 35.09 630 GLY A C 1
ATOM 5120 O O . GLY A 1 630 ? -7.358 -29.675 11.161 1.00 35.09 630 GLY A O 1
ATOM 5121 N N . HIS A 1 631 ? -7.057 -31.573 12.317 1.00 45.00 631 HIS A N 1
ATOM 5122 C CA . HIS A 1 631 ? -6.105 -31.011 13.275 1.00 45.00 631 HIS A CA 1
ATOM 5123 C C . HIS A 1 631 ? -4.735 -30.915 12.594 1.00 45.00 631 HIS A C 1
ATOM 5125 O O . HIS A 1 631 ? -4.100 -31.944 12.371 1.00 45.00 631 HIS A O 1
ATOM 5131 N N . GLU A 1 632 ? -4.270 -29.706 12.282 1.00 40.78 632 GLU A N 1
ATOM 5132 C CA . GLU A 1 632 ? -2.879 -29.482 11.882 1.00 40.78 632 GLU A CA 1
ATOM 5133 C C . GLU A 1 632 ? -2.289 -28.284 12.635 1.00 40.78 632 GLU A C 1
ATOM 5135 O O . GLU A 1 632 ? -2.987 -27.343 13.017 1.00 40.78 632 GLU A O 1
ATOM 5140 N N . SER A 1 633 ? -1.016 -28.435 12.976 1.00 39.50 633 SER A N 1
ATOM 5141 C CA . SER A 1 633 ? -0.412 -28.065 14.253 1.00 39.50 633 SER A CA 1
ATOM 5142 C C . SER A 1 633 ? 0.707 -27.037 14.108 1.00 39.50 633 SER A C 1
ATOM 5144 O O . SER A 1 633 ? 1.730 -27.181 14.766 1.00 39.50 633 SER A O 1
ATOM 5146 N N . ASP A 1 634 ? 0.524 -26.010 13.280 1.00 35.84 634 ASP A N 1
ATOM 5147 C CA . ASP A 1 634 ? 1.615 -25.083 12.937 1.00 35.84 634 ASP A CA 1
ATOM 5148 C C . ASP A 1 634 ? 1.341 -23.641 13.396 1.00 35.84 634 ASP A C 1
ATOM 5150 O O . ASP A 1 634 ? 1.610 -22.670 12.695 1.00 35.84 634 ASP A O 1
ATOM 5154 N N . LEU A 1 635 ? 0.818 -23.485 14.615 1.00 44.28 635 LEU A N 1
ATOM 5155 C CA . LEU A 1 635 ? 1.000 -22.246 15.374 1.00 44.28 635 LEU A CA 1
ATOM 5156 C C . LEU A 1 635 ? 2.020 -22.524 16.484 1.00 44.28 635 LEU A C 1
ATOM 5158 O O . LEU A 1 635 ? 1.652 -22.710 17.648 1.00 44.28 635 LEU A O 1
ATOM 5162 N N . GLU A 1 636 ? 3.307 -22.590 16.131 1.00 41.81 636 GLU A N 1
ATOM 5163 C CA . GLU A 1 636 ? 4.368 -22.383 17.121 1.00 41.81 636 GLU A CA 1
ATOM 5164 C C . GLU A 1 636 ? 4.206 -20.956 17.670 1.00 41.81 636 GLU A C 1
ATOM 5166 O O . GLU A 1 636 ? 4.585 -19.968 17.043 1.00 41.81 636 GLU A O 1
ATOM 5171 N N . HIS A 1 637 ? 3.550 -20.835 18.825 1.00 49.31 637 HIS A N 1
ATOM 5172 C CA . HIS A 1 637 ? 3.309 -19.547 19.467 1.00 49.31 637 HIS A CA 1
ATOM 5173 C C . HIS A 1 637 ? 4.583 -19.084 20.183 1.00 49.31 637 HIS A C 1
ATOM 5175 O O . HIS A 1 637 ? 4.774 -19.344 21.370 1.00 49.31 637 HIS A O 1
ATOM 5181 N N . GLU A 1 638 ? 5.448 -18.352 19.480 1.00 48.47 638 GLU A N 1
ATOM 5182 C CA . GLU A 1 638 ? 6.486 -17.545 20.139 1.00 48.47 638 GLU A CA 1
ATOM 5183 C C . GLU A 1 638 ? 5.888 -16.327 20.875 1.00 48.47 638 GLU A C 1
ATOM 5185 O O . GLU A 1 638 ? 6.518 -15.776 21.779 1.00 48.47 638 GLU A O 1
ATOM 5190 N N . LYS A 1 639 ? 4.671 -15.889 20.507 1.00 58.00 639 LYS A N 1
ATOM 5191 C CA . LYS A 1 639 ? 3.986 -14.703 21.050 1.00 58.00 639 LYS A CA 1
ATOM 5192 C C . LYS A 1 639 ? 2.506 -15.006 21.303 1.00 58.00 639 LYS A C 1
ATOM 5194 O O . LYS A 1 639 ? 1.905 -15.763 20.554 1.00 58.00 639 LYS A O 1
ATOM 5199 N N . SER A 1 640 ? 1.950 -14.431 22.370 1.00 73.06 640 SER A N 1
ATOM 5200 C CA . SER A 1 640 ? 0.515 -14.467 22.681 1.00 73.06 640 SER A CA 1
ATOM 5201 C C . SER A 1 640 ? -0.089 -13.112 22.339 1.00 73.06 640 SER A C 1
ATOM 5203 O O . SER A 1 640 ? 0.524 -12.082 22.631 1.00 73.06 640 SER A O 1
ATOM 5205 N N . GLU A 1 641 ? -1.273 -13.108 21.744 1.00 82.00 641 GLU A N 1
ATOM 5206 C CA . GLU A 1 641 ? -2.082 -11.921 21.485 1.00 82.00 641 GLU A CA 1
ATOM 5207 C C . GLU A 1 641 ? -3.238 -11.792 22.496 1.00 82.00 641 GLU A C 1
ATOM 5209 O O . GLU A 1 641 ? -3.653 -12.760 23.136 1.00 82.00 641 GLU A O 1
ATOM 5214 N N . GLY A 1 642 ? -3.729 -10.570 22.683 1.00 87.38 642 GLY A N 1
ATOM 5215 C CA . GLY A 1 642 ? -4.812 -10.225 23.598 1.00 87.38 642 GLY A CA 1
ATOM 5216 C C . GLY A 1 642 ? -5.685 -9.117 23.018 1.00 87.38 642 GLY A C 1
ATOM 5217 O O . GLY A 1 642 ? -5.262 -8.380 22.126 1.00 87.38 642 GLY A O 1
ATOM 5218 N N . ILE A 1 643 ? -6.901 -8.980 23.536 1.00 91.56 643 ILE A N 1
ATOM 5219 C CA . ILE A 1 643 ? -7.843 -7.942 23.111 1.00 91.56 643 ILE A CA 1
ATOM 5220 C C . ILE A 1 643 ? -8.234 -7.130 24.340 1.00 91.56 643 ILE A C 1
ATOM 5222 O O . ILE A 1 643 ? -8.664 -7.681 25.354 1.00 91.56 643 ILE A O 1
ATOM 5226 N N . MET A 1 644 ? -8.086 -5.814 24.239 1.00 94.50 644 MET A N 1
ATOM 5227 C CA . MET A 1 644 ? -8.593 -4.855 25.210 1.00 94.50 644 MET A CA 1
ATOM 5228 C C . MET A 1 644 ? -9.834 -4.184 24.643 1.00 94.50 644 MET A C 1
ATOM 5230 O O . MET A 1 644 ? -9.740 -3.409 23.699 1.00 94.50 644 MET A O 1
ATOM 5234 N N . MET A 1 645 ? -10.993 -4.454 25.221 1.00 95.81 645 MET A N 1
ATOM 5235 C CA . MET A 1 645 ? -12.209 -3.706 24.947 1.00 95.81 645 MET A CA 1
ATOM 5236 C C . MET A 1 645 ? -12.323 -2.543 25.931 1.00 95.81 645 MET A C 1
ATOM 5238 O O . MET A 1 645 ? -12.324 -2.740 27.147 1.00 95.81 645 MET A O 1
ATOM 5242 N N . ILE A 1 646 ? -12.446 -1.333 25.400 1.00 95.94 646 ILE A N 1
ATOM 5243 C CA . ILE A 1 646 ? -12.770 -0.143 26.180 1.00 95.94 646 ILE A CA 1
ATOM 5244 C C . ILE A 1 646 ? -14.279 0.044 26.130 1.00 95.94 646 ILE A C 1
ATOM 5246 O O . ILE A 1 646 ? -14.850 0.083 25.045 1.00 95.94 646 ILE A O 1
ATOM 5250 N N . VAL A 1 647 ? -14.915 0.165 27.294 1.00 95.81 647 VAL A N 1
ATOM 5251 C CA . VAL A 1 647 ? -16.357 0.399 27.420 1.00 95.81 647 VAL A CA 1
ATOM 5252 C C . VAL A 1 647 ? -16.572 1.644 28.263 1.00 95.81 647 VAL A C 1
ATOM 5254 O O . VAL A 1 647 ? -16.229 1.672 29.444 1.00 95.81 647 VAL A O 1
ATOM 5257 N N . ASN A 1 648 ? -17.168 2.674 27.678 1.00 94.56 648 ASN A N 1
ATOM 5258 C CA . ASN A 1 648 ? -17.527 3.889 28.398 1.00 94.56 648 ASN A CA 1
ATOM 5259 C C . ASN A 1 648 ? -19.032 3.894 28.630 1.00 94.56 648 ASN A C 1
ATOM 5261 O O . ASN A 1 648 ? -19.802 3.925 27.674 1.00 94.56 648 ASN A O 1
ATOM 5265 N N . ALA A 1 649 ? -19.440 3.857 29.894 1.00 93.88 649 ALA A N 1
ATOM 5266 C CA . ALA A 1 649 ? -20.827 3.969 30.308 1.00 93.88 649 ALA A CA 1
ATOM 5267 C C . ALA A 1 649 ? -21.116 5.412 30.729 1.00 93.88 649 ALA A C 1
ATOM 5269 O O . ALA A 1 649 ? -20.557 5.917 31.708 1.00 93.88 649 ALA A O 1
ATOM 5270 N N . GLU A 1 650 ? -22.002 6.063 29.992 1.00 91.94 650 GLU A N 1
ATOM 5271 C CA . GLU A 1 650 ? -22.545 7.380 30.293 1.00 91.94 650 GLU A CA 1
ATOM 5272 C C . GLU A 1 650 ? -23.933 7.236 30.931 1.00 91.94 650 GLU A C 1
ATOM 5274 O O . GLU A 1 650 ? -24.599 6.200 30.816 1.00 91.94 650 GLU A O 1
ATOM 5279 N N . ASN A 1 651 ? -24.381 8.286 31.623 1.00 91.06 651 ASN A N 1
ATOM 5280 C CA . ASN A 1 651 ? -25.701 8.349 32.259 1.00 91.06 651 ASN A CA 1
ATOM 5281 C C . ASN A 1 651 ? -26.027 7.142 33.162 1.00 91.06 651 ASN A C 1
ATOM 5283 O O . ASN A 1 651 ? -27.173 6.691 33.201 1.00 91.06 651 ASN A O 1
ATOM 5287 N N . ALA A 1 652 ? -25.035 6.630 33.895 1.00 91.00 652 ALA A N 1
ATOM 5288 C CA . ALA A 1 652 ? -25.220 5.531 34.839 1.00 91.00 652 ALA A CA 1
ATOM 5289 C C . ALA A 1 652 ? -26.303 5.876 35.877 1.00 91.00 652 ALA A C 1
ATOM 5291 O O . ALA A 1 652 ? -26.249 6.933 36.515 1.00 91.00 652 ALA A O 1
ATOM 5292 N N . THR A 1 653 ? -27.292 4.995 36.047 1.00 90.44 653 THR A N 1
ATOM 5293 C CA . THR A 1 653 ? -28.387 5.203 37.011 1.00 90.44 653 THR A CA 1
ATOM 5294 C C . THR A 1 653 ? -28.079 4.630 38.388 1.00 90.44 653 THR A C 1
ATOM 5296 O O . THR A 1 653 ? -28.688 5.052 39.373 1.00 90.44 653 THR A O 1
ATOM 5299 N N . GLU A 1 654 ? -27.162 3.665 38.465 1.00 88.75 654 GLU A N 1
ATOM 5300 C CA . GLU A 1 654 ? -26.761 3.053 39.729 1.00 88.75 654 GLU A CA 1
ATOM 5301 C C . GLU A 1 654 ? -25.739 3.924 40.485 1.00 88.75 654 GLU A C 1
ATOM 5303 O O . GLU A 1 654 ? -24.914 4.606 39.867 1.00 88.75 654 GLU A O 1
ATOM 5308 N N . PRO A 1 655 ? -25.744 3.918 41.833 1.00 85.06 655 PRO A N 1
ATOM 5309 C CA . PRO A 1 655 ? -24.796 4.701 42.617 1.00 85.06 655 PRO A CA 1
ATOM 5310 C C . PRO A 1 655 ? -23.350 4.235 42.394 1.00 85.06 655 PRO A C 1
ATOM 5312 O O . PRO A 1 655 ? -22.956 3.157 42.831 1.00 85.06 655 PRO A O 1
ATOM 5315 N N . LEU A 1 656 ? -22.528 5.089 41.776 1.00 86.00 656 LEU A N 1
ATOM 5316 C CA . LEU A 1 656 ? -21.104 4.808 41.541 1.00 86.00 656 LEU A CA 1
ATOM 5317 C C . LEU A 1 656 ? -20.215 5.046 42.778 1.00 86.00 656 LEU A C 1
ATOM 5319 O O . LEU A 1 656 ? -19.018 4.778 42.740 1.00 86.00 656 LEU A O 1
ATOM 5323 N N . SER A 1 657 ? -20.782 5.569 43.871 1.00 82.62 657 SER A N 1
ATOM 5324 C CA . SER A 1 657 ? -20.103 5.738 45.158 1.00 82.62 657 SER A CA 1
ATOM 5325 C C . SER A 1 657 ? -21.083 5.515 46.320 1.00 82.62 657 SER A C 1
ATOM 5327 O O . SER A 1 657 ? -22.071 6.252 46.422 1.00 82.62 657 SER A O 1
ATOM 5329 N N . PRO A 1 658 ? -20.841 4.524 47.204 1.00 80.25 658 PRO A N 1
ATOM 5330 C CA . PRO A 1 658 ? -19.766 3.520 47.141 1.00 80.25 658 PRO A CA 1
ATOM 5331 C C . PRO A 1 658 ? -19.997 2.496 46.012 1.00 80.25 658 PRO A C 1
ATOM 5333 O O . PRO A 1 658 ? -21.135 2.091 45.790 1.00 80.25 658 PRO A O 1
ATOM 5336 N N . PHE A 1 659 ? -18.941 2.021 45.340 1.00 84.75 659 PHE A N 1
ATOM 5337 C CA . PHE A 1 659 ? -19.067 1.107 44.188 1.00 84.75 659 PHE A CA 1
ATOM 5338 C C . PHE A 1 659 ? -19.302 -0.365 44.584 1.00 84.75 659 PHE A C 1
ATOM 5340 O O . PHE A 1 659 ? -19.597 -1.213 43.744 1.00 84.75 659 PHE A O 1
ATOM 5347 N N . GLY A 1 660 ? -19.197 -0.691 45.876 1.00 83.69 660 GLY A N 1
ATOM 5348 C CA . GLY A 1 660 ? -19.334 -2.055 46.407 1.00 83.69 660 GLY A CA 1
ATOM 5349 C C . GLY A 1 660 ? -20.563 -2.847 45.916 1.00 83.69 660 GLY A C 1
ATOM 5350 O O . GLY A 1 660 ? -20.382 -3.980 45.473 1.00 83.69 660 GLY A O 1
ATOM 5351 N N . PRO A 1 661 ? -21.794 -2.295 45.934 1.00 85.12 661 PRO A N 1
ATOM 5352 C CA . PRO A 1 661 ? -22.984 -3.008 45.456 1.00 85.12 661 PRO A CA 1
ATOM 5353 C C . PRO A 1 661 ? -22.934 -3.354 43.960 1.00 85.12 661 PRO A C 1
ATOM 5355 O O . PRO A 1 661 ? -23.304 -4.460 43.565 1.00 85.12 661 PRO A O 1
ATOM 5358 N N . VAL A 1 662 ? -22.426 -2.433 43.133 1.00 87.19 662 VAL A N 1
ATOM 5359 C CA . VAL A 1 662 ? -22.224 -2.650 41.691 1.00 87.19 662 VAL A CA 1
ATOM 5360 C C . VAL A 1 662 ? -21.190 -3.756 41.472 1.00 87.19 662 VAL A C 1
ATOM 5362 O O . VAL A 1 662 ? -21.406 -4.669 40.676 1.00 87.19 662 VAL A O 1
ATOM 5365 N N . LEU A 1 663 ? -20.099 -3.742 42.243 1.00 87.25 663 LEU A N 1
ATOM 5366 C CA . LEU A 1 663 ? -19.057 -4.767 42.184 1.00 87.25 663 LEU A CA 1
ATOM 5367 C C . LEU A 1 663 ? -19.576 -6.171 42.543 1.00 87.25 663 LEU A C 1
ATOM 5369 O O . LEU A 1 663 ? -19.198 -7.151 41.899 1.00 87.25 663 LEU A O 1
ATOM 5373 N N . GLU A 1 664 ? -20.453 -6.291 43.543 1.00 87.00 664 GLU A N 1
ATOM 5374 C CA . GLU A 1 664 ? -21.086 -7.570 43.892 1.00 87.00 664 GLU A CA 1
ATOM 5375 C C . GLU A 1 664 ? -21.963 -8.106 42.751 1.00 87.00 664 GLU A C 1
ATOM 5377 O O . GLU A 1 664 ? -21.922 -9.306 42.459 1.00 87.00 664 GLU A O 1
ATOM 5382 N N . CYS A 1 665 ? -22.694 -7.222 42.063 1.00 88.00 665 CYS A N 1
ATOM 5383 C CA . CYS A 1 665 ? -23.498 -7.570 40.891 1.00 88.00 665 CYS A CA 1
ATOM 5384 C C . CYS A 1 665 ? -22.631 -8.059 39.719 1.00 88.00 665 CYS A C 1
ATOM 5386 O O . CYS A 1 665 ? -22.922 -9.107 39.129 1.00 88.00 665 CYS A O 1
ATOM 5388 N N . ILE A 1 666 ? -21.526 -7.359 39.431 1.00 89.69 666 ILE A N 1
ATOM 5389 C CA . ILE A 1 666 ? -20.557 -7.755 38.396 1.00 89.69 666 ILE A CA 1
ATOM 5390 C C . ILE A 1 666 ? -19.968 -9.136 38.719 1.00 89.69 666 ILE A C 1
ATOM 5392 O O . ILE A 1 666 ? -19.960 -10.019 37.865 1.00 89.69 666 ILE A O 1
ATOM 5396 N N . ASN A 1 667 ? -19.540 -9.364 39.964 1.00 88.56 667 ASN A N 1
ATOM 5397 C CA . ASN A 1 667 ? -18.955 -10.635 40.409 1.00 88.56 667 ASN A CA 1
ATOM 5398 C C . ASN A 1 667 ? -19.931 -11.819 40.283 1.00 88.56 667 ASN A C 1
ATOM 5400 O O . ASN A 1 667 ? -19.531 -12.902 39.853 1.00 88.56 667 ASN A O 1
ATOM 5404 N N . ALA A 1 668 ? -21.203 -11.632 40.648 1.00 88.75 668 ALA A N 1
ATOM 5405 C CA . ALA A 1 668 ? -22.219 -12.672 40.489 1.00 88.75 668 ALA A CA 1
ATOM 5406 C C . ALA A 1 668 ? -22.438 -13.017 39.007 1.00 88.75 668 ALA A C 1
ATOM 5408 O O . ALA A 1 668 ? -22.362 -14.184 38.628 1.00 88.75 668 ALA A O 1
ATOM 5409 N N . SER A 1 669 ? -22.606 -11.994 38.169 1.00 88.81 669 SER A N 1
ATOM 5410 C CA . SER A 1 669 ? -22.911 -12.150 36.744 1.00 88.81 669 SER A CA 1
ATOM 5411 C C . SER A 1 669 ? -21.738 -12.735 35.946 1.00 88.81 669 SER A C 1
ATOM 5413 O O . SER A 1 669 ? -21.926 -13.610 35.107 1.00 88.81 669 SER A O 1
ATOM 5415 N N . MET A 1 670 ? -20.499 -12.329 36.242 1.00 89.62 670 MET A N 1
ATOM 5416 C CA . MET A 1 670 ? -19.304 -12.888 35.594 1.00 89.62 670 MET A CA 1
ATOM 5417 C C . MET A 1 670 ? -19.125 -14.386 35.884 1.00 89.62 670 MET A C 1
ATOM 5419 O O . MET A 1 670 ? -18.686 -15.137 35.014 1.00 89.62 670 MET A O 1
ATOM 5423 N N . LYS A 1 671 ? -19.495 -14.850 37.087 1.00 88.25 671 LYS A N 1
ATOM 5424 C CA . LYS A 1 671 ? -19.469 -16.284 37.422 1.00 88.25 671 LYS A CA 1
ATOM 5425 C C . LYS A 1 671 ? -20.542 -17.075 36.682 1.00 88.25 671 LYS A C 1
ATOM 5427 O O . LYS A 1 671 ? -20.282 -18.216 36.310 1.00 88.25 671 LYS A O 1
ATOM 5432 N N . GLU A 1 672 ? -21.718 -16.488 36.459 1.00 89.38 672 GLU A N 1
ATOM 5433 C CA . GLU A 1 672 ? -22.773 -17.098 35.635 1.00 89.38 672 GLU A CA 1
ATOM 5434 C C . GLU A 1 672 ? -22.329 -17.257 34.175 1.00 89.38 672 GLU A C 1
ATOM 5436 O O . GLU A 1 672 ? -22.608 -18.283 33.558 1.00 89.38 672 GLU A O 1
ATOM 5441 N N . GLU A 1 673 ? -21.539 -16.311 33.663 1.00 87.25 673 GLU A N 1
ATOM 5442 C CA . GLU A 1 673 ? -20.920 -16.387 32.332 1.00 87.25 673 GLU A CA 1
ATOM 5443 C C . GLU A 1 673 ? -19.758 -17.393 32.228 1.00 87.25 673 GLU A C 1
ATOM 5445 O O . GLU A 1 673 ? -19.241 -17.643 31.132 1.00 87.25 673 GLU A O 1
ATOM 5450 N N . GLY A 1 674 ? -19.370 -18.013 33.348 1.00 85.69 674 GLY A N 1
ATOM 5451 C CA . GLY A 1 674 ? -18.326 -19.033 33.416 1.00 85.69 674 GLY A CA 1
ATOM 5452 C C . GLY A 1 674 ? -16.899 -18.486 33.521 1.00 85.69 674 GLY A C 1
ATOM 5453 O O . GLY A 1 674 ? -15.967 -19.215 33.186 1.00 85.69 674 GLY A O 1
ATOM 5454 N N . LEU A 1 675 ? -16.715 -17.236 33.966 1.00 86.69 675 LEU A N 1
ATOM 5455 C CA . LEU A 1 675 ? -15.396 -16.622 34.180 1.00 86.69 675 LEU A CA 1
ATOM 5456 C C . LEU A 1 675 ? -14.841 -16.934 35.576 1.00 86.69 675 LEU A C 1
ATOM 5458 O O . LEU A 1 675 ? -15.576 -16.990 36.570 1.00 86.69 675 LEU A O 1
ATOM 5462 N N . ASN A 1 676 ? -13.520 -17.098 35.677 1.00 83.94 676 ASN A N 1
ATOM 5463 C CA . ASN A 1 676 ? -12.857 -17.520 36.910 1.00 83.94 676 ASN A CA 1
ATOM 5464 C C . ASN A 1 676 ? -12.226 -16.333 37.647 1.00 83.94 676 ASN A C 1
ATOM 5466 O O . ASN A 1 676 ? -11.046 -16.035 37.467 1.00 83.94 676 ASN A O 1
ATOM 5470 N N . ILE A 1 677 ? -12.991 -15.680 38.526 1.00 87.44 677 ILE A N 1
ATOM 5471 C CA . ILE A 1 677 ? -12.498 -14.552 39.337 1.00 87.44 677 ILE A CA 1
ATOM 5472 C C . ILE A 1 677 ? -11.479 -15.037 40.381 1.00 87.44 677 ILE A C 1
ATOM 5474 O O . ILE A 1 677 ? -11.792 -15.871 41.233 1.00 87.44 677 ILE A O 1
ATOM 5478 N N . LEU A 1 678 ? -10.272 -14.470 40.337 1.00 85.88 678 LEU A N 1
ATOM 5479 C CA . LEU A 1 678 ? -9.154 -14.770 41.235 1.00 85.88 678 LEU A CA 1
ATOM 5480 C C . LEU A 1 678 ? -9.091 -13.795 42.414 1.00 85.88 678 LEU A C 1
ATOM 5482 O O . LEU A 1 678 ? -8.951 -14.213 43.564 1.00 85.88 678 LEU A O 1
ATOM 5486 N N . SER A 1 679 ? -9.174 -12.492 42.139 1.00 87.12 679 SER A N 1
ATOM 5487 C CA . SER A 1 679 ? -9.105 -11.443 43.158 1.00 87.12 679 SER A CA 1
ATOM 5488 C C . SER A 1 679 ? -9.804 -10.164 42.697 1.00 87.12 679 SER A C 1
ATOM 5490 O O . SER A 1 679 ? -10.008 -9.938 41.507 1.00 87.12 679 SER A O 1
ATOM 5492 N N . MET A 1 680 ? -10.187 -9.326 43.659 1.00 85.69 680 MET A N 1
ATOM 5493 C CA . MET A 1 680 ? -10.743 -7.996 43.416 1.00 85.69 680 MET A CA 1
ATOM 5494 C C . MET A 1 680 ? -10.024 -7.001 44.319 1.00 85.69 680 MET A C 1
ATOM 5496 O O . MET A 1 680 ? -9.822 -7.270 45.505 1.00 85.69 680 MET A O 1
ATOM 5500 N N . MET A 1 681 ? -9.625 -5.867 43.757 1.00 83.69 681 MET A N 1
ATOM 5501 C CA . MET A 1 681 ? -8.948 -4.788 44.471 1.00 83.69 681 MET A CA 1
ATOM 5502 C C . MET A 1 681 ? -9.674 -3.474 44.212 1.00 83.69 681 MET A C 1
ATOM 5504 O O . MET A 1 681 ? -10.066 -3.198 43.084 1.00 83.69 681 MET A O 1
ATOM 5508 N N . SER A 1 682 ? -9.828 -2.659 45.252 1.00 81.38 682 SER A N 1
ATOM 5509 C CA . SER A 1 682 ? -10.403 -1.317 45.165 1.00 81.38 682 SER A CA 1
ATOM 5510 C C . SER A 1 682 ? -9.433 -0.311 45.772 1.00 81.38 682 SER A C 1
ATOM 5512 O O . SER A 1 682 ? -8.988 -0.498 46.909 1.00 81.38 682 SER A O 1
ATOM 5514 N N . SER A 1 683 ? -9.122 0.755 45.041 1.00 77.56 683 SER A N 1
ATOM 5515 C CA . SER A 1 683 ? -8.394 1.906 45.574 1.00 77.56 683 SER A CA 1
ATOM 5516 C C . SER A 1 683 ? -9.380 3.031 45.905 1.00 77.56 683 SER A C 1
ATOM 5518 O O . SER A 1 683 ? -10.233 3.336 45.065 1.00 77.56 683 SER A O 1
ATOM 5520 N N . PRO A 1 684 ? -9.277 3.658 47.093 1.00 66.56 684 PRO A N 1
ATOM 5521 C CA . PRO A 1 684 ? -10.105 4.805 47.455 1.00 66.56 684 PRO A CA 1
ATOM 5522 C C . PRO A 1 684 ? -9.816 6.027 46.566 1.00 66.56 684 PRO A C 1
ATOM 5524 O O . PRO A 1 684 ? -8.754 6.116 45.945 1.00 66.56 684 PRO A O 1
ATOM 5527 N N . SER A 1 685 ? -10.780 6.952 46.519 1.00 63.25 685 SER A N 1
ATOM 5528 C CA . SER A 1 685 ? -10.772 8.158 45.681 1.00 63.25 685 SER A CA 1
ATOM 5529 C C . SER A 1 685 ? -9.567 9.068 45.932 1.00 63.25 685 SER A C 1
ATOM 5531 O O . SER A 1 685 ? -9.215 9.326 47.085 1.00 63.25 685 SER A O 1
ATOM 5533 N N . ASN A 1 686 ? -9.015 9.638 44.861 1.00 59.19 686 ASN A N 1
ATOM 5534 C CA . ASN A 1 686 ? -8.035 10.727 44.926 1.00 59.19 686 ASN A CA 1
ATOM 5535 C C . ASN A 1 686 ? -8.751 12.087 44.792 1.00 59.19 686 ASN A C 1
ATOM 5537 O O . ASN A 1 686 ? -9.767 12.173 44.107 1.00 59.19 686 ASN A O 1
ATOM 5541 N N . ASP A 1 687 ? -8.191 13.160 45.366 1.00 53.34 687 ASP A N 1
ATOM 5542 C CA . ASP A 1 687 ? -8.761 14.531 45.436 1.00 53.34 687 ASP A CA 1
ATOM 5543 C C . ASP A 1 687 ? -9.085 15.215 44.075 1.00 53.34 687 ASP A C 1
ATOM 5545 O O . ASP A 1 687 ? -9.523 16.363 44.043 1.00 53.34 687 ASP A O 1
ATOM 5549 N N . ASN A 1 688 ? -8.922 14.528 42.938 1.00 56.75 688 ASN A N 1
ATOM 5550 C CA . ASN A 1 688 ? -9.115 15.059 41.581 1.00 56.75 688 ASN A CA 1
ATOM 5551 C C . ASN A 1 688 ? -10.510 14.770 40.974 1.00 56.75 688 ASN A C 1
ATOM 5553 O O . ASN A 1 688 ? -10.661 14.802 39.755 1.00 56.75 688 ASN A O 1
ATOM 5557 N N . GLY A 1 689 ? -11.524 14.440 41.784 1.00 58.03 689 GLY A N 1
ATOM 5558 C CA . GLY A 1 689 ? -12.886 14.143 41.296 1.00 58.03 689 GLY A CA 1
ATOM 5559 C C . GLY A 1 689 ? -13.054 12.764 40.636 1.00 58.03 689 GLY A C 1
ATOM 5560 O O . GLY A 1 689 ? -14.115 12.462 40.092 1.00 58.03 689 GLY A O 1
ATOM 5561 N N . ILE A 1 690 ? -12.018 11.920 40.698 1.00 65.44 690 ILE A N 1
ATOM 5562 C CA . ILE A 1 690 ? -12.074 10.497 40.343 1.00 65.44 690 ILE A CA 1
ATOM 5563 C C . ILE A 1 690 ? -12.598 9.744 41.571 1.00 65.44 690 ILE A C 1
ATOM 5565 O O . ILE A 1 690 ? -12.056 9.897 42.668 1.00 65.44 690 ILE A O 1
ATOM 5569 N N . GLY A 1 691 ? -13.653 8.952 41.385 1.00 74.00 691 GLY A N 1
ATOM 5570 C CA . GLY A 1 691 ? -14.228 8.083 42.407 1.00 74.00 691 GLY A CA 1
ATOM 5571 C C . GLY A 1 691 ? -13.343 6.872 42.713 1.00 74.00 691 GLY A C 1
ATOM 5572 O O . GLY A 1 691 ? -12.115 6.943 42.719 1.00 74.00 691 GLY A O 1
ATOM 5573 N N . GLU A 1 692 ? -13.968 5.733 42.990 1.00 82.19 692 GLU A N 1
ATOM 5574 C CA . GLU A 1 692 ? -13.251 4.480 43.236 1.00 82.19 692 GLU A CA 1
ATOM 5575 C C . GLU A 1 692 ? -12.703 3.901 41.921 1.00 82.19 692 GLU A C 1
ATOM 5577 O O . GLU A 1 692 ? -13.366 3.946 40.878 1.00 82.19 692 GLU A O 1
ATOM 5582 N N . THR A 1 693 ? -11.484 3.354 41.979 1.00 86.69 693 THR A N 1
ATOM 5583 C CA . THR A 1 693 ? -10.916 2.513 40.913 1.00 86.69 693 THR A CA 1
ATOM 5584 C C . THR A 1 693 ? -10.905 1.069 41.381 1.00 86.69 693 THR A C 1
ATOM 5586 O O . THR A 1 693 ? -10.341 0.762 42.435 1.00 86.69 693 THR A O 1
ATOM 5589 N N . VAL A 1 694 ? -11.507 0.183 40.595 1.00 88.94 694 VAL A N 1
ATOM 5590 C CA . VAL A 1 694 ? -11.633 -1.241 40.906 1.00 88.94 694 VAL A CA 1
ATOM 5591 C C . VAL A 1 694 ? -10.945 -2.068 39.836 1.00 88.94 694 VAL A C 1
ATOM 5593 O O . VAL A 1 694 ? -11.032 -1.753 38.655 1.00 88.94 694 VAL A O 1
ATOM 5596 N N . VAL A 1 695 ? -10.260 -3.131 40.248 1.00 89.69 695 VAL A N 1
ATOM 5597 C CA . VAL A 1 695 ? -9.655 -4.112 39.345 1.00 89.69 695 VAL A CA 1
ATOM 5598 C C . VAL A 1 695 ? -10.130 -5.504 39.736 1.00 89.69 695 VAL A C 1
ATOM 5600 O O . VAL A 1 695 ? -9.950 -5.930 40.880 1.00 89.69 695 VAL A O 1
ATOM 5603 N N . ILE A 1 696 ? -10.732 -6.208 38.784 1.00 90.19 696 ILE A N 1
ATOM 5604 C CA . ILE A 1 696 ? -11.211 -7.585 38.895 1.00 90.19 696 ILE A CA 1
ATOM 5605 C C . ILE A 1 696 ? -10.251 -8.455 38.091 1.00 90.19 696 ILE A C 1
ATOM 5607 O O . ILE A 1 696 ? -10.229 -8.389 36.865 1.00 90.19 696 ILE A O 1
ATOM 5611 N N . PHE A 1 697 ? -9.451 -9.267 38.775 1.00 89.12 697 PHE A N 1
ATOM 5612 C CA . PHE A 1 697 ? -8.556 -10.221 38.130 1.00 89.12 697 PHE A CA 1
ATOM 5613 C C . PHE A 1 697 ? -9.273 -11.548 37.925 1.00 89.12 697 PHE A C 1
ATOM 5615 O O . PHE A 1 697 ? -9.800 -12.137 38.874 1.00 89.12 697 PHE A O 1
ATOM 5622 N N . MET A 1 698 ? -9.248 -12.032 36.693 1.00 90.00 698 MET A N 1
ATOM 5623 C CA . MET A 1 698 ? -9.792 -13.315 36.270 1.00 90.00 698 MET A CA 1
ATOM 5624 C C . MET A 1 698 ? -8.659 -14.182 35.715 1.00 90.00 698 MET A C 1
ATOM 5626 O O . MET A 1 698 ? -7.571 -13.696 35.406 1.00 90.00 698 MET A O 1
ATOM 5630 N N . ARG A 1 699 ? -8.885 -15.489 35.591 1.00 84.38 699 ARG A N 1
ATOM 5631 C CA . ARG A 1 699 ? -7.916 -16.380 34.933 1.00 84.38 699 ARG A CA 1
ATOM 5632 C C . ARG A 1 699 ? -7.753 -16.023 33.452 1.00 84.38 699 ARG A C 1
ATOM 5634 O O . ARG A 1 699 ? -6.663 -16.154 32.906 1.00 84.38 699 ARG A O 1
ATOM 5641 N N . GLU A 1 700 ? -8.835 -15.576 32.830 1.00 87.31 700 GLU A N 1
ATOM 5642 C CA . GLU A 1 700 ? -8.957 -15.280 31.403 1.00 87.31 700 GLU A CA 1
ATOM 5643 C C . GLU A 1 700 ? -8.524 -13.848 31.037 1.00 87.31 700 GLU A C 1
ATOM 5645 O O . GLU A 1 700 ? -8.310 -13.542 29.865 1.00 87.31 700 GLU A O 1
ATOM 5650 N N . GLY A 1 701 ? -8.390 -12.965 32.031 1.00 89.69 701 GLY A N 1
ATOM 5651 C CA . GLY A 1 701 ? -8.158 -11.543 31.804 1.00 89.69 701 GLY A CA 1
ATOM 5652 C C . GLY A 1 701 ? -8.322 -10.684 33.055 1.00 89.69 701 GLY A C 1
ATOM 5653 O O . GLY A 1 701 ? -8.362 -11.186 34.178 1.00 89.69 701 GLY A O 1
ATOM 5654 N N . TYR A 1 702 ? -8.474 -9.376 32.879 1.00 91.88 702 TYR A N 1
ATOM 5655 C CA . TYR A 1 702 ? -8.893 -8.471 33.947 1.00 91.88 702 TYR A CA 1
ATOM 5656 C C . TYR A 1 702 ? -9.935 -7.466 33.460 1.00 91.88 702 TYR A C 1
ATOM 5658 O O . TYR A 1 702 ? -10.007 -7.142 32.279 1.00 91.88 702 TYR A O 1
ATOM 5666 N N . VAL A 1 703 ? -10.722 -6.946 34.400 1.00 94.19 703 VAL A N 1
ATOM 5667 C CA . VAL A 1 703 ? -11.604 -5.797 34.178 1.00 94.19 703 VAL A CA 1
ATOM 5668 C C . VAL A 1 703 ? -11.224 -4.694 35.149 1.00 94.19 703 VAL A C 1
ATOM 5670 O O . VAL A 1 703 ? -11.243 -4.906 36.363 1.00 94.19 703 VAL A O 1
ATOM 5673 N N . THR A 1 704 ? -10.873 -3.520 34.637 1.00 93.31 704 THR A N 1
ATOM 5674 C CA . THR A 1 704 ? -10.759 -2.303 35.448 1.00 93.31 704 THR A CA 1
ATOM 5675 C C . THR A 1 704 ? -12.064 -1.518 35.355 1.00 93.31 704 THR A C 1
ATOM 5677 O O . THR A 1 704 ? -12.720 -1.521 34.320 1.00 93.31 704 THR A O 1
ATOM 5680 N N . ALA A 1 705 ? -12.453 -0.845 36.433 1.00 92.38 705 ALA A N 1
ATOM 5681 C CA . ALA A 1 705 ? -13.556 0.105 36.457 1.00 92.38 705 ALA A CA 1
ATOM 5682 C C . ALA A 1 705 ? -13.064 1.401 37.099 1.00 92.38 705 ALA A C 1
ATOM 5684 O O . ALA A 1 705 ? -12.509 1.386 38.201 1.00 92.38 705 ALA A O 1
ATOM 5685 N N . ARG A 1 706 ? -13.250 2.522 36.408 1.00 92.12 706 ARG A N 1
ATOM 5686 C CA . ARG A 1 706 ? -12.905 3.868 36.871 1.00 92.12 706 ARG A CA 1
ATOM 5687 C C . ARG A 1 706 ? -14.181 4.693 36.911 1.00 92.12 706 ARG A C 1
ATOM 5689 O O . ARG A 1 706 ? -14.846 4.845 35.888 1.00 92.12 706 ARG A O 1
ATOM 5696 N N . THR A 1 707 ? -14.531 5.205 38.087 1.00 90.69 707 THR A N 1
ATOM 5697 C CA . THR A 1 707 ? -15.813 5.888 38.300 1.00 90.69 707 THR A CA 1
ATOM 5698 C C . THR A 1 707 ? -15.662 7.397 38.436 1.00 90.69 707 THR A C 1
ATOM 5700 O O . THR A 1 707 ? -14.716 7.893 39.046 1.00 90.69 707 THR A O 1
ATOM 5703 N N . TRP A 1 708 ? -16.644 8.132 37.920 1.00 91.12 708 TRP A N 1
ATOM 5704 C CA . TRP A 1 708 ? -16.830 9.566 38.136 1.00 91.12 708 TRP A CA 1
ATOM 5705 C C . TRP A 1 708 ? -18.276 9.815 38.576 1.00 91.12 708 TRP A C 1
ATOM 5707 O O . TRP A 1 708 ? -19.132 10.135 37.744 1.00 91.12 708 TRP A O 1
ATOM 5717 N N . PRO A 1 709 ? -18.574 9.669 39.884 1.00 87.75 709 PRO A N 1
ATOM 5718 C CA . PRO A 1 709 ? -19.936 9.774 40.405 1.00 87.75 709 PRO A CA 1
ATOM 5719 C C . PRO A 1 709 ? -20.621 11.103 40.066 1.00 87.75 709 PRO A C 1
ATOM 5721 O O . PRO A 1 709 ? -21.795 11.115 39.727 1.00 87.75 709 PRO A O 1
ATOM 5724 N N . GLU A 1 710 ? -19.886 12.221 40.076 1.00 87.69 710 GLU A N 1
ATOM 5725 C CA . GLU A 1 710 ? -20.433 13.545 39.733 1.00 87.69 710 GLU A CA 1
ATOM 5726 C C . GLU A 1 710 ? -20.854 13.683 38.261 1.00 87.69 710 GLU A C 1
ATOM 5728 O O . GLU A 1 710 ? -21.602 14.596 37.911 1.00 87.69 710 GLU A O 1
ATOM 5733 N N . LYS A 1 711 ? -20.356 12.802 37.387 1.00 89.75 711 LYS A N 1
ATOM 5734 C CA . LYS A 1 711 ? -20.641 12.792 35.947 1.00 89.75 711 LYS A CA 1
ATOM 5735 C C . LYS A 1 711 ? -21.567 11.650 35.531 1.00 89.75 711 LYS A C 1
ATOM 5737 O O . LYS A 1 711 ? -21.862 11.549 34.347 1.00 89.75 711 LYS A O 1
ATOM 5742 N N . ASN A 1 712 ? -22.004 10.801 36.468 1.00 91.25 712 ASN A N 1
ATOM 5743 C CA . ASN A 1 712 ? -22.698 9.540 36.171 1.00 91.25 712 ASN A CA 1
ATOM 5744 C C . ASN A 1 712 ? -21.962 8.725 35.091 1.00 91.25 712 ASN A C 1
ATOM 5746 O O . ASN A 1 712 ? -22.581 8.179 34.180 1.00 91.25 712 ASN A O 1
ATOM 5750 N N . TYR A 1 713 ? -20.629 8.707 35.170 1.00 92.31 713 TYR A N 1
ATOM 5751 C CA . TYR A 1 713 ? -19.759 8.131 34.151 1.00 92.31 713 TYR A CA 1
ATOM 5752 C C . TYR A 1 713 ? -18.886 7.029 34.746 1.00 92.31 713 TYR A C 1
ATOM 5754 O O . TYR A 1 713 ? -18.288 7.205 35.815 1.00 92.31 713 TYR A O 1
ATOM 5762 N N . CYS A 1 714 ? -18.787 5.905 34.044 1.00 92.75 714 CYS A N 1
ATOM 5763 C CA . CYS A 1 714 ? -17.925 4.791 34.415 1.00 92.75 714 CYS A CA 1
ATOM 5764 C C . CYS A 1 714 ? -17.190 4.266 33.180 1.00 92.75 714 CYS A C 1
ATOM 5766 O O . CYS A 1 714 ? -17.819 3.860 32.208 1.00 92.75 714 CYS A O 1
ATOM 5768 N N . ALA A 1 715 ? -15.860 4.251 33.231 1.00 94.12 715 ALA A N 1
ATOM 5769 C CA . ALA A 1 715 ? -15.028 3.659 32.189 1.00 94.12 715 ALA A CA 1
ATOM 5770 C C . ALA A 1 715 ? -14.565 2.270 32.622 1.00 94.12 715 ALA A C 1
ATOM 5772 O O . ALA A 1 715 ? -14.066 2.109 33.741 1.00 94.12 715 ALA A O 1
ATOM 5773 N N . PHE A 1 716 ? -14.688 1.295 31.730 1.00 95.31 716 PHE A N 1
ATOM 5774 C CA . PHE A 1 716 ? -14.204 -0.060 31.924 1.00 95.31 716 PHE A CA 1
ATOM 5775 C C . PHE A 1 716 ? -13.142 -0.409 30.888 1.00 95.31 716 PHE A C 1
ATOM 5777 O O . PHE A 1 716 ? -13.363 -0.215 29.693 1.00 95.31 716 PHE A O 1
ATOM 5784 N N . ASP A 1 717 ? -12.038 -0.997 31.344 1.00 95.69 717 ASP A N 1
ATOM 5785 C CA . ASP A 1 717 ? -11.076 -1.645 30.454 1.00 95.69 717 ASP A CA 1
ATOM 5786 C C . ASP A 1 717 ? -11.211 -3.156 30.666 1.00 95.69 717 ASP A C 1
ATOM 5788 O O . ASP A 1 717 ? -10.858 -3.686 31.723 1.00 95.69 717 ASP A O 1
ATOM 5792 N N . VAL A 1 718 ? -11.779 -3.847 29.680 1.00 95.25 718 VAL A N 1
ATOM 5793 C CA . VAL A 1 718 ? -11.974 -5.300 29.673 1.00 95.25 718 VAL A CA 1
ATOM 5794 C C . VAL A 1 718 ? -10.856 -5.906 28.841 1.00 95.25 718 VAL A C 1
ATOM 5796 O O . VAL A 1 718 ? -10.894 -5.861 27.616 1.00 95.25 718 VAL A O 1
ATOM 5799 N N . PHE A 1 719 ? -9.838 -6.452 29.496 1.00 93.88 719 PHE A N 1
ATOM 5800 C CA . PHE A 1 719 ? -8.709 -7.070 28.816 1.00 93.88 719 PHE A CA 1
ATOM 5801 C C . PHE A 1 719 ? -8.766 -8.582 28.947 1.00 93.88 719 PHE A C 1
ATOM 5803 O O . PHE A 1 719 ? -8.646 -9.104 30.055 1.00 93.88 719 PHE A O 1
ATOM 5810 N N . LEU A 1 720 ? -8.908 -9.282 27.825 1.00 90.50 720 LEU A N 1
ATOM 5811 C CA . LEU A 1 720 ? -8.857 -10.737 27.771 1.00 90.50 720 LEU A CA 1
ATOM 5812 C C . LEU A 1 720 ? -7.610 -11.192 27.009 1.00 90.50 720 LEU A C 1
ATOM 5814 O O . LEU A 1 720 ? -7.293 -10.677 25.937 1.00 90.50 720 LEU A O 1
ATOM 5818 N N . TRP A 1 721 ? -6.925 -12.191 27.559 1.00 87.06 721 TRP A N 1
ATOM 5819 C CA . TRP A 1 721 ? -5.879 -12.974 26.880 1.00 87.06 721 TRP A CA 1
ATOM 5820 C C . TRP A 1 721 ? -6.338 -14.410 26.600 1.00 87.06 721 TRP A C 1
ATOM 5822 O O . TRP A 1 721 ? -5.564 -15.223 26.104 1.00 87.06 721 TRP A O 1
ATOM 5832 N N . ALA A 1 722 ? -7.572 -14.733 26.988 1.00 83.62 722 ALA A N 1
ATOM 5833 C CA . ALA A 1 722 ? -8.246 -15.979 26.688 1.00 83.62 722 ALA A CA 1
ATOM 5834 C C . ALA A 1 722 ? -9.766 -15.785 26.704 1.00 83.62 722 ALA A C 1
ATOM 5836 O O . ALA A 1 722 ? -10.266 -14.826 27.295 1.00 83.62 722 ALA A O 1
ATOM 5837 N N . ARG A 1 723 ? -10.515 -16.713 26.106 1.00 84.75 723 ARG A N 1
ATOM 5838 C CA . ARG A 1 723 ? -11.987 -16.696 26.033 1.00 84.75 723 ARG A CA 1
ATOM 5839 C C . ARG A 1 723 ? -12.530 -15.409 25.421 1.00 84.75 723 ARG A C 1
ATOM 5841 O O . ARG A 1 723 ? -13.472 -14.807 25.934 1.00 84.75 723 ARG A O 1
ATOM 5848 N N . PHE A 1 724 ? -11.946 -15.002 24.291 1.00 86.38 724 PHE A N 1
ATOM 5849 C CA . PHE A 1 724 ? -12.319 -13.784 23.560 1.00 86.38 724 PHE A CA 1
ATOM 5850 C C . PHE A 1 724 ? -13.809 -13.733 23.182 1.00 86.38 724 PHE A C 1
ATOM 5852 O O . PHE A 1 724 ? -14.371 -12.641 23.097 1.00 86.38 724 PHE A O 1
ATOM 5859 N N . ASP A 1 725 ? -14.459 -14.901 23.052 1.00 85.19 725 ASP A N 1
ATOM 5860 C CA . ASP A 1 725 ? -15.907 -15.066 22.848 1.00 85.19 725 ASP A CA 1
ATOM 5861 C C . ASP A 1 725 ? -16.769 -14.413 23.942 1.00 85.19 725 ASP A C 1
ATOM 5863 O O . ASP A 1 725 ? -17.957 -14.167 23.743 1.00 85.19 725 ASP A O 1
ATOM 5867 N N . LYS A 1 726 ? -16.185 -14.115 25.108 1.00 89.62 726 LYS A N 1
ATOM 5868 C CA . LYS A 1 726 ? -16.887 -13.535 26.257 1.00 89.62 726 LYS A CA 1
ATOM 5869 C C . LYS A 1 726 ? -16.876 -12.011 26.317 1.00 89.62 726 LYS A C 1
ATOM 5871 O O . LYS A 1 726 ? -17.531 -11.471 27.206 1.00 89.62 726 LYS A O 1
ATOM 5876 N N . HIS A 1 727 ? -16.217 -11.310 25.393 1.00 91.00 727 HIS A N 1
ATOM 5877 C CA . HIS A 1 727 ? -16.184 -9.841 25.399 1.00 91.00 727 HIS A CA 1
ATOM 5878 C C . HIS A 1 727 ? -17.576 -9.200 25.427 1.00 91.00 727 HIS A C 1
ATOM 5880 O O . HIS A 1 727 ? -17.848 -8.394 26.315 1.00 91.00 727 HIS A O 1
ATOM 5886 N N . GLU A 1 728 ? -18.472 -9.600 24.518 1.00 91.25 728 GLU A N 1
ATOM 5887 C CA . GLU A 1 728 ? -19.835 -9.049 24.455 1.00 91.25 728 GLU A CA 1
ATOM 5888 C C . GLU A 1 728 ? -20.607 -9.302 25.752 1.00 91.25 728 GLU A C 1
ATOM 5890 O O . GLU A 1 728 ? -21.226 -8.397 26.306 1.00 91.25 728 GLU A O 1
ATOM 5895 N N . ALA A 1 729 ? -20.510 -10.524 26.283 1.00 92.12 729 ALA A N 1
ATOM 5896 C CA . ALA A 1 729 ? -21.184 -10.901 27.519 1.00 92.12 729 ALA A CA 1
ATOM 5897 C C . ALA A 1 729 ? -20.675 -10.080 28.715 1.00 92.12 729 ALA A C 1
ATOM 5899 O O . ALA A 1 729 ? -21.473 -9.617 29.530 1.00 92.12 729 ALA A O 1
ATOM 5900 N N . ILE A 1 730 ? -19.359 -9.850 28.811 1.00 93.44 730 ILE A N 1
ATOM 5901 C CA . ILE A 1 730 ? -18.770 -9.015 29.866 1.00 93.44 730 ILE A CA 1
ATOM 5902 C C . ILE A 1 730 ? -19.225 -7.565 29.721 1.00 93.44 730 ILE A C 1
ATOM 5904 O O . ILE A 1 730 ? -19.638 -6.980 30.723 1.00 93.44 730 ILE A O 1
ATOM 5908 N N . ARG A 1 731 ? -19.197 -6.999 28.506 1.00 93.12 731 ARG A N 1
ATOM 5909 C CA . ARG A 1 731 ? -19.706 -5.646 28.232 1.00 93.12 731 ARG A CA 1
ATOM 5910 C C . ARG A 1 731 ? -21.144 -5.507 28.731 1.00 93.12 731 ARG A C 1
ATOM 5912 O O . ARG A 1 731 ? -21.447 -4.611 29.516 1.00 93.12 731 ARG A O 1
ATOM 5919 N N . ASP A 1 732 ? -22.018 -6.424 28.336 1.00 92.12 732 ASP A N 1
ATOM 5920 C CA . ASP A 1 732 ? -23.437 -6.371 28.692 1.00 92.12 732 ASP A CA 1
ATOM 5921 C C . ASP A 1 732 ? -23.662 -6.577 30.199 1.00 92.12 732 ASP A C 1
ATOM 5923 O O . ASP A 1 732 ? -24.611 -6.043 30.777 1.00 92.12 732 ASP A O 1
ATOM 5927 N N . VAL A 1 733 ? -22.797 -7.339 30.872 1.00 92.75 733 VAL A N 1
ATOM 5928 C CA . VAL A 1 733 ? -22.793 -7.463 32.336 1.00 92.75 733 VAL A CA 1
ATOM 5929 C C . VAL A 1 733 ? -22.404 -6.145 33.004 1.00 92.75 733 VAL A C 1
ATOM 5931 O O . VAL A 1 733 ? -23.131 -5.693 33.890 1.00 92.75 733 VAL A O 1
ATOM 5934 N N . VAL A 1 734 ? -21.297 -5.514 32.599 1.00 92.81 734 VAL A N 1
ATOM 5935 C CA . VAL A 1 734 ? -20.824 -4.284 33.258 1.00 92.81 734 VAL A CA 1
ATOM 5936 C C . VAL A 1 734 ? -21.766 -3.107 33.008 1.00 92.81 734 VAL A C 1
ATOM 5938 O O . VAL A 1 734 ? -22.042 -2.359 33.943 1.00 92.81 734 VAL A O 1
ATOM 5941 N N . LEU A 1 735 ? -22.344 -2.995 31.806 1.00 92.69 735 LEU A N 1
ATOM 5942 C CA . LEU A 1 735 ? -23.334 -1.965 31.470 1.00 92.69 735 LEU A CA 1
ATOM 5943 C C . LEU A 1 735 ? -24.632 -2.127 32.268 1.00 92.69 735 LEU A C 1
ATOM 5945 O O . LEU A 1 735 ? -25.142 -1.151 32.823 1.00 92.69 735 LEU A O 1
ATOM 5949 N N . ARG A 1 736 ? -25.143 -3.361 32.389 1.00 91.44 736 ARG A N 1
ATOM 5950 C CA . ARG A 1 736 ? -26.320 -3.646 33.228 1.00 91.44 736 ARG A CA 1
ATOM 5951 C C . ARG A 1 736 ? -26.055 -3.349 34.698 1.00 91.44 736 ARG A C 1
ATOM 5953 O O . ARG A 1 736 ? -26.945 -2.839 35.369 1.00 91.44 736 ARG A O 1
ATOM 5960 N N . ALA A 1 737 ? -24.850 -3.635 35.189 1.00 91.25 737 ALA A N 1
ATOM 5961 C CA . ALA A 1 737 ? -24.496 -3.404 36.585 1.00 91.25 737 ALA A CA 1
ATOM 5962 C C . ALA A 1 737 ? -24.453 -1.913 36.963 1.00 91.25 737 ALA A C 1
ATOM 5964 O O . ALA A 1 737 ? -24.736 -1.584 38.111 1.00 91.25 737 ALA A O 1
ATOM 5965 N N . VAL A 1 738 ? -24.131 -1.015 36.022 1.00 92.06 738 VAL A N 1
ATOM 5966 C CA . VAL A 1 738 ? -24.168 0.448 36.244 1.00 92.06 738 VAL A CA 1
ATOM 5967 C C . VAL A 1 738 ? -25.495 1.102 35.837 1.00 92.06 738 VAL A C 1
ATOM 5969 O O . VAL A 1 738 ? -25.691 2.298 36.058 1.00 92.06 738 VAL A O 1
ATOM 5972 N N . GLY A 1 739 ? -26.426 0.327 35.276 1.00 89.56 739 GLY A N 1
ATOM 5973 C CA . GLY A 1 739 ? -27.753 0.803 34.889 1.00 89.56 739 GLY A CA 1
ATOM 5974 C C . GLY A 1 739 ? -27.767 1.679 33.633 1.00 89.56 739 GLY A C 1
ATOM 5975 O O . GLY A 1 739 ? -28.597 2.576 33.511 1.00 89.56 739 GLY A O 1
ATOM 5976 N N . THR A 1 740 ? -26.854 1.439 32.693 1.00 84.75 740 THR A N 1
ATOM 5977 C CA . THR A 1 740 ? -26.800 2.168 31.417 1.00 84.75 740 THR A CA 1
ATOM 5978 C C . THR A 1 740 ? -27.657 1.474 30.350 1.00 84.75 740 THR A C 1
ATOM 5980 O O . THR A 1 740 ? -27.788 0.250 30.332 1.00 84.75 740 THR A O 1
ATOM 5983 N N . ASN A 1 741 ? -28.271 2.263 29.462 1.00 77.00 741 ASN A N 1
ATOM 5984 C CA . ASN A 1 741 ? -29.044 1.773 28.318 1.00 77.00 741 ASN A CA 1
ATOM 5985 C C . ASN A 1 741 ? -28.215 1.785 27.022 1.00 77.00 741 ASN A C 1
ATOM 5987 O O . ASN A 1 741 ? -27.132 2.365 26.967 1.00 77.00 741 ASN A O 1
ATOM 5991 N N . ASP A 1 742 ? -28.759 1.189 25.962 1.00 71.56 742 ASP A N 1
ATOM 5992 C CA . ASP A 1 742 ? -28.055 1.021 24.685 1.00 71.56 742 ASP A CA 1
ATOM 5993 C C . ASP A 1 742 ? -27.698 2.336 23.972 1.00 71.56 742 ASP A C 1
ATOM 5995 O O . ASP A 1 742 ? -26.884 2.330 23.062 1.00 71.56 742 ASP A O 1
ATOM 5999 N N . ALA A 1 743 ? -28.284 3.464 24.385 1.00 72.31 743 ALA A N 1
ATOM 6000 C CA . ALA A 1 743 ? -28.032 4.783 23.809 1.00 72.31 743 ALA A CA 1
ATOM 6001 C C . ALA A 1 743 ? -27.034 5.621 24.628 1.00 72.31 743 ALA A C 1
ATOM 6003 O O . ALA A 1 743 ? -26.818 6.790 24.323 1.00 72.31 743 ALA A O 1
ATOM 6004 N N . SER A 1 744 ? -26.490 5.084 25.720 1.00 85.94 744 SER A N 1
ATOM 6005 C CA . SER A 1 744 ? -25.620 5.819 26.649 1.00 85.94 744 SER A CA 1
ATOM 6006 C C . SER A 1 744 ? -24.322 5.070 26.932 1.00 85.94 744 SER A C 1
ATOM 6008 O O . SER A 1 744 ? -23.759 5.196 28.014 1.00 85.94 744 SER A O 1
ATOM 6010 N N . TYR A 1 745 ? -23.832 4.279 25.978 1.00 92.25 745 TYR A N 1
ATOM 6011 C CA . TYR A 1 745 ? -22.499 3.698 26.074 1.00 92.25 745 TYR A CA 1
ATOM 6012 C C . TYR A 1 745 ? -21.747 3.780 24.750 1.00 92.25 745 TYR A C 1
ATOM 6014 O O . TYR A 1 745 ? -22.352 3.946 23.696 1.00 92.25 745 TYR A O 1
ATOM 6022 N N . SER A 1 746 ? -20.424 3.657 24.815 1.00 92.94 746 SER A N 1
ATOM 6023 C CA . SER A 1 746 ? -19.578 3.423 23.644 1.00 92.94 746 SER A CA 1
ATOM 6024 C C . SER A 1 746 ? -18.588 2.292 23.899 1.00 92.94 746 SER A C 1
ATOM 6026 O O . SER A 1 746 ? -18.109 2.146 25.027 1.00 92.94 746 SER A O 1
ATOM 6028 N N . ASP A 1 747 ? -18.286 1.494 22.872 1.00 94.38 747 ASP A N 1
ATOM 6029 C CA . ASP A 1 747 ? -17.250 0.462 22.932 1.00 94.38 747 ASP A CA 1
ATOM 6030 C C . ASP A 1 747 ? -16.366 0.394 21.681 1.00 94.38 747 ASP A C 1
ATOM 6032 O O . ASP A 1 747 ? -16.774 0.735 20.573 1.00 94.38 747 ASP A O 1
ATOM 6036 N N . TYR A 1 748 ? -15.115 -0.016 21.884 1.00 94.94 748 TYR A N 1
ATOM 6037 C CA . TYR A 1 748 ? -14.171 -0.366 20.822 1.00 94.94 748 TYR A CA 1
ATOM 6038 C C . TYR A 1 748 ? -13.105 -1.324 21.364 1.00 94.94 748 TYR A C 1
ATOM 6040 O O . TYR A 1 748 ? -12.874 -1.401 22.573 1.00 94.94 748 TYR A O 1
ATOM 6048 N N . ARG A 1 749 ? -12.452 -2.075 20.474 1.00 95.31 749 ARG A N 1
ATOM 6049 C CA . ARG A 1 749 ? -11.405 -3.048 20.814 1.00 95.31 749 ARG A CA 1
ATOM 6050 C C . ARG A 1 749 ? -10.041 -2.538 20.372 1.00 95.31 749 ARG A C 1
ATOM 6052 O O . ARG A 1 749 ? -9.931 -1.852 19.364 1.00 95.31 749 ARG A O 1
ATOM 6059 N N . ILE A 1 750 ? -9.009 -2.914 21.111 1.00 93.81 750 ILE A N 1
ATOM 6060 C CA . ILE A 1 750 ? -7.601 -2.709 20.786 1.00 93.81 750 ILE A CA 1
ATOM 6061 C C . ILE A 1 750 ? -6.917 -4.075 20.838 1.00 93.81 750 ILE A C 1
ATOM 6063 O O . ILE A 1 750 ? -6.935 -4.751 21.871 1.00 93.81 750 ILE A O 1
ATOM 6067 N N . VAL A 1 751 ? -6.307 -4.485 19.734 1.00 90.31 751 VAL A N 1
ATOM 6068 C CA . VAL A 1 751 ? -5.529 -5.715 19.617 1.00 90.31 751 VAL A CA 1
ATOM 6069 C C . VAL A 1 751 ? -4.102 -5.453 20.088 1.00 90.31 751 VAL A C 1
ATOM 6071 O O . VAL A 1 751 ? -3.403 -4.578 19.582 1.00 90.31 751 VAL A O 1
ATOM 6074 N N . THR A 1 752 ? -3.656 -6.218 21.080 1.00 86.06 752 THR A N 1
ATOM 6075 C CA . THR A 1 752 ? -2.364 -6.033 21.755 1.00 86.06 752 THR A CA 1
ATOM 6076 C C . THR A 1 752 ? -1.714 -7.382 22.091 1.00 86.06 752 THR A C 1
ATOM 6078 O O . THR A 1 752 ? -2.180 -8.438 21.665 1.00 86.06 752 THR A O 1
ATOM 6081 N N . GLY A 1 753 ? -0.588 -7.373 22.807 1.00 80.25 753 GLY A N 1
ATOM 6082 C CA . GLY A 1 753 ? 0.058 -8.589 23.307 1.00 80.25 753 GLY A CA 1
ATOM 6083 C C . GLY A 1 753 ? -0.725 -9.219 24.462 1.00 80.25 753 GLY A C 1
ATOM 6084 O O . GLY A 1 753 ? -1.206 -8.511 25.340 1.00 80.25 753 GLY A O 1
ATOM 6085 N N . GLY A 1 754 ? -0.838 -10.543 24.463 1.00 79.31 754 GLY A N 1
ATOM 6086 C CA . GLY A 1 754 ? -1.501 -11.359 25.480 1.00 79.31 754 GLY A CA 1
ATOM 6087 C C . GLY A 1 754 ? -0.538 -11.971 26.501 1.00 79.31 754 GLY A C 1
ATOM 6088 O O . GLY A 1 754 ? 0.601 -11.528 26.669 1.00 79.31 754 GLY A O 1
ATOM 6089 N N . MET A 1 755 ? -1.003 -13.008 27.201 1.00 74.25 755 MET A N 1
ATOM 6090 C CA . MET A 1 755 ? -0.249 -13.708 28.242 1.00 74.25 755 MET A CA 1
ATOM 6091 C C . MET A 1 755 ? 0.095 -15.138 27.807 1.00 74.25 755 MET A C 1
ATOM 6093 O O . MET A 1 755 ? -0.779 -15.985 27.648 1.00 74.25 755 MET A O 1
ATOM 6097 N N . LEU A 1 756 ? 1.392 -15.421 27.658 1.00 65.88 756 LEU A N 1
ATOM 6098 C CA . LEU A 1 756 ? 1.899 -16.752 27.312 1.00 65.88 756 LEU A CA 1
ATOM 6099 C C . LEU A 1 756 ? 1.713 -17.754 28.467 1.00 65.88 756 LEU A C 1
ATOM 6101 O O . LEU A 1 756 ? 1.975 -17.432 29.626 1.00 65.88 756 LEU A O 1
ATOM 6105 N N . GLY A 1 757 ? 1.337 -18.995 28.138 1.00 59.19 757 GLY A N 1
ATOM 6106 C CA . GLY A 1 757 ? 1.281 -20.115 29.089 1.00 59.19 757 GLY A CA 1
ATOM 6107 C C . GLY A 1 757 ? -0.033 -20.269 29.867 1.00 59.19 757 GLY A C 1
ATOM 6108 O O . GLY A 1 757 ? -0.045 -20.915 30.915 1.00 59.19 757 GLY A O 1
ATOM 6109 N N . THR A 1 758 ? -1.134 -19.687 29.389 1.00 65.69 758 THR A N 1
ATOM 6110 C CA . THR A 1 758 ? -2.475 -19.858 29.974 1.00 65.69 758 THR A CA 1
ATOM 6111 C C . THR A 1 758 ? -3.051 -21.229 29.624 1.00 65.69 758 THR A C 1
ATOM 6113 O O . THR A 1 758 ? -2.970 -21.641 28.483 1.00 65.69 758 THR A O 1
ATOM 6116 N N . GLU A 1 759 ? -3.663 -21.961 30.561 1.00 59.69 759 GLU A N 1
ATOM 6117 C CA . GLU A 1 759 ? -4.215 -23.312 30.294 1.00 59.69 759 GLU A CA 1
ATOM 6118 C C . GLU A 1 759 ? -5.374 -23.327 29.269 1.00 59.69 759 GLU A C 1
ATOM 6120 O O . GLU A 1 759 ? -5.699 -24.377 28.727 1.00 59.69 759 GLU A O 1
ATOM 6125 N N . SER A 1 760 ? -6.001 -22.177 29.000 1.00 64.12 760 SER A N 1
ATOM 6126 C CA . SER A 1 760 ? -7.198 -22.030 28.159 1.00 64.12 760 SER A CA 1
ATOM 6127 C C . SER A 1 760 ? -6.921 -21.820 26.664 1.00 64.12 760 SER A C 1
ATOM 6129 O O . SER A 1 760 ? -7.870 -21.779 25.884 1.00 64.12 760 SER A O 1
ATOM 6131 N N . TRP A 1 761 ? -5.653 -21.722 26.241 1.00 64.12 761 TRP A N 1
ATOM 6132 C CA . TRP A 1 761 ? -5.287 -21.446 24.841 1.00 64.12 761 TRP A CA 1
ATOM 6133 C C . TRP A 1 761 ? -5.827 -22.494 23.851 1.00 64.12 761 TRP A C 1
ATOM 6135 O O . TRP A 1 761 ? -6.167 -22.164 22.714 1.00 64.12 761 TRP A O 1
ATOM 6145 N N . GLU A 1 762 ? -5.934 -23.759 24.277 1.00 64.06 762 GLU A N 1
ATOM 6146 C CA . GLU A 1 762 ? -6.458 -24.846 23.442 1.00 64.06 762 GLU A CA 1
ATOM 6147 C C . GLU A 1 762 ? -7.943 -24.650 23.112 1.00 64.06 762 GLU A C 1
ATOM 6149 O O . GLU A 1 762 ? -8.368 -24.974 22.003 1.00 64.06 762 GLU A O 1
ATOM 6154 N N . GLU A 1 763 ? -8.719 -24.092 24.051 1.00 68.56 763 GLU A N 1
ATOM 6155 C CA . GLU A 1 763 ? -10.136 -23.780 23.840 1.00 68.56 763 GLU A CA 1
ATOM 6156 C C . GLU A 1 763 ? -10.311 -22.601 22.877 1.00 68.56 763 GLU A C 1
ATOM 6158 O O . GLU A 1 763 ? -11.223 -22.616 22.048 1.00 68.56 763 GLU A O 1
ATOM 6163 N N . ASP A 1 764 ? -9.433 -21.599 22.968 1.00 71.19 764 ASP A N 1
ATOM 6164 C CA . ASP A 1 764 ? -9.481 -20.393 22.136 1.00 71.19 764 ASP A C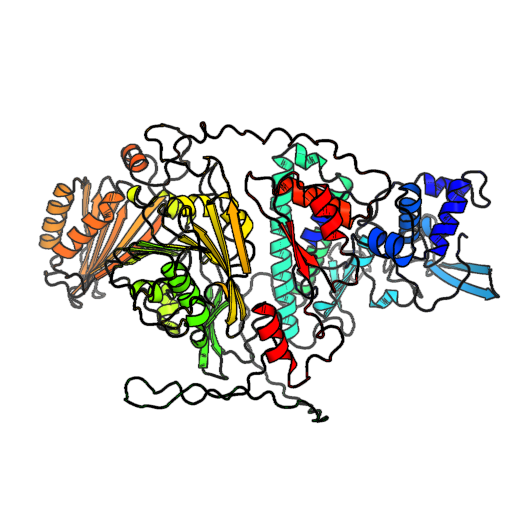A 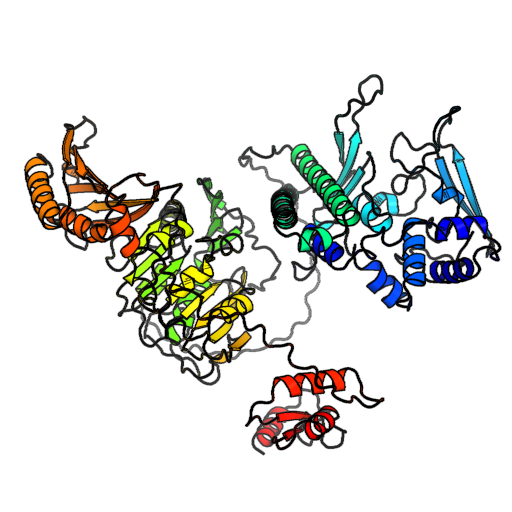1
ATOM 6165 C C . ASP A 1 764 ? -9.084 -20.677 20.694 1.00 71.19 764 ASP A C 1
ATOM 6167 O O . ASP A 1 764 ? -9.766 -20.217 19.777 1.00 71.19 764 ASP A O 1
ATOM 6171 N N . ARG A 1 765 ? -8.072 -21.533 20.486 1.00 68.50 765 ARG A N 1
ATOM 6172 C CA . ARG A 1 765 ? -7.675 -22.033 19.158 1.00 68.50 765 ARG A CA 1
ATOM 6173 C C . ARG A 1 765 ? -8.874 -22.539 18.368 1.00 68.50 765 ARG A C 1
ATOM 6175 O O . ARG A 1 765 ? -8.886 -22.448 17.141 1.00 68.50 765 ARG A O 1
ATOM 6182 N N . ASP A 1 766 ? -9.869 -23.098 19.058 1.00 70.88 766 ASP A N 1
ATOM 6183 C CA . ASP A 1 766 ? -11.016 -23.688 18.396 1.00 70.88 766 ASP A CA 1
ATOM 6184 C C . ASP A 1 766 ? -12.158 -22.725 18.050 1.00 70.88 766 ASP A C 1
ATOM 6186 O O . ASP A 1 766 ? -13.054 -23.091 17.279 1.00 70.88 766 ASP A O 1
ATOM 6190 N N . ARG A 1 767 ? -12.061 -21.479 18.523 1.00 75.88 767 ARG A N 1
ATOM 6191 C CA . ARG A 1 767 ? -13.100 -20.442 18.448 1.00 75.88 767 ARG A CA 1
ATOM 6192 C C . ARG A 1 767 ? -12.696 -19.200 17.660 1.00 75.88 767 ARG A C 1
ATOM 6194 O O . ARG A 1 767 ? -13.589 -18.449 17.282 1.00 75.88 767 ARG A O 1
ATOM 6201 N N . ILE A 1 768 ? -11.406 -18.988 17.408 1.00 79.75 768 ILE A N 1
ATOM 6202 C CA . ILE A 1 768 ? -10.892 -17.798 16.716 1.00 79.75 768 ILE A CA 1
ATOM 6203 C C . ILE A 1 768 ? -10.056 -18.156 15.486 1.00 79.75 768 ILE A C 1
ATOM 6205 O O . ILE A 1 768 ? -9.525 -19.264 15.376 1.00 79.75 768 ILE A O 1
ATOM 6209 N N . GLY A 1 769 ? -9.921 -17.183 14.589 1.00 74.62 769 GLY A N 1
ATOM 6210 C CA . GLY A 1 769 ? -8.998 -17.213 13.464 1.00 74.62 769 GLY A CA 1
ATOM 6211 C C . GLY A 1 769 ? -9.430 -18.106 12.293 1.00 74.62 769 GLY A C 1
ATOM 6212 O O . GLY A 1 769 ? -10.388 -18.884 12.382 1.00 74.62 769 GLY A O 1
ATOM 6213 N N . PRO A 1 770 ? -8.717 -18.002 11.159 1.00 70.31 770 PRO A N 1
ATOM 6214 C CA . PRO A 1 770 ? -9.023 -18.786 9.972 1.00 70.31 770 PRO A CA 1
ATOM 6215 C C . PRO A 1 770 ? -8.691 -20.266 10.211 1.00 70.31 770 PRO A C 1
ATOM 6217 O O . PRO A 1 770 ? -7.604 -20.612 10.679 1.00 70.31 770 PRO A O 1
ATOM 6220 N N . ARG A 1 771 ? -9.610 -21.175 9.862 1.00 62.81 771 ARG A N 1
ATOM 6221 C CA . ARG A 1 771 ? -9.359 -22.623 9.920 1.00 62.81 771 ARG A CA 1
ATOM 6222 C C . ARG A 1 771 ? -8.900 -23.146 8.570 1.00 62.81 771 ARG A C 1
ATOM 6224 O O . ARG A 1 771 ? -9.634 -23.086 7.588 1.00 62.81 771 ARG A O 1
ATOM 6231 N N . PHE A 1 772 ? -7.709 -23.732 8.553 1.00 51.00 772 PHE A N 1
ATOM 6232 C CA . PHE A 1 772 ? -7.219 -24.486 7.411 1.00 51.00 772 PHE A CA 1
ATOM 6233 C C . PHE A 1 772 ? -7.865 -25.877 7.408 1.00 51.00 772 PHE A C 1
ATOM 6235 O O . PHE A 1 772 ? -7.452 -26.768 8.146 1.00 51.00 772 PHE A O 1
ATOM 6242 N N . ALA A 1 773 ? -8.884 -26.081 6.576 1.00 42.22 773 ALA A N 1
ATOM 6243 C CA . ALA A 1 773 ? -9.169 -27.422 6.086 1.00 42.22 773 ALA A CA 1
ATOM 6244 C C . ALA A 1 773 ? -8.098 -27.727 5.033 1.00 42.22 773 ALA A C 1
ATOM 6246 O O . ALA A 1 773 ? -7.987 -27.011 4.040 1.00 42.22 773 ALA A O 1
ATOM 6247 N N . GLN A 1 774 ? -7.262 -28.729 5.304 1.00 36.44 774 GLN A N 1
ATOM 6248 C CA . GLN A 1 774 ? -6.102 -29.099 4.500 1.00 36.44 774 GLN A CA 1
ATOM 6249 C C . GLN A 1 774 ? -6.298 -28.904 2.987 1.00 36.44 774 GLN A C 1
ATOM 6251 O O . GLN A 1 774 ? -7.058 -29.623 2.339 1.00 36.44 774 GLN A O 1
ATOM 6256 N N . ARG A 1 775 ? -5.453 -28.046 2.404 1.00 38.84 775 ARG A N 1
ATOM 6257 C CA . ARG A 1 775 ? -5.173 -27.881 0.961 1.00 38.84 775 ARG A CA 1
ATOM 6258 C C . ARG A 1 775 ? -4.714 -29.187 0.267 1.00 38.84 775 ARG A C 1
ATOM 6260 O O . ARG A 1 775 ? -4.341 -29.163 -0.897 1.00 38.84 775 ARG A O 1
ATOM 6267 N N . LYS A 1 776 ? -4.767 -30.354 0.934 1.00 30.53 776 LYS A N 1
ATOM 6268 C CA . LYS A 1 776 ? -4.349 -31.674 0.415 1.00 30.53 776 LYS A CA 1
ATOM 6269 C C . LYS A 1 776 ? -5.296 -32.298 -0.613 1.00 30.53 776 LYS A C 1
ATOM 6271 O O . LYS A 1 776 ? -4.919 -33.296 -1.224 1.00 30.53 776 LYS A O 1
ATOM 6276 N N . ALA A 1 777 ? -6.482 -31.733 -0.841 1.00 29.03 777 ALA A N 1
ATOM 6277 C CA . ALA A 1 777 ? -7.314 -32.098 -1.992 1.00 29.03 777 ALA A CA 1
ATOM 6278 C C . ALA A 1 777 ? -7.058 -31.214 -3.226 1.00 29.03 777 ALA A C 1
ATOM 6280 O O . ALA A 1 777 ? -7.473 -31.578 -4.324 1.00 29.03 777 ALA A O 1
ATOM 6281 N N . CYS A 1 778 ? -6.314 -30.113 -3.085 1.00 40.12 778 CYS A N 1
ATOM 6282 C CA . CYS A 1 778 ? -5.757 -29.380 -4.214 1.00 40.12 778 CYS A CA 1
ATOM 6283 C C . CYS A 1 778 ? -4.402 -30.005 -4.531 1.00 40.12 778 CYS A C 1
ATOM 6285 O O . CYS A 1 778 ? -3.356 -29.453 -4.202 1.00 40.12 778 CYS A O 1
ATOM 6287 N N . LYS A 1 779 ? -4.405 -31.206 -5.122 1.00 27.11 779 LYS A N 1
ATOM 6288 C CA . LYS A 1 779 ? -3.201 -31.638 -5.830 1.00 27.11 779 LYS A CA 1
ATOM 6289 C C . LYS A 1 779 ? -2.874 -30.532 -6.825 1.00 27.11 779 LYS A C 1
ATOM 6291 O O . LYS A 1 779 ? -3.728 -30.198 -7.642 1.00 27.11 779 LYS A O 1
ATOM 6296 N N . GLU A 1 780 ? -1.663 -30.000 -6.731 1.00 32.50 780 GLU A N 1
ATOM 6297 C CA . GLU A 1 780 ? -0.987 -29.336 -7.835 1.00 32.50 780 GLU A CA 1
ATOM 6298 C C . GLU A 1 780 ? -0.986 -30.315 -9.008 1.00 32.50 780 GLU A C 1
ATOM 6300 O O . GLU A 1 780 ? -0.112 -31.166 -9.166 1.00 32.50 780 GLU A O 1
ATOM 6305 N N . VAL A 1 781 ? -2.049 -30.264 -9.794 1.00 26.64 781 VAL A N 1
ATOM 6306 C CA . VAL A 1 781 ? -1.960 -30.594 -11.195 1.00 26.64 781 VAL A CA 1
ATOM 6307 C C . VAL A 1 781 ? -1.613 -29.250 -11.799 1.00 26.64 781 VAL A C 1
ATOM 6309 O O . VAL A 1 781 ? -2.497 -28.450 -12.096 1.00 26.64 781 VAL A O 1
ATOM 6312 N N . TYR A 1 782 ? -0.309 -28.979 -11.933 1.00 28.42 782 TYR A N 1
ATOM 6313 C CA . TYR A 1 782 ? 0.121 -28.217 -13.099 1.00 28.42 782 TYR A CA 1
ATOM 6314 C C . TYR A 1 782 ? -0.677 -28.816 -14.256 1.00 28.42 782 TYR A C 1
ATOM 6316 O O . TYR A 1 782 ? -0.619 -30.046 -14.389 1.00 28.42 782 TYR A O 1
ATOM 6324 N N . PRO A 1 783 ? -1.502 -28.054 -14.999 1.00 29.41 783 PRO A N 1
ATOM 6325 C CA . PRO A 1 783 ? -2.031 -28.596 -16.235 1.00 29.41 783 PRO A CA 1
ATOM 6326 C C . PRO A 1 783 ? -0.804 -29.127 -16.964 1.00 29.41 783 PRO A C 1
ATOM 6328 O O . PRO A 1 783 ? 0.127 -28.353 -17.203 1.00 29.41 783 PRO A O 1
ATOM 6331 N N . ASP A 1 784 ? -0.750 -30.456 -17.157 1.00 26.81 784 ASP A N 1
ATOM 6332 C CA . ASP A 1 784 ? 0.243 -31.087 -18.018 1.00 26.81 784 ASP A CA 1
ATOM 6333 C C . ASP A 1 784 ? 0.342 -30.155 -19.206 1.00 26.81 784 ASP A C 1
ATOM 6335 O O . ASP A 1 784 ? -0.717 -29.870 -19.782 1.00 26.81 784 ASP A O 1
ATOM 6339 N N . GLU A 1 785 ? 1.550 -29.615 -19.439 1.00 31.45 785 GLU A N 1
ATOM 6340 C CA . GLU A 1 785 ? 1.895 -28.733 -20.551 1.00 31.45 785 GLU A CA 1
ATOM 6341 C C . GLU A 1 785 ? 0.871 -28.976 -21.637 1.00 31.45 785 GLU A C 1
ATOM 6343 O O . GLU A 1 785 ? 0.834 -30.095 -22.167 1.00 31.45 785 GLU A O 1
ATOM 6348 N N . ALA A 1 786 ? -0.064 -28.028 -21.820 1.00 29.58 786 ALA A N 1
ATOM 6349 C CA . ALA A 1 786 ? -1.107 -28.172 -22.817 1.00 29.58 786 ALA A CA 1
ATOM 6350 C C . ALA A 1 786 ? -0.353 -28.585 -24.063 1.00 29.58 786 ALA A C 1
ATOM 6352 O O . ALA A 1 786 ? 0.477 -27.797 -24.519 1.00 29.58 786 ALA A O 1
ATOM 6353 N N . LYS A 1 787 ? -0.504 -29.864 -24.458 1.00 31.22 787 LYS A N 1
ATOM 6354 C CA . LYS A 1 787 ? 0.378 -30.469 -25.451 1.00 31.22 787 LYS A CA 1
ATOM 6355 C C . LYS A 1 787 ? 0.438 -29.454 -26.561 1.00 31.22 787 LYS A C 1
ATOM 6357 O O . LYS A 1 787 ? -0.630 -29.091 -27.060 1.00 31.22 787 LYS A O 1
ATOM 6362 N N . GLU A 1 788 ? 1.635 -28.963 -26.867 1.00 34.66 788 GLU A N 1
ATOM 6363 C CA . GLU A 1 788 ? 1.860 -28.242 -28.103 1.00 34.66 788 GLU A CA 1
ATOM 6364 C C . GLU A 1 788 ? 1.404 -29.207 -29.192 1.00 34.66 788 GLU A C 1
ATOM 6366 O O . GLU A 1 788 ? 2.104 -30.130 -29.601 1.00 34.66 788 GLU A O 1
ATOM 6371 N N . GLY A 1 789 ? 0.131 -29.094 -29.559 1.00 34.94 789 GLY A N 1
ATOM 6372 C CA . GLY A 1 789 ? -0.346 -29.594 -30.812 1.00 34.94 789 GLY A CA 1
ATOM 6373 C C . GLY A 1 789 ? 0.414 -28.746 -31.797 1.00 34.94 789 GLY A C 1
ATOM 6374 O O . GLY A 1 789 ? 0.176 -27.541 -31.854 1.00 34.94 789 GLY A O 1
ATOM 6375 N N . ASP A 1 790 ? 1.370 -29.363 -32.485 1.00 34.25 790 ASP A N 1
ATOM 6376 C CA . ASP A 1 790 ? 1.949 -28.815 -33.699 1.00 34.25 790 ASP A CA 1
ATOM 6377 C C . ASP A 1 790 ? 0.784 -28.349 -34.573 1.00 34.25 790 ASP A C 1
ATOM 6379 O O . ASP A 1 790 ? 0.086 -29.148 -35.206 1.00 34.25 790 ASP A O 1
ATOM 6383 N N . VAL A 1 791 ? 0.520 -27.046 -34.552 1.00 43.22 791 VAL A N 1
ATOM 6384 C CA . VAL A 1 791 ? -0.304 -26.423 -35.567 1.00 43.22 791 VAL A CA 1
ATOM 6385 C C . VAL A 1 791 ? 0.656 -26.171 -36.712 1.00 43.22 791 VAL A C 1
ATOM 6387 O O . VAL A 1 791 ? 1.536 -25.320 -36.612 1.00 43.22 791 VAL A O 1
ATOM 6390 N N . ASP A 1 792 ? 0.518 -26.980 -37.760 1.00 41.97 792 ASP A N 1
ATOM 6391 C CA . ASP A 1 792 ? 1.256 -26.859 -39.014 1.00 41.97 792 ASP A CA 1
ATOM 6392 C C . ASP A 1 792 ? 0.943 -25.499 -39.657 1.00 41.97 792 ASP A C 1
ATOM 6394 O O . ASP A 1 792 ? -0.019 -25.329 -40.411 1.00 41.97 792 ASP A O 1
ATOM 6398 N N . LEU A 1 793 ? 1.723 -24.487 -39.281 1.00 44.34 793 LEU A N 1
ATOM 6399 C CA . LEU A 1 793 ? 1.702 -23.169 -39.892 1.00 44.34 793 LEU A CA 1
ATOM 6400 C C . LEU A 1 793 ? 2.510 -23.270 -41.185 1.00 44.34 793 LEU A C 1
ATOM 6402 O O . LEU A 1 793 ? 3.723 -23.070 -41.199 1.00 44.34 793 LEU A O 1
ATOM 6406 N N . GLY A 1 794 ? 1.825 -23.621 -42.275 1.00 47.97 794 GLY A N 1
ATOM 6407 C CA . GLY A 1 794 ? 2.419 -23.640 -43.611 1.00 47.97 794 GLY A CA 1
ATOM 6408 C C . GLY A 1 794 ? 3.170 -22.336 -43.927 1.00 47.97 794 GLY A C 1
ATOM 6409 O O . GLY A 1 794 ? 2.788 -21.265 -43.462 1.00 47.97 794 GLY A O 1
ATOM 6410 N N . GLU A 1 795 ? 4.224 -22.435 -44.745 1.00 42.88 795 GLU A N 1
ATOM 6411 C CA . GLU A 1 795 ? 5.334 -21.470 -44.923 1.00 42.88 795 GLU A CA 1
ATOM 6412 C C . GLU A 1 795 ? 5.001 -19.991 -45.263 1.00 42.88 795 GLU A C 1
ATOM 6414 O O . GLU A 1 795 ? 5.921 -19.198 -45.460 1.00 42.88 795 GLU A O 1
ATOM 6419 N N . HIS A 1 796 ? 3.741 -19.546 -45.303 1.00 46.34 796 HIS A N 1
ATOM 6420 C CA . HIS A 1 796 ? 3.372 -18.168 -45.661 1.00 46.34 796 HIS A CA 1
ATOM 6421 C C . HIS A 1 796 ? 2.150 -17.611 -44.897 1.00 46.34 796 HIS A C 1
ATOM 6423 O O . HIS A 1 796 ? 1.141 -17.277 -45.521 1.00 46.34 796 HIS A O 1
ATOM 6429 N N . SER A 1 797 ? 2.225 -17.435 -43.572 1.00 50.59 797 SER A N 1
ATOM 6430 C CA . SER A 1 797 ? 1.209 -16.671 -42.819 1.00 50.59 797 SER A CA 1
ATOM 6431 C C . SER A 1 797 ? 1.838 -15.548 -41.992 1.00 50.59 797 SER A C 1
ATOM 6433 O O . SER A 1 797 ? 2.876 -15.741 -41.365 1.00 50.59 797 SER A O 1
ATOM 6435 N N . SER A 1 798 ? 1.235 -14.359 -42.008 1.00 61.53 798 SER A N 1
ATOM 6436 C CA . SER A 1 798 ? 1.728 -13.184 -41.277 1.00 61.53 798 SER A CA 1
ATOM 6437 C C . SER A 1 798 ? 1.636 -13.380 -39.754 1.00 61.53 798 SER A C 1
ATOM 6439 O O . SER A 1 798 ? 0.836 -14.186 -39.289 1.00 61.53 798 SER A O 1
ATOM 6441 N N . MET A 1 799 ? 2.418 -12.637 -38.955 1.00 55.09 799 MET A N 1
ATOM 6442 C CA . MET A 1 799 ? 2.412 -12.736 -37.478 1.00 55.09 799 MET A CA 1
ATOM 6443 C C . MET A 1 799 ? 0.998 -12.615 -36.877 1.00 55.09 799 MET A C 1
ATOM 6445 O O . MET A 1 799 ? 0.653 -13.320 -35.935 1.00 55.09 799 MET A O 1
ATOM 6449 N N . LEU A 1 800 ? 0.152 -11.777 -37.482 1.00 58.94 800 LEU A N 1
ATOM 6450 C CA . LEU A 1 800 ? -1.260 -11.609 -37.130 1.00 58.94 800 LEU A CA 1
ATOM 6451 C C . LEU A 1 800 ? -2.090 -12.887 -37.326 1.00 58.94 800 LEU A C 1
ATOM 6453 O O . LEU A 1 800 ? -2.944 -13.190 -36.496 1.00 58.94 800 LEU A O 1
ATOM 6457 N N . ASP A 1 801 ? -1.820 -13.653 -38.383 1.00 69.44 801 ASP A N 1
ATOM 6458 C CA . ASP A 1 801 ? -2.512 -14.915 -38.657 1.00 69.44 801 ASP A CA 1
ATOM 6459 C C . ASP A 1 801 ? -2.127 -15.975 -37.612 1.00 69.44 801 ASP A C 1
ATOM 6461 O O . ASP A 1 801 ? -2.991 -16.692 -37.110 1.00 69.44 801 ASP A O 1
ATOM 6465 N N . ALA A 1 802 ? -0.848 -16.022 -37.219 1.00 64.31 802 ALA A N 1
ATOM 6466 C CA . ALA A 1 802 ? -0.357 -16.928 -36.179 1.00 64.31 802 ALA A CA 1
ATOM 6467 C C . ALA A 1 802 ? -0.959 -16.606 -34.799 1.00 64.31 802 ALA A C 1
ATOM 6469 O O . ALA A 1 802 ? -1.374 -17.515 -34.075 1.00 64.31 802 ALA A O 1
ATOM 6470 N N . VAL A 1 803 ? -1.067 -15.316 -34.457 1.00 66.88 803 VAL A N 1
ATOM 6471 C CA . VAL A 1 803 ? -1.737 -14.862 -33.227 1.00 66.88 803 VAL A CA 1
ATOM 6472 C C . VAL A 1 803 ? -3.214 -15.257 -33.243 1.00 66.88 803 VAL A C 1
ATOM 6474 O O . VAL A 1 803 ? -3.690 -15.845 -32.277 1.00 66.88 803 VAL A O 1
ATOM 6477 N N . LEU A 1 804 ? -3.931 -15.018 -34.347 1.00 70.75 804 LEU A N 1
ATOM 6478 C CA . LEU A 1 804 ? -5.344 -15.397 -34.491 1.00 70.75 804 LEU A CA 1
ATOM 6479 C C . LEU A 1 804 ? -5.565 -16.903 -34.307 1.00 70.75 804 LEU A C 1
ATOM 6481 O O . LEU A 1 804 ? -6.488 -17.301 -33.601 1.00 70.75 804 LEU A O 1
ATOM 6485 N N . VAL A 1 805 ? -4.707 -17.742 -34.888 1.00 71.50 805 VAL A N 1
ATOM 6486 C CA . VAL A 1 805 ? -4.788 -19.205 -34.747 1.00 71.50 805 VAL A CA 1
ATOM 6487 C C . VAL A 1 805 ? -4.547 -19.652 -33.301 1.00 71.50 805 VAL A C 1
ATOM 6489 O O . VAL A 1 805 ? -5.296 -20.485 -32.788 1.00 71.50 805 VAL A O 1
ATOM 6492 N N . LYS A 1 806 ? -3.561 -19.067 -32.610 1.00 66.38 806 LYS A N 1
ATOM 6493 C CA . LYS A 1 806 ? -3.313 -19.333 -31.180 1.00 66.38 806 LYS A CA 1
ATOM 6494 C C . LYS A 1 806 ? -4.488 -18.882 -30.305 1.00 66.38 806 LYS A C 1
ATOM 6496 O O . LYS A 1 806 ? -4.891 -19.635 -29.426 1.00 66.38 806 LYS A O 1
ATOM 6501 N N . VAL A 1 807 ? -5.071 -17.710 -30.566 1.00 64.75 807 VAL A N 1
ATOM 6502 C CA . VAL A 1 807 ? -6.244 -17.199 -29.828 1.00 64.75 807 VAL A CA 1
ATOM 6503 C C . VAL A 1 807 ? -7.461 -18.103 -30.028 1.00 64.75 807 VAL A C 1
ATOM 6505 O O . VAL A 1 807 ? -8.135 -18.430 -29.059 1.00 64.75 807 VAL A O 1
ATOM 6508 N N . ILE A 1 808 ? -7.714 -18.582 -31.249 1.00 68.88 808 ILE A N 1
ATOM 6509 C CA . ILE A 1 808 ? -8.796 -19.540 -31.528 1.00 68.88 808 ILE A CA 1
ATOM 6510 C C . ILE A 1 808 ? -8.635 -20.822 -30.701 1.00 68.88 808 ILE A C 1
ATOM 6512 O O . ILE A 1 808 ? -9.616 -21.323 -30.153 1.00 68.88 808 ILE A O 1
ATOM 6516 N N . ALA A 1 809 ? -7.410 -21.346 -30.594 1.00 64.31 809 ALA A N 1
ATOM 6517 C CA . ALA A 1 809 ? -7.130 -22.560 -29.831 1.00 64.31 809 ALA A CA 1
ATOM 6518 C C . ALA A 1 809 ? -7.411 -22.404 -28.323 1.00 64.31 809 ALA A C 1
ATOM 6520 O O . ALA A 1 809 ? -7.723 -23.392 -27.665 1.00 64.31 809 ALA A O 1
ATOM 6521 N N . LEU A 1 810 ? -7.356 -21.179 -27.785 1.00 56.47 810 LEU A N 1
ATOM 6522 C CA . LEU A 1 810 ? -7.672 -20.879 -26.382 1.00 56.47 810 LEU A CA 1
ATOM 6523 C C . LEU A 1 810 ? -9.184 -20.824 -26.091 1.00 56.47 810 LEU A C 1
ATOM 6525 O O . LEU A 1 810 ? -9.572 -20.869 -24.929 1.00 56.47 810 LEU A O 1
ATOM 6529 N N . VAL A 1 811 ? -10.034 -20.721 -27.122 1.00 60.50 811 VAL A N 1
ATOM 6530 C CA . VAL A 1 811 ? -11.486 -20.452 -27.003 1.00 60.50 811 VAL A CA 1
ATOM 6531 C C . VAL A 1 811 ? -12.346 -21.680 -27.370 1.00 60.50 811 VAL A C 1
ATOM 6533 O O . VAL A 1 811 ? -13.576 -21.599 -27.381 1.00 60.50 811 VAL A O 1
ATOM 6536 N N . GLN A 1 812 ? -11.737 -22.836 -27.680 1.00 54.66 812 GLN A N 1
ATOM 6537 C CA . GLN A 1 812 ? -12.447 -24.060 -28.092 1.00 54.66 812 GLN A CA 1
ATOM 6538 C C . GLN A 1 812 ? -13.209 -24.750 -26.942 1.00 54.66 812 GLN A C 1
ATOM 6540 O O . GLN A 1 812 ? -12.864 -25.850 -26.519 1.00 54.66 812 GLN A O 1
ATOM 6545 N N . ASP A 1 813 ? -14.308 -24.140 -26.509 1.00 54.28 813 ASP A N 1
ATOM 6546 C CA . ASP A 1 813 ? -15.405 -24.824 -25.828 1.00 54.28 813 ASP A CA 1
ATOM 6547 C C . ASP A 1 813 ? -16.461 -25.294 -26.838 1.00 54.28 813 ASP A C 1
ATOM 6549 O O . ASP A 1 813 ? -16.717 -24.667 -27.873 1.00 54.28 813 ASP A O 1
ATOM 6553 N N . ALA A 1 814 ? -17.096 -26.431 -26.543 1.00 46.41 814 ALA A N 1
ATOM 6554 C CA . ALA A 1 814 ? -18.149 -27.006 -27.374 1.00 46.41 814 ALA A CA 1
ATOM 6555 C C . ALA A 1 814 ? -19.414 -26.125 -27.334 1.00 46.41 814 ALA A C 1
ATOM 6557 O O . ALA A 1 814 ? -20.292 -26.323 -26.497 1.00 46.41 814 ALA A O 1
ATOM 6558 N N . GLY A 1 815 ? -19.505 -25.152 -28.246 1.00 55.91 815 GLY A N 1
ATOM 6559 C CA . GLY A 1 815 ? -20.672 -24.273 -28.400 1.00 55.91 815 GLY A CA 1
ATOM 6560 C C . GLY A 1 815 ? -20.369 -22.821 -28.784 1.00 55.91 815 GLY A C 1
ATOM 6561 O O . GLY A 1 815 ? -21.310 -22.058 -28.983 1.00 55.91 815 GLY A O 1
ATOM 6562 N N . SER A 1 816 ? -19.097 -22.427 -28.892 1.00 64.38 816 SER A N 1
ATOM 6563 C CA . SER A 1 816 ? -18.706 -21.047 -29.209 1.00 64.38 816 SER A CA 1
ATOM 6564 C C . SER A 1 816 ? -18.995 -20.670 -30.672 1.00 64.38 816 SER A C 1
ATOM 6566 O O . SER A 1 816 ? -18.664 -21.420 -31.590 1.00 64.38 816 SER A O 1
ATOM 6568 N N . GLY A 1 817 ? -19.580 -19.488 -30.891 1.00 74.00 817 GLY A N 1
ATOM 6569 C CA . GLY A 1 817 ? -19.707 -18.843 -32.203 1.00 74.00 817 GLY A CA 1
ATOM 6570 C C . GLY A 1 817 ? -18.729 -17.671 -32.331 1.00 74.00 817 GLY A C 1
ATOM 6571 O O . GLY A 1 817 ? -18.458 -16.976 -31.355 1.00 74.00 817 GLY A O 1
ATOM 6572 N N . PHE A 1 818 ? -18.192 -17.443 -33.525 1.00 80.69 818 PHE A N 1
ATOM 6573 C CA . PHE A 1 818 ? -17.225 -16.389 -33.820 1.00 80.69 818 PHE A CA 1
ATOM 6574 C C . PHE A 1 818 ? -17.886 -15.273 -34.626 1.00 80.69 818 PHE A C 1
ATOM 6576 O O . PHE A 1 818 ? -18.441 -15.515 -35.698 1.00 80.69 818 PHE A O 1
ATOM 6583 N N . ILE A 1 819 ? -17.769 -14.035 -34.150 1.00 82.31 819 ILE A N 1
ATOM 6584 C CA . ILE A 1 819 ? -18.135 -12.843 -34.918 1.00 82.31 819 ILE A CA 1
ATOM 6585 C C . ILE A 1 819 ? -16.851 -12.161 -35.384 1.00 82.31 819 ILE A C 1
ATOM 6587 O O . ILE A 1 819 ? -15.971 -11.863 -34.581 1.00 82.31 819 ILE A O 1
ATOM 6591 N N . VAL A 1 820 ? -16.736 -11.914 -36.687 1.00 83.00 820 VAL A N 1
ATOM 6592 C CA . VAL A 1 820 ? -15.575 -11.250 -37.288 1.00 83.00 820 VAL A CA 1
ATOM 6593 C C . VAL A 1 820 ? -16.006 -9.920 -37.879 1.00 83.00 820 VAL A C 1
ATOM 6595 O O . VAL A 1 820 ? -16.799 -9.891 -38.821 1.00 83.00 820 VAL A O 1
ATOM 6598 N N . VAL A 1 821 ? -15.465 -8.824 -37.351 1.00 83.19 821 VAL A N 1
ATOM 6599 C CA . VAL A 1 821 ? -15.672 -7.486 -37.911 1.00 83.19 821 VAL A CA 1
ATOM 6600 C C . VAL A 1 821 ? -14.736 -7.303 -39.100 1.00 83.19 821 VAL A C 1
ATOM 6602 O O . VAL A 1 821 ? -13.512 -7.296 -38.972 1.00 83.19 821 VAL A O 1
ATOM 6605 N N . CYS A 1 822 ? -15.331 -7.192 -40.275 1.00 81.94 822 CYS A N 1
ATOM 6606 C CA . CYS A 1 822 ? -14.672 -6.969 -41.544 1.00 81.94 822 CYS A CA 1
ATOM 6607 C C . CYS A 1 822 ? -14.942 -5.536 -42.018 1.00 81.94 822 CYS A C 1
ATOM 6609 O O . CYS A 1 822 ? -15.910 -4.899 -41.605 1.00 81.94 822 CYS A O 1
ATOM 6611 N N . GLY A 1 823 ? -14.077 -5.028 -42.899 1.00 78.75 823 GLY A N 1
ATOM 6612 C CA . GLY A 1 823 ? -14.278 -3.730 -43.540 1.00 78.75 823 GLY A CA 1
ATOM 6613 C C . GLY A 1 823 ? -15.457 -3.742 -44.519 1.00 78.75 823 GLY A C 1
ATOM 6614 O O . GLY A 1 823 ? -16.512 -4.336 -44.288 1.00 78.75 823 GLY A O 1
ATOM 6615 N N . THR A 1 824 ? -15.288 -3.103 -45.665 1.00 77.12 824 THR A N 1
ATOM 6616 C CA . THR A 1 824 ? -16.325 -3.094 -46.697 1.00 77.12 824 THR A CA 1
ATOM 6617 C C . THR A 1 824 ? -16.421 -4.460 -47.402 1.00 77.12 824 THR A C 1
ATOM 6619 O O . THR A 1 824 ? -15.424 -5.169 -47.548 1.00 77.12 824 THR A O 1
ATOM 6622 N N . LYS A 1 825 ? -17.627 -4.864 -47.841 1.00 77.38 825 LYS A N 1
ATOM 6623 C CA . LYS A 1 825 ? -17.886 -6.180 -48.488 1.00 77.38 825 LYS A CA 1
ATOM 6624 C C . LYS A 1 825 ? -17.063 -6.437 -49.757 1.00 77.38 825 LYS A C 1
ATOM 6626 O O . LYS A 1 825 ? -16.925 -7.582 -50.178 1.00 77.38 825 LYS A O 1
ATOM 6631 N N . ASP A 1 826 ? -16.560 -5.385 -50.389 1.00 76.62 826 ASP A N 1
ATOM 6632 C CA . ASP A 1 826 ? -15.706 -5.417 -51.576 1.00 76.62 826 ASP A CA 1
ATOM 6633 C C . ASP A 1 826 ? -14.216 -5.635 -51.257 1.00 76.62 826 ASP A C 1
ATOM 6635 O O . ASP A 1 826 ? -13.437 -5.899 -52.176 1.00 76.62 826 ASP A O 1
ATOM 6639 N N . GLN A 1 827 ? -13.813 -5.591 -49.982 1.00 76.88 827 GLN A N 1
ATOM 6640 C CA . GLN A 1 827 ? -12.442 -5.866 -49.554 1.00 76.88 827 GLN A CA 1
ATOM 6641 C C . GLN A 1 827 ? -12.281 -7.259 -48.922 1.00 76.88 827 GLN A C 1
ATOM 6643 O O . GLN A 1 827 ? -13.158 -7.743 -48.201 1.00 76.88 827 GLN A O 1
ATOM 6648 N N . PRO A 1 828 ? -11.140 -7.934 -49.159 1.00 79.75 828 PRO A N 1
ATOM 6649 C CA . PRO A 1 828 ? -10.879 -9.242 -48.578 1.00 79.75 828 PRO A CA 1
ATOM 6650 C C . PRO A 1 828 ? -10.642 -9.139 -47.064 1.00 79.75 828 PRO A C 1
ATOM 6652 O O . PRO A 1 828 ? -9.689 -8.511 -46.608 1.00 79.75 828 PRO A O 1
ATOM 6655 N N . CYS A 1 829 ? -11.475 -9.826 -46.282 1.00 83.12 829 CYS A N 1
ATOM 6656 C CA . CYS A 1 829 ? -11.326 -9.921 -44.833 1.00 83.12 829 CYS A CA 1
ATOM 6657 C C . CYS A 1 829 ? -10.421 -11.104 -44.457 1.00 83.12 829 CYS A C 1
ATOM 6659 O O . CYS A 1 829 ? -10.871 -12.250 -44.391 1.00 83.12 829 CYS A O 1
ATOM 6661 N N . LYS A 1 830 ? -9.130 -10.829 -44.234 1.00 81.56 830 LYS A N 1
ATOM 6662 C CA . LYS A 1 830 ? -8.128 -11.864 -43.919 1.00 81.56 830 LYS A CA 1
ATOM 6663 C C . LYS A 1 830 ? -8.450 -12.614 -42.624 1.00 81.56 830 LYS A C 1
ATOM 6665 O O . LYS A 1 830 ? -8.456 -13.840 -42.636 1.00 81.56 830 LYS A O 1
ATOM 6670 N N . SER A 1 831 ? -8.826 -11.903 -41.561 1.00 80.75 831 SER A N 1
ATOM 6671 C CA . SER A 1 831 ? -9.170 -12.509 -40.267 1.00 80.75 831 SER A CA 1
ATOM 6672 C C . SER A 1 831 ? -10.336 -13.495 -40.377 1.00 80.75 831 SER A C 1
ATOM 6674 O O . SER A 1 831 ? -10.289 -14.571 -39.791 1.00 80.75 831 SER A O 1
ATOM 6676 N N . LEU A 1 832 ? -11.348 -13.191 -41.202 1.00 84.81 832 LEU A N 1
ATOM 6677 C CA . LEU A 1 832 ? -12.474 -14.097 -41.453 1.00 84.81 832 LEU A CA 1
ATOM 6678 C C . LEU A 1 832 ? -12.030 -15.382 -42.158 1.00 84.81 832 LEU A C 1
ATOM 6680 O O . LEU A 1 832 ? -12.540 -16.456 -41.846 1.00 84.81 832 LEU A O 1
ATOM 6684 N N . ALA A 1 833 ? -11.098 -15.275 -43.107 1.00 82.38 833 ALA A N 1
ATOM 6685 C CA . ALA A 1 833 ? -10.560 -16.429 -43.819 1.00 82.38 833 ALA A CA 1
ATOM 6686 C C . ALA A 1 833 ? -9.733 -17.330 -42.889 1.00 82.38 833 ALA A C 1
ATOM 6688 O O . ALA A 1 833 ? -9.904 -18.548 -42.920 1.00 82.38 833 ALA A O 1
ATOM 6689 N N . VAL A 1 834 ? -8.898 -16.735 -42.030 1.00 82.94 834 VAL A N 1
ATOM 6690 C CA . VAL A 1 834 ? -8.103 -17.463 -41.027 1.00 82.94 834 VAL A CA 1
ATOM 6691 C C . VAL A 1 834 ? -9.013 -18.151 -40.013 1.00 82.94 834 VAL A C 1
ATOM 6693 O O . VAL A 1 834 ? -8.853 -19.345 -39.773 1.00 82.94 834 VAL A O 1
ATOM 6696 N N . ILE A 1 835 ? -10.013 -17.445 -39.479 1.00 80.62 835 ILE A N 1
ATOM 6697 C CA . ILE A 1 835 ? -10.953 -18.001 -38.498 1.00 80.62 835 ILE A CA 1
ATOM 6698 C C . ILE A 1 835 ? -11.748 -19.155 -39.121 1.00 80.62 835 ILE A C 1
ATOM 6700 O O . ILE A 1 835 ? -11.683 -20.268 -38.611 1.00 80.62 835 ILE A O 1
ATOM 6704 N N . LYS A 1 836 ? -12.393 -18.961 -40.282 1.00 81.44 836 LYS A N 1
ATOM 6705 C CA . LYS A 1 836 ? -13.148 -20.031 -40.970 1.00 81.44 836 LYS A CA 1
ATOM 6706 C C . LYS A 1 836 ? -12.306 -21.255 -41.330 1.00 81.44 836 LYS A C 1
ATOM 6708 O O . LYS A 1 836 ? -12.849 -22.351 -41.402 1.00 81.44 836 LYS A O 1
ATOM 6713 N N . GLY A 1 837 ? -11.011 -21.075 -41.584 1.00 78.00 837 GLY A N 1
ATOM 6714 C CA . GLY A 1 837 ? -10.099 -22.178 -41.882 1.00 78.00 837 GLY A CA 1
ATOM 6715 C C . GLY A 1 837 ? -9.721 -23.029 -40.666 1.00 78.00 837 GLY A C 1
ATOM 6716 O O . GLY A 1 837 ? -9.305 -24.167 -40.854 1.00 78.00 837 GLY A O 1
ATOM 6717 N N . ASN A 1 838 ? -9.873 -22.502 -39.444 1.00 74.06 838 ASN A N 1
ATOM 6718 C CA . ASN A 1 838 ? -9.317 -23.100 -38.222 1.00 74.06 838 ASN A CA 1
ATOM 6719 C C . ASN A 1 838 ? -10.357 -23.407 -37.125 1.00 74.06 838 ASN A C 1
ATOM 6721 O O . ASN A 1 838 ? -10.014 -24.021 -36.118 1.00 74.06 838 ASN A O 1
ATOM 6725 N N . VAL A 1 839 ? -11.627 -23.030 -37.307 1.00 73.38 839 VAL A N 1
ATOM 6726 C CA . VAL A 1 839 ? -12.704 -23.199 -36.307 1.00 73.38 839 VAL A CA 1
ATOM 6727 C C . VAL A 1 839 ? -13.708 -24.309 -36.646 1.00 73.38 839 VAL A C 1
ATOM 6729 O O . VAL A 1 839 ? -14.905 -24.102 -36.525 1.00 73.38 839 VAL A O 1
ATOM 6732 N N . GLY A 1 840 ? -13.249 -25.496 -37.058 1.00 73.38 840 GLY A N 1
ATOM 6733 C CA . GLY A 1 840 ? -14.080 -26.716 -37.173 1.00 73.38 840 GLY A CA 1
ATOM 6734 C C . GLY A 1 840 ? -15.541 -26.506 -37.629 1.00 73.38 840 GLY A C 1
ATOM 6735 O O . GLY A 1 840 ? -15.782 -25.930 -38.687 1.00 73.38 840 GLY A O 1
ATOM 6736 N N . ASP A 1 841 ? -16.499 -26.970 -36.813 1.00 69.69 841 ASP A N 1
ATOM 6737 C CA . ASP A 1 841 ? -17.955 -26.818 -37.023 1.00 69.69 841 ASP A CA 1
ATOM 6738 C C . ASP A 1 841 ? -18.556 -25.575 -36.320 1.00 69.69 841 ASP A C 1
ATOM 6740 O O . ASP A 1 841 ? -19.779 -25.451 -36.215 1.00 69.69 841 ASP A O 1
ATOM 6744 N N . ALA A 1 842 ? -17.728 -24.667 -35.792 1.00 75.38 842 ALA A N 1
ATOM 6745 C CA . ALA A 1 842 ? -18.207 -23.484 -35.080 1.00 75.38 842 ALA A CA 1
ATOM 6746 C C . ALA A 1 842 ? -18.880 -22.487 -36.038 1.00 75.38 842 ALA A C 1
ATOM 6748 O O . ALA A 1 842 ? -18.459 -22.302 -37.184 1.00 75.38 842 ALA A O 1
ATOM 6749 N N . GLU A 1 843 ? -19.927 -21.810 -35.567 1.00 79.94 843 GLU A N 1
ATOM 6750 C CA . GLU A 1 843 ? -20.611 -20.793 -36.363 1.00 79.94 843 GLU A CA 1
ATOM 6751 C C . GLU A 1 843 ? -19.714 -19.557 -36.512 1.00 79.94 843 GLU A C 1
ATOM 6753 O O . GLU A 1 843 ? -19.241 -19.020 -35.516 1.00 79.94 843 GLU A O 1
ATOM 6758 N N . VAL A 1 844 ? -19.461 -19.102 -37.747 1.00 84.38 844 VAL A N 1
ATOM 6759 C CA . VAL A 1 844 ? -18.652 -17.900 -38.016 1.00 84.38 844 VAL A CA 1
ATOM 6760 C C . VAL A 1 844 ? -19.459 -16.879 -38.805 1.00 84.38 844 VAL A C 1
ATOM 6762 O O . VAL A 1 844 ? -19.683 -17.041 -40.012 1.00 84.38 844 VAL A O 1
ATOM 6765 N N . THR A 1 845 ? -19.811 -15.787 -38.140 1.00 85.38 845 THR A N 1
ATOM 6766 C CA . THR A 1 845 ? -20.586 -14.679 -38.698 1.00 85.38 845 THR A CA 1
ATOM 6767 C C . THR A 1 845 ? -19.672 -13.494 -38.979 1.00 85.38 845 THR A C 1
ATOM 6769 O O . THR A 1 845 ? -18.852 -13.107 -38.154 1.00 85.38 845 THR A O 1
ATOM 6772 N N . ALA A 1 846 ? -19.788 -12.912 -40.171 1.00 85.19 846 ALA A N 1
ATOM 6773 C CA . ALA A 1 846 ? -19.017 -11.735 -40.557 1.00 85.19 846 ALA A CA 1
ATOM 6774 C C . ALA A 1 846 ? -19.900 -10.488 -40.488 1.00 85.19 846 ALA A C 1
ATOM 6776 O O . ALA A 1 846 ? -20.922 -10.434 -41.175 1.00 85.19 846 ALA A O 1
ATOM 6777 N N . LEU A 1 847 ? -19.480 -9.495 -39.709 1.00 83.62 847 LEU A N 1
ATOM 6778 C CA . LEU A 1 847 ? -20.061 -8.156 -39.709 1.00 83.62 847 LEU A CA 1
ATOM 6779 C C . LEU A 1 847 ? -19.292 -7.303 -40.710 1.00 83.62 847 LEU A C 1
ATOM 6781 O O . LEU A 1 847 ? -18.066 -7.284 -40.692 1.00 83.62 847 LEU A O 1
ATOM 6785 N N . TRP A 1 848 ? -20.003 -6.628 -41.603 1.00 82.75 848 TRP A N 1
ATOM 6786 C CA . TRP A 1 848 ? -19.400 -5.799 -42.644 1.00 82.75 848 TRP A CA 1
ATOM 6787 C C . TRP A 1 848 ? -19.827 -4.354 -42.464 1.00 82.75 848 TRP A C 1
ATOM 6789 O O . TRP A 1 848 ? -20.929 -4.093 -41.991 1.00 82.75 848 TRP A O 1
ATOM 6799 N N . THR A 1 849 ? -18.998 -3.419 -42.921 1.00 78.56 849 THR A N 1
ATOM 6800 C CA . THR A 1 849 ? -19.377 -2.005 -42.953 1.00 78.56 849 THR A CA 1
ATOM 6801 C C . THR A 1 849 ? -20.646 -1.792 -43.787 1.00 78.56 849 THR A C 1
ATOM 6803 O O . THR A 1 849 ? -20.776 -2.332 -44.893 1.00 78.56 849 THR A O 1
ATOM 6806 N N . CYS A 1 850 ? -21.554 -0.964 -43.271 1.00 73.94 850 CYS A N 1
ATOM 6807 C CA . CYS A 1 850 ? -22.805 -0.583 -43.916 1.00 73.94 850 CYS A CA 1
ATOM 6808 C C . CYS A 1 850 ? -22.600 -0.032 -45.341 1.00 73.94 850 CYS A C 1
ATOM 6810 O O . CYS A 1 850 ? -21.776 0.873 -45.545 1.00 73.94 850 CYS A O 1
ATOM 6812 N N . PRO A 1 851 ? -23.345 -0.535 -46.348 1.00 65.44 851 PRO A N 1
ATOM 6813 C CA . PRO A 1 851 ? -23.247 -0.046 -47.718 1.00 65.44 851 PRO A CA 1
ATOM 6814 C C . PRO A 1 851 ? -23.588 1.450 -47.802 1.00 65.44 851 PRO A C 1
ATOM 6816 O O . PRO A 1 851 ? -24.683 1.870 -47.445 1.00 65.44 851 PRO A O 1
ATOM 6819 N N . GLY A 1 852 ? -22.657 2.261 -48.310 1.00 63.38 852 GLY A N 1
ATOM 6820 C CA . GLY A 1 852 ? -22.873 3.695 -48.537 1.00 63.38 852 GLY A CA 1
ATOM 6821 C C . GLY A 1 852 ? -22.428 4.634 -47.410 1.00 63.38 852 GLY A C 1
ATOM 6822 O O . GLY A 1 852 ? -22.565 5.836 -47.588 1.00 63.38 852 GLY A O 1
ATOM 6823 N N . ILE A 1 853 ? -21.872 4.123 -46.303 1.00 65.81 853 ILE A N 1
ATOM 6824 C CA . ILE A 1 853 ? -21.259 4.946 -45.232 1.00 65.81 853 ILE A CA 1
ATOM 6825 C C . ILE A 1 853 ? -19.727 5.053 -45.408 1.00 65.81 853 ILE A C 1
ATOM 6827 O O . ILE A 1 853 ? -19.074 5.954 -44.884 1.00 65.81 853 ILE A O 1
ATOM 6831 N N . ALA A 1 854 ? -19.127 4.158 -46.199 1.00 53.53 854 ALA A N 1
ATOM 6832 C CA . ALA A 1 854 ? -17.687 4.125 -46.431 1.00 53.53 854 ALA A CA 1
ATOM 6833 C C . ALA A 1 854 ? -17.197 5.347 -47.238 1.00 53.53 854 ALA A C 1
ATOM 6835 O O . ALA A 1 854 ? -17.371 5.408 -48.455 1.00 53.53 854 ALA A O 1
ATOM 6836 N N . GLY A 1 855 ? -16.547 6.296 -46.555 1.00 57.25 855 GLY A N 1
ATOM 6837 C CA . GLY A 1 855 ? -15.882 7.457 -47.162 1.00 57.25 855 GLY A CA 1
ATOM 6838 C C . GLY A 1 855 ? -16.582 8.808 -46.973 1.00 57.25 855 GLY A C 1
ATOM 6839 O O . GLY A 1 855 ? -16.089 9.807 -47.496 1.00 57.25 855 GLY A O 1
ATOM 6840 N N . GLU A 1 856 ? -17.689 8.873 -46.231 1.00 53.56 856 GLU A N 1
ATOM 6841 C CA . GLU A 1 856 ? -18.328 10.144 -45.864 1.00 53.56 856 GLU A CA 1
ATOM 6842 C C . GLU A 1 856 ? -17.700 10.713 -44.577 1.00 53.56 856 GLU A C 1
ATOM 6844 O O . GLU A 1 856 ? -17.343 9.978 -43.656 1.00 53.56 856 GLU A O 1
ATOM 6849 N N . ALA A 1 857 ? -17.506 12.036 -44.519 1.00 52.06 857 ALA A N 1
ATOM 6850 C CA . ALA A 1 857 ? -17.019 12.698 -43.311 1.00 52.06 857 ALA A CA 1
ATOM 6851 C C . ALA A 1 857 ? -18.028 12.480 -42.172 1.00 52.06 857 ALA A C 1
ATOM 6853 O O . ALA A 1 857 ? -19.230 12.597 -42.405 1.00 52.06 857 ALA A O 1
ATOM 6854 N N . GLN A 1 858 ? -17.543 12.242 -40.948 1.00 47.22 858 GLN A N 1
ATOM 6855 C CA . GLN A 1 858 ? -18.312 11.998 -39.708 1.00 47.22 858 GLN A CA 1
ATOM 6856 C C . GLN A 1 858 ? -19.305 13.128 -39.307 1.00 47.22 858 GLN A C 1
ATOM 6858 O O . GLN A 1 858 ? -19.766 13.185 -38.171 1.00 47.22 858 GLN A O 1
ATOM 6863 N N . HIS A 1 859 ? -19.616 14.065 -40.208 1.00 51.25 859 HIS A N 1
ATOM 6864 C CA . HIS A 1 859 ? -20.393 15.284 -39.980 1.00 51.25 859 HIS A CA 1
ATOM 6865 C C . HIS A 1 859 ? -21.501 15.528 -41.023 1.00 51.25 859 HIS A C 1
ATOM 6867 O O . HIS A 1 859 ? -22.029 16.636 -41.090 1.00 51.25 859 HIS A O 1
ATOM 6873 N N . ALA A 1 860 ? -21.843 14.550 -41.867 1.00 59.16 860 ALA A N 1
ATOM 6874 C CA . ALA A 1 860 ? -23.010 14.672 -42.740 1.00 59.16 860 ALA A CA 1
ATOM 6875 C C . ALA A 1 860 ? -24.312 14.460 -41.937 1.00 59.16 860 ALA A C 1
ATOM 6877 O O . ALA A 1 860 ? -24.411 13.531 -41.139 1.00 59.16 860 ALA A O 1
ATOM 6878 N N . GLU A 1 861 ? -25.300 15.344 -42.138 1.00 54.94 861 GLU A N 1
ATOM 6879 C CA . GLU A 1 861 ? -26.539 15.431 -41.338 1.00 54.94 861 GLU A CA 1
ATOM 6880 C C . GLU A 1 861 ? -27.422 14.163 -41.372 1.00 54.94 861 GLU A C 1
ATOM 6882 O O . GLU A 1 861 ? -28.310 14.039 -40.533 1.00 54.94 861 GLU A O 1
ATOM 6887 N N . ASP A 1 862 ? -27.196 13.220 -42.298 1.00 64.31 862 ASP A N 1
ATOM 6888 C CA . ASP A 1 862 ? -28.006 12.000 -42.457 1.00 64.31 862 ASP A CA 1
ATOM 6889 C C . ASP A 1 862 ? -27.300 10.689 -42.055 1.00 64.31 862 ASP A C 1
ATOM 6891 O O . ASP A 1 862 ? -27.911 9.619 -42.126 1.00 64.31 862 ASP A O 1
ATOM 6895 N N . VAL A 1 863 ? -26.037 10.756 -41.613 1.00 65.69 863 VAL A N 1
ATOM 6896 C CA . VAL A 1 863 ? -25.207 9.561 -41.372 1.00 65.69 863 VAL A CA 1
ATOM 6897 C C . VAL A 1 863 ? -25.740 8.726 -40.212 1.00 65.69 863 VAL A C 1
ATOM 6899 O O . VAL A 1 863 ? -25.805 7.509 -40.344 1.00 65.69 863 VAL A O 1
ATOM 6902 N N . THR A 1 864 ? -26.188 9.350 -39.118 1.00 58.59 864 THR A N 1
ATOM 6903 C CA . THR A 1 864 ? -26.729 8.633 -37.949 1.00 58.59 864 THR A CA 1
ATOM 6904 C C . THR A 1 864 ? -27.990 7.851 -38.311 1.00 58.59 864 THR A C 1
ATOM 6906 O O . THR A 1 864 ? -28.036 6.651 -38.100 1.00 58.59 864 THR A O 1
ATOM 6909 N N . SER A 1 865 ? -28.964 8.469 -38.989 1.00 66.81 865 SER A N 1
ATOM 6910 C CA . SER A 1 865 ? -30.196 7.768 -39.389 1.00 66.81 865 SER A CA 1
ATOM 6911 C C . SER A 1 865 ? -29.962 6.650 -40.412 1.00 66.81 865 SER A C 1
ATOM 6913 O O . SER A 1 865 ? -30.722 5.687 -40.458 1.00 66.81 865 SER A O 1
ATOM 6915 N N . ARG A 1 866 ? -28.927 6.765 -41.255 1.00 65.62 866 ARG A N 1
ATOM 6916 C CA . ARG A 1 866 ? -28.523 5.706 -42.196 1.00 65.62 866 ARG A CA 1
ATOM 6917 C C . ARG A 1 866 ? -27.743 4.584 -41.508 1.00 65.62 866 ARG A C 1
ATOM 6919 O O . ARG A 1 866 ? -27.800 3.454 -41.983 1.00 65.62 866 ARG A O 1
ATOM 6926 N N . MET A 1 867 ? -27.028 4.897 -40.427 1.00 62.56 867 MET A N 1
ATOM 6927 C CA . MET A 1 867 ? -26.362 3.926 -39.560 1.00 62.56 867 MET A CA 1
ATOM 6928 C C . MET A 1 867 ? -27.402 3.131 -38.767 1.00 62.56 867 MET A C 1
ATOM 6930 O O . MET A 1 867 ? -27.410 1.914 -38.886 1.00 62.56 867 MET A O 1
ATOM 6934 N N . ASP A 1 868 ? -28.358 3.803 -38.119 1.00 64.50 868 ASP A N 1
ATOM 6935 C CA . ASP A 1 868 ? -29.458 3.165 -37.379 1.00 64.50 868 ASP A CA 1
ATOM 6936 C C . ASP A 1 868 ? -30.276 2.226 -38.286 1.00 64.50 868 ASP A C 1
ATOM 6938 O O . ASP A 1 868 ? -30.529 1.074 -37.949 1.00 64.50 868 ASP A O 1
ATOM 6942 N N . ALA A 1 869 ? -30.626 2.681 -39.498 1.00 68.25 869 ALA A N 1
ATOM 6943 C CA . ALA A 1 869 ? -31.353 1.863 -40.473 1.00 68.25 869 ALA A CA 1
ATOM 6944 C C . ALA A 1 869 ? -30.548 0.658 -40.996 1.00 68.25 869 ALA A C 1
ATOM 6946 O O . ALA A 1 869 ? -31.141 -0.294 -41.493 1.00 68.25 869 ALA A O 1
ATOM 6947 N N . CYS A 1 870 ? -29.215 0.714 -40.933 1.00 68.88 870 CYS A N 1
ATOM 6948 C CA . CYS A 1 870 ? -28.345 -0.403 -41.289 1.00 68.88 870 CYS A CA 1
ATOM 6949 C C . CYS A 1 870 ? -28.131 -1.363 -40.111 1.00 68.88 870 CYS A C 1
ATOM 6951 O O . CYS A 1 870 ? -28.005 -2.558 -40.336 1.00 68.88 870 CYS A O 1
ATOM 6953 N N . GLU A 1 871 ? -28.084 -0.865 -38.874 1.00 63.25 871 GLU A N 1
ATOM 6954 C CA . GLU A 1 871 ? -28.003 -1.701 -37.668 1.00 63.25 871 GLU A CA 1
ATOM 6955 C C . GLU A 1 871 ? -29.289 -2.514 -37.439 1.00 63.25 871 GLU A C 1
ATOM 6957 O O . GLU A 1 871 ? -29.229 -3.607 -36.877 1.00 63.25 871 GLU A O 1
ATOM 6962 N N . GLU A 1 872 ? -30.440 -2.014 -37.905 1.00 65.94 872 GLU A N 1
ATOM 6963 C CA . GLU A 1 872 ? -31.710 -2.757 -37.922 1.00 65.94 872 GLU A CA 1
ATOM 6964 C C . GLU A 1 872 ? -31.784 -3.872 -38.993 1.00 65.94 872 GLU A C 1
ATOM 6966 O O . GLU A 1 872 ? -32.611 -4.780 -38.851 1.00 65.94 872 GLU A O 1
ATOM 6971 N N . GLU A 1 873 ? -30.975 -3.809 -40.062 1.00 54.88 873 GLU A N 1
ATOM 6972 C CA . GLU A 1 873 ? -30.973 -4.744 -41.214 1.00 54.88 873 GLU A CA 1
ATOM 6973 C C . GLU A 1 873 ? -30.004 -5.925 -41.031 1.00 54.88 873 GLU A C 1
ATOM 6975 O O . GLU A 1 873 ? -30.417 -7.074 -41.337 1.00 54.88 873 GLU A O 1
#

InterPro domains:
  IPR003826 S-adenosylmethionine decarboxylase family, prokaryotic [PF02675] (666-744)
  IPR029063 S-adenosyl-L-methionine-dependent methyltransferase superfamily [G3DSA:3.40.50.150] (408-609)
  IPR029063 S-adenosyl-L-methionine-dependent methyltransferase superfamily [SSF53335] (348-569)
  IPR030374 Polyamine biosynthesis domain [PS51006] (348-590)
  IPR046341 SET domain superfamily [SSF82199] (111-194)

Nearest PDB structures (foldseek):
  5y4q-assembly1_B  TM=8.305E-01  e=8.973E-12  Trypanosoma cruzi strain CL Brener
  3bwb-assembly1_B  TM=7.578E-01  e=1.197E-12  Trypanosoma cruzi strain CL Brener
  5y4p-assembly1_A  TM=8.013E-01  e=9.449E-12  Trypanosoma cruzi strain CL Brener
  3bwc-assembly1_A  TM=7.572E-01  e=5.353E-12  Trypanosoma cruzi strain CL Brener
  5y4q-assembly2_D  TM=7.931E-01  e=3.265E-11  Trypanosoma cruzi strain CL Brener

Solvent-accessible surface area (backbone atoms only — not comparable to full-atom values): 51282 Å² total; per-residue (Å²): 118,50,59,63,74,77,90,64,94,79,70,66,96,60,59,53,56,31,29,53,52,46,42,55,39,50,74,44,28,80,74,25,100,54,16,78,55,34,48,54,60,70,71,50,80,75,55,60,31,45,40,56,40,53,76,52,36,34,55,51,48,37,61,69,29,39,64,81,78,39,100,80,52,73,83,50,44,74,47,79,69,43,52,38,50,53,59,50,41,35,39,55,72,52,65,44,72,90,47,71,68,54,47,45,35,44,53,47,41,58,53,43,29,64,84,63,34,42,40,74,70,63,68,69,45,44,75,36,31,67,93,58,42,34,44,35,68,47,80,44,83,48,78,92,78,45,76,46,77,45,77,43,70,66,49,92,81,56,95,92,60,81,62,17,30,42,94,41,76,44,81,74,64,69,77,31,69,83,79,44,32,39,40,50,42,28,38,46,62,39,47,73,70,62,72,42,34,36,46,71,39,77,93,54,41,38,28,34,37,38,33,68,34,60,47,99,87,69,48,76,68,80,48,78,40,80,45,72,45,101,74,20,52,52,83,52,68,66,56,37,52,54,35,44,52,50,42,55,54,51,42,55,50,45,54,51,48,50,53,53,52,55,50,48,41,72,74,34,77,70,54,52,65,57,38,51,71,66,56,52,49,50,49,51,53,43,51,51,53,52,43,51,51,44,53,48,56,38,49,75,69,76,46,59,102,83,57,92,78,80,90,76,88,77,89,83,89,80,88,80,89,82,88,85,81,93,82,87,82,82,85,80,86,79,84,88,88,79,83,90,81,89,82,93,85,91,82,89,81,80,88,84,75,80,94,74,76,84,76,78,88,60,101,60,87,74,68,84,78,50,41,80,75,48,77,53,73,60,101,85,49,42,41,37,34,30,32,34,71,92,78,66,40,40,34,41,26,48,73,85,41,77,75,51,39,62,82,46,44,58,66,57,31,43,48,69,50,52,57,62,47,19,67,38,98,68,58,32,27,39,36,35,35,36,55,42,56,19,53,56,55,60,51,55,68,60,42,86,65,49,62,37,37,38,38,34,19,64,52,63,62,53,31,54,48,29,29,74,72,69,67,29,65,74,49,44,45,41,89,38,46,43,44,37,26,20,57,57,56,59,45,52,50,62,37,53,43,79,49,52,44,54,19,38,35,36,40,41,50,64,63,87,88,61,64,77,48,66,54,50,103,86,33,38,42,58,61,55,53,56,49,25,34,21,64,69,12,36,38,36,34,63,45,77,82,44,53,67,64,44,42,78,78,23,34,24,27,36,32,35,48,46,69,82,34,74,86,64,43,62,51,37,35,23,38,29,13,65,63,46,48,78,89,77,53,74,76,46,74,84,82,57,94,67,93,80,68,64,81,67,76,53,81,89,54,70,55,73,42,52,75,47,75,48,75,54,89,57,74,70,75,79,59,74,64,83,53,82,86,55,97,78,89,83,74,82,70,88,68,40,60,20,42,35,34,42,37,40,35,34,68,33,70,44,68,48,71,73,45,63,69,39,50,54,48,38,57,55,51,43,46,74,75,68,51,54,76,74,51,75,49,76,47,78,58,55,99,81,70,44,36,44,39,37,40,38,37,34,80,41,31,39,36,38,39,43,25,23,54,96,67,28,32,38,41,31,44,41,35,30,49,35,60,70,87,44,53,66,59,50,51,57,43,52,37,56,40,34,49,34,56,78,89,32,35,35,46,41,34,35,54,48,77,33,58,77,89,56,92,5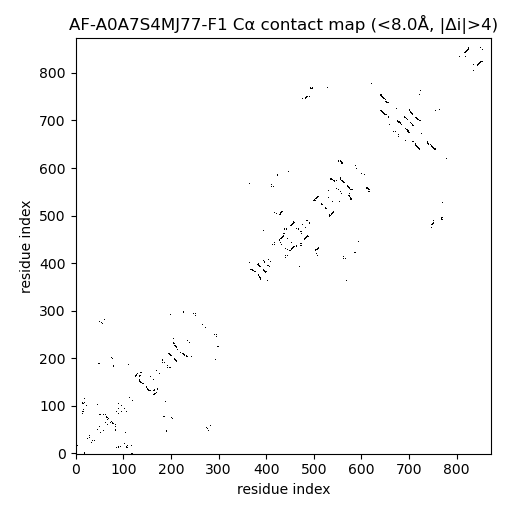3,53,71,65,37,64,76,45,28,21,85,80,69,49,68,68,78,80,63,66,84,67,69,74,71,72,75,70,82,69,82,71,84,74,64,99,82,69,56,75,67,52,56,49,50,54,56,54,52,68,75,58,77,55,100,80,53,68,45,79,34,86,37,59,48,85,92,53,88,47,63,69,52,54,55,46,68,73,69,43,85,91,46,52,75,47,76,46,56,50,58,89,90,58,82,86,64,68,101,76,54,96,59,52,65,67,54,46,54,59,49,75,75,105